Protein 8DQO (pdb70)

Radius of gyration: 28.88 Å; Cα contacts (8 Å, |Δi|>4): 1881; chains: 2; bounding box: 70×68×86 Å

GO terms:
  GO:0009805 coumarin biosynthetic process (P, IMP)

Foldseek 3Di:
DDKFFPDKDFAAALDFQDDFKDKADFALLLQQPLLLAWWKKKFWFFAAVVHPVVLLRVLLNHLCSQVVLLLWAWFQDPPDGGTITMGGGPGGAIETEIEDADDPPLVVVCVQEDHDGSNRCRGRQWHWYWYAYPVGIIMIMITHRQSFFHPLLVVLSLLSSQVVLVPDPHRPDRADRCRCVPRNADPDFDADPQLVVQKDFALPDDLQPDDLADKDKDKDWDAPVLLVLQQVVLCVVPVDGFDSCLLVVLLLLLLQLVLSVPDQQDKAKEKEKDACQVQAVVGHDSNHGGYRIDIFIQIDGSNCSNPPFSSVSSVSVVCSCVCDHNNNSNNSSSCCVVDVVRHMARDPRYEYEEEAAPDCQFSSHSPSTGGQFMGIPDQRHPSHNKYKYWTHWGPVLVVDDSRSHTTMMMIIHHPSSVVSSVVSVVCSNVSVSVRD/DDKDWPDKDFAAAPDWLDPDKDKADFALLLQQPLLLAFWKKKFWFDFVAPLVLLRNLLNNLCSQVVLLQWAWAADPPGRGTITIGDPPGGAMETEMEDEADCVVDPVVPADDPPCPCVQADHDDSRRCRRRQWYWYWYAYPVRIIMIMITHRSSFFDPVLVVLSLLSSQVVLVPDPHRPDRADRCNCVPRAADPPFDADPQLVVQKDFALPDDLQPDPLADKDKDKDWDAPVLLVLQQVVLCVVPVDGFDSCLLVVLLLLLLQLVLSCPDQQDKAKEKEKDACQVQAVVHNDPNHGGYRIDIFIFIDGSNCSNPPFSSVSSVSVVCSCVCDHNSNSNNVSSCSVVDVNRHMASDYNYEYEYEAAPDPQQSSHSPSTGGLDMDTPDQSHPSHNKYKYWYHHSPSRRHTTMIMIIHHPSSVVSSVVSSVCSNVSVSVGD

CATH classification: 3.30.559.10 (+1 more: 3.30.559.10)

B-factor: mean 34.28, std 12.91, range [13.5, 79.77]

Sequence (873 aa):
ATLEITDIALVQPSHQPLSNDQTLSLSHLDNDNNLHVSFRYLRVYSSSSESPSAVVSASLATALVHYYPLAGSLRRSASDNRFELLCSAGQSVPLVNATVNCTLESGFVERLVPDPTREEGMVNPCILQVTMFQCGGWVLGASIHHAICDGLGASLFFNAMAELARGATKISIEPVWDRERLLGPREKPWVGAPVRDFFLSLDKDFDPYGQAIGDVKRDCFFVTDDSLDQLKAQLLEKSGLNFTTFEALGAYIWRAKVRAAKTEEKENVKFVYSINIRRLMNPPLPKGYWGNGCVPMYYAQIKAGELIEQPIWKTAELIKQSKSNTSDEYVRSFIDFQELHHKDGINAGTGVTGFTDWRYLGHSTIDFGWGGPVTVLPLSNKLLGSMEPCFFLPYSTDAAAGSKKDSGFKVLVNLRESAMPEFKEAMDKFHKGEFALSATLEITDIALVQPSHQPLSNDQTLSLSHLDNDNNLHVSFRYLRVYSSESPSAVVSASLATALVHYYPLAGSLRRSASDNRFELLCSAGQSVPLVNATVNCTLESVGYLDGPDPGFVERLVPDPTREEGMVNPCILQVTMFQCGGWVLGASIHHAICDGLGASLFFNAMAELARGATKISIEPVWDRERLLGPREKPWVGAPVRDFLSLDKDFDPYGQAIGDVKRDCFFVTDDSLDQLKAQLLEKSGLNFTTFEALGAYIWRAKVRAAKTEEKENVKFVYSINIRRLMNPPLPKGYWGNGCVPMYAQIKAGELIEQPIWKTAELIKQSKSNTSDEYVRSFIDFQELHHKDGINAGTGVTGFTDWRYLGHSTIDFGWGGPVTVLPLSNKLLGSMEPCCFFLPYSSKKDSGFKVLVNLRESAMPEFKEAMDKFHKGEFALS

InterPro domains:
  IPR023213 Chloramphenicol acetyltransferase-like domain superfamily [G3DSA:3.30.559.10] (2-213)
  IPR023213 Chloramphenicol acetyltransferase-like domain superfamily [G3DSA:3.30.559.10] (224-442)
  IPR050898 Plant acyltransferase [PTHR31147] (3-441)

Organism: Arabidopsis thaliana (NCBI:txid3702)

Solvent-accessible surface area: 36318 Å² total; per-residue (Å²): 98,51,37,24,47,38,39,67,32,112,14,86,13,59,138,79,50,28,111,116,92,64,62,20,40,12,2,19,3,1,11,18,78,25,27,14,10,14,25,12,25,4,32,6,0,68,48,33,131,170,54,1,24,42,27,0,27,64,5,0,17,54,0,0,38,80,1,41,6,3,9,1,36,6,108,33,24,118,105,66,75,32,22,32,0,46,0,27,54,48,37,27,0,20,0,6,18,4,39,2,82,24,67,39,138,83,89,57,44,40,135,5,2,35,82,20,28,54,3,34,1,1,20,33,4,2,16,0,4,1,0,52,13,110,84,32,0,0,2,7,0,3,2,7,1,30,1,0,6,8,58,66,0,6,42,23,0,11,37,5,0,0,33,22,29,126,61,45,133,144,13,80,63,131,19,37,46,59,0,120,172,24,1,26,54,78,183,172,40,148,9,6,62,52,0,124,90,6,20,63,70,64,152,141,46,38,8,24,49,43,111,34,58,97,33,85,87,38,43,31,104,4,19,36,50,8,5,85,89,0,61,57,50,0,78,134,99,33,54,66,110,15,73,12,35,23,0,0,0,0,6,3,0,5,6,14,4,71,6,18,138,32,125,103,166,73,55,1,14,0,1,21,59,33,68,0,17,214,66,7,121,93,78,11,47,148,4,0,4,0,3,0,29,1,24,0,17,4,55,21,87,0,10,99,0,21,127,34,28,0,52,113,0,0,47,59,4,46,104,7,124,81,46,39,44,38,63,6,0,53,2,6,2,1,8,4,62,69,44,49,169,23,22,21,9,8,23,64,28,9,4,0,2,29,46,30,23,154,91,52,23,77,76,5,34,4,59,39,27,24,22,56,47,8,30,1,8,10,50,83,14,26,4,1,25,10,0,4,0,1,9,31,70,52,111,114,15,100,92,44,58,185,147,101,17,2,4,93,0,0,6,7,3,46,88,97,0,10,93,59,2,94,113,16,9,66,70,3,117,129,35,93,4,58,9,101,82,69,19,106,94,83,77,102,35,116,13,83,13,54,133,81,50,14,112,110,93,55,68,24,43,11,1,19,4,0,5,16,58,25,27,48,18,26,30,14,19,0,18,0,0,46,83,163,58,8,25,40,22,0,29,58,6,0,14,51,0,0,38,70,1,46,6,2,8,0,30,8,114,118,26,118,113,53,107,35,7,43,0,48,0,27,55,49,41,24,0,17,0,16,18,2,59,2,88,18,36,7,135,80,19,38,82,7,44,42,124,78,56,63,7,5,77,167,0,2,27,104,21,78,129,120,81,1,12,80,49,2,1,16,0,5,1,0,53,4,126,98,32,7,0,0,1,0,3,3,12,7,38,0,0,7,7,25,59,0,19,22,30,1,2,18,4,0,0,8,28,32,40,31,14,129,97,11,33,36,127,21,44,50,55,0,123,184,36,1,26,52,79,170,175,46,150,9,5,61,50,0,122,94,8,19,60,74,66,138,138,53,86,19,24,54,43,113,36,52,107,34,96,76,46,46,32,66,3,20,28,79,11,5,89,90,0,35,44,56,0,72,144,132,33,60,64,81,5,24,4,35,9,0,0,0,0,8,3,0,9,5,12,2,78,7,18,141,33,115,90,154,50,50,1,14,0,1,16,52,34,53,0,17,148,68,9,121,103,84,18,53,141,2,0,5,0,5,0,26,0,25,0,17,5,59,19,88,0,13,95,0,25,126,32,30,0,44,112,0,0,47,54,4,51,99,7,84,96,44,28,48,36,63,4,0,57,2,5,4,1,7,4,66,77,46,19,153,16,17,21,8,8,18,62,22,6,3,0,1,25,51,38,15,72,53,44,27,51,11,4,20,5,61,66,29,25,24,55,14,18,15,0,10,13,42,90,10,34,3,1,29,8,0,3,1,1,8,43,109,104,110,87,79,103,47,22,9,23,0,0,4,5,3,43,95,97,1,10,90,60,2,95,119,19,10,66,90,3,115,130,39,81,5,73,19,107

Secondary structure (DSSP, 8-state):
--EEEEEEEEEPPSS---SS-EEEE--TTTT-GGG-SEEEEEEEES-----HHHHHHHHHHHHHHHHGGGGSEEEE-TTT--EEEEE-TT--EEEEEEEESS-----GGGGGS----HHHHHHS-EEEEEEEETTS-EEEEEEEETTT--HHHHHHHHHHHHHHHTT-SS-SS--B--HHHHHPPPSS----HHHHHH-EE-TT--TT------EEEEEEEEEHHHHHHHHHHHHHHHS----HHHHHHHHHHHHHHHHTT--TT-EEEEEEEEE-TTTSSSPPPTTB-S--EEEEEEEEEHHHHHHS-HHHHHHHHHHHGGG-SHHHHHHHHHHHHHHGGG-EE--S-EEEEEE-SSS-GGG--SSS-S-SEEEE----BTTBSS-EEEPPPPHHHHHS-GGG-EEEEEEEEEGGGHHHHHHHHHHHHTT-----/--EEEEEEEEEPPSS---SS-EEEEPPTTTT-GGG-SEEEEEEEE----HHHHHHHHHHHHHHHHGGGGSEEEE-SSSS-EEEEE-TT--EEEEEEEESS-TTTTTSS-SS--S-GGGGS----HHHHHHSSEEEEEEEETTS-EEEEEEEETTT--HHHHHHHHHHHHHHHTT-SS-SS--B--HHHHHPPPSS----HHHHHH-EE-TT--TT---S--EEEEEEEEEHHHHHHHHHHHHHHHS----HHHHHHHHHHHHHHHHTT--TT-EEEEEEEEE-TTTSSSPPPTTB-S--EEEEEEEEEHHHHHHS-HHHHHHHHHHHGGG-SHHHHHHHHHHHHHHGGG-EE--SSEEEEEE-TTS-GGG--SSS-S-SEEEE----BTTBSS-EEEEE---TTT-EEEEEEEEEGGGHHHHHHHHHHHHTT-----

Nearest PDB structures (foldseek):
  8dqo-assembly1_A  TM=1.002E+00  e=2.869E-97  Arabidopsis thaliana
  8dqp-assembly1_A  TM=9.910E-01  e=8.952E-87  Arabidopsis thaliana
  8dqo-assembly1_B  TM=9.749E-01  e=5.049E-87  Arabidopsis thaliana
  8dqq-assembly1_A  TM=9.785E-01  e=3.612E-83  Arabidopsis thaliana
  8dqr-assembly1_A  TM=9.703E-01  e=3.042E-83  Arabidopsis thaliana

Structure (mmCIF, N/CA/C/O backbone):
data_8DQO
#
_entry.id   8DQO
#
_cell.length_a   57.411
_cell.length_b   57.903
_cell.length_c   270.395
_cell.angle_alpha   90.00
_cell.angle_beta   90.00
_cell.angle_gamma   90.00
#
_symmetry.space_group_name_H-M   'P 21 21 21'
#
loop_
_entity.id
_entity.type
_entity.pdbx_description
1 polymer 'Coumarin Synthase'
2 non-polymer 'CALCIUM ION'
3 non-polymer 1,2-ETHANEDIOL
4 water water
#
loop_
_atom_site.group_PDB
_atom_site.id
_atom_site.type_symbol
_atom_site.label_atom_id
_atom_site.label_alt_id
_atom_site.label_comp_id
_atom_site.label_asym_id
_atom_site.label_entity_id
_atom_site.label_seq_id
_atom_site.pdbx_PDB_ins_code
_atom_site.Cartn_x
_atom_site.Cartn_y
_atom_site.Cartn_z
_atom_site.occupancy
_atom_site.B_iso_or_equiv
_atom_site.auth_seq_id
_atom_site.auth_comp_id
_atom_site.auth_asym_id
_atom_site.auth_atom_id
_atom_site.pdbx_PDB_model_num
ATOM 1 N N . ALA A 1 2 ? 35.323 1.785 41.944 1.00 67.76 2 ALA A N 1
ATOM 2 C CA . ALA A 1 2 ? 34.927 3.215 41.717 1.00 65.73 2 ALA A CA 1
ATOM 3 C C . ALA A 1 2 ? 33.398 3.342 41.732 1.00 63.24 2 ALA A C 1
ATOM 4 O O . ALA A 1 2 ? 32.703 2.624 41.028 1.00 63.71 2 ALA A O 1
ATOM 6 N N . THR A 1 3 ? 32.893 4.266 42.554 1.00 61.88 3 THR A N 1
ATOM 7 C CA . THR A 1 3 ? 31.468 4.438 42.787 1.00 59.55 3 THR A CA 1
ATOM 8 C C . THR A 1 3 ? 30.954 5.638 41.982 1.00 55.90 3 THR A C 1
ATOM 9 O O . THR A 1 3 ? 31.477 6.741 42.107 1.00 57.58 3 THR A O 1
ATOM 13 N N . LEU A 1 4 ? 29.932 5.406 41.157 1.00 50.85 4 LEU A N 1
ATOM 14 C CA . LEU A 1 4 ? 29.217 6.468 40.492 1.00 47.22 4 LEU A CA 1
ATOM 15 C C . LEU A 1 4 ? 27.968 6.759 41.339 1.00 45.12 4 LEU A C 1
ATOM 16 O O . LEU A 1 4 ? 27.170 5.866 41.575 1.00 46.58 4 LEU A O 1
ATOM 21 N N . GLU A 1 5 ? 27.841 7.990 41.851 1.00 42.48 5 GLU A N 1
ATOM 22 C CA . GLU A 1 5 ? 26.674 8.421 42.672 1.00 41.50 5 GLU A CA 1
ATOM 23 C C . GL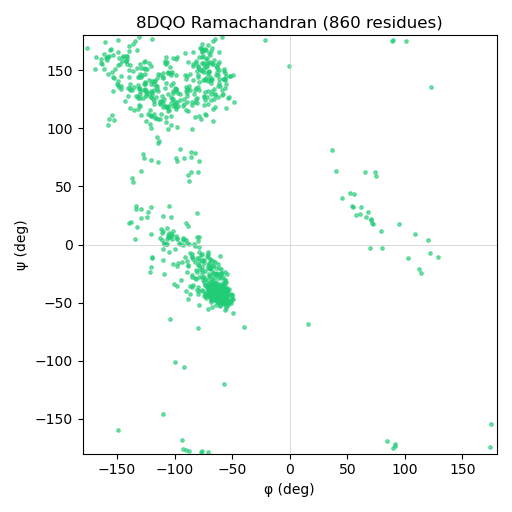U A 1 5 ? 25.741 9.348 41.870 1.00 39.53 5 GLU A C 1
ATOM 24 O O . GLU A 1 5 ? 26.191 10.424 41.241 1.00 40.59 5 GLU A O 1
ATOM 30 N N . ILE A 1 6 ? 24.469 8.889 41.681 1.00 37.80 6 ILE A N 1
ATOM 31 C CA . ILE A 1 6 ? 23.437 9.723 41.027 1.00 35.78 6 ILE A CA 1
ATOM 32 C C . ILE A 1 6 ? 22.962 10.687 42.108 1.00 36.07 6 ILE A C 1
ATOM 33 O O . ILE A 1 6 ? 22.341 10.264 43.066 1.00 35.75 6 ILE A O 1
ATOM 38 N N . THR A 1 7 ? 23.290 11.966 41.944 1.00 35.45 7 THR A N 1
ATOM 39 C CA . THR A 1 7 ? 22.941 12.965 42.927 1.00 36.52 7 THR A CA 1
ATOM 40 C C . THR A 1 7 ? 21.463 13.348 42.765 1.00 35.92 7 THR A C 1
ATOM 41 O O . THR A 1 7 ? 20.779 13.510 43.729 1.00 36.49 7 THR A O 1
ATOM 45 N N . ASP A 1 8 ? 20.983 13.473 41.507 1.00 34.74 8 ASP A N 1
ATOM 46 C CA . ASP A 1 8 ? 19.593 13.894 41.264 1.00 34.41 8 ASP A CA 1
ATOM 47 C C . ASP A 1 8 ? 19.204 13.685 39.786 1.00 32.55 8 ASP A C 1
ATOM 48 O O . ASP A 1 8 ? 20.067 13.516 38.884 1.00 30.44 8 ASP A O 1
ATOM 53 N N . ILE A 1 9 ? 17.892 13.657 39.524 1.00 31.46 9 ILE A N 1
ATOM 54 C CA . ILE A 1 9 ? 17.413 13.640 38.181 1.00 30.58 9 ILE A CA 1
ATOM 55 C C . ILE A 1 9 ? 16.518 14.861 37.984 1.00 30.37 9 ILE A C 1
ATOM 56 O O . ILE A 1 9 ? 15.509 15.025 38.659 1.00 30.67 9 ILE A O 1
ATOM 61 N N . ALA A 1 10 ? 16.955 15.750 37.099 1.00 29.28 10 ALA A N 1
ATOM 62 C CA . ALA A 1 10 ? 16.214 16.956 36.809 1.00 29.33 10 ALA A CA 1
ATOM 63 C C . ALA A 1 10 ? 15.198 16.606 35.723 1.00 28.10 10 ALA A C 1
ATOM 64 O O . ALA A 1 10 ? 15.564 15.932 34.765 1.00 26.91 10 ALA A O 1
ATOM 66 N N . LEU A 1 11 ? 13.927 17.002 35.884 1.00 28.36 11 LEU A N 1
ATOM 67 C CA . LEU A 1 11 ? 12.951 16.883 34.754 1.00 27.97 11 LEU A CA 1
ATOM 68 C C . LEU A 1 11 ? 12.840 18.241 34.053 1.00 27.81 11 LEU A C 1
ATOM 69 O O . LEU A 1 11 ? 12.158 19.143 34.518 1.00 27.87 11 LEU A O 1
ATOM 74 N N . VAL A 1 12 ? 13.513 18.370 32.908 1.00 26.99 12 VAL A N 1
ATOM 75 C CA . VAL A 1 12 ? 13.688 19.645 32.283 1.00 27.21 12 VAL A CA 1
ATOM 76 C C . VAL A 1 12 ? 12.561 19.876 31.277 1.00 27.25 12 VAL A C 1
ATOM 77 O O . VAL A 1 12 ? 12.422 19.141 30.258 1.00 25.67 12 VAL A O 1
ATOM 81 N N . GLN A 1 13 ? 11.791 20.936 31.524 1.00 28.56 13 GLN A N 1
ATOM 82 C CA . GLN A 1 13 ? 10.681 21.276 30.650 1.00 28.58 13 GLN A CA 1
ATOM 83 C C . GLN A 1 13 ? 11.119 22.377 29.700 1.00 28.41 13 GLN A C 1
ATOM 84 O O . GLN A 1 13 ? 12.078 23.101 29.967 1.00 27.78 13 GLN A O 1
ATOM 90 N N . PRO A 1 14 ? 10.418 22.552 28.562 1.00 27.92 14 PRO A N 1
ATOM 91 C CA . PRO A 1 14 ? 10.657 23.703 27.709 1.00 28.97 14 PRO A CA 1
ATOM 92 C C . PRO A 1 14 ? 10.584 24.959 28.580 1.00 30.37 14 PRO A C 1
ATOM 93 O O . PRO A 1 14 ? 9.781 25.017 29.495 1.00 30.86 14 PRO A O 1
ATOM 97 N N . SER A 1 15 ? 11.410 25.943 28.242 1.00 32.50 15 SER A N 1
ATOM 98 C CA . SER A 1 15 ? 11.489 27.240 28.941 1.00 35.84 15 SER A CA 1
ATOM 99 C C . SER A 1 15 ? 10.127 27.925 28.942 1.00 37.60 15 SER A C 1
ATOM 100 O O . SER A 1 15 ? 9.679 28.496 29.952 1.00 37.71 15 SER A O 1
ATOM 103 N N . HIS A 1 16 ? 9.559 27.957 27.734 1.00 38.54 16 HIS A N 1
ATOM 104 C CA . HIS A 1 16 ? 8.236 28.457 27.448 1.00 40.69 16 HIS A CA 1
ATOM 105 C C . HIS A 1 16 ? 7.449 27.279 26.871 1.00 39.83 16 HIS A C 1
ATOM 106 O O . HIS A 1 16 ? 7.911 26.628 25.935 1.00 39.76 16 HIS A O 1
ATOM 113 N N . GLN A 1 17 ? 6.298 26.969 27.467 1.00 39.72 17 GLN A N 1
ATOM 114 C CA . GLN A 1 17 ? 5.516 25.829 27.016 1.00 40.62 17 GLN A CA 1
ATOM 115 C C . GLN A 1 17 ? 5.053 26.131 25.592 1.00 39.15 17 GLN A C 1
ATOM 116 O O . GLN A 1 17 ? 4.402 27.138 25.359 1.00 39.38 17 GLN A O 1
ATOM 122 N N . PRO A 1 18 ? 5.450 25.337 24.570 1.00 37.91 18 PRO A N 1
ATOM 123 C CA . PRO A 1 18 ? 5.005 25.590 23.200 1.00 38.34 18 PRO A CA 1
ATOM 124 C C . PRO A 1 18 ? 3.576 25.139 22.840 1.00 38.97 18 PRO A C 1
ATOM 125 O O . PRO A 1 18 ? 3.037 25.657 21.867 1.00 38.64 18 PRO A O 1
ATOM 129 N N . LEU A 1 19 ? 2.987 24.198 23.600 1.00 39.89 19 LEU A N 1
ATOM 130 C CA . LEU A 1 19 ? 1.672 23.589 23.269 1.00 41.31 19 LEU A CA 1
ATOM 131 C C . LEU A 1 19 ? 0.557 24.171 24.146 1.00 44.01 19 LEU A C 1
ATOM 132 O O . LEU A 1 19 ? 0.774 24.426 25.345 1.00 43.90 19 LEU A O 1
ATOM 137 N N . SER A 1 20 ? -0.638 24.290 23.548 1.00 46.16 20 SER A N 1
ATOM 138 C CA . SER A 1 20 ? -1.909 24.489 24.275 1.00 49.77 20 SER A CA 1
ATOM 139 C C . SER A 1 20 ? -2.379 23.130 24.810 1.00 51.06 20 SER A C 1
ATOM 140 O O . SER A 1 20 ? -2.314 22.832 26.013 1.00 55.72 20 SER A O 1
ATOM 143 N N . ASN A 1 21 ? -2.831 22.288 23.884 1.00 48.85 21 ASN A N 1
ATOM 144 C CA . ASN A 1 21 ? -3.337 20.989 24.202 1.00 47.09 21 ASN A CA 1
ATOM 145 C C . ASN A 1 21 ? -2.457 19.991 23.463 1.00 43.51 21 ASN A C 1
ATOM 146 O O . ASN A 1 21 ? -1.560 20.383 22.700 1.00 41.45 21 ASN A O 1
ATOM 151 N N . ASP A 1 22 ? -2.739 18.713 23.703 1.00 41.14 22 ASP A N 1
ATOM 152 C CA . ASP A 1 22 ? -1.916 17.642 23.215 1.00 39.10 22 ASP A CA 1
ATOM 153 C C . ASP A 1 22 ? -1.810 17.730 21.692 1.00 36.01 22 ASP A C 1
ATOM 154 O O . ASP A 1 22 ? -2.690 18.238 21.013 1.00 35.34 22 ASP A O 1
ATOM 159 N N . GLN A 1 23 ? -0.685 17.238 21.188 1.00 32.81 23 GLN A N 1
ATOM 160 C CA . GLN A 1 23 ? -0.447 17.073 19.784 1.00 31.14 23 GLN A CA 1
ATOM 161 C C . GLN A 1 23 ? 0.072 15.646 19.592 1.00 28.29 23 GLN A C 1
ATOM 162 O O . GLN A 1 23 ? 0.947 15.182 20.352 1.00 27.15 23 GLN A O 1
ATOM 168 N N . THR A 1 24 ? -0.461 14.938 18.595 1.00 26.85 24 THR A N 1
ATOM 169 C CA . THR A 1 24 ? 0.095 13.666 18.222 1.00 25.33 24 THR A CA 1
ATOM 170 C C . THR A 1 24 ? 0.846 13.871 16.911 1.00 24.24 24 THR A C 1
ATOM 171 O O . THR A 1 24 ? 0.237 14.260 15.926 1.00 25.06 24 THR A O 1
ATOM 175 N N . LEU A 1 25 ? 2.152 13.616 16.899 1.00 22.46 25 LEU A N 1
ATOM 176 C CA . LEU A 1 25 ? 2.945 13.764 15.665 1.00 21.65 25 LEU A CA 1
ATOM 177 C C . LEU A 1 25 ? 3.127 12.405 15.007 1.00 21.18 25 LEU A C 1
ATOM 178 O O . LEU A 1 25 ? 3.525 11.445 15.652 1.00 21.04 25 LEU A O 1
ATOM 183 N N . SER A 1 26 ? 2.901 12.360 13.691 1.00 20.96 26 SER A N 1
ATOM 184 C CA . SER A 1 26 ? 3.189 11.172 12.939 1.00 20.98 26 SER A CA 1
ATOM 185 C C . SER A 1 26 ? 4.690 11.101 12.615 1.00 19.32 26 SER A C 1
ATOM 186 O O . SER A 1 26 ? 5.406 12.105 12.523 1.00 18.87 26 SER A O 1
ATOM 189 N N . LEU A 1 27 ? 5.185 9.877 12.514 1.00 18.66 27 LEU A N 1
ATOM 190 C CA . LEU A 1 27 ? 6.558 9.583 12.170 1.00 18.20 27 LEU A CA 1
ATOM 191 C C . LEU A 1 27 ? 6.587 9.037 10.738 1.00 18.32 27 LEU A C 1
ATOM 192 O O . LEU A 1 27 ? 5.581 8.502 10.258 1.00 18.84 27 LEU A O 1
ATOM 197 N N . SER A 1 28 ? 7.729 9.179 10.063 1.00 18.12 28 SER A N 1
ATOM 198 C CA . SER A 1 28 ? 7.913 8.698 8.690 1.00 18.12 28 SER A CA 1
ATOM 199 C C . SER A 1 28 ? 8.102 7.175 8.673 1.00 18.15 28 SER A C 1
ATOM 200 O O . SER A 1 28 ? 8.395 6.545 9.691 1.00 16.43 28 SER A O 1
ATOM 203 N N . HIS A 1 29 ? 8.034 6.595 7.476 1.00 18.54 29 HIS A N 1
ATOM 204 C CA . HIS A 1 29 ? 8.349 5.169 7.319 1.00 19.40 29 HIS A CA 1
ATOM 205 C C . HIS A 1 29 ? 9.836 4.873 7.523 1.00 18.35 29 HIS A C 1
ATOM 206 O O . HIS A 1 29 ? 10.180 3.699 7.884 1.00 18.96 29 HIS A O 1
ATOM 213 N N . LEU A 1 30 ? 10.721 5.882 7.384 1.00 16.52 30 LEU A N 1
ATOM 214 C CA . LEU A 1 30 ? 12.101 5.669 7.763 1.00 15.95 30 LEU A CA 1
ATOM 215 C C . LEU A 1 30 ? 12.195 5.551 9.289 1.00 15.59 30 LEU A C 1
ATOM 216 O O . LEU A 1 30 ? 12.866 4.644 9.772 1.00 15.39 30 LEU A O 1
ATOM 221 N N . ASP A 1 31 ? 11.506 6.442 10.015 1.00 15.62 31 ASP A N 1
ATOM 222 C CA . ASP A 1 31 ? 11.465 6.434 11.481 1.00 15.59 31 ASP A CA 1
ATOM 223 C C . ASP A 1 31 ? 10.893 5.108 11.999 1.00 16.12 31 ASP A C 1
ATOM 224 O O . ASP A 1 31 ? 11.313 4.636 13.049 1.00 15.99 31 ASP A O 1
ATOM 229 N N . ASN A 1 32 ? 9.906 4.545 11.296 1.00 16.83 32 ASN A N 1
ATOM 230 C CA . ASN A 1 32 ? 9.122 3.417 11.840 1.00 18.31 32 ASN A CA 1
ATOM 231 C C . ASN A 1 32 ? 9.710 2.053 11.448 1.00 18.16 32 ASN A C 1
ATOM 232 O O . ASN A 1 32 ? 9.131 1.008 11.816 1.00 18.79 32 ASN A O 1
ATOM 237 N N . ASP A 1 33 ? 10.859 2.065 10.779 1.00 17.56 33 ASP A N 1
ATOM 238 C CA . ASP A 1 33 ? 11.610 0.848 10.473 1.00 17.61 33 ASP A CA 1
ATOM 239 C C . ASP A 1 33 ? 11.855 0.064 11.777 1.00 17.95 33 ASP A C 1
ATOM 240 O O . ASP A 1 33 ? 12.388 0.605 12.780 1.00 16.53 33 ASP A O 1
ATOM 245 N N . ASN A 1 34 ? 11.464 -1.219 11.792 1.00 18.56 34 ASN A N 1
ATOM 246 C CA . ASN A 1 34 ? 11.648 -2.051 13.003 1.00 20.56 34 ASN A CA 1
ATOM 247 C C . ASN A 1 34 ? 13.121 -2.095 13.462 1.00 19.35 34 ASN A C 1
ATOM 248 O O . ASN A 1 34 ? 13.378 -2.225 14.641 1.00 19.34 34 ASN A O 1
ATOM 253 N N . ASN A 1 35 ? 14.084 -1.995 12.545 1.00 18.33 35 ASN A N 1
ATOM 254 C CA . ASN A 1 35 ? 15.508 -1.994 12.919 1.00 18.69 35 ASN A CA 1
ATOM 255 C C . ASN A 1 35 ? 15.910 -0.738 13.713 1.00 17.79 35 ASN A C 1
ATOM 256 O O . ASN A 1 35 ? 17.000 -0.721 14.331 1.00 17.44 35 ASN A O 1
ATOM 261 N N . LEU A 1 36 ? 15.057 0.299 13.720 1.00 17.32 36 LEU A N 1
ATOM 262 C CA . LEU A 1 36 ? 15.312 1.516 14.514 1.00 17.38 36 LEU A CA 1
ATOM 263 C C . LEU A 1 36 ? 14.557 1.478 15.850 1.00 17.54 36 LEU A C 1
ATOM 264 O O . LEU A 1 36 ? 14.542 2.488 16.573 1.00 17.92 36 LEU A O 1
ATOM 269 N N . HIS A 1 37 ? 13.878 0.369 16.177 1.00 18.00 37 HIS A N 1
ATOM 270 C CA . HIS A 1 37 ? 13.163 0.276 17.434 1.00 18.64 37 HIS A CA 1
ATOM 271 C C . HIS A 1 37 ? 14.158 -0.192 18.503 1.00 19.93 37 HIS A C 1
ATOM 272 O O . HIS A 1 37 ? 14.191 -1.384 18.868 1.00 19.65 37 HIS A O 1
ATOM 279 N N . VAL A 1 38 ? 15.010 0.759 18.896 1.00 20.67 38 VAL A N 1
ATOM 280 C CA . VAL A 1 38 ? 16.173 0.597 19.768 1.00 23.18 38 VAL A CA 1
ATOM 281 C C . VAL A 1 38 ? 16.498 1.963 20.381 1.00 22.83 38 VAL A C 1
ATOM 282 O O . VAL A 1 38 ? 16.367 2.986 19.726 1.00 20.95 38 VAL A O 1
ATOM 286 N N . SER A 1 39 ? 16.985 1.973 21.616 1.00 23.52 39 SER A N 1
ATOM 287 C CA . SER A 1 39 ? 17.617 3.159 22.144 1.00 25.71 39 SER A CA 1
ATOM 288 C C . SER A 1 39 ? 19.053 3.175 21.623 1.00 25.88 39 SER A C 1
ATOM 289 O O . SER A 1 39 ? 19.738 2.113 21.580 1.00 28.71 39 SER A O 1
ATOM 292 N N . PHE A 1 40 ? 19.497 4.328 21.151 1.00 23.67 40 PHE A N 1
ATOM 293 C CA . PHE A 1 40 ? 20.874 4.486 20.802 1.00 22.46 40 PHE A CA 1
ATOM 294 C C . PHE A 1 40 ? 21.579 5.257 21.922 1.00 22.12 40 PHE A C 1
ATOM 295 O O . PHE A 1 40 ? 21.112 6.314 22.311 1.00 21.35 40 PHE A O 1
ATOM 303 N N . ARG A 1 41 ? 22.659 4.663 22.444 1.00 21.67 41 ARG A N 1
ATOM 304 C CA . ARG A 1 41 ? 23.337 5.154 23.631 1.00 22.82 41 ARG A CA 1
ATOM 305 C C . ARG A 1 41 ? 24.748 5.581 23.247 1.00 22.74 41 ARG A C 1
ATOM 306 O O . ARG A 1 41 ? 25.493 4.786 22.663 1.00 21.86 41 ARG A O 1
ATOM 314 N N . TYR A 1 42 ? 25.105 6.817 23.593 1.00 23.70 42 TYR A N 1
ATOM 315 C CA . TYR A 1 42 ? 26.441 7.283 23.306 1.00 24.95 42 TYR A CA 1
ATOM 316 C C . TYR A 1 42 ? 26.859 8.431 24.221 1.00 24.94 42 TYR A C 1
ATOM 317 O O . TYR A 1 42 ? 26.044 9.116 24.858 1.00 23.28 42 TYR A O 1
ATOM 326 N N . LEU A 1 43 ? 28.167 8.655 24.263 1.00 24.50 43 LEU A N 1
ATOM 327 C CA . LEU A 1 43 ? 28.659 9.674 25.165 1.00 25.68 43 LEU A CA 1
ATOM 328 C C . LEU A 1 43 ? 29.755 10.510 24.502 1.00 25.36 43 LEU A C 1
ATOM 329 O O . LEU A 1 43 ? 30.400 10.075 23.535 1.00 23.91 43 LEU A O 1
ATOM 334 N N . ARG A 1 44 ? 29.871 11.740 25.007 1.00 26.22 44 ARG A N 1
ATOM 335 C CA . ARG A 1 44 ? 30.944 12.687 24.712 1.00 27.39 44 ARG A CA 1
ATOM 336 C C . ARG A 1 44 ? 31.683 13.034 26.015 1.00 27.92 44 ARG A C 1
ATOM 337 O O . ARG A 1 44 ? 31.058 13.343 27.013 1.00 26.76 44 ARG A O 1
ATOM 345 N N . VAL A 1 45 ? 33.020 12.967 25.974 1.00 28.29 45 VAL A N 1
ATOM 346 C CA . VAL A 1 45 ? 33.887 13.272 27.095 1.00 30.50 45 VAL A CA 1
ATOM 347 C C . VAL A 1 45 ? 34.404 14.703 26.928 1.00 31.03 45 VAL A C 1
ATOM 348 O O . VAL A 1 45 ? 34.830 15.069 25.839 1.00 31.34 45 VAL A O 1
ATOM 352 N N . TYR A 1 46 ? 34.356 15.492 27.996 1.00 32.08 46 TYR A N 1
ATOM 353 C CA . TYR A 1 46 ? 34.854 16.868 27.974 1.00 33.60 46 TYR A CA 1
ATOM 354 C C . TYR A 1 46 ? 35.965 17.042 29.023 1.00 37.09 46 TYR A C 1
ATOM 355 O O . TYR A 1 46 ? 35.806 16.590 30.156 1.00 36.57 46 TYR A O 1
ATOM 364 N N . SER A 1 47 ? 37.026 17.770 28.621 1.00 41.72 47 SER A N 1
ATOM 365 C CA . SER A 1 47 ? 38.373 17.885 29.292 1.00 46.37 47 SER A CA 1
ATOM 366 C C . SER A 1 47 ? 38.317 18.610 30.630 1.00 50.88 47 S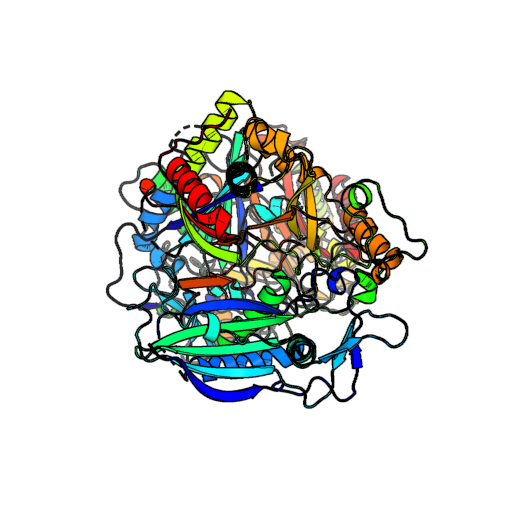ER A C 1
ATOM 367 O O . SER A 1 47 ? 38.908 18.166 31.644 1.00 53.78 47 SER A O 1
ATOM 370 N N . SER A 1 48 ? 37.749 19.811 30.592 1.00 53.36 48 SER A N 1
ATOM 371 C CA . SER A 1 48 ? 37.777 20.689 31.732 1.00 56.06 48 SER A CA 1
ATOM 372 C C . SER A 1 48 ? 36.375 20.693 32.342 1.00 59.17 48 SER A C 1
ATOM 373 O O . SER A 1 48 ? 35.396 20.532 31.605 1.00 61.27 48 SER A O 1
ATOM 376 N N . SER A 1 49 ? 36.312 20.839 33.670 1.00 63.73 49 SER A N 1
ATOM 377 C CA . SER A 1 49 ? 35.078 20.915 34.454 1.00 65.93 49 SER A CA 1
ATOM 378 C C . SER A 1 49 ? 34.845 22.328 35.019 1.00 69.06 49 SER A C 1
ATOM 379 O O . SER A 1 49 ? 33.744 22.608 35.487 1.00 69.40 49 SER A O 1
ATOM 382 N N . SER A 1 50 ? 35.865 23.203 34.986 1.00 72.26 50 SER A N 1
ATOM 383 C CA . SER A 1 50 ? 35.822 24.517 35.676 1.00 75.68 50 SER A CA 1
ATOM 384 C C . SER A 1 50 ? 35.130 25.575 34.804 1.00 75.02 50 SER A C 1
ATOM 385 O O . SER A 1 50 ? 34.791 26.662 35.292 1.00 77.96 50 SER A O 1
ATOM 388 N N . GLU A 1 56 ? 28.297 28.383 34.716 1.00 49.57 56 GLU A N 1
ATOM 389 C CA . GLU A 1 56 ? 28.681 27.773 35.980 1.00 49.74 56 GLU A CA 1
ATOM 390 C C . GLU A 1 56 ? 29.082 26.318 35.701 1.00 45.81 56 GLU A C 1
ATOM 391 O O . GLU A 1 56 ? 29.977 26.092 34.912 1.00 45.86 56 GLU A O 1
ATOM 397 N N . SER A 1 57 ? 28.395 25.352 36.320 1.00 42.26 57 SER A N 1
ATOM 398 C CA . SER A 1 57 ? 28.714 23.950 36.176 1.00 39.63 57 SER A CA 1
ATOM 399 C C . SER A 1 57 ? 28.174 23.413 34.844 1.00 36.36 57 SER A C 1
ATOM 400 O O . SER A 1 57 ? 27.189 23.936 34.330 1.00 34.56 57 SER A O 1
ATOM 403 N N . PRO A 1 58 ? 28.829 22.387 34.243 1.00 34.84 58 PRO A N 1
ATOM 404 C CA . PRO A 1 58 ? 28.321 21.725 33.038 1.00 32.89 58 PRO A CA 1
ATOM 405 C C . PRO A 1 58 ? 26.846 21.323 33.150 1.00 31.73 58 PRO A C 1
ATOM 406 O O . PRO A 1 58 ? 26.061 21.588 32.249 1.00 30.38 58 PRO A O 1
ATOM 410 N N . SER A 1 59 ? 26.473 20.702 34.272 1.00 32.16 59 SER A N 1
ATOM 411 C CA . SER A 1 59 ? 25.079 20.389 34.503 1.00 31.75 59 SER A CA 1
ATOM 412 C C . SER A 1 59 ? 24.189 21.648 34.417 1.00 31.17 59 SER A C 1
ATOM 413 O O . SER A 1 59 ? 23.139 21.566 33.805 1.00 30.64 59 SER A O 1
ATOM 416 N N . ALA A 1 60 ? 24.555 22.768 35.067 1.00 31.36 60 ALA A N 1
ATOM 417 C CA . ALA A 1 60 ? 23.707 23.992 34.999 1.00 30.87 60 ALA A CA 1
ATOM 418 C C . ALA A 1 60 ? 23.566 24.441 33.526 1.00 29.55 60 ALA A C 1
ATOM 419 O O . ALA A 1 60 ? 22.467 24.722 33.040 1.00 28.50 60 ALA A O 1
ATOM 421 N N . VAL A 1 61 ? 24.670 24.429 32.784 1.00 29.13 61 VAL A N 1
ATOM 422 C CA . VAL A 1 61 ? 24.696 24.968 31.408 1.00 28.56 61 VAL A CA 1
ATOM 423 C C . VAL A 1 61 ? 23.893 24.059 30.466 1.00 27.26 61 VAL A C 1
ATOM 424 O O . VAL A 1 61 ? 23.115 24.534 29.650 1.00 26.65 61 VAL A O 1
ATOM 428 N N . VAL A 1 62 ? 24.082 22.743 30.587 1.00 26.72 62 VAL A N 1
ATOM 429 C CA . VAL A 1 62 ? 23.391 21.802 29.758 1.00 25.91 62 VAL A CA 1
ATOM 430 C C . VAL A 1 62 ? 21.887 21.856 30.067 1.00 25.90 62 VAL A C 1
ATOM 431 O O . VAL A 1 62 ? 21.098 21.804 29.142 1.00 24.84 62 VAL A O 1
ATOM 435 N N . SER A 1 63 ? 21.499 21.991 31.349 1.00 26.69 63 SER A N 1
ATOM 436 C CA . SER A 1 63 ? 20.072 21.969 31.707 1.00 26.96 63 SER A CA 1
ATOM 437 C C . SER A 1 63 ? 19.332 23.213 31.177 1.00 26.59 63 SER A C 1
ATOM 438 O O . SER A 1 63 ? 18.221 23.103 30.673 1.00 25.47 63 SER A O 1
ATOM 441 N N . ALA A 1 64 ? 19.942 24.389 31.293 1.00 27.18 64 ALA A N 1
ATOM 442 C CA . ALA A 1 64 ? 19.310 25.637 30.866 1.00 27.27 64 ALA A CA 1
ATOM 443 C C . ALA A 1 64 ? 19.183 25.655 29.336 1.00 26.37 64 ALA A C 1
ATOM 444 O O . ALA A 1 64 ? 18.162 26.091 28.783 1.00 26.09 64 ALA A O 1
ATOM 446 N N . SER A 1 65 ? 20.199 25.127 28.648 1.00 26.02 65 SER A N 1
ATOM 447 C CA . SER A 1 65 ? 20.232 25.119 27.187 1.00 25.31 65 SER A CA 1
ATOM 448 C C . SER A 1 65 ? 19.243 24.078 26.625 1.00 24.19 65 SER A C 1
ATOM 449 O O . SER A 1 65 ? 18.601 24.294 25.580 1.00 23.14 65 SER A O 1
ATOM 452 N N . LEU A 1 66 ? 19.088 22.950 27.331 1.00 23.65 66 LEU A N 1
ATOM 453 C CA . LEU A 1 66 ? 18.079 21.936 27.004 1.00 22.90 66 LEU A CA 1
ATOM 454 C C . LEU A 1 66 ? 16.668 22.544 27.105 1.00 22.98 66 LEU A C 1
ATOM 455 O O . LEU A 1 66 ? 15.838 22.364 26.207 1.00 22.15 66 LEU A O 1
ATOM 460 N N . ALA A 1 67 ? 16.419 23.258 28.204 1.00 24.28 67 ALA A N 1
ATOM 461 C CA . ALA A 1 67 ? 15.139 23.950 28.499 1.00 24.73 67 ALA A CA 1
ATOM 462 C C . ALA A 1 67 ? 14.746 24.881 27.335 1.00 24.68 67 ALA A C 1
ATOM 463 O O . ALA A 1 67 ? 13.605 24.824 26.840 1.00 23.90 67 ALA A O 1
ATOM 465 N N . THR A 1 68 ? 15.701 25.705 26.889 1.00 24.82 68 THR A N 1
ATOM 466 C CA . THR A 1 68 ? 15.500 26.656 25.790 1.00 24.69 68 THR A CA 1
ATOM 467 C C . THR A 1 68 ? 15.313 25.909 24.458 1.00 23.56 68 THR A C 1
ATOM 468 O O . THR A 1 68 ? 14.383 26.206 23.737 1.00 23.18 68 THR A O 1
ATOM 472 N N . ALA A 1 69 ? 16.193 24.956 24.139 1.00 22.77 69 ALA A N 1
ATOM 473 C CA . ALA A 1 69 ? 16.104 24.182 22.911 1.00 21.91 69 ALA A CA 1
ATOM 474 C C . ALA A 1 69 ? 14.755 23.458 22.812 1.00 21.45 69 ALA A C 1
ATOM 475 O O . ALA A 1 69 ? 14.188 23.345 21.680 1.00 20.64 69 ALA A O 1
ATOM 477 N N . LEU A 1 70 ? 14.240 22.962 23.955 1.00 21.69 70 LEU A N 1
ATOM 478 C CA . LEU A 1 70 ? 13.005 22.196 23.975 1.00 21.64 70 LEU A CA 1
ATOM 479 C C . LEU A 1 70 ? 11.799 23.059 23.547 1.00 22.41 70 LEU A C 1
ATOM 480 O O . LEU A 1 70 ? 10.764 22.499 23.217 1.00 22.53 70 LEU A O 1
ATOM 485 N N . VAL A 1 71 ? 11.919 24.395 23.521 1.00 23.19 71 VAL A N 1
ATOM 486 C CA . VAL A 1 71 ? 10.841 25.238 22.958 1.00 23.95 71 VAL A CA 1
ATOM 487 C C . VAL A 1 71 ? 10.588 24.806 21.503 1.00 23.68 71 VAL A C 1
ATOM 488 O O . VAL A 1 71 ? 9.425 24.660 21.109 1.00 23.73 71 VAL A O 1
ATOM 492 N N . HIS A 1 72 ? 11.657 24.553 20.745 1.00 23.54 72 HIS A N 1
ATOM 493 C CA . HIS A 1 72 ? 11.530 24.118 19.332 1.00 24.12 72 HIS A CA 1
ATOM 494 C C . HIS A 1 72 ? 11.569 22.594 19.190 1.00 21.97 72 HIS A C 1
ATOM 495 O O . HIS A 1 72 ? 10.977 22.069 18.253 1.00 21.90 72 HIS A O 1
ATOM 502 N N . TYR A 1 73 ? 12.295 21.915 20.080 1.00 20.85 73 TYR A N 1
ATOM 503 C CA . TYR A 1 73 ? 12.548 20.466 20.014 1.00 19.91 73 TYR A CA 1
ATOM 504 C C . TYR A 1 73 ? 11.678 19.665 21.005 1.00 19.83 73 TYR A C 1
ATOM 505 O O . TYR A 1 73 ? 12.001 18.510 21.308 1.00 18.70 73 TYR A O 1
ATOM 514 N N . TYR A 1 74 ? 10.532 20.223 21.406 1.00 20.48 74 TYR A N 1
ATOM 515 C CA . TYR A 1 74 ? 9.641 19.624 22.420 1.00 21.57 74 TYR A CA 1
ATOM 516 C C . TYR A 1 74 ? 9.225 18.190 22.106 1.00 20.82 74 TYR A C 1
ATOM 517 O O . TYR A 1 74 ? 8.935 17.461 23.053 1.00 20.54 74 TYR A O 1
ATOM 526 N N . PRO A 1 75 ? 9.188 17.693 20.841 1.00 19.77 75 PRO A N 1
ATOM 527 C CA . PRO A 1 75 ? 8.863 16.280 20.633 1.00 19.47 75 PRO A CA 1
ATOM 528 C C . PRO A 1 75 ? 9.831 15.298 21.327 1.00 19.09 75 PRO A C 1
ATOM 529 O O . PRO A 1 75 ? 9.445 14.205 21.643 1.00 18.35 75 PRO A O 1
ATOM 533 N N . LEU A 1 76 ? 11.070 15.713 21.605 1.00 19.43 76 LEU A N 1
ATOM 534 C CA . LEU A 1 76 ? 12.020 14.845 22.342 1.00 19.51 76 LEU A CA 1
ATOM 535 C C . LEU A 1 76 ? 11.530 14.626 23.788 1.00 19.99 76 LEU A C 1
ATOM 536 O O . LEU A 1 76 ? 11.955 13.657 24.441 1.00 19.96 76 LEU A O 1
ATOM 541 N N . ALA A 1 77 ? 10.634 15.486 24.265 1.00 20.22 77 ALA A N 1
ATOM 542 C CA . ALA A 1 77 ? 10.020 15.350 25.603 1.00 21.27 77 ALA A CA 1
ATOM 543 C C . ALA A 1 77 ? 8.781 14.449 25.563 1.00 21.50 77 ALA A C 1
ATOM 544 O O . ALA A 1 77 ? 8.234 14.134 26.611 1.00 22.37 77 ALA A O 1
ATOM 546 N N . GLY A 1 78 ? 8.352 14.051 24.353 1.00 21.03 78 GLY A N 1
ATOM 547 C CA . GLY A 1 78 ? 7.138 13.260 24.125 1.00 21.19 78 GLY A CA 1
ATOM 548 C C . GLY A 1 78 ? 7.287 11.782 24.458 1.00 21.58 78 GLY A C 1
ATOM 549 O O . GLY A 1 78 ? 8.313 11.326 24.951 1.00 21.25 78 GLY A O 1
ATOM 550 N N . SER A 1 79 ? 6.200 11.038 24.234 1.00 22.51 79 SER A N 1
ATOM 551 C CA . SER A 1 79 ? 6.113 9.594 24.483 1.00 23.67 79 SER A CA 1
ATOM 552 C C . SER A 1 79 ? 5.810 8.908 23.155 1.00 22.45 79 SER A C 1
ATOM 553 O O . SER A 1 79 ? 4.891 9.339 22.472 1.00 21.98 79 SER A O 1
ATOM 556 N N . LEU A 1 80 ? 6.583 7.881 22.802 1.00 21.55 80 LEU A N 1
ATOM 557 C CA . LEU A 1 80 ? 6.259 7.103 21.627 1.00 21.51 80 LEU A CA 1
ATOM 558 C C . LEU A 1 80 ? 5.156 6.132 22.013 1.00 22.86 80 LEU A C 1
ATOM 559 O O . LEU A 1 80 ? 5.214 5.558 23.104 1.00 22.55 80 LEU A O 1
ATOM 564 N N . ARG A 1 81 ? 4.141 6.014 21.157 1.00 23.05 81 ARG A N 1
ATOM 565 C CA . ARG A 1 81 ? 3.087 5.045 21.349 1.00 24.81 81 ARG A CA 1
ATOM 566 C C . ARG A 1 81 ? 2.678 4.452 19.991 1.00 23.76 81 ARG A C 1
ATOM 567 O O . ARG A 1 81 ? 2.895 5.067 18.928 1.00 21.89 81 ARG A O 1
ATOM 575 N N . ARG A 1 82 ? 2.129 3.242 20.034 1.00 23.17 82 ARG A N 1
ATOM 576 C CA . ARG A 1 82 ? 1.588 2.620 18.835 1.00 23.11 82 ARG A CA 1
ATOM 577 C C . ARG A 1 82 ? 0.277 3.329 18.486 1.00 23.01 82 ARG A C 1
ATOM 578 O O . ARG A 1 82 ? -0.488 3.691 19.355 1.00 22.48 82 ARG A O 1
ATOM 586 N N . SER A 1 83 ? 0.018 3.522 17.184 1.00 22.87 83 SER A N 1
ATOM 587 C CA . SER A 1 83 ? -1.238 4.153 16.756 1.00 23.75 83 SER A CA 1
ATOM 588 C C . SER A 1 83 ? -2.388 3.159 16.950 1.00 24.91 83 SER A C 1
ATOM 589 O O . SER A 1 83 ? -2.155 1.966 17.085 1.00 24.39 83 SER A O 1
ATOM 592 N N . ALA A 1 84 ? -3.614 3.672 16.857 1.00 26.40 84 ALA A N 1
ATOM 593 C CA . ALA A 1 84 ? -4.820 2.908 17.016 1.00 28.48 84 ALA A CA 1
ATOM 594 C C . ALA A 1 84 ? -5.026 1.967 15.828 1.00 29.72 84 ALA A C 1
ATOM 595 O O . ALA A 1 84 ? -5.826 1.059 15.929 1.00 30.71 84 ALA A O 1
ATOM 597 N N . SER A 1 85 ? -4.380 2.235 14.692 1.00 29.76 85 SER A N 1
ATOM 598 C CA . SER A 1 85 ? -4.744 1.542 13.479 1.00 32.45 85 SER A CA 1
ATOM 599 C C . SER A 1 85 ? -3.705 0.468 13.152 1.00 33.64 85 SER A C 1
ATOM 600 O O . SER A 1 85 ? -4.017 -0.709 13.153 1.00 36.46 85 SER A O 1
ATOM 603 N N . ASP A 1 86 ? -2.473 0.882 12.867 1.00 34.59 86 ASP A N 1
ATOM 604 C CA . ASP A 1 86 ? -1.490 -0.007 12.262 1.00 34.52 86 ASP A CA 1
ATOM 605 C C . ASP A 1 86 ? -0.330 -0.315 13.221 1.00 33.88 86 ASP A C 1
ATOM 606 O O . ASP A 1 86 ? 0.625 -0.948 12.806 1.00 33.75 86 ASP A O 1
ATOM 611 N N . ASN A 1 87 ? -0.381 0.124 14.487 1.00 33.53 87 ASN A N 1
ATOM 612 C CA . ASN A 1 87 ? 0.682 -0.208 15.443 1.00 35.09 87 ASN A CA 1
ATOM 613 C C . ASN A 1 87 ? 2.015 0.496 15.132 1.00 32.98 87 ASN A C 1
ATOM 614 O O . ASN A 1 87 ? 2.981 0.314 15.857 1.00 33.03 87 ASN A O 1
ATOM 619 N N . ARG A 1 88 ? 2.111 1.264 14.041 1.00 29.61 88 ARG A N 1
ATOM 620 C CA . ARG A 1 88 ? 3.334 2.019 13.820 1.00 27.28 88 ARG A CA 1
ATOM 621 C C . ARG A 1 88 ? 3.375 3.077 14.922 1.00 24.31 88 ARG A C 1
ATOM 622 O O . ARG A 1 88 ? 2.351 3.457 15.450 1.00 23.73 88 ARG A O 1
ATOM 630 N N . PHE A 1 89 ? 4.559 3.556 15.258 1.00 21.91 89 PHE A N 1
ATOM 631 C CA . PHE A 1 89 ? 4.683 4.529 16.314 1.00 21.02 89 PHE A CA 1
ATOM 632 C C . PHE A 1 89 ? 4.271 5.931 15.847 1.00 20.51 89 PHE A C 1
ATOM 633 O O . PHE A 1 89 ? 4.470 6.335 14.672 1.00 18.74 89 PHE A O 1
ATOM 641 N N . GLU A 1 90 ? 3.771 6.700 16.812 1.00 20.33 90 GLU A N 1
ATOM 642 C CA . GLU A 1 90 ? 3.608 8.157 16.713 1.00 21.01 90 GLU A CA 1
ATOM 643 C C . GLU A 1 90 ? 4.089 8.751 18.037 1.00 21.07 90 GLU A C 1
ATOM 644 O O . GLU A 1 90 ? 4.332 8.032 18.958 1.00 20.69 90 GLU A O 1
ATOM 650 N N . LEU A 1 91 ? 4.173 10.075 18.107 1.00 21.67 91 LEU A N 1
ATOM 651 C CA . LEU A 1 91 ? 4.802 10.748 19.217 1.00 22.20 91 LEU A CA 1
ATOM 652 C C . LEU A 1 91 ? 3.763 11.664 19.862 1.00 22.93 91 LEU A C 1
ATOM 653 O O . LEU A 1 91 ? 3.316 12.641 19.235 1.00 22.90 91 LEU A O 1
ATOM 658 N N . LEU A 1 92 ? 3.325 11.307 21.078 1.00 23.48 92 LEU A N 1
ATOM 659 C CA . LEU A 1 92 ? 2.353 12.101 21.838 1.00 25.06 92 LEU A CA 1
ATOM 660 C C . LEU A 1 92 ? 3.067 13.201 22.626 1.00 24.74 92 LEU A C 1
ATOM 661 O O . LEU A 1 92 ? 3.892 12.908 23.532 1.00 24.22 92 LEU A O 1
ATOM 666 N N . CYS A 1 93 ? 2.691 14.442 22.332 1.00 24.41 93 CYS A N 1
ATOM 667 C CA . CYS A 1 93 ? 3.263 15.602 22.959 1.00 25.84 93 CYS A CA 1
ATOM 668 C C . CYS A 1 93 ? 2.191 16.304 23.804 1.00 27.25 93 CYS A C 1
ATOM 669 O O . CYS A 1 93 ? 1.055 16.541 23.340 1.00 26.42 93 CYS A O 1
ATOM 672 N N . SER A 1 94 ? 2.537 16.639 25.044 1.00 29.20 94 SER A N 1
ATOM 673 C CA . SER A 1 94 ? 1.576 17.358 25.909 1.00 31.73 94 SER A CA 1
ATOM 674 C C . SER A 1 94 ? 2.302 18.273 26.884 1.00 32.22 94 SER A C 1
ATOM 675 O O . SER A 1 94 ? 3.447 18.036 27.227 1.00 31.93 94 SER A O 1
ATOM 678 N N . ALA A 1 95 ? 1.595 19.321 27.317 1.00 33.19 95 ALA A N 1
ATOM 679 C CA . ALA A 1 95 ? 2.157 20.310 28.227 1.00 33.16 95 ALA A CA 1
ATOM 680 C C . ALA A 1 95 ? 2.508 19.598 29.533 1.00 32.76 95 ALA A C 1
ATOM 681 O O . ALA A 1 95 ? 1.769 18.738 29.986 1.00 33.13 95 ALA A O 1
ATOM 683 N N . GLY A 1 96 ? 3.687 19.907 30.074 1.00 32.12 96 GLY A N 1
ATOM 684 C CA . GLY A 1 96 ? 4.164 19.295 31.307 1.00 31.80 96 GLY A CA 1
ATOM 685 C C . GLY A 1 96 ? 5.204 18.209 31.089 1.00 30.29 96 GLY A C 1
ATOM 686 O O . GLY A 1 96 ? 5.812 17.746 32.056 1.00 31.57 96 GLY A O 1
ATOM 687 N N . GLN A 1 97 ? 5.398 17.757 29.845 1.00 28.22 97 GLN A N 1
ATOM 688 C CA . GLN A 1 97 ? 6.362 16.681 29.562 1.00 26.82 97 GLN A CA 1
ATOM 689 C C . GLN A 1 97 ? 7.775 17.242 29.702 1.00 25.65 97 GLN A C 1
ATOM 690 O O . GLN A 1 97 ? 7.973 18.448 29.605 1.00 26.05 97 GLN A O 1
ATOM 696 N N . SER A 1 98 ? 8.743 16.348 29.904 1.00 24.50 98 SER A N 1
ATOM 697 C CA . SER A 1 98 ? 10.097 16.767 30.200 1.00 24.27 98 SER A CA 1
ATOM 698 C C . SER A 1 98 ? 11.106 15.813 29.566 1.00 23.00 98 SER A C 1
ATOM 699 O O . SER A 1 98 ? 10.781 14.663 29.231 1.00 22.99 98 SER A O 1
ATOM 702 N N . VAL A 1 99 ? 12.351 16.292 29.465 1.00 22.13 99 VAL A N 1
ATOM 703 C CA . VAL A 1 99 ? 13.499 15.430 29.198 1.00 21.51 99 VAL A CA 1
ATOM 704 C C . VAL A 1 99 ? 14.239 15.230 30.525 1.00 22.03 99 VAL A C 1
ATOM 705 O O . VAL A 1 99 ? 14.619 16.206 31.171 1.00 22.58 99 VAL A O 1
ATOM 709 N N . PRO A 1 100 ? 14.417 13.979 31.014 1.00 22.22 100 PRO A N 1
ATOM 710 C CA . PRO A 1 100 ? 15.212 13.743 32.216 1.00 22.93 100 PRO A CA 1
ATOM 711 C C . PRO A 1 100 ? 16.706 13.970 31.936 1.00 23.08 100 PRO A C 1
ATOM 712 O O . PRO A 1 100 ? 17.231 13.490 30.908 1.00 21.82 100 PRO A O 1
ATOM 716 N N . LEU A 1 101 ? 17.340 14.734 32.829 1.00 24.18 101 LEU A N 1
ATOM 717 C CA . LEU A 1 101 ? 18.783 14.940 32.882 1.00 24.99 101 LEU A CA 1
ATOM 718 C C . LEU A 1 101 ? 19.306 14.325 34.195 1.00 25.45 101 LEU A C 1
ATOM 719 O O . LEU A 1 101 ? 19.038 14.838 35.280 1.00 26.04 101 LEU A O 1
ATOM 724 N N . VAL A 1 102 ? 20.011 13.200 34.067 1.00 25.05 102 VAL A N 1
ATOM 725 C CA . VAL A 1 102 ? 20.617 12.498 35.187 1.00 25.86 102 VAL A CA 1
ATOM 726 C C . VAL A 1 102 ? 21.933 13.201 35.542 1.00 26.61 102 VAL A C 1
ATOM 727 O O . VAL A 1 102 ? 22.819 13.300 34.707 1.00 26.10 102 VAL A O 1
ATOM 731 N N . ASN A 1 103 ? 22.030 13.662 36.782 1.00 27.91 103 ASN A N 1
ATOM 732 C CA . ASN A 1 103 ? 23.249 14.279 37.308 1.00 29.41 103 ASN A CA 1
ATOM 733 C C . ASN A 1 103 ? 23.967 13.279 38.212 1.00 30.34 103 ASN A C 1
ATOM 734 O O . ASN A 1 103 ? 23.372 12.776 39.166 1.00 31.22 103 ASN A O 1
ATOM 739 N N . ALA A 1 104 ? 25.251 13.062 37.928 1.00 30.86 104 ALA A N 1
ATOM 740 C CA . ALA A 1 104 ? 26.070 12.044 38.609 1.00 32.34 104 ALA A CA 1
ATOM 741 C C . ALA A 1 104 ? 27.497 12.566 38.891 1.00 34.12 104 ALA A C 1
ATOM 742 O O . ALA A 1 104 ? 27.978 13.593 38.397 1.00 33.69 104 ALA A O 1
ATOM 744 N N . THR A 1 105 ? 28.194 11.809 39.749 1.00 36.55 105 THR A N 1
ATOM 745 C CA . THR A 1 105 ? 29.553 12.138 40.117 1.00 39.59 105 THR A CA 1
ATOM 746 C C . THR A 1 105 ? 30.320 10.834 40.526 1.00 42.46 105 THR A C 1
ATOM 747 O O . THR A 1 105 ? 29.822 9.920 40.931 1.00 44.21 105 THR A O 1
ATOM 751 N N . VAL A 1 106 ? 31.541 10.749 39.912 1.00 44.55 106 VAL A N 1
ATOM 752 C CA . VAL A 1 106 ? 32.360 9.583 40.139 1.00 47.60 106 VAL A CA 1
ATOM 753 C C . VAL A 1 106 ? 33.732 10.020 40.677 1.00 51.18 106 VAL A C 1
ATOM 754 O O . VAL A 1 106 ? 34.197 11.128 40.439 1.00 50.69 106 VAL A O 1
ATOM 758 N N . ASN A 1 107 ? 34.338 9.125 41.463 1.00 55.97 107 ASN A N 1
ATOM 759 C CA . ASN A 1 107 ? 35.698 9.289 42.011 1.00 61.05 107 ASN A CA 1
ATOM 760 C C . ASN A 1 107 ? 36.705 8.569 41.097 1.00 64.61 107 ASN A C 1
ATOM 761 O O . ASN A 1 107 ? 37.104 7.430 41.365 1.00 68.16 107 ASN A O 1
ATOM 766 N N . CYS A 1 108 ? 37.112 9.242 40.014 1.00 66.79 108 CYS A N 1
ATOM 767 C CA . CYS A 1 108 ? 37.927 8.635 38.959 1.00 68.56 108 CYS A CA 1
ATOM 768 C C . CYS A 1 108 ? 38.634 9.714 38.132 1.00 68.89 108 CYS A C 1
ATOM 769 O O . CYS A 1 108 ? 38.402 10.920 38.322 1.00 68.08 108 CYS A O 1
ATOM 772 N N . THR A 1 109 ? 39.496 9.244 37.221 1.00 68.00 109 THR A N 1
ATOM 773 C CA . THR A 1 109 ? 40.057 10.035 36.142 1.00 67.63 109 THR A CA 1
ATOM 774 C C . THR A 1 109 ? 39.306 9.703 34.856 1.00 66.39 109 THR A C 1
ATOM 775 O O . THR A 1 109 ? 39.005 8.532 34.579 1.00 62.76 109 THR A O 1
ATOM 779 N N . LEU A 1 110 ? 39.030 10.737 34.060 1.00 66.44 110 LEU A N 1
ATOM 780 C CA . LEU A 1 110 ? 38.856 10.487 32.672 1.00 66.08 110 LEU A CA 1
ATOM 781 C C . LEU A 1 110 ? 40.057 9.624 32.275 1.00 69.24 110 LEU A C 1
ATOM 782 O O . LEU A 1 110 ? 41.201 9.959 32.601 1.00 70.38 110 LEU A O 1
ATOM 787 N N . GLU A 1 111 ? 39.764 8.444 31.727 1.00 70.64 111 GLU A N 1
ATOM 788 C CA . GLU A 1 111 ? 40.719 7.690 30.952 1.00 71.14 111 GLU A CA 1
ATOM 789 C C . GLU A 1 111 ? 40.258 7.762 29.493 1.00 72.43 111 GLU A C 1
ATOM 790 O O . GLU A 1 111 ? 41.078 7.654 28.576 1.00 74.28 111 GLU A O 1
ATOM 796 N N . SER A 1 112 ? 38.944 7.976 29.301 1.00 71.89 112 SER A N 1
ATOM 797 C CA . SER A 1 112 ? 38.343 8.290 28.011 1.00 70.55 112 SER A CA 1
ATOM 798 C C . SER A 1 112 ? 38.501 7.090 27.062 1.00 71.00 112 SER A C 1
ATOM 799 O O . SER A 1 112 ? 38.058 5.975 27.366 1.00 71.16 112 SER A O 1
ATOM 802 N N . GLY A 1 122 ? 32.799 -2.264 31.458 1.00 48.44 122 GLY A N 1
ATOM 803 C CA . GLY A 1 122 ? 31.865 -2.437 32.580 1.00 49.64 122 GLY A CA 1
ATOM 804 C C . GLY A 1 122 ? 31.277 -1.118 33.085 1.00 49.09 122 GLY A C 1
ATOM 805 O O . GLY A 1 122 ? 30.094 -0.871 32.930 1.00 49.42 122 GLY A O 1
ATOM 806 N N . PHE A 1 123 ? 32.119 -0.275 33.697 1.00 48.50 123 PHE A N 1
ATOM 807 C CA . PHE A 1 123 ? 31.705 0.960 34.416 1.00 47.38 123 PHE A CA 1
ATOM 808 C C . PHE A 1 123 ? 31.201 2.064 33.453 1.00 43.83 123 PHE A C 1
ATOM 809 O O . PHE A 1 123 ? 30.408 2.933 33.835 1.00 40.90 123 PHE A O 1
ATOM 817 N N . VAL A 1 124 ? 31.684 2.062 32.210 1.00 41.79 124 VAL A N 1
ATOM 818 C CA . VAL A 1 124 ? 31.292 3.082 31.212 1.00 40.76 124 VAL A CA 1
ATOM 819 C C . VAL A 1 124 ? 29.791 2.963 30.909 1.00 37.78 124 VAL A C 1
ATOM 820 O O . VAL A 1 124 ? 29.157 3.945 30.538 1.00 34.75 124 VAL A O 1
ATOM 824 N N . GLU A 1 125 ? 29.229 1.765 31.119 1.00 36.49 125 GLU A N 1
ATOM 825 C CA . GLU A 1 125 ? 27.807 1.502 30.949 1.00 35.53 125 GLU A CA 1
ATOM 826 C C . GLU A 1 125 ? 26.954 2.393 31.869 1.00 33.53 125 GLU A C 1
ATOM 827 O O . GLU A 1 125 ? 25.818 2.711 31.547 1.00 31.10 125 GLU A O 1
ATOM 833 N N . ARG A 1 126 ? 27.499 2.796 33.019 1.00 32.90 126 ARG A N 1
ATOM 834 C CA . ARG A 1 126 ? 26.734 3.598 33.964 1.00 33.66 126 ARG A CA 1
ATOM 835 C C . ARG A 1 126 ? 26.719 5.096 33.606 1.00 31.49 126 ARG A C 1
ATOM 836 O O . ARG A 1 126 ? 26.076 5.873 34.300 1.00 30.56 126 ARG A O 1
ATOM 844 N N . LEU A 1 127 ? 27.400 5.492 32.524 1.00 30.31 127 LEU A N 1
ATOM 845 C CA . LEU A 1 127 ? 27.501 6.918 32.125 1.00 29.90 127 LEU A CA 1
ATOM 846 C C . LEU A 1 127 ? 26.299 7.377 31.271 1.00 28.98 127 LEU A C 1
ATOM 847 O O . LEU A 1 127 ? 26.200 8.557 30.965 1.00 27.96 127 LEU A O 1
ATOM 852 N N . VAL A 1 128 ? 25.422 6.454 30.859 1.00 29.91 128 VAL A N 1
ATOM 853 C CA . VAL A 1 128 ? 24.195 6.774 30.088 1.00 30.03 128 VAL A CA 1
ATOM 854 C C . VAL A 1 128 ? 23.151 5.728 30.475 1.00 30.15 128 VAL A C 1
ATOM 855 O O . VAL A 1 128 ? 23.483 4.558 30.639 1.00 28.55 128 VAL A O 1
ATOM 859 N N . PRO A 1 129 ? 21.873 6.091 30.717 1.00 31.13 129 PRO A N 1
ATOM 860 C CA . PRO A 1 129 ? 20.855 5.077 31.030 1.00 31.46 129 PRO A CA 1
ATOM 861 C C . PRO A 1 129 ? 20.656 4.080 29.878 1.00 29.34 129 PRO A C 1
ATOM 862 O O . PRO A 1 129 ? 21.032 4.358 28.730 1.00 26.89 129 PRO A O 1
ATOM 866 N N . ASP A 1 130 ? 20.140 2.894 30.219 1.00 30.19 130 ASP A N 1
ATOM 867 C CA . ASP A 1 130 ? 20.114 1.737 29.321 1.00 31.54 130 ASP A CA 1
ATOM 868 C C . ASP A 1 130 ? 18.699 1.161 29.279 1.00 32.41 130 ASP A C 1
ATOM 869 O O . ASP A 1 130 ? 18.451 0.029 29.702 1.00 32.31 130 ASP A O 1
ATOM 874 N N . PRO A 1 131 ? 17.712 1.932 28.782 1.00 31.72 131 PRO A N 1
ATOM 875 C CA . PRO A 1 131 ? 16.342 1.422 28.691 1.00 31.71 131 PRO A CA 1
ATOM 876 C C . PRO A 1 131 ? 16.228 0.338 27.605 1.00 28.62 131 PRO A C 1
ATOM 877 O O . PRO A 1 131 ? 16.955 0.356 26.602 1.00 28.55 131 PRO A O 1
ATOM 881 N N . THR A 1 132 ? 15.313 -0.609 27.813 1.00 28.83 132 THR A N 1
ATOM 882 C CA . THR A 1 132 ? 14.900 -1.544 26.752 1.00 28.26 132 THR A CA 1
ATOM 883 C C . THR A 1 132 ? 14.284 -0.719 25.616 1.00 27.21 132 THR A C 1
ATOM 884 O O . THR A 1 132 ? 13.987 0.455 25.794 1.00 25.94 132 THR A O 1
ATOM 888 N N . ARG A 1 133 ? 14.120 -1.344 24.444 1.00 27.16 133 ARG A N 1
ATOM 889 C CA . ARG A 1 133 ? 13.421 -0.709 23.305 1.00 26.26 133 ARG A CA 1
ATOM 890 C C . ARG A 1 133 ? 12.023 -0.228 23.748 1.00 25.60 133 ARG A C 1
ATOM 891 O O . ARG A 1 133 ? 11.613 0.878 23.407 1.00 24.54 133 ARG A O 1
ATOM 899 N N . GLU A 1 134 ? 11.316 -1.031 24.560 1.00 25.84 134 GLU A N 1
ATOM 900 C CA . GLU A 1 134 ? 9.951 -0.684 25.020 1.00 25.94 134 GLU A CA 1
ATOM 901 C C . GLU A 1 134 ? 10.009 0.427 26.080 1.00 25.59 134 GLU A C 1
ATOM 902 O O . GLU A 1 134 ? 9.206 1.364 26.068 1.00 24.46 134 GLU A O 1
ATOM 908 N N . GLU A 1 135 ? 10.957 0.330 27.022 1.00 26.46 135 GLU A N 1
ATOM 909 C CA . GLU A 1 135 ? 11.174 1.387 28.010 1.00 26.43 135 GLU A CA 1
ATOM 910 C C . GLU A 1 135 ? 11.552 2.718 27.334 1.00 25.00 135 GLU A C 1
ATOM 911 O O . GLU A 1 135 ? 11.160 3.766 27.784 1.00 24.87 135 GLU A O 1
ATOM 917 N N . GLY A 1 136 ? 12.328 2.669 26.258 1.00 24.94 136 GLY A N 1
ATOM 918 C CA . GLY A 1 136 ? 12.759 3.854 25.539 1.00 24.64 136 GLY A CA 1
ATOM 919 C C . GLY A 1 136 ? 11.609 4.550 24.832 1.00 24.83 136 GLY A C 1
ATOM 920 O O . GLY A 1 136 ? 11.694 5.719 24.526 1.00 25.43 136 GLY A O 1
ATOM 921 N N . MET A 1 137 ? 10.507 3.830 24.594 1.00 24.24 137 MET A N 1
ATOM 922 C CA . MET A 1 137 ? 9.286 4.472 24.101 1.00 23.70 137 MET A CA 1
ATOM 923 C C . MET A 1 137 ? 8.719 5.459 25.135 1.00 23.80 137 MET A C 1
ATOM 924 O O . MET A 1 137 ? 8.251 6.541 24.773 1.00 23.04 137 MET A O 1
ATOM 929 N N . VAL A 1 138 ? 8.758 5.104 26.422 1.00 23.46 138 VAL A N 1
ATOM 930 C CA . VAL A 1 138 ? 8.196 5.941 27.441 1.00 24.27 138 VAL A CA 1
ATOM 931 C C . VAL A 1 138 ? 9.043 7.208 27.596 1.00 23.34 138 VAL A C 1
ATOM 932 O O . VAL A 1 138 ? 8.515 8.326 27.768 1.00 23.26 138 VAL A O 1
ATOM 936 N N . ASN A 1 139 ? 10.360 6.999 27.616 1.00 22.51 139 ASN A N 1
ATOM 937 C CA . ASN A 1 139 ? 11.361 8.038 27.865 1.00 22.70 139 ASN A CA 1
ATOM 938 C C . ASN A 1 139 ? 12.372 8.011 26.721 1.00 21.65 139 ASN A C 1
ATOM 939 O O . ASN A 1 139 ? 13.447 7.449 26.838 1.00 22.30 139 ASN A O 1
ATOM 944 N N . PRO A 1 140 ? 12.007 8.509 25.523 1.00 20.93 140 PRO A N 1
ATOM 945 C CA . PRO A 1 140 ? 12.831 8.359 24.323 1.00 19.83 140 PRO A CA 1
ATOM 946 C C . PRO A 1 140 ? 14.004 9.336 24.150 1.00 19.29 140 PRO A C 1
ATOM 947 O O . PRO A 1 140 ? 14.685 9.282 23.155 1.00 18.10 140 PRO A O 1
ATOM 951 N N . CYS A 1 141 ? 14.261 10.160 25.165 1.00 19.55 141 CYS A N 1
ATOM 952 C CA . CYS A 1 141 ? 15.414 11.003 25.197 1.00 19.75 141 CYS A CA 1
ATOM 953 C C . CYS A 1 141 ? 15.777 11.258 26.663 1.00 19.95 141 CYS A C 1
ATOM 954 O O . CYS A 1 141 ? 15.034 11.916 27.365 1.00 19.76 141 CYS A O 1
ATOM 957 N N . ILE A 1 142 ? 16.868 10.634 27.110 1.00 20.13 142 ILE A N 1
ATOM 958 C CA . ILE A 1 142 ? 17.399 10.824 28.453 1.00 21.29 142 ILE A CA 1
ATOM 959 C C . ILE A 1 142 ? 18.846 11.279 28.310 1.00 20.98 142 ILE A C 1
ATOM 960 O O . ILE A 1 142 ? 19.619 10.656 27.571 1.00 20.82 142 ILE A O 1
ATOM 965 N N . LEU A 1 143 ? 19.207 12.349 29.017 1.00 21.46 143 LEU A N 1
ATOM 966 C CA . LEU A 1 143 ? 20.583 12.802 29.068 1.00 21.52 143 LEU A CA 1
ATOM 967 C C . LEU A 1 143 ? 21.171 12.498 30.451 1.00 22.11 143 LEU A C 1
ATOM 968 O O . LEU A 1 143 ? 20.443 12.382 31.442 1.00 22.92 143 LEU A O 1
ATOM 973 N N . GLN A 1 144 ? 22.502 12.429 30.509 1.00 21.96 144 GLN A N 1
ATOM 974 C CA . GLN A 1 144 ? 23.239 12.303 31.794 1.00 22.74 144 GLN A CA 1
ATOM 975 C C . GLN A 1 144 ? 24.496 13.162 31.722 1.00 23.19 144 GLN A C 1
ATOM 976 O O . GLN A 1 144 ? 25.262 13.064 30.749 1.00 22.70 144 GLN A O 1
ATOM 982 N N . VAL A 1 145 ? 24.666 14.018 32.724 1.00 24.24 145 VAL A N 1
ATOM 983 C CA . VAL A 1 145 ? 25.935 14.722 32.980 1.00 25.47 145 VAL A CA 1
ATOM 984 C C . VAL A 1 145 ? 26.620 14.078 34.207 1.00 26.53 145 VAL A C 1
ATOM 985 O O . VAL A 1 145 ? 26.089 14.132 35.324 1.00 26.99 145 VAL A O 1
ATOM 989 N N . THR A 1 146 ? 27.787 13.465 33.972 1.00 26.91 146 THR A N 1
ATOM 990 C CA . THR A 1 146 ? 28.596 12.827 35.020 1.00 28.70 146 THR A CA 1
ATOM 991 C C . THR A 1 146 ? 29.893 13.618 35.182 1.00 30.56 146 THR A C 1
ATOM 992 O O . THR A 1 146 ? 30.649 13.761 34.212 1.00 29.47 146 THR A O 1
ATOM 996 N N . MET A 1 147 ? 30.115 14.133 36.400 1.00 33.31 147 MET A N 1
ATOM 997 C CA . MET A 1 147 ? 31.329 14.884 36.793 1.00 36.51 147 MET A CA 1
ATOM 998 C C . MET A 1 147 ? 32.399 13.931 37.346 1.00 39.00 147 MET A C 1
ATOM 999 O O . MET A 1 147 ? 32.132 13.128 38.284 1.00 39.87 147 MET A O 1
ATOM 1004 N N . PHE A 1 148 ? 33.637 14.089 36.853 1.00 40.77 148 PHE A N 1
ATOM 1005 C CA . PHE A 1 148 ? 34.741 13.268 37.305 1.00 42.80 148 PHE A CA 1
ATOM 1006 C C . PHE A 1 148 ? 35.570 14.080 38.300 1.00 46.83 148 PHE A C 1
ATOM 1007 O O . PHE A 1 148 ? 35.896 15.225 38.046 1.00 48.85 148 PHE A O 1
ATOM 1015 N N . GLN A 1 149 ? 35.848 13.469 39.454 1.00 50.72 149 GLN A N 1
ATOM 1016 C CA . GLN A 1 149 ? 36.544 14.098 40.586 1.00 55.04 149 GLN A CA 1
ATOM 1017 C C . GLN A 1 149 ? 37.898 14.644 40.117 1.00 56.33 149 GLN A C 1
ATOM 1018 O O . GLN A 1 149 ? 38.276 15.753 40.486 1.00 57.84 149 GLN A O 1
ATOM 1024 N N . CYS A 1 150 ? 38.592 13.863 39.276 1.00 56.53 150 CYS A N 1
ATOM 1025 C CA . CYS A 1 150 ? 39.976 14.148 38.861 1.00 58.16 150 CYS A CA 1
ATOM 1026 C C . CYS A 1 150 ? 40.033 15.276 37.820 1.00 55.66 150 CYS A C 1
ATOM 1027 O O . CYS A 1 150 ? 41.111 15.737 37.474 1.00 54.55 150 CYS A O 1
ATOM 1030 N N . GLY A 1 151 ? 38.864 15.702 37.329 1.00 53.99 151 GLY A N 1
ATOM 1031 C CA . GLY A 1 151 ? 38.749 16.646 36.228 1.00 50.88 151 GLY A CA 1
ATOM 1032 C C . GLY A 1 151 ? 37.944 16.058 35.093 1.00 47.09 151 GLY A C 1
ATOM 1033 O O . GLY A 1 151 ? 38.139 14.888 34.710 1.00 47.89 151 GLY A O 1
ATOM 1034 N N . GLY A 1 152 ? 37.030 16.867 34.545 1.00 43.16 152 GLY A N 1
ATOM 1035 C CA . GLY A 1 152 ? 36.338 16.522 33.301 1.00 39.24 152 GLY A CA 1
ATOM 1036 C C . GLY A 1 152 ? 34.931 15.987 33.533 1.00 36.30 152 GLY A C 1
ATOM 1037 O O . GLY A 1 152 ? 34.486 15.792 34.665 1.00 36.33 152 GLY A O 1
ATOM 1038 N N . TRP A 1 153 ? 34.212 15.742 32.431 1.00 33.26 153 TRP A N 1
ATOM 1039 C CA . TRP A 1 153 ? 32.819 15.365 32.544 1.00 31.32 153 TRP A CA 1
ATOM 1040 C C . TRP A 1 153 ? 32.359 14.662 31.277 1.00 29.34 153 TRP A C 1
ATOM 1041 O O . TRP A 1 153 ? 32.986 14.777 30.208 1.00 29.08 153 TRP A O 1
ATOM 1052 N N . VAL A 1 154 ? 31.257 13.930 31.429 1.00 27.63 154 VAL A N 1
ATOM 1053 C CA . VAL A 1 154 ? 30.707 13.161 30.360 1.00 26.00 154 VAL A CA 1
ATOM 1054 C C . VAL A 1 154 ? 29.236 13.539 30.186 1.00 24.73 154 VAL A C 1
ATOM 1055 O O . VAL A 1 154 ? 28.500 13.714 31.176 1.00 25.18 154 VAL A O 1
ATOM 1059 N N . LEU A 1 155 ? 28.880 13.762 28.923 1.00 23.45 155 LEU A N 1
ATOM 1060 C CA . LEU A 1 155 ? 27.534 13.919 28.458 1.00 22.66 155 LEU A CA 1
ATOM 1061 C C . LEU A 1 155 ? 27.129 12.612 27.784 1.00 21.44 155 LEU A C 1
ATOM 1062 O O . LEU A 1 155 ? 27.627 12.277 26.707 1.00 20.84 155 LEU A O 1
ATOM 1067 N N . GLY A 1 156 ? 26.219 11.890 28.429 1.00 21.05 156 GLY A N 1
ATOM 1068 C CA . GLY A 1 156 ? 25.600 10.717 27.837 1.00 20.32 156 GLY A CA 1
ATOM 1069 C C . GLY A 1 156 ? 24.198 11.013 27.336 1.00 19.72 156 GLY A C 1
ATOM 1070 O O . GLY A 1 156 ? 23.483 11.865 27.882 1.00 20.03 156 GLY A O 1
ATOM 1071 N N . ALA A 1 157 ? 23.810 10.319 26.266 1.00 18.91 157 ALA A N 1
ATOM 1072 C CA . ALA A 1 157 ? 22.515 10.429 25.688 1.00 18.53 157 ALA A CA 1
ATOM 1073 C C . ALA A 1 157 ? 21.995 9.032 25.338 1.00 18.44 157 ALA A C 1
ATOM 1074 O O . ALA A 1 157 ? 22.709 8.256 24.710 1.00 18.88 157 ALA A O 1
ATOM 1076 N N . SER A 1 158 ? 20.745 8.771 25.708 1.00 18.93 158 SER A N 1
ATOM 1077 C CA . SER A 1 158 ? 19.950 7.605 25.271 1.00 18.84 158 SER A CA 1
ATOM 1078 C C . SER A 1 158 ? 18.752 8.126 24.485 1.00 18.30 158 SER A C 1
ATOM 1079 O O . SER A 1 158 ? 17.869 8.734 25.096 1.00 18.21 158 SER A O 1
ATOM 1082 N N . ILE A 1 159 ? 18.747 7.925 23.154 1.00 17.68 159 ILE A N 1
ATOM 1083 C CA . ILE A 1 159 ? 17.678 8.455 22.294 1.00 17.76 159 ILE A CA 1
ATOM 1084 C C . ILE A 1 159 ? 17.076 7.293 21.491 1.00 17.42 159 ILE A C 1
ATOM 1085 O O . ILE A 1 159 ? 17.812 6.510 20.842 1.00 16.47 159 ILE A O 1
ATOM 1090 N N . HIS A 1 160 ? 15.747 7.163 21.552 1.00 17.27 160 HIS A N 1
ATOM 1091 C CA . HIS A 1 160 ? 15.075 6.160 20.756 1.00 17.32 160 HIS A CA 1
ATOM 1092 C C . HIS A 1 160 ? 15.274 6.527 19.271 1.00 16.54 160 HIS A C 1
ATOM 1093 O O . HIS A 1 160 ? 15.020 7.673 18.862 1.00 15.98 160 HIS A O 1
ATOM 1100 N N . HIS A 1 161 ? 15.744 5.562 18.485 1.00 15.77 161 HIS A N 1
ATOM 1101 C CA . HIS A 1 161 ? 16.217 5.830 17.106 1.00 16.17 161 HIS A CA 1
ATOM 1102 C C . HIS A 1 161 ? 15.057 6.166 16.156 1.00 15.80 161 HIS A C 1
ATOM 1103 O O . HIS A 1 161 ? 15.293 6.721 15.081 1.00 15.88 161 HIS A O 1
ATOM 1110 N N . ALA A 1 162 ? 13.809 5.963 16.580 1.00 15.95 162 ALA A N 1
ATOM 1111 C CA . ALA A 1 162 ? 12.656 6.352 15.742 1.00 16.09 162 ALA A CA 1
ATOM 1112 C C . ALA A 1 162 ? 12.554 7.875 15.661 1.00 16.65 162 ALA A C 1
ATOM 1113 O O . ALA A 1 162 ? 12.035 8.400 14.670 1.00 15.84 162 ALA A O 1
ATOM 1115 N N . ILE A 1 163 ? 13.049 8.576 16.689 1.00 17.10 163 ILE A N 1
ATOM 1116 C CA . ILE A 1 163 ? 12.844 10.020 16.755 1.00 18.18 163 ILE A CA 1
ATOM 1117 C C . ILE A 1 163 ? 13.767 10.788 15.798 1.00 17.25 163 ILE A C 1
ATOM 1118 O O . ILE A 1 163 ? 13.361 11.788 15.193 1.00 16.26 163 ILE A O 1
ATOM 1123 N N . CYS A 1 164 ? 15.013 10.355 15.664 1.00 16.87 164 CYS A N 1
ATOM 1124 C CA . CYS A 1 164 ? 15.949 11.086 14.837 1.00 17.36 164 CYS A CA 1
ATOM 1125 C C . CYS A 1 164 ? 17.088 10.151 14.426 1.00 17.07 164 CYS A C 1
ATOM 1126 O O . CYS A 1 164 ? 17.305 9.132 15.051 1.00 16.52 164 CYS A O 1
ATOM 1129 N N . ASP A 1 165 ? 17.815 10.525 13.371 1.00 16.83 165 ASP A N 1
ATOM 1130 C CA . ASP A 1 165 ? 19.086 9.872 13.049 1.00 16.59 165 ASP A CA 1
ATOM 1131 C C . ASP A 1 165 ? 20.203 10.689 13.729 1.00 17.18 165 ASP A C 1
ATOM 1132 O O . ASP A 1 165 ? 19.913 11.603 14.492 1.00 16.73 165 ASP A O 1
ATOM 1137 N N . GLY A 1 166 ? 21.471 10.309 13.498 1.00 17.29 166 GLY A N 1
ATOM 1138 C CA . GLY A 1 166 ? 22.643 10.993 14.065 1.00 18.24 166 GLY A CA 1
ATOM 1139 C C . GLY A 1 166 ? 22.701 12.460 13.646 1.00 18.02 166 GLY A C 1
ATOM 1140 O O . GLY A 1 166 ? 23.056 13.337 14.415 1.00 17.52 166 GLY A O 1
ATOM 1141 N N . LEU A 1 167 ? 22.315 12.748 12.404 1.00 17.95 167 LEU A N 1
ATOM 1142 C CA . LEU A 1 167 ? 22.340 14.127 11.898 1.00 19.23 167 LEU A CA 1
ATOM 1143 C C . LEU A 1 167 ? 21.263 14.972 12.591 1.00 18.86 167 LEU A C 1
ATOM 1144 O O . LEU A 1 167 ? 21.499 16.152 12.906 1.00 18.42 167 LEU A O 1
ATOM 1149 N N . GLY A 1 168 ? 20.084 14.377 12.805 1.00 17.77 168 GLY A N 1
ATOM 1150 C CA . GLY A 1 168 ? 19.014 15.046 13.545 1.00 17.73 168 GLY A CA 1
ATOM 1151 C C . GLY A 1 168 ? 19.403 15.319 14.988 1.00 17.74 168 GLY A C 1
ATOM 1152 O O . GLY A 1 168 ? 19.182 16.421 15.507 1.00 17.85 168 GLY A O 1
ATOM 1153 N N . ALA A 1 169 ? 20.016 14.328 15.638 1.00 17.35 169 ALA A N 1
ATOM 1154 C CA . ALA A 1 169 ? 20.527 14.522 17.006 1.00 18.02 169 ALA A CA 1
ATOM 1155 C C . ALA A 1 169 ? 21.619 15.606 17.049 1.00 18.64 169 ALA A C 1
ATOM 1156 O O . ALA A 1 169 ? 21.659 16.414 17.958 1.00 18.57 169 ALA A O 1
ATOM 1158 N N . SER A 1 170 ? 22.493 15.648 16.035 1.00 18.89 170 SER A N 1
ATOM 1159 C CA . SER A 1 170 ? 23.497 16.702 15.938 1.00 20.55 170 SER A CA 1
ATOM 1160 C C . SER A 1 170 ? 22.834 18.086 15.801 1.00 20.49 170 SER A C 1
ATOM 1161 O O . SER A 1 170 ? 23.298 19.071 16.358 1.00 21.07 170 SER A O 1
ATOM 1164 N N . LEU A 1 171 ? 21.745 18.205 15.036 1.00 20.22 171 LEU A N 1
ATOM 1165 C CA . LEU A 1 171 ? 21.019 19.529 14.975 1.00 20.74 171 LEU A CA 1
ATOM 1166 C C . LEU A 1 171 ? 20.558 19.968 16.370 1.00 19.93 171 LEU A C 1
ATOM 1167 O O . LEU A 1 171 ? 20.694 21.098 16.766 1.00 19.47 171 LEU A O 1
ATOM 1172 N N . PHE A 1 172 ? 19.934 19.042 17.084 1.00 18.91 172 PHE A N 1
ATOM 1173 C CA . PHE A 1 172 ? 19.419 19.309 18.431 1.00 18.98 172 PHE A CA 1
ATOM 1174 C C . PHE A 1 172 ? 20.554 19.719 19.380 1.00 18.92 172 PHE A C 1
ATOM 1175 O O . PHE A 1 172 ? 20.451 20.722 20.078 1.00 18.68 172 PHE A O 1
ATOM 1183 N N . PHE A 1 173 ? 21.614 18.902 19.455 1.00 18.98 173 PHE A N 1
ATOM 1184 C CA . PHE A 1 173 ? 22.703 19.167 20.387 1.00 19.53 173 PHE A CA 1
ATOM 1185 C C . PHE A 1 173 ? 23.440 20.463 20.011 1.00 20.17 173 PHE A C 1
ATOM 1186 O O . PHE A 1 173 ? 23.891 21.153 20.872 1.00 20.30 173 PHE A O 1
ATOM 1194 N N . ASN A 1 174 ? 23.552 20.763 18.711 1.00 20.06 174 ASN A N 1
ATOM 1195 C CA . ASN A 1 174 ? 24.201 21.991 18.257 1.00 20.98 174 ASN A CA 1
ATOM 1196 C C . ASN A 1 174 ? 23.343 23.207 18.613 1.00 21.11 174 ASN A C 1
ATOM 1197 O O . ASN A 1 174 ? 23.891 24.293 18.907 1.00 21.54 174 ASN A O 1
ATOM 1202 N N . ALA A 1 175 ? 22.016 23.040 18.564 1.00 20.16 175 ALA A N 1
ATOM 1203 C CA . ALA A 1 175 ? 21.101 24.081 19.024 1.00 20.81 175 ALA A CA 1
ATOM 1204 C C . ALA A 1 175 ? 21.323 24.353 20.525 1.00 21.30 175 ALA A C 1
ATOM 1205 O O . ALA A 1 175 ? 21.469 25.505 20.976 1.00 21.37 175 ALA A O 1
ATOM 1207 N N . MET A 1 176 ? 21.343 23.274 21.308 1.00 20.96 176 MET A N 1
ATOM 1208 C CA . MET A 1 176 ? 21.669 23.406 22.749 1.00 22.10 176 MET A CA 1
ATOM 1209 C C . MET A 1 176 ? 22.996 24.149 22.930 1.00 22.80 176 MET A C 1
ATOM 1210 O O . MET A 1 176 ? 23.076 25.099 23.732 1.00 23.67 176 MET A O 1
ATOM 1215 N N . ALA A 1 177 ? 24.027 23.705 22.203 1.00 23.04 177 ALA A N 1
ATOM 1216 C CA . ALA A 1 177 ? 25.416 24.202 22.404 1.00 24.28 177 ALA A CA 1
ATOM 1217 C C . ALA A 1 177 ? 25.516 25.680 22.031 1.00 25.42 177 ALA A C 1
ATOM 1218 O O . ALA A 1 177 ? 26.160 26.457 22.756 1.00 25.76 177 ALA A O 1
ATOM 1220 N N . GLU A 1 178 ? 24.842 26.090 20.939 1.00 25.41 178 GLU A N 1
ATOM 1221 C CA . GLU A 1 178 ? 24.941 27.496 20.528 1.00 26.71 178 GLU A CA 1
ATOM 1222 C C . GLU A 1 178 ? 24.233 28.367 21.574 1.00 27.08 178 GLU A C 1
ATOM 1223 O O . GLU A 1 178 ? 24.732 29.432 21.907 1.00 27.64 178 GLU A O 1
ATOM 1229 N N . LEU A 1 179 ? 23.102 27.897 22.119 1.00 26.54 179 LEU A N 1
ATOM 1230 C CA . LEU A 1 179 ? 22.456 28.600 23.235 1.00 27.41 179 LEU A CA 1
ATOM 1231 C C . LEU A 1 179 ? 23.398 28.654 24.442 1.00 28.22 179 LEU A C 1
ATOM 1232 O O . LEU A 1 179 ? 23.482 29.679 25.111 1.00 29.27 179 LEU A O 1
ATOM 1237 N N . ALA A 1 180 ? 24.104 27.558 24.719 1.00 27.82 180 ALA A N 1
ATOM 1238 C CA . ALA A 1 180 ? 25.044 27.522 25.858 1.00 29.04 180 ALA A CA 1
ATOM 1239 C C . ALA A 1 180 ? 26.157 28.572 25.682 1.00 30.30 180 ALA A C 1
ATOM 1240 O O . ALA A 1 180 ? 26.572 29.243 26.663 1.00 32.01 180 ALA A O 1
ATOM 1242 N N . ARG A 1 181 ? 26.603 28.780 24.437 1.00 30.29 181 ARG A N 1
ATOM 1243 C CA . ARG A 1 181 ? 27.641 29.756 24.122 1.00 32.12 181 ARG A CA 1
ATOM 1244 C C . ARG A 1 181 ? 27.088 31.195 24.086 1.00 32.95 181 ARG A C 1
ATOM 1245 O O . ARG A 1 181 ? 27.853 32.113 23.878 1.00 33.78 181 ARG A O 1
ATOM 1253 N N . GLY A 1 182 ? 25.779 31.396 24.289 1.00 32.41 182 GLY A N 1
ATOM 1254 C CA . GLY A 1 182 ? 25.208 32.712 24.438 1.00 33.56 182 GLY A CA 1
ATOM 1255 C C . GLY A 1 182 ? 24.349 33.192 23.269 1.00 33.50 182 GLY A C 1
ATOM 1256 O O . GLY A 1 182 ? 23.914 34.342 23.266 1.00 33.82 182 GLY A O 1
ATOM 1257 N N . ALA A 1 183 ? 24.034 32.333 22.300 1.00 32.84 183 ALA A N 1
ATOM 1258 C CA . ALA A 1 183 ? 23.153 32.741 21.203 1.00 33.33 183 ALA A CA 1
ATOM 1259 C C . ALA A 1 183 ? 21.787 33.130 21.780 1.00 34.88 183 ALA A C 1
ATOM 1260 O O . ALA A 1 183 ? 21.287 32.550 22.759 1.00 34.52 183 ALA A O 1
ATOM 1262 N N . THR A 1 184 ? 21.204 34.166 21.181 1.00 35.66 184 THR A N 1
ATOM 1263 C CA . THR A 1 184 ? 19.917 34.677 21.567 1.00 37.17 184 THR A CA 1
ATOM 1264 C C . THR A 1 184 ? 18.801 33.730 21.096 1.00 35.83 184 THR A C 1
ATOM 1265 O O . THR A 1 184 ? 17.750 33.625 21.711 1.00 35.60 184 THR A O 1
ATOM 1269 N N . LYS A 1 185 ? 19.021 33.071 19.968 1.00 35.55 185 LYS A N 1
ATOM 1270 C CA . LYS A 1 185 ? 18.065 32.098 19.454 1.00 34.54 185 LYS A CA 1
ATOM 1271 C C . LYS A 1 185 ? 18.821 31.006 18.693 1.00 32.29 185 LYS A C 1
ATOM 1272 O O . LYS A 1 185 ? 19.972 31.146 18.389 1.00 32.58 185 LYS A O 1
ATOM 1278 N N . ILE A 1 186 ? 18.138 29.894 18.423 1.00 30.19 186 ILE A N 1
ATOM 1279 C CA . ILE A 1 186 ? 18.728 28.821 17.643 1.00 29.02 186 ILE A CA 1
ATOM 1280 C C . ILE A 1 186 ? 18.818 29.328 16.199 1.00 28.58 186 ILE A C 1
ATOM 1281 O O . ILE A 1 186 ? 18.031 30.161 15.800 1.00 29.18 186 ILE A O 1
ATOM 1286 N N . SER A 1 187 ? 19.823 28.885 15.450 1.00 27.73 187 SER A N 1
ATOM 1287 C CA . SER A 1 187 ? 20.067 29.460 14.151 1.00 28.21 187 SER A CA 1
ATOM 1288 C C . SER A 1 187 ? 19.252 28.744 13.055 1.00 26.79 187 SER A C 1
ATOM 1289 O O . SER A 1 187 ? 19.058 29.321 11.997 1.00 26.78 187 SER A O 1
ATOM 1292 N N . ILE A 1 188 ? 18.743 27.532 13.311 1.00 25.09 188 ILE A N 1
ATOM 1293 C CA . ILE A 1 188 ? 17.936 26.763 12.280 1.00 24.80 188 ILE A CA 1
ATOM 1294 C C . ILE A 1 188 ? 16.637 26.279 12.941 1.00 24.78 188 ILE A C 1
ATOM 1295 O O . ILE A 1 188 ? 16.706 25.512 13.905 1.00 24.31 188 ILE A O 1
ATOM 1300 N N . GLU A 1 189 ? 15.474 26.701 12.433 1.00 25.43 189 GLU A N 1
ATOM 1301 C CA . GLU A 1 189 ? 14.186 26.179 12.934 1.00 25.57 189 GLU A CA 1
ATOM 1302 C C . GLU A 1 189 ? 14.085 24.716 12.511 1.00 23.26 189 GLU A C 1
ATOM 1303 O O . GLU A 1 189 ? 14.241 24.397 11.328 1.00 21.73 189 GLU A O 1
ATOM 1309 N N . PRO A 1 190 ? 13.880 23.774 13.461 1.00 21.47 190 PRO A N 1
ATOM 1310 C CA . PRO A 1 190 ? 13.690 22.364 13.113 1.00 20.33 190 PRO A CA 1
ATOM 1311 C C . PRO A 1 190 ? 12.357 22.165 12.385 1.00 20.49 190 PRO A C 1
ATOM 1312 O O . PRO A 1 190 ? 11.392 22.862 12.654 1.00 22.11 190 PRO A O 1
ATOM 1316 N N . VAL A 1 191 ? 12.370 21.272 11.406 1.00 19.83 191 VAL A N 1
ATOM 1317 C CA . VAL A 1 191 ? 11.252 20.977 10.553 1.00 20.02 191 VAL A CA 1
ATOM 1318 C C . VAL A 1 191 ? 10.714 19.612 10.966 1.00 19.43 191 VAL A C 1
ATOM 1319 O O . VAL A 1 191 ? 11.513 18.682 11.136 1.00 18.71 191 VAL A O 1
ATOM 1323 N N . TRP A 1 192 ? 9.383 19.492 10.992 1.00 19.46 192 TRP A N 1
ATOM 1324 C CA . TRP A 1 192 ? 8.736 18.192 11.144 1.00 19.16 192 TRP A CA 1
ATOM 1325 C C . TRP A 1 192 ? 8.288 17.722 9.746 1.00 19.68 192 TRP A C 1
ATOM 1326 O O . TRP A 1 192 ? 9.117 17.228 8.982 1.00 18.33 192 TRP A O 1
ATOM 1337 N N . ASP A 1 193 ? 7.009 17.870 9.419 1.00 20.54 193 ASP A N 1
ATOM 1338 C CA . ASP A 1 193 ? 6.519 17.565 8.104 1.00 22.76 193 ASP A CA 1
ATOM 1339 C C . ASP A 1 193 ? 6.852 16.154 7.641 1.00 21.05 193 ASP A C 1
ATOM 1340 O O . ASP A 1 193 ? 7.161 15.953 6.470 1.00 20.44 193 ASP A O 1
ATOM 1345 N N . ARG A 1 194 ? 6.887 15.216 8.573 1.00 20.00 194 ARG A N 1
ATOM 1346 C CA . ARG A 1 194 ? 7.493 13.926 8.278 1.00 20.52 194 ARG A CA 1
ATOM 1347 C C . ARG A 1 194 ? 6.627 13.145 7.266 1.00 22.52 194 ARG A C 1
ATOM 1348 O O . ARG A 1 194 ? 7.146 12.531 6.322 1.00 21.80 194 ARG A O 1
ATOM 1356 N N . GLU A 1 195 ? 5.307 13.202 7.425 1.00 26.49 195 GLU A N 1
ATOM 1357 C CA . GLU A 1 195 ? 4.448 12.419 6.523 1.00 30.35 195 GLU A CA 1
ATOM 1358 C C . GLU A 1 195 ? 4.419 13.078 5.134 1.00 30.06 195 GLU A C 1
ATOM 1359 O O . GLU A 1 195 ? 4.443 12.367 4.130 1.00 31.71 195 GLU A O 1
ATOM 1365 N N . ARG A 1 196 ? 4.472 14.412 5.059 1.00 30.46 196 ARG A N 1
ATOM 1366 C CA . ARG A 1 196 ? 4.488 15.128 3.766 1.00 32.19 196 ARG A CA 1
ATOM 1367 C C . ARG A 1 196 ? 5.778 14.813 2.995 1.00 29.58 196 ARG A C 1
ATOM 1368 O O . ARG A 1 196 ? 5.763 14.618 1.770 1.00 28.87 196 ARG A O 1
ATOM 1376 N N . LEU A 1 197 ? 6.908 14.778 3.700 1.00 26.70 197 LEU A N 1
ATOM 1377 C CA . LEU A 1 197 ? 8.209 14.718 3.047 1.00 25.89 197 LEU A CA 1
ATOM 1378 C C . LEU A 1 197 ? 8.607 13.283 2.688 1.00 25.59 197 LEU A C 1
ATOM 1379 O O . LEU A 1 197 ? 9.273 13.066 1.669 1.00 25.45 197 LEU A O 1
ATOM 1384 N N . LEU A 1 198 ? 8.262 12.315 3.543 1.00 24.60 198 LEU A N 1
ATOM 1385 C CA . LEU A 1 198 ? 8.747 10.956 3.362 1.00 24.10 198 LEU A CA 1
ATOM 1386 C C . LEU A 1 198 ? 7.592 9.941 3.403 1.00 25.60 198 LEU A C 1
ATOM 1387 O O . LEU A 1 198 ? 7.833 8.804 3.679 1.00 29.29 198 LEU A O 1
ATOM 1392 N N . GLY A 1 199 ? 6.367 10.368 3.122 1.00 25.92 199 GLY A N 1
ATOM 1393 C CA . GLY A 1 199 ? 5.217 9.469 3.065 1.00 25.91 199 GLY A CA 1
ATOM 1394 C C . GLY A 1 199 ? 5.298 8.524 1.870 1.00 24.79 199 GLY A C 1
ATOM 1395 O O . GLY A 1 199 ? 5.912 8.857 0.848 1.00 25.88 199 GLY A O 1
ATOM 1396 N N . PRO A 1 200 ? 4.615 7.358 1.917 1.00 23.64 200 PRO A N 1
ATOM 1397 C CA . PRO A 1 200 ? 4.627 6.431 0.782 1.00 22.98 200 PRO A CA 1
ATOM 1398 C C . PRO A 1 200 ? 3.901 6.938 -0.470 1.00 24.10 200 PRO A C 1
ATOM 1399 O O . PRO A 1 200 ? 3.101 7.875 -0.394 1.00 23.53 200 PRO A O 1
ATOM 1403 N N . ARG A 1 201 ? 4.118 6.276 -1.604 1.00 23.97 201 ARG A N 1
ATOM 1404 C CA . ARG A 1 201 ? 3.436 6.675 -2.814 1.00 25.81 201 ARG A CA 1
ATOM 1405 C C . ARG A 1 201 ? 2.019 6.089 -2.838 1.00 27.47 201 ARG A C 1
ATOM 1406 O O . ARG A 1 201 ? 1.708 5.099 -2.146 1.00 26.82 201 ARG A O 1
ATOM 1414 N N . GLU A 1 202 ? 1.154 6.727 -3.634 1.00 29.04 202 GLU A N 1
ATOM 1415 C CA . GLU A 1 202 ? -0.267 6.377 -3.614 1.00 31.20 202 GLU A CA 1
ATOM 1416 C C . GLU A 1 202 ? -0.427 4.929 -4.082 1.00 30.97 202 GLU A C 1
ATOM 1417 O O . GLU A 1 202 ? -1.276 4.218 -3.578 1.00 30.71 202 GLU A O 1
ATOM 1423 N N . LYS A 1 203 ? 0.382 4.537 -5.066 1.00 31.09 203 LYS A N 1
ATOM 1424 C CA . LYS A 1 203 ? 0.471 3.161 -5.516 1.00 31.83 203 LYS A CA 1
ATOM 1425 C C . LYS A 1 203 ? 1.877 2.651 -5.224 1.00 29.44 203 LYS A C 1
ATOM 1426 O O . LYS A 1 203 ? 2.802 2.875 -6.000 1.00 28.89 203 LYS A O 1
ATOM 1432 N N . PRO A 1 204 ? 2.119 2.006 -4.058 1.00 27.18 204 PRO A N 1
ATOM 1433 C CA . PRO A 1 204 ? 3.478 1.613 -3.695 1.00 25.64 204 PRO A CA 1
ATOM 1434 C C . PRO A 1 204 ? 4.164 0.749 -4.752 1.00 25.24 204 PRO A C 1
ATOM 1435 O O . PRO A 1 204 ? 3.551 -0.146 -5.282 1.00 26.20 204 PRO A O 1
ATOM 1439 N N . TRP A 1 205 ? 5.444 1.033 -5.001 1.00 24.00 205 TRP A N 1
ATOM 1440 C CA . TRP A 1 205 ? 6.256 0.324 -5.965 1.00 23.60 205 TRP A CA 1
ATOM 1441 C C . TRP A 1 205 ? 7.651 0.098 -5.381 1.00 21.40 205 TRP A C 1
ATOM 1442 O O . TRP A 1 205 ? 8.238 0.988 -4.808 1.00 20.59 205 TRP A O 1
ATOM 1453 N N . VAL A 1 206 ? 8.173 -1.121 -5.519 1.00 20.66 206 VAL A N 1
ATOM 1454 C CA . VAL A 1 206 ? 9.436 -1.459 -4.902 1.00 19.24 206 VAL A CA 1
ATOM 1455 C C . VAL A 1 206 ? 10.343 -2.148 -5.916 1.00 19.53 206 VAL A C 1
ATOM 1456 O O . VAL A 1 206 ? 10.052 -3.266 -6.372 1.00 19.76 206 VAL A O 1
ATOM 1460 N N . GLY A 1 207 ? 11.467 -1.495 -6.219 1.00 19.53 207 GLY A N 1
ATOM 1461 C CA . GLY A 1 207 ? 12.394 -1.958 -7.236 1.00 20.44 207 GLY A CA 1
ATOM 1462 C C . GLY A 1 207 ? 13.267 -3.103 -6.756 1.00 20.10 207 GLY A C 1
ATOM 1463 O O . GLY A 1 207 ? 13.348 -3.397 -5.542 1.00 19.78 207 GLY A O 1
ATOM 1464 N N . ALA A 1 208 ? 13.978 -3.723 -7.707 1.00 20.91 208 ALA A N 1
ATOM 1465 C CA . ALA A 1 208 ? 14.830 -4.874 -7.457 1.00 21.14 208 ALA A CA 1
ATOM 1466 C C . ALA A 1 208 ? 15.899 -4.559 -6.429 1.00 20.93 208 ALA A C 1
ATOM 1467 O O . ALA A 1 208 ? 16.211 -5.429 -5.634 1.00 21.73 208 ALA A O 1
ATOM 1469 N N . PRO A 1 209 ? 16.571 -3.381 -6.398 1.00 20.70 209 PRO A N 1
ATOM 1470 C CA . PRO A 1 209 ? 17.643 -3.175 -5.425 1.00 20.14 209 PRO A CA 1
ATOM 1471 C C . PRO A 1 209 ? 17.192 -3.308 -3.957 1.00 18.90 209 PRO A C 1
ATOM 1472 O O . PRO A 1 209 ? 17.886 -3.942 -3.152 1.00 20.17 209 PRO A O 1
ATOM 1476 N N . VAL A 1 210 ? 16.003 -2.825 -3.633 1.00 18.00 210 VAL A N 1
ATOM 1477 C CA . VAL A 1 210 ? 15.461 -3.006 -2.297 1.00 17.25 210 VAL A CA 1
ATOM 1478 C C . VAL A 1 210 ? 14.981 -4.461 -2.096 1.00 17.34 210 VAL A C 1
ATOM 1479 O O . VAL A 1 210 ? 15.272 -5.082 -1.049 1.00 16.61 210 VAL A O 1
ATOM 1483 N N . ARG A 1 211 ? 14.281 -5.018 -3.076 1.00 17.58 211 ARG A N 1
ATOM 1484 C CA . ARG A 1 211 ? 13.766 -6.416 -2.978 1.00 18.43 211 ARG A CA 1
ATOM 1485 C C . ARG A 1 211 ? 14.918 -7.429 -2.822 1.00 19.16 211 ARG A C 1
ATOM 1486 O O . ARG A 1 211 ? 14.785 -8.436 -2.096 1.00 18.61 211 ARG A O 1
ATOM 1494 N N . ASP A 1 212 ? 16.056 -7.176 -3.480 1.00 19.37 212 ASP A N 1
ATOM 1495 C CA . ASP A 1 212 ? 17.158 -8.100 -3.446 1.00 20.88 212 ASP A CA 1
ATOM 1496 C C . ASP A 1 212 ? 17.782 -8.149 -2.040 1.00 20.23 212 ASP A C 1
ATOM 1497 O O . ASP A 1 212 ? 18.352 -9.176 -1.667 1.00 21.56 212 ASP A O 1
ATOM 1502 N N A PHE A 1 213 ? 17.655 -7.029 -1.317 0.50 19.06 213 PHE A N 1
ATOM 1503 N N B PHE A 1 213 ? 17.694 -7.068 -1.261 0.50 19.78 213 PHE A N 1
ATOM 1504 C CA A PHE A 1 213 ? 18.231 -6.764 0.002 0.50 18.67 213 PHE A CA 1
ATOM 1505 C CA B PHE A 1 213 ? 18.355 -7.058 0.054 0.50 19.82 213 PHE A CA 1
ATOM 1506 C C A PHE A 1 213 ? 17.381 -7.387 1.116 0.50 18.37 213 PHE A C 1
ATOM 1507 C C B PHE A 1 213 ? 17.375 -7.438 1.180 0.50 19.00 213 PHE A C 1
ATOM 1508 O O A PHE A 1 213 ? 17.887 -7.954 2.055 0.50 18.64 213 PHE A O 1
ATOM 1509 O O B PHE A 1 213 ? 17.796 -7.916 2.219 0.50 19.09 213 PHE A O 1
ATOM 1524 N N . LEU A 1 214 ? 16.067 -7.212 1.021 1.00 18.67 214 LEU A N 1
ATOM 1525 C CA . LEU A 1 214 ? 15.143 -7.441 2.166 1.00 18.01 214 LEU A CA 1
ATOM 1526 C C . LEU A 1 214 ? 14.237 -8.655 1.959 1.00 18.38 214 LEU A C 1
ATOM 1527 O O . LEU A 1 214 ? 13.949 -9.045 0.814 1.00 17.25 214 LEU A O 1
ATOM 1532 N N . SER A 1 215 ? 13.775 -9.212 3.082 1.00 17.51 215 SER A N 1
ATOM 1533 C CA . SER A 1 215 ? 12.936 -10.372 3.112 1.00 18.75 215 SER A CA 1
ATOM 1534 C C . SER A 1 215 ? 11.867 -10.175 4.193 1.00 18.17 215 SER A C 1
ATOM 1535 O O . SER A 1 215 ? 11.903 -9.166 4.924 1.00 16.79 215 SER A O 1
ATOM 1538 N N . LEU A 1 216 ? 10.891 -11.085 4.230 1.00 18.34 216 LEU A N 1
ATOM 1539 C CA . LEU A 1 216 ? 9.790 -11.013 5.176 1.00 18.74 216 LEU A CA 1
ATOM 1540 C C . LEU A 1 216 ? 9.759 -12.266 6.048 1.00 19.46 216 LEU A C 1
ATOM 1541 O O . LEU A 1 216 ? 9.703 -13.362 5.556 1.00 19.19 216 LEU A O 1
ATOM 1546 N N . ASP A 1 217 ? 9.753 -12.067 7.373 1.00 20.03 217 ASP A N 1
ATOM 1547 C CA . ASP A 1 217 ? 9.635 -13.195 8.304 1.00 21.54 217 ASP A CA 1
ATOM 1548 C C . ASP A 1 217 ? 9.112 -12.641 9.631 1.00 22.40 217 ASP A C 1
ATOM 1549 O O . ASP A 1 217 ? 9.846 -12.018 10.370 1.00 21.53 217 ASP A O 1
ATOM 1554 N N . LYS A 1 218 ? 7.834 -12.845 9.902 1.00 24.75 218 LYS A N 1
ATOM 1555 C CA . LYS A 1 218 ? 7.247 -12.378 11.166 1.00 26.71 218 LYS A CA 1
ATOM 1556 C C . LYS A 1 218 ? 7.915 -13.061 12.377 1.00 27.68 218 LYS A C 1
ATOM 1557 O O . LYS A 1 218 ? 7.754 -12.579 13.493 1.00 28.71 218 LYS A O 1
ATOM 1563 N N . ASP A 1 219 ? 8.627 -14.165 12.166 1.00 28.53 219 ASP A N 1
ATOM 1564 C CA . ASP A 1 219 ? 9.173 -14.993 13.266 1.00 30.40 219 ASP A CA 1
ATOM 1565 C C . ASP A 1 219 ? 10.651 -14.654 13.527 1.00 29.27 219 ASP A C 1
ATOM 1566 O O . ASP A 1 219 ? 11.288 -15.329 14.355 1.00 30.43 219 ASP A O 1
ATOM 1571 N N . PHE A 1 220 ? 11.189 -13.634 12.843 1.00 25.70 220 PHE A N 1
ATOM 1572 C CA . PHE A 1 220 ? 12.605 -13.332 12.945 1.00 25.14 220 PHE A CA 1
ATOM 1573 C C . PHE A 1 220 ? 12.789 -12.008 13.679 1.00 24.14 220 PHE A C 1
ATOM 1574 O O . PHE A 1 220 ? 12.222 -11.006 13.273 1.00 24.61 220 PHE A O 1
ATOM 1582 N N . ASP A 1 221 ? 13.625 -12.024 14.727 1.00 24.32 221 ASP A N 1
ATOM 1583 C CA . ASP A 1 221 ? 14.018 -10.794 15.453 1.00 24.22 221 ASP A CA 1
ATOM 1584 C C . ASP A 1 221 ? 15.495 -10.572 15.176 1.00 22.63 221 ASP A C 1
ATOM 1585 O O . ASP A 1 221 ? 16.328 -11.318 15.680 1.00 22.44 221 ASP A O 1
ATOM 1590 N N . PRO A 1 222 ? 15.878 -9.560 14.365 1.00 22.44 222 PRO A N 1
ATOM 1591 C CA . PRO A 1 222 ? 17.282 -9.329 14.051 1.00 21.97 222 PRO A CA 1
ATOM 1592 C C . PRO A 1 222 ? 18.145 -9.097 15.300 1.00 20.86 222 PRO A C 1
ATOM 1593 O O . PRO A 1 222 ? 19.324 -9.353 15.236 1.00 19.87 222 PRO A O 1
ATOM 1597 N N . TYR A 1 223 ? 17.544 -8.568 16.370 1.00 20.21 223 TYR A N 1
ATOM 1598 C CA . TYR A 1 223 ? 18.289 -8.270 17.574 1.00 20.38 223 TYR A CA 1
ATOM 1599 C C . TYR A 1 223 ? 18.086 -9.331 18.657 1.00 21.70 223 TYR A C 1
ATOM 1600 O O . TYR A 1 223 ? 18.507 -9.109 19.796 1.00 21.84 223 TYR A O 1
ATOM 1609 N N . GLY A 1 224 ? 17.489 -10.472 18.311 1.00 21.64 224 GLY A N 1
ATOM 1610 C CA . GLY A 1 224 ? 17.240 -11.540 19.284 1.00 23.33 224 GLY A CA 1
ATOM 1611 C C . GLY A 1 224 ? 17.846 -12.857 18.868 1.00 23.75 224 GLY A C 1
ATOM 1612 O O . GLY A 1 224 ? 17.362 -13.878 19.298 1.00 24.63 224 GLY A O 1
ATOM 1613 N N . GLN A 1 225 ? 18.872 -12.818 18.014 1.00 23.70 225 GLN A N 1
ATOM 1614 C CA . GLN A 1 225 ? 19.482 -14.001 17.499 1.00 24.92 225 GLN A CA 1
ATOM 1615 C C . GLN A 1 225 ? 20.346 -14.631 18.607 1.00 26.92 225 GLN A C 1
ATOM 1616 O O . GLN A 1 225 ? 20.880 -13.928 19.466 1.00 25.71 225 GLN A O 1
ATOM 1622 N N . ALA A 1 226 ? 20.431 -15.965 18.572 1.00 28.39 226 ALA A N 1
ATOM 1623 C CA . ALA A 1 226 ? 21.137 -16.771 19.579 1.00 30.21 226 ALA A CA 1
ATOM 1624 C C . ALA A 1 226 ? 22.593 -16.991 19.142 1.00 29.86 226 ALA A C 1
ATOM 1625 O O . ALA A 1 226 ? 22.957 -18.054 18.698 1.00 31.30 226 ALA A O 1
ATOM 1627 N N . ILE A 1 227 ? 23.417 -15.946 19.263 1.00 28.50 227 ILE A N 1
ATOM 1628 C CA . ILE A 1 227 ? 24.793 -16.003 18.817 1.00 28.03 227 ILE A CA 1
ATOM 1629 C C . ILE A 1 227 ? 25.757 -16.028 20.013 1.00 28.58 227 ILE A C 1
ATOM 1630 O O . ILE A 1 227 ? 26.970 -16.043 19.805 1.00 29.57 227 ILE A O 1
ATOM 1635 N N . GLY A 1 228 ? 25.225 -16.020 21.235 1.00 28.54 228 GLY A N 1
ATOM 1636 C CA . GLY A 1 228 ? 26.019 -15.948 22.467 1.00 29.34 228 GLY A CA 1
ATOM 1637 C C . GLY A 1 228 ? 26.210 -14.511 22.905 1.00 28.51 228 GLY A C 1
ATOM 1638 O O . GLY A 1 228 ? 25.676 -13.607 22.309 1.00 27.68 228 GLY A O 1
ATOM 1639 N N . ASP A 1 229 ? 27.028 -14.304 23.935 1.00 28.91 229 ASP A N 1
ATOM 1640 C CA . ASP A 1 229 ? 27.217 -12.998 24.496 1.00 29.32 229 ASP A CA 1
ATOM 1641 C C . ASP A 1 229 ? 28.088 -12.172 23.534 1.00 27.44 229 ASP A C 1
ATOM 1642 O O . ASP A 1 229 ? 29.163 -12.612 23.123 1.00 27.51 229 ASP A O 1
ATOM 1647 N N . VAL A 1 230 ? 27.597 -10.994 23.175 1.00 26.28 230 VAL A N 1
ATOM 1648 C CA . VAL A 1 230 ? 28.310 -10.057 22.293 1.00 25.38 230 VAL A CA 1
ATOM 1649 C C . VAL A 1 230 ? 29.259 -9.224 23.149 1.00 26.05 230 VAL A C 1
ATOM 1650 O O . VAL A 1 230 ? 28.824 -8.597 24.095 1.00 25.76 230 VAL A O 1
ATOM 1654 N N . LYS A 1 231 ? 30.556 -9.261 22.818 1.00 27.04 231 LYS A N 1
ATOM 1655 C CA . LYS A 1 231 ? 31.594 -8.513 23.565 1.00 28.55 231 LYS A CA 1
ATOM 1656 C C . LYS A 1 231 ? 32.025 -7.281 22.764 1.00 28.17 231 LYS A C 1
ATOM 1657 O O . LYS A 1 231 ? 31.963 -7.256 21.536 1.00 24.18 231 LYS A O 1
ATOM 1663 N N . ARG A 1 232 ? 32.489 -6.258 23.482 1.00 29.91 232 ARG A N 1
ATOM 1664 C CA . ARG A 1 232 ? 32.958 -5.044 22.848 1.00 31.15 232 ARG A CA 1
ATOM 1665 C C . ARG A 1 232 ? 34.481 -5.012 22.980 1.00 31.27 232 ARG A C 1
ATOM 1666 O O . ARG A 1 232 ? 35.009 -5.320 24.054 1.00 30.31 232 ARG A O 1
ATOM 1674 N N . ASP A 1 233 ? 35.187 -4.683 21.895 1.00 29.89 233 ASP A N 1
ATOM 1675 C CA . ASP A 1 233 ? 36.636 -4.436 21.978 1.00 31.49 233 ASP A CA 1
ATOM 1676 C C . ASP A 1 233 ? 37.006 -3.271 21.052 1.00 29.88 233 ASP A C 1
ATOM 1677 O O . ASP A 1 233 ? 36.258 -2.927 20.142 1.00 27.21 233 ASP A O 1
ATOM 1682 N N . CYS A 1 234 ? 38.160 -2.669 21.325 1.00 29.40 234 CYS A N 1
ATOM 1683 C CA . CYS A 1 234 ? 38.641 -1.524 20.632 1.00 30.90 234 CYS A CA 1
ATOM 1684 C C . CYS A 1 234 ? 40.039 -1.810 20.101 1.00 28.91 234 CYS A C 1
ATOM 1685 O O . CYS A 1 234 ? 40.812 -2.405 20.771 1.00 29.56 234 CYS A O 1
ATOM 1688 N N . PHE A 1 235 ? 40.297 -1.375 18.872 1.00 26.76 235 PHE A N 1
ATOM 1689 C CA . PHE A 1 235 ? 41.559 -1.550 18.167 1.00 26.56 235 PHE A CA 1
ATOM 1690 C C . PHE A 1 235 ? 41.966 -0.185 17.621 1.00 25.33 235 PHE A C 1
ATOM 1691 O O . PHE A 1 235 ? 41.150 0.463 16.965 1.00 24.25 235 PHE A O 1
ATOM 1699 N N . PHE A 1 236 ? 43.197 0.219 17.884 1.00 25.07 236 PHE A N 1
ATOM 1700 C CA . PHE A 1 236 ? 43.794 1.379 17.235 1.00 24.95 236 PHE A CA 1
ATOM 1701 C C . PHE A 1 236 ? 44.343 0.961 15.862 1.00 24.23 236 PHE A C 1
ATOM 1702 O O . PHE A 1 236 ? 45.226 0.101 15.786 1.00 24.45 236 PHE A O 1
ATOM 1710 N N . VAL A 1 237 ? 43.868 1.618 14.808 1.00 22.60 237 VAL A N 1
ATOM 1711 C CA . VAL A 1 237 ? 44.330 1.331 13.457 1.00 22.48 237 VAL A CA 1
ATOM 1712 C C . VAL A 1 237 ? 45.145 2.547 12.963 1.00 23.02 237 VAL A C 1
ATOM 1713 O O . VAL A 1 237 ? 44.671 3.680 12.979 1.00 23.23 237 VAL A O 1
ATOM 1717 N N . THR A 1 238 ? 46.395 2.310 12.569 1.00 23.28 238 THR A N 1
ATOM 1718 C CA . THR A 1 238 ? 47.290 3.345 12.112 1.00 24.27 238 THR A CA 1
ATOM 1719 C C . THR A 1 238 ? 47.008 3.730 10.648 1.00 24.11 238 THR A C 1
ATOM 1720 O O . THR A 1 238 ? 46.750 2.875 9.817 1.00 22.56 238 THR A O 1
ATOM 1724 N N . ASP A 1 239 ? 47.175 5.028 10.359 1.00 25.01 239 ASP A N 1
ATOM 1725 C CA . ASP A 1 239 ? 47.162 5.576 9.003 1.00 25.44 239 ASP A CA 1
ATOM 1726 C C . ASP A 1 239 ? 48.216 4.876 8.138 1.00 25.53 239 ASP A C 1
ATOM 1727 O O . ASP A 1 239 ? 47.947 4.520 6.994 1.00 24.66 239 ASP A O 1
ATOM 1732 N N . ASP A 1 240 ? 49.369 4.576 8.736 1.00 26.33 240 ASP A N 1
ATOM 1733 C CA . ASP A 1 240 ? 50.454 3.881 8.075 1.00 26.83 240 ASP A CA 1
ATOM 1734 C C . ASP A 1 240 ? 49.987 2.518 7.555 1.00 25.62 240 ASP A C 1
ATOM 1735 O O . ASP A 1 240 ? 50.239 2.167 6.371 1.00 24.66 240 ASP A O 1
ATOM 1740 N N . SER A 1 241 ? 49.345 1.737 8.432 1.00 24.14 241 SER A N 1
ATOM 1741 C CA . SER A 1 241 ? 48.888 0.437 8.073 1.00 23.57 241 SER A CA 1
ATOM 1742 C C . SER A 1 241 ? 47.892 0.539 6.904 1.00 22.38 241 SER A C 1
ATOM 1743 O O . SER A 1 241 ? 47.934 -0.281 5.995 1.00 21.68 241 SER A O 1
ATOM 1746 N N . LEU A 1 242 ? 46.994 1.528 6.953 1.00 21.95 242 LEU A N 1
ATOM 1747 C CA . LEU A 1 242 ? 45.954 1.722 5.936 1.00 21.42 242 LEU A CA 1
ATOM 1748 C C . LEU A 1 242 ? 46.564 2.181 4.612 1.00 21.75 242 LEU A C 1
ATOM 1749 O O . LEU A 1 242 ? 46.111 1.717 3.546 1.00 20.58 242 LEU A O 1
ATOM 1754 N N . ASP A 1 243 ? 47.573 3.041 4.680 1.00 23.17 243 ASP A N 1
ATOM 1755 C CA . ASP A 1 243 ? 48.308 3.435 3.461 1.00 25.07 243 ASP A CA 1
ATOM 1756 C C . ASP A 1 243 ? 48.970 2.200 2.822 1.00 24.33 243 ASP A C 1
ATOM 1757 O O . ASP A 1 243 ? 48.892 2.011 1.595 1.00 23.39 243 ASP A O 1
ATOM 1762 N N . GLN A 1 244 ? 49.593 1.341 3.640 1.00 23.71 244 GLN A N 1
ATOM 1763 C CA . GLN A 1 244 ? 50.177 0.072 3.146 1.00 23.63 244 GLN A CA 1
ATOM 1764 C C . GLN A 1 244 ? 49.092 -0.801 2.502 1.00 22.02 244 GLN A C 1
ATOM 1765 O O . GLN A 1 244 ? 49.297 -1.329 1.402 1.00 21.27 244 GLN A O 1
ATOM 1771 N N . LEU A 1 245 ? 47.954 -0.967 3.180 1.00 20.94 245 LEU A N 1
ATOM 1772 C CA . LEU A 1 245 ? 46.844 -1.815 2.674 1.00 19.75 245 LEU A CA 1
ATOM 1773 C C . LEU A 1 245 ? 46.393 -1.308 1.294 1.00 19.37 245 LEU A C 1
ATOM 1774 O O . LEU A 1 245 ? 46.217 -2.060 0.355 1.00 18.28 245 LEU A O 1
ATOM 1779 N N . LYS A 1 246 ? 46.206 0.004 1.195 1.00 19.62 246 LYS A N 1
ATOM 1780 C CA . LYS A 1 246 ? 45.664 0.565 -0.029 1.00 19.80 246 LYS A CA 1
ATOM 1781 C C . LYS A 1 246 ? 46.676 0.474 -1.180 1.00 19.75 246 LYS A C 1
ATOM 1782 O O . LYS A 1 246 ? 46.283 0.158 -2.309 1.00 19.33 246 LYS A O 1
ATOM 1788 N N . ALA A 1 247 ? 47.955 0.719 -0.885 1.00 20.03 247 ALA A N 1
ATOM 1789 C CA . ALA A 1 247 ? 49.004 0.609 -1.850 1.00 20.91 247 ALA A CA 1
ATOM 1790 C C . ALA A 1 247 ? 49.132 -0.848 -2.342 1.00 20.65 247 ALA A C 1
ATOM 1791 O O . ALA A 1 247 ? 49.303 -1.094 -3.571 1.00 20.22 247 ALA A O 1
ATOM 1793 N N . GLN A 1 248 ? 49.042 -1.820 -1.421 1.00 20.19 248 GLN A N 1
ATOM 1794 C CA . GLN A 1 248 ? 49.181 -3.229 -1.815 1.00 20.29 248 GLN A CA 1
ATOM 1795 C C . GLN A 1 248 ? 47.955 -3.671 -2.633 1.00 19.32 248 GLN A C 1
ATOM 1796 O O . GLN A 1 248 ? 48.141 -4.412 -3.585 1.00 19.90 248 GLN A O 1
ATOM 1802 N N . LEU A 1 249 ? 46.739 -3.222 -2.289 1.00 18.23 249 LEU A N 1
ATOM 1803 C CA . LEU A 1 249 ? 45.558 -3.511 -3.109 1.00 18.01 249 LEU A CA 1
ATOM 1804 C C . LEU A 1 249 ? 45.709 -2.896 -4.513 1.00 18.54 249 LEU A C 1
ATOM 1805 O O . LEU A 1 249 ? 45.333 -3.527 -5.507 1.00 18.52 249 LEU A O 1
ATOM 1810 N N . LEU A 1 250 ? 46.265 -1.693 -4.600 1.00 19.17 250 LEU A N 1
ATOM 1811 C CA . LEU A 1 250 ? 46.472 -1.025 -5.921 1.00 20.33 250 LEU A CA 1
ATOM 1812 C C . LEU A 1 250 ? 47.496 -1.817 -6.755 1.00 21.96 250 LEU A C 1
ATOM 1813 O O . LEU A 1 250 ? 47.317 -2.037 -7.958 1.00 21.85 250 LEU A O 1
ATOM 1818 N N . GLU A 1 251 ? 48.580 -2.255 -6.120 1.00 23.95 251 GLU A N 1
ATOM 1819 C CA . GLU A 1 251 ? 49.615 -2.999 -6.820 1.00 26.89 251 GLU A CA 1
ATOM 1820 C C . GLU A 1 251 ? 49.028 -4.314 -7.355 1.00 26.21 251 GLU A C 1
ATOM 1821 O O . GLU A 1 251 ? 49.362 -4.708 -8.448 1.00 26.41 251 GLU A O 1
ATOM 1827 N N . LYS A 1 252 ? 48.164 -4.981 -6.590 1.00 25.61 252 LYS A N 1
ATOM 1828 C CA . LYS A 1 252 ? 47.673 -6.301 -6.975 1.00 26.33 252 LYS A CA 1
ATOM 1829 C C . LYS A 1 252 ? 46.526 -6.202 -8.000 1.00 25.26 252 LYS A C 1
ATOM 1830 O O . LYS A 1 252 ? 46.391 -7.098 -8.829 1.00 25.34 252 LYS A O 1
ATOM 1836 N N . SER A 1 253 ? 45.724 -5.131 -7.974 1.00 23.00 253 SER A N 1
ATOM 1837 C CA . SER A 1 253 ? 44.439 -5.091 -8.693 1.00 22.27 253 SER A CA 1
ATOM 1838 C C . SER A 1 253 ? 44.364 -3.961 -9.719 1.00 22.76 253 SER A C 1
ATOM 1839 O O . SER A 1 253 ? 43.504 -4.006 -10.575 1.00 23.44 253 SER A O 1
ATOM 1842 N N . GLY A 1 254 ? 45.212 -2.935 -9.606 1.00 22.35 254 GLY A N 1
ATOM 1843 C CA . GLY A 1 254 ? 45.047 -1.728 -10.406 1.00 22.68 254 GLY A CA 1
ATOM 1844 C C . GLY A 1 254 ? 43.984 -0.779 -9.853 1.00 21.96 254 GLY A C 1
ATOM 1845 O O . GLY A 1 254 ? 43.818 0.323 -10.388 1.00 22.23 254 GLY A O 1
ATOM 1846 N N . LEU A 1 255 ? 43.292 -1.172 -8.771 1.00 20.97 255 LEU A N 1
ATOM 1847 C CA . LEU A 1 255 ? 42.108 -0.464 -8.308 1.00 20.85 255 LEU A CA 1
ATOM 1848 C C . LEU A 1 255 ? 42.425 0.362 -7.045 1.00 20.45 255 LEU A C 1
ATOM 1849 O O . LEU A 1 255 ? 43.188 -0.043 -6.177 1.00 19.72 255 LEU A O 1
ATOM 1854 N N . ASN A 1 256 ? 41.735 1.493 -6.936 1.00 20.57 256 ASN A N 1
ATOM 1855 C CA . ASN A 1 256 ? 41.854 2.434 -5.818 1.00 20.66 256 ASN A CA 1
ATOM 1856 C C . ASN A 1 256 ? 40.698 2.179 -4.827 1.00 19.83 256 ASN A C 1
ATOM 1857 O O . ASN A 1 256 ? 39.511 2.147 -5.196 1.00 19.69 256 ASN A O 1
ATOM 1862 N N . PHE A 1 257 ? 41.015 2.084 -3.520 1.00 19.22 257 PHE A N 1
ATOM 1863 C CA . PHE A 1 257 ? 40.029 1.864 -2.498 1.00 17.92 257 PHE A CA 1
ATOM 1864 C C . PHE A 1 257 ? 40.187 2.897 -1.387 1.00 18.07 257 PHE A C 1
ATOM 1865 O O . PHE A 1 257 ? 41.294 3.338 -1.084 1.00 18.05 257 PHE A O 1
ATOM 1873 N N . THR A 1 258 ? 39.044 3.304 -0.832 1.00 17.38 258 THR A N 1
ATOM 1874 C CA . THR A 1 258 ? 39.012 4.176 0.333 1.00 17.29 258 THR A CA 1
ATOM 1875 C C . THR A 1 258 ? 39.361 3.332 1.565 1.00 17.32 258 THR A C 1
ATOM 1876 O O . THR A 1 258 ? 39.294 2.107 1.523 1.00 16.19 258 THR A O 1
ATOM 1880 N N . THR A 1 259 ? 39.643 4.021 2.672 1.00 17.40 259 THR A N 1
ATOM 1881 C CA . THR A 1 259 ? 39.798 3.339 3.946 1.00 17.58 259 THR A CA 1
ATOM 1882 C C . THR A 1 259 ? 38.546 2.521 4.265 1.00 16.59 259 THR A C 1
ATOM 1883 O O . THR A 1 259 ? 38.651 1.336 4.673 1.00 16.50 259 THR A O 1
ATOM 1887 N N . PHE A 1 260 ? 37.359 3.118 4.099 1.00 16.15 260 PHE A N 1
ATOM 1888 C CA . PHE A 1 260 ? 36.124 2.464 4.445 1.00 16.08 260 PHE A CA 1
ATOM 1889 C C . PHE A 1 260 ? 35.977 1.153 3.653 1.00 15.47 260 PHE A C 1
ATOM 1890 O O . PHE A 1 260 ? 35.555 0.138 4.184 1.00 15.26 260 PHE A O 1
ATOM 1898 N N . GLU A 1 261 ? 36.276 1.209 2.355 1.00 15.73 261 GLU A N 1
ATOM 1899 C CA . GLU A 1 261 ? 36.166 0.022 1.479 1.00 15.77 261 GLU A CA 1
ATOM 1900 C C . GLU A 1 261 ? 37.167 -1.064 1.904 1.00 15.19 261 GLU A C 1
ATOM 1901 O O . GLU A 1 261 ? 36.811 -2.237 1.998 1.00 15.24 261 GLU A O 1
ATOM 1907 N N . ALA A 1 262 ? 38.424 -0.671 2.113 1.00 15.59 262 ALA A N 1
ATOM 1908 C CA . ALA A 1 262 ? 39.544 -1.617 2.283 1.00 15.43 262 ALA A CA 1
ATOM 1909 C C . ALA A 1 262 ? 39.529 -2.175 3.706 1.00 15.43 262 ALA A C 1
ATOM 1910 O O . ALA A 1 262 ? 39.584 -3.381 3.895 1.00 14.60 262 ALA A O 1
ATOM 1912 N N . LEU A 1 263 ? 39.479 -1.274 4.700 1.00 15.96 263 LEU A N 1
ATOM 1913 C CA . LEU A 1 263 ? 39.414 -1.710 6.090 1.00 15.98 263 LEU A CA 1
ATOM 1914 C C . LEU A 1 263 ? 38.082 -2.432 6.352 1.00 15.10 263 LEU A C 1
ATOM 1915 O O . LEU A 1 263 ? 38.059 -3.411 7.086 1.00 14.88 263 LEU A O 1
ATOM 1920 N N . GLY A 1 264 ? 36.976 -1.908 5.806 1.00 14.70 264 GLY A N 1
ATOM 1921 C CA . GLY A 1 264 ? 35.669 -2.562 5.845 1.00 14.23 264 GLY A CA 1
ATOM 1922 C C . GLY A 1 264 ? 35.739 -4.008 5.360 1.00 14.18 264 GLY A C 1
ATOM 1923 O O . GLY A 1 264 ? 35.244 -4.903 6.018 1.00 14.55 264 GLY A O 1
ATOM 1924 N N . ALA A 1 265 ? 36.377 -4.225 4.209 1.00 14.12 265 ALA A N 1
ATOM 1925 C CA . ALA A 1 265 ? 36.512 -5.556 3.624 1.00 13.96 265 ALA A CA 1
ATOM 1926 C C . ALA A 1 265 ? 37.305 -6.482 4.564 1.00 14.09 265 ALA A C 1
ATOM 1927 O O . ALA A 1 265 ? 36.917 -7.613 4.802 1.00 13.87 265 ALA A O 1
ATOM 1929 N N . TYR A 1 266 ? 38.417 -5.979 5.111 1.00 14.37 266 TYR A N 1
ATOM 1930 C CA . TYR A 1 266 ? 39.289 -6.756 5.958 1.00 15.02 266 TYR A CA 1
ATOM 1931 C C . TYR A 1 266 ? 38.540 -7.174 7.233 1.00 14.84 266 TYR A C 1
ATOM 1932 O O . TYR A 1 266 ? 38.621 -8.325 7.677 1.00 14.87 266 TYR A O 1
ATOM 1941 N N . ILE A 1 267 ? 37.840 -6.223 7.852 1.00 14.48 267 ILE A N 1
ATOM 1942 C CA . ILE A 1 267 ? 37.148 -6.508 9.094 1.00 14.55 267 ILE A CA 1
ATOM 1943 C C . ILE A 1 267 ? 35.983 -7.468 8.831 1.00 14.16 267 ILE A C 1
ATOM 1944 O O . ILE A 1 267 ? 35.755 -8.412 9.595 1.00 14.20 267 ILE A O 1
ATOM 1949 N N . TRP A 1 268 ? 35.248 -7.233 7.747 1.00 13.66 268 TRP A N 1
ATOM 1950 C CA . TRP A 1 268 ? 34.096 -8.068 7.422 1.00 13.65 268 TRP A CA 1
ATOM 1951 C C . TRP A 1 268 ? 34.556 -9.527 7.216 1.00 13.97 268 TRP A C 1
ATOM 1952 O O . TRP A 1 268 ? 33.983 -10.460 7.804 1.00 14.06 268 TRP A O 1
ATOM 1963 N N . ARG A 1 269 ? 35.566 -9.717 6.366 1.00 14.18 269 ARG A N 1
ATOM 1964 C CA . ARG A 1 269 ? 36.153 -11.046 6.146 1.00 14.72 269 ARG A CA 1
ATOM 1965 C C . ARG A 1 269 ? 36.567 -11.664 7.490 1.00 15.31 269 ARG A C 1
ATOM 1966 O O . ARG A 1 269 ? 36.262 -12.857 7.780 1.00 15.50 269 ARG A O 1
ATOM 1974 N N . ALA A 1 270 ? 37.299 -10.899 8.303 1.00 15.72 270 ALA A N 1
ATOM 1975 C CA . ALA A 1 270 ? 37.862 -11.463 9.545 1.00 16.63 270 ALA A CA 1
ATOM 1976 C C . ALA A 1 270 ? 36.736 -11.974 10.446 1.00 17.12 270 ALA A C 1
ATOM 1977 O O . ALA A 1 270 ? 36.874 -13.011 11.100 1.00 17.64 270 ALA A O 1
ATOM 1979 N N . LYS A 1 271 ? 35.668 -11.172 10.543 1.00 17.22 271 LYS A N 1
ATOM 1980 C CA . LYS A 1 271 ? 34.593 -11.445 11.450 1.00 18.34 271 LYS A CA 1
ATOM 1981 C C . LYS A 1 271 ? 33.802 -12.685 11.003 1.00 17.11 271 LYS A C 1
ATOM 1982 O O . LYS A 1 271 ? 33.453 -13.527 11.784 1.00 17.34 271 LYS A O 1
ATOM 1988 N N . VAL A 1 272 ? 33.522 -12.782 9.712 1.00 16.03 272 VAL A N 1
ATOM 1989 C CA . VAL A 1 272 ? 32.737 -13.889 9.194 1.00 15.83 272 VAL A CA 1
ATOM 1990 C C . VAL A 1 272 ? 33.545 -15.197 9.287 1.00 16.69 272 VAL A C 1
ATOM 1991 O O . VAL A 1 272 ? 33.010 -16.254 9.658 1.00 16.36 272 VAL A O 1
ATOM 1995 N N . ARG A 1 273 ? 34.844 -15.114 9.002 1.00 17.40 273 ARG A N 1
ATOM 1996 C CA . ARG A 1 273 ? 35.785 -16.234 9.179 1.00 19.31 273 ARG A CA 1
ATOM 1997 C C . ARG A 1 273 ? 35.789 -16.666 10.656 1.00 19.48 273 ARG A C 1
ATOM 1998 O O . ARG A 1 273 ? 35.617 -17.864 10.966 1.00 19.22 273 ARG A O 1
ATOM 2006 N N . ALA A 1 274 ? 35.939 -15.682 11.556 1.00 18.87 274 ALA A N 1
ATOM 2007 C CA . ALA A 1 274 ? 36.027 -15.966 13.009 1.00 19.90 274 ALA A CA 1
ATOM 2008 C C . ALA A 1 274 ? 34.725 -16.577 13.567 1.00 20.42 274 ALA A C 1
ATOM 2009 O O . ALA A 1 274 ? 34.770 -17.354 14.504 1.00 20.64 274 ALA A O 1
ATOM 2011 N N . ALA A 1 275 ? 33.567 -16.203 13.010 1.00 20.95 275 ALA A N 1
ATOM 2012 C CA . ALA A 1 275 ? 32.265 -16.718 13.459 1.00 22.32 275 ALA A CA 1
ATOM 2013 C C . ALA A 1 275 ? 31.985 -18.121 12.903 1.00 23.86 275 ALA A C 1
ATOM 2014 O O . ALA A 1 275 ? 30.982 -18.734 13.264 1.00 24.45 275 ALA A O 1
ATOM 2016 N N . LYS A 1 276 ? 32.846 -18.627 12.020 1.00 24.63 276 LYS A N 1
ATOM 2017 C CA . LYS A 1 276 ? 32.682 -19.949 11.343 1.00 26.79 276 LYS A CA 1
ATOM 2018 C C . LYS A 1 276 ? 31.298 -20.051 10.679 1.00 26.55 276 LYS A C 1
ATOM 2019 O O . LYS A 1 276 ? 30.643 -21.072 10.800 1.00 26.98 276 LYS A O 1
ATOM 2025 N N . THR A 1 277 ? 30.879 -18.982 9.997 1.00 25.81 277 THR A N 1
ATOM 2026 C CA . THR A 1 277 ? 29.604 -18.900 9.272 1.00 26.67 277 THR A CA 1
ATOM 2027 C C . THR A 1 277 ? 29.607 -19.994 8.189 1.00 26.98 277 THR A C 1
ATOM 2028 O O . THR A 1 277 ? 30.639 -20.209 7.525 1.00 26.71 277 THR A O 1
ATOM 2032 N N . GLU A 1 278 ? 28.477 -20.703 8.040 1.00 26.31 278 GLU A N 1
ATOM 2033 C CA . GLU A 1 278 ? 28.351 -21.777 7.042 1.00 27.13 278 GLU A CA 1
ATOM 2034 C C . GLU A 1 278 ? 28.656 -21.210 5.657 1.00 23.96 278 GLU A C 1
ATOM 2035 O O . GLU A 1 278 ? 28.331 -20.066 5.351 1.00 21.83 278 GLU A O 1
ATOM 2041 N N . GLU A 1 279 ? 29.203 -22.049 4.779 1.00 23.17 279 GLU A N 1
ATOM 2042 C CA . GLU A 1 279 ? 29.736 -21.583 3.493 1.00 22.78 279 GLU A CA 1
ATOM 2043 C C . GLU A 1 279 ? 28.689 -20.915 2.597 1.00 21.62 279 GLU A C 1
ATOM 2044 O O . GLU A 1 279 ? 29.030 -19.980 1.827 1.00 19.50 279 GLU A O 1
ATOM 2050 N N . LYS A 1 280 ? 27.445 -21.412 2.630 1.00 22.18 280 LYS A N 1
ATOM 2051 C CA . LYS A 1 280 ? 26.422 -20.917 1.699 1.00 23.43 280 LYS A CA 1
ATOM 2052 C C . LYS A 1 280 ? 25.457 -19.931 2.370 1.00 23.68 280 LYS A C 1
ATOM 2053 O O . LYS A 1 280 ? 24.445 -19.553 1.767 1.00 22.93 280 LYS A O 1
ATOM 2059 N N . GLU A 1 281 ? 25.751 -19.529 3.608 1.00 24.21 281 GLU A N 1
ATOM 2060 C CA . GLU A 1 281 ? 24.981 -18.467 4.273 1.00 25.57 281 GLU A CA 1
ATOM 2061 C C . GLU A 1 281 ? 25.239 -17.121 3.585 1.00 23.50 281 GLU A C 1
ATOM 2062 O O . GLU A 1 281 ? 26.376 -16.719 3.385 1.00 21.88 281 GLU A O 1
ATOM 2068 N N . ASN A 1 282 ? 24.165 -16.423 3.241 1.00 22.66 282 ASN A N 1
ATOM 2069 C CA . ASN A 1 282 ? 24.272 -15.098 2.674 1.00 22.60 282 ASN A CA 1
ATOM 2070 C C . ASN A 1 282 ? 24.651 -14.138 3.813 1.00 20.98 282 ASN A C 1
ATOM 2071 O O . ASN A 1 282 ? 24.012 -14.136 4.840 1.00 21.80 282 ASN A O 1
ATOM 2076 N N . VAL A 1 283 ? 25.711 -13.351 3.638 1.00 18.85 283 VAL A N 1
ATOM 2077 C CA . VAL A 1 283 ? 26.122 -12.385 4.645 1.00 18.48 283 VAL A CA 1
ATOM 2078 C C . VAL A 1 283 ? 26.118 -11.002 3.992 1.00 17.75 283 VAL A C 1
ATOM 2079 O O . VAL A 1 283 ? 26.266 -10.868 2.752 1.00 17.32 283 VAL A O 1
ATOM 2083 N N . LYS A 1 284 ? 25.972 -9.959 4.824 1.00 17.11 284 LYS A N 1
ATOM 2084 C CA . LYS A 1 284 ? 25.773 -8.619 4.325 1.00 16.97 284 LYS A CA 1
ATOM 2085 C C . LYS A 1 284 ? 26.598 -7.623 5.144 1.00 16.32 284 LYS A C 1
ATOM 2086 O O . LYS A 1 284 ? 26.761 -7.760 6.382 1.00 15.99 284 LYS A O 1
ATOM 2092 N N . PHE A 1 285 ? 27.185 -6.706 4.401 1.00 15.04 285 PHE A N 1
ATOM 2093 C CA . PHE A 1 285 ? 27.843 -5.508 4.875 1.00 15.12 285 PHE A CA 1
ATOM 2094 C C . PHE A 1 285 ? 26.835 -4.362 4.720 1.00 14.99 285 PHE A C 1
ATOM 2095 O O . PHE A 1 285 ? 26.428 -4.044 3.619 1.00 15.63 285 PHE A O 1
ATOM 2103 N N . VAL A 1 286 ? 26.442 -3.728 5.831 1.00 14.83 286 VAL A N 1
ATOM 2104 C CA . VAL A 1 286 ? 25.398 -2.704 5.757 1.00 14.81 286 VAL A CA 1
ATOM 2105 C C . VAL A 1 286 ? 25.900 -1.406 6.412 1.00 15.00 286 VAL A C 1
ATOM 2106 O O . VAL A 1 286 ? 26.543 -1.442 7.453 1.00 14.65 286 VAL A O 1
ATOM 2110 N N . TYR A 1 287 ? 25.590 -0.287 5.765 1.00 14.91 287 TYR A N 1
ATOM 2111 C CA . TYR A 1 287 ? 25.931 1.013 6.262 1.00 15.80 287 TYR A CA 1
ATOM 2112 C C . TYR A 1 287 ? 24.773 1.960 5.936 1.00 16.74 287 TYR A C 1
ATOM 2113 O O . TYR A 1 287 ? 23.960 1.673 5.091 1.00 17.12 287 TYR A O 1
ATOM 2122 N N . SER A 1 288 ? 24.745 3.097 6.630 1.00 17.75 288 SER A N 1
ATOM 2123 C CA . SER A 1 288 ? 23.684 4.085 6.526 1.00 19.08 288 SER A CA 1
ATOM 2124 C C . SER A 1 288 ? 24.200 5.242 5.688 1.00 19.69 288 SER A C 1
ATOM 2125 O O . SER A 1 288 ? 25.314 5.680 5.917 1.00 21.24 288 SER A O 1
ATOM 2128 N N . ILE A 1 289 ? 23.397 5.763 4.769 1.00 19.66 289 ILE A N 1
ATOM 2129 C CA . ILE A 1 289 ? 23.803 6.951 4.032 1.00 20.21 289 ILE A CA 1
ATOM 2130 C C . ILE A 1 289 ? 22.731 8.044 4.155 1.00 18.63 289 ILE A C 1
ATOM 2131 O O . ILE A 1 289 ? 21.550 7.785 4.048 1.00 17.57 289 ILE A O 1
ATOM 2136 N N . ASN A 1 290 ? 23.185 9.283 4.311 1.00 18.06 290 ASN A N 1
ATOM 2137 C CA . ASN A 1 290 ? 22.311 10.472 4.383 1.00 18.25 290 ASN A CA 1
ATOM 2138 C C . ASN A 1 290 ? 21.711 10.747 3.007 1.00 18.31 290 ASN A C 1
ATOM 2139 O O . ASN A 1 290 ? 22.458 10.909 2.038 1.00 19.67 290 ASN A O 1
ATOM 2144 N N . ILE A 1 291 ? 20.377 10.747 2.894 1.00 17.32 291 ILE A N 1
ATOM 2145 C CA . ILE A 1 291 ? 19.731 10.930 1.590 1.00 17.96 291 ILE A CA 1
ATOM 2146 C C . ILE A 1 291 ? 19.006 12.287 1.479 1.00 18.37 291 ILE A C 1
ATOM 2147 O O . ILE A 1 291 ? 18.333 12.556 0.460 1.00 18.79 291 ILE A O 1
ATOM 2152 N N . ARG A 1 292 ? 19.219 13.173 2.452 1.00 19.36 292 ARG A N 1
ATOM 2153 C CA . ARG A 1 292 ? 18.470 14.459 2.537 1.00 20.57 292 ARG A CA 1
ATOM 2154 C C . ARG A 1 292 ? 18.613 15.229 1.216 1.00 22.45 292 ARG A C 1
ATOM 2155 O O . ARG A 1 292 ? 17.640 15.805 0.716 1.00 24.10 292 ARG A O 1
ATOM 2163 N N . ARG A 1 293 ? 19.837 15.263 0.691 1.00 24.78 293 ARG A N 1
ATOM 2164 C CA . ARG A 1 293 ? 20.179 16.073 -0.506 1.00 28.12 293 ARG A CA 1
ATOM 2165 C C . ARG A 1 293 ? 19.958 15.278 -1.803 1.00 28.12 293 ARG A C 1
ATOM 2166 O O . ARG A 1 293 ? 19.880 15.872 -2.895 1.00 29.66 293 ARG A O 1
ATOM 2174 N N . LEU A 1 294 ? 19.791 13.960 -1.682 1.00 26.37 294 LEU A N 1
ATOM 2175 C CA . LEU A 1 294 ? 19.637 13.051 -2.797 1.00 27.59 294 LEU A CA 1
ATOM 2176 C C . LEU A 1 294 ? 18.181 13.045 -3.297 1.00 27.69 294 LEU A C 1
ATOM 2177 O O . LEU A 1 294 ? 17.925 12.833 -4.497 1.00 27.31 294 LEU A O 1
ATOM 2182 N N . MET A 1 295 ? 17.215 13.319 -2.414 1.00 26.47 295 MET A N 1
ATOM 2183 C CA . MET A 1 295 ? 15.811 13.228 -2.764 1.00 27.43 295 MET A CA 1
ATOM 2184 C C . MET A 1 295 ? 15.475 14.410 -3.689 1.00 29.30 295 MET A C 1
ATOM 2185 O O . MET A 1 295 ? 16.161 15.446 -3.670 1.00 29.11 295 MET A O 1
ATOM 2190 N N . ASN A 1 296 ? 14.465 14.207 -4.532 1.00 30.10 296 ASN A N 1
ATOM 2191 C CA . ASN A 1 296 ? 13.951 15.235 -5.423 1.00 33.06 296 ASN A CA 1
ATOM 2192 C C . ASN A 1 296 ? 12.462 15.340 -5.138 1.00 32.84 296 ASN A C 1
ATOM 2193 O O . ASN A 1 296 ? 11.718 14.439 -5.494 1.00 34.25 296 ASN A O 1
ATOM 2198 N N . PRO A 1 297 ? 12.029 16.401 -4.457 1.00 32.17 297 PRO A N 1
ATOM 2199 C CA . PRO A 1 297 ? 12.870 17.455 -3.929 1.00 31.69 297 PRO A CA 1
ATOM 2200 C C . PRO A 1 297 ? 13.581 17.061 -2.638 1.00 30.61 297 PRO A C 1
ATOM 2201 O O . PRO A 1 297 ? 13.217 16.088 -1.977 1.00 28.26 297 PRO A O 1
ATOM 2205 N N . PRO A 1 298 ? 14.650 17.799 -2.281 1.00 29.03 298 PRO A N 1
ATOM 2206 C CA . PRO A 1 298 ? 15.483 17.435 -1.155 1.00 27.63 298 PRO A CA 1
ATOM 2207 C C . PRO A 1 298 ? 14.766 17.763 0.161 1.00 25.41 298 PRO A C 1
ATOM 2208 O O . PRO A 1 298 ? 13.875 18.616 0.228 1.00 25.46 298 PRO A O 1
ATOM 2212 N N . LEU A 1 299 ? 15.176 17.064 1.201 1.00 22.80 299 LEU A N 1
ATOM 2213 C CA . LEU A 1 299 ? 14.748 17.358 2.535 1.00 22.08 299 LEU A CA 1
ATOM 2214 C C . LEU A 1 299 ? 15.407 18.659 2.977 1.00 21.42 299 LEU A C 1
ATOM 2215 O O . LEU A 1 299 ? 16.578 18.885 2.673 1.00 21.34 299 LEU A O 1
ATOM 2220 N N . PRO A 1 300 ? 14.727 19.482 3.805 1.00 20.67 300 PRO A N 1
ATOM 2221 C CA . PRO A 1 300 ? 15.326 20.715 4.297 1.00 21.17 300 PRO A CA 1
ATOM 2222 C C . PRO A 1 300 ? 16.439 20.477 5.324 1.00 20.72 300 PRO A C 1
ATOM 2223 O O . PRO A 1 300 ? 16.505 19.422 6.005 1.00 20.36 300 PRO A O 1
ATOM 2227 N N . LYS A 1 301 ? 17.338 21.462 5.438 1.00 21.55 301 LYS A N 1
ATOM 2228 C CA . LYS A 1 301 ? 18.436 21.378 6.409 1.00 21.93 301 LYS A CA 1
ATOM 2229 C C . LYS A 1 301 ? 17.906 21.089 7.817 1.00 20.24 301 LYS A C 1
ATOM 2230 O O . LYS A 1 301 ? 18.510 20.295 8.575 1.00 20.24 301 LYS A O 1
ATOM 2236 N N . GLY A 1 302 ? 16.764 21.691 8.165 1.00 19.74 302 GLY A N 1
ATOM 2237 C CA . GLY A 1 302 ? 16.173 21.527 9.520 1.00 18.93 302 GLY A CA 1
ATOM 2238 C C . GLY A 1 302 ? 15.417 20.210 9.738 1.00 17.72 302 GLY A C 1
ATOM 2239 O O . GLY A 1 302 ? 14.819 20.001 10.770 1.00 16.81 302 GLY A O 1
ATOM 2240 N N . TYR A 1 303 ? 15.457 19.290 8.778 1.00 17.36 303 TYR A N 1
ATOM 2241 C CA . TYR A 1 303 ? 14.753 18.020 8.916 1.00 16.79 303 TYR A CA 1
ATOM 2242 C C . TYR A 1 303 ? 15.554 17.112 9.845 1.00 16.38 303 TYR A C 1
ATOM 2243 O O . TYR A 1 303 ? 16.609 16.649 9.459 1.00 16.37 303 TYR A O 1
ATOM 2252 N N . TRP A 1 304 ? 15.051 16.895 11.064 1.00 16.44 304 TRP A N 1
ATOM 2253 C CA . TRP A 1 304 ? 15.822 16.211 12.092 1.00 16.29 304 TRP A CA 1
ATOM 2254 C C . TRP A 1 304 ? 15.325 14.788 12.363 1.00 16.12 304 TRP A C 1
ATOM 2255 O O . TRP A 1 304 ? 15.947 14.064 13.169 1.00 16.58 304 TRP A O 1
ATOM 2266 N N . GLY A 1 305 ? 14.294 14.336 11.663 1.00 15.80 305 GLY A N 1
ATOM 2267 C CA . GLY A 1 305 ? 13.936 12.935 11.690 1.00 15.59 305 GLY A CA 1
ATOM 2268 C C . GLY A 1 305 ? 14.945 12.085 10.939 1.00 15.21 305 GLY A C 1
ATOM 2269 O O . GLY A 1 305 ? 15.897 12.606 10.332 1.00 15.51 305 GLY A O 1
ATOM 2270 N N . ASN A 1 306 ? 14.690 10.775 10.872 1.00 14.90 306 ASN A N 1
ATOM 2271 C CA . ASN A 1 306 ? 15.576 9.916 10.186 1.00 14.92 306 ASN A CA 1
ATOM 2272 C C . ASN A 1 306 ? 15.557 10.277 8.693 1.00 15.19 306 ASN A C 1
ATOM 2273 O O . ASN A 1 306 ? 14.478 10.372 8.090 1.00 16.07 306 ASN A O 1
ATOM 2278 N N . GLY A 1 307 ? 16.742 10.548 8.144 1.00 15.32 307 GLY A N 1
ATOM 2279 C CA . GLY A 1 307 ? 16.909 10.975 6.785 1.00 15.70 307 GLY A CA 1
ATOM 2280 C C . GLY A 1 307 ? 18.015 10.209 6.088 1.00 15.90 307 GLY A C 1
ATOM 2281 O O . GLY A 1 307 ? 18.677 10.751 5.201 1.00 15.48 307 GLY A O 1
ATOM 2282 N N . CYS A 1 308 ? 18.185 8.955 6.520 1.00 16.01 308 CYS A N 1
ATOM 2283 C CA . CYS A 1 308 ? 19.188 8.012 6.050 1.00 16.23 308 CYS A CA 1
ATOM 2284 C C . CYS A 1 308 ? 18.486 6.711 5.634 1.00 15.90 308 CYS A C 1
ATOM 2285 O O . CYS A 1 308 ? 17.394 6.427 6.132 1.00 15.89 308 CYS A O 1
ATOM 2288 N N . VAL A 1 309 ? 19.093 5.980 4.672 1.00 15.51 309 VAL A N 1
ATOM 2289 C CA . VAL A 1 309 ? 18.671 4.642 4.314 1.00 15.71 309 VAL A CA 1
ATOM 2290 C C . VAL A 1 309 ? 19.874 3.722 4.410 1.00 15.31 309 VAL A C 1
ATOM 2291 O O . VAL A 1 309 ? 21.009 4.148 4.232 1.00 14.75 309 VAL A O 1
ATOM 2295 N N . PRO A 1 310 ? 19.659 2.426 4.712 1.00 16.21 310 PRO A N 1
ATOM 2296 C CA . PRO A 1 310 ? 20.754 1.455 4.683 1.00 15.71 310 PRO A CA 1
ATOM 2297 C C . PRO A 1 310 ? 21.062 1.030 3.238 1.00 16.36 310 PRO A C 1
ATOM 2298 O O . PRO A 1 310 ? 20.138 0.752 2.457 1.00 16.29 310 PRO A O 1
ATOM 2302 N N . MET A 1 311 ? 22.362 0.896 2.961 1.00 16.45 311 MET A N 1
ATOM 2303 C CA . MET A 1 311 ? 22.883 0.344 1.727 1.00 17.49 311 MET A CA 1
ATOM 2304 C C . MET A 1 311 ? 23.586 -0.951 2.108 1.00 17.30 311 MET A C 1
ATOM 2305 O O . MET A 1 311 ? 24.019 -1.124 3.269 1.00 16.30 311 MET A O 1
ATOM 2310 N N A TYR A 1 312 ? 23.757 -1.828 1.124 0.50 17.26 312 TYR A N 1
ATOM 2311 N N B TYR A 1 312 ? 23.645 -1.885 1.151 0.50 17.59 312 TYR A N 1
ATOM 2312 C CA A TYR A 1 312 ? 24.230 -3.138 1.410 0.50 16.98 312 TYR A CA 1
ATOM 2313 C CA B TYR A 1 312 ? 24.066 -3.258 1.402 0.50 17.46 312 TYR A CA 1
ATOM 2314 C C A TYR A 1 312 ? 25.120 -3.655 0.286 0.50 16.95 312 TYR A C 1
ATOM 2315 C C B TYR A 1 312 ? 25.038 -3.721 0.303 0.50 17.25 312 TYR A C 1
ATOM 2316 O O A TYR A 1 312 ? 24.945 -3.343 -0.881 0.50 16.38 312 TYR A O 1
ATOM 2317 O O B TYR A 1 312 ? 24.865 -3.398 -0.865 0.50 16.58 312 TYR A O 1
ATOM 2334 N N . ALA A 1 313 ? 26.038 -4.515 0.704 1.00 17.67 313 ALA A N 1
ATOM 2335 C CA . ALA A 1 313 ? 26.708 -5.486 -0.189 1.00 17.84 313 ALA A CA 1
ATOM 2336 C C . ALA A 1 313 ? 26.433 -6.874 0.372 1.00 18.73 313 ALA A C 1
ATOM 2337 O O . ALA A 1 313 ? 26.414 -7.071 1.603 1.00 17.87 313 ALA A O 1
ATOM 2339 N N . GLN A 1 314 ? 26.199 -7.843 -0.518 1.00 18.53 314 GLN A N 1
ATOM 2340 C CA . GLN A 1 314 ? 25.892 -9.176 -0.055 1.00 19.90 314 GLN A CA 1
ATOM 2341 C C . GLN A 1 314 ? 26.671 -10.205 -0.879 1.00 19.22 314 GLN A C 1
ATOM 2342 O O . GLN A 1 314 ? 27.002 -9.980 -2.051 1.00 18.08 314 GLN A O 1
ATOM 2348 N N . ILE A 1 315 ? 26.989 -11.300 -0.207 1.00 18.98 315 ILE A N 1
ATOM 2349 C CA . ILE A 1 315 ? 27.817 -12.356 -0.759 1.00 19.61 315 ILE A CA 1
ATOM 2350 C C . ILE A 1 315 ? 27.622 -13.619 0.096 1.00 19.50 315 ILE A C 1
ATOM 2351 O O . ILE A 1 315 ? 27.262 -13.541 1.266 1.00 18.84 315 ILE A O 1
ATOM 2356 N N . LYS A 1 316 ? 27.857 -14.808 -0.486 1.00 19.60 316 LYS A N 1
ATOM 2357 C CA . LYS A 1 316 ? 27.889 -16.019 0.323 1.00 20.45 316 LYS A CA 1
ATOM 2358 C C . LYS A 1 316 ? 29.146 -15.984 1.211 1.00 18.48 316 LYS A C 1
ATOM 2359 O O . LYS A 1 316 ? 30.206 -15.590 0.740 1.00 18.14 316 LYS A O 1
ATOM 2365 N N . ALA A 1 317 ? 29.034 -16.451 2.455 1.00 17.28 317 ALA A N 1
ATOM 2366 C CA . ALA A 1 317 ? 30.111 -16.397 3.420 1.00 16.88 317 ALA A CA 1
ATOM 2367 C C . ALA A 1 317 ? 31.376 -17.090 2.890 1.00 17.02 317 ALA A C 1
ATOM 2368 O O . ALA A 1 317 ? 32.486 -16.573 3.031 1.00 16.14 317 ALA A O 1
ATOM 2370 N N . GLY A 1 318 ? 31.212 -18.284 2.298 1.00 17.69 318 GLY A N 1
ATOM 2371 C CA . GLY A 1 318 ? 32.368 -19.046 1.764 1.00 18.39 318 GLY A CA 1
ATOM 2372 C C . GLY A 1 318 ? 33.163 -18.251 0.728 1.00 18.55 318 GLY A C 1
ATOM 2373 O O . GLY A 1 318 ? 34.406 -18.307 0.667 1.00 19.48 318 GLY A O 1
ATOM 2374 N N . GLU A 1 319 ? 32.466 -17.459 -0.084 1.00 18.87 319 GLU A N 1
ATOM 2375 C CA . GLU A 1 319 ? 33.110 -16.623 -1.058 1.00 19.68 319 GLU A CA 1
ATOM 2376 C C . GLU A 1 319 ? 33.814 -15.435 -0.367 1.00 18.59 319 GLU A C 1
ATOM 2377 O O . GLU A 1 319 ? 34.928 -15.065 -0.730 1.00 17.83 319 GLU A O 1
ATOM 2383 N N . LEU A 1 320 ? 33.132 -14.767 0.578 1.00 17.04 320 LEU A N 1
ATOM 2384 C CA . LEU A 1 320 ? 33.789 -13.685 1.290 1.00 16.61 320 LEU A CA 1
ATOM 2385 C C . LEU A 1 320 ? 35.101 -14.158 1.937 1.00 16.94 320 LEU A C 1
ATOM 2386 O O . LEU A 1 320 ? 36.105 -13.420 1.968 1.00 17.11 320 LEU A O 1
ATOM 2391 N N . ILE A 1 321 ? 35.090 -15.328 2.566 1.00 17.85 321 ILE A N 1
ATOM 2392 C CA . ILE A 1 321 ? 36.227 -15.708 3.389 1.00 19.08 321 ILE A CA 1
ATOM 2393 C C . ILE A 1 321 ? 37.419 -16.150 2.522 1.00 18.61 321 ILE A C 1
ATOM 2394 O O . ILE A 1 321 ? 38.531 -16.076 3.028 1.00 18.99 321 ILE A O 1
ATOM 2399 N N . GLU A 1 322 ? 37.205 -16.527 1.247 1.00 17.65 322 GLU A N 1
ATOM 2400 C CA . GLU A 1 322 ? 38.309 -17.078 0.416 1.00 17.91 322 GLU A CA 1
ATOM 2401 C C . GLU A 1 322 ? 38.620 -16.255 -0.846 1.00 17.41 322 GLU A C 1
ATOM 2402 O O . GLU A 1 322 ? 39.648 -16.513 -1.493 1.00 17.70 322 GLU A O 1
ATOM 2408 N N . GLN A 1 323 ? 37.780 -15.292 -1.218 1.00 16.62 323 GLN A N 1
ATOM 2409 C CA . GLN A 1 323 ? 38.075 -14.438 -2.375 1.00 16.81 323 GLN A CA 1
ATOM 2410 C C . GLN A 1 323 ? 39.041 -13.330 -1.961 1.00 16.83 323 GLN A C 1
ATOM 2411 O O . GLN A 1 323 ? 39.117 -12.936 -0.797 1.00 16.43 323 GLN A O 1
ATOM 2417 N N . PRO A 1 324 ? 39.807 -12.742 -2.897 1.00 17.20 324 PRO A N 1
ATOM 2418 C CA . PRO A 1 324 ? 40.742 -11.685 -2.523 1.00 17.40 324 PRO A CA 1
ATOM 2419 C C . PRO A 1 324 ? 40.048 -10.457 -1.925 1.00 16.78 324 PRO A C 1
ATOM 2420 O O . PRO A 1 324 ? 38.903 -10.137 -2.277 1.00 16.23 324 PRO A O 1
ATOM 2424 N N . ILE A 1 325 ? 40.757 -9.771 -1.035 1.00 17.08 325 ILE A N 1
ATOM 2425 C CA . ILE A 1 325 ? 40.240 -8.561 -0.432 1.00 16.80 325 ILE A CA 1
ATOM 2426 C C . ILE A 1 325 ? 39.905 -7.516 -1.512 1.00 16.64 325 ILE A C 1
ATOM 2427 O O . ILE A 1 325 ? 38.943 -6.798 -1.349 1.00 15.86 325 ILE A O 1
ATOM 2432 N N . TRP A 1 326 ? 40.641 -7.457 -2.640 1.00 17.50 326 TRP A N 1
ATOM 2433 C CA . TRP A 1 326 ? 40.324 -6.424 -3.624 1.00 17.90 326 TRP A CA 1
ATOM 2434 C C . TRP A 1 326 ? 38.932 -6.655 -4.232 1.00 17.63 326 TRP A C 1
ATOM 2435 O O . TRP A 1 326 ? 38.269 -5.702 -4.573 1.00 17.96 326 TRP A O 1
ATOM 2446 N N . LYS A 1 327 ? 38.463 -7.901 -4.302 1.00 17.43 327 LYS A N 1
ATOM 2447 C CA . LYS A 1 327 ? 37.123 -8.182 -4.836 1.00 17.33 327 LYS A CA 1
ATOM 2448 C C . LYS A 1 327 ? 36.032 -7.741 -3.843 1.00 16.75 327 LYS A C 1
ATOM 2449 O O . LYS A 1 327 ? 34.986 -7.209 -4.217 1.00 15.62 327 LYS A O 1
ATOM 2455 N N . THR A 1 328 ? 36.278 -8.022 -2.565 1.00 16.15 328 THR A N 1
ATOM 2456 C CA . THR A 1 328 ? 35.386 -7.630 -1.501 1.00 15.80 328 THR A CA 1
ATOM 2457 C C . THR A 1 328 ? 35.308 -6.104 -1.386 1.00 15.31 328 THR A C 1
ATOM 2458 O O . THR A 1 328 ? 34.206 -5.531 -1.251 1.00 15.33 328 THR A O 1
ATOM 2462 N N . ALA A 1 329 ? 36.451 -5.435 -1.467 1.00 15.51 329 ALA A N 1
ATOM 2463 C CA . ALA A 1 329 ? 36.494 -3.995 -1.365 1.00 15.85 329 ALA A CA 1
ATOM 2464 C C . ALA A 1 329 ? 35.739 -3.383 -2.566 1.00 16.32 329 ALA A C 1
ATOM 2465 O O . ALA A 1 329 ? 35.041 -2.355 -2.420 1.00 15.50 329 ALA A O 1
ATOM 2467 N N . GLU A 1 330 ? 35.857 -4.010 -3.743 1.00 17.31 330 GLU A N 1
ATOM 2468 C CA . GLU A 1 330 ? 35.155 -3.533 -4.948 1.00 18.53 330 GLU A CA 1
ATOM 2469 C C . GLU A 1 330 ? 33.639 -3.725 -4.802 1.00 17.71 330 GLU A C 1
ATOM 2470 O O . GLU A 1 330 ? 32.893 -2.869 -5.235 1.00 16.99 330 GLU A O 1
ATOM 2476 N N . LEU A 1 331 ? 33.196 -4.787 -4.124 1.00 18.14 331 LEU A N 1
ATOM 2477 C CA . LEU A 1 331 ? 31.747 -5.021 -3.852 1.00 18.36 331 LEU A CA 1
ATOM 2478 C C . LEU A 1 331 ? 31.194 -3.894 -2.971 1.00 17.74 331 LEU A C 1
ATOM 2479 O O . LEU A 1 331 ? 30.115 -3.316 -3.226 1.00 17.62 331 LEU A O 1
ATOM 2484 N N . ILE A 1 332 ? 31.954 -3.553 -1.931 1.00 17.11 332 ILE A N 1
ATOM 2485 C CA . ILE A 1 332 ? 31.591 -2.459 -1.051 1.00 16.86 332 ILE A CA 1
ATOM 2486 C C . ILE A 1 332 ? 31.577 -1.145 -1.829 1.00 17.52 332 ILE A C 1
ATOM 2487 O O . ILE A 1 332 ? 30.652 -0.364 -1.699 1.00 18.09 332 ILE A O 1
ATOM 2492 N N . LYS A 1 333 ? 32.621 -0.879 -2.607 1.00 18.12 333 LYS A N 1
ATOM 2493 C CA . LYS A 1 333 ? 32.657 0.330 -3.434 1.00 19.26 333 LYS A CA 1
ATOM 2494 C C . LYS A 1 333 ? 31.385 0.423 -4.290 1.00 20.47 333 LYS A C 1
ATOM 2495 O O . LYS A 1 333 ? 30.736 1.470 -4.356 1.00 20.12 333 LYS A O 1
ATOM 2501 N N . GLN A 1 334 ? 31.060 -0.675 -4.980 1.00 22.35 334 GLN A N 1
ATOM 2502 C CA . GLN A 1 334 ? 29.958 -0.666 -5.937 1.00 24.61 334 GLN A CA 1
ATOM 2503 C C . GLN A 1 334 ? 28.593 -0.586 -5.234 1.00 23.06 334 GLN A C 1
ATOM 2504 O O . GLN A 1 334 ? 27.642 -0.174 -5.882 1.00 22.89 334 GLN A O 1
ATOM 2510 N N . SER A 1 335 ? 28.498 -0.910 -3.930 1.00 21.97 335 SER A N 1
ATOM 2511 C CA . SER A 1 335 ? 27.226 -0.822 -3.184 1.00 21.86 335 SER A CA 1
ATOM 2512 C C . SER A 1 335 ? 26.606 0.582 -3.266 1.00 23.54 335 SER A C 1
ATOM 2513 O O . SER A 1 335 ? 25.366 0.732 -3.264 1.00 21.56 335 SER A O 1
ATOM 2516 N N . LYS A 1 336 ? 27.447 1.617 -3.341 1.00 25.33 336 LYS A N 1
ATOM 2517 C CA . LYS A 1 336 ? 26.950 2.991 -3.245 1.00 29.22 336 LYS A CA 1
ATOM 2518 C C . LYS A 1 336 ? 26.155 3.344 -4.511 1.00 29.73 336 LYS A C 1
ATOM 2519 O O . LYS A 1 336 ? 25.394 4.304 -4.490 1.00 30.71 336 LYS A O 1
ATOM 2525 N N . SER A 1 337 ? 26.317 2.556 -5.582 1.00 29.80 337 SER A N 1
ATOM 2526 C CA . SER A 1 337 ? 25.667 2.814 -6.875 1.00 32.53 337 SER A CA 1
ATOM 2527 C C . SER A 1 337 ? 24.156 2.568 -6.817 1.00 31.55 337 SER A C 1
ATOM 2528 O O . SER A 1 337 ? 23.434 3.029 -7.682 1.00 29.11 337 SER A O 1
ATOM 2531 N N . ASN A 1 338 ? 23.677 1.874 -5.779 1.00 28.18 338 ASN A N 1
ATOM 2532 C CA . ASN A 1 338 ? 22.258 1.696 -5.628 1.00 29.99 338 ASN A CA 1
ATOM 2533 C C . ASN A 1 338 ? 21.611 2.956 -5.044 1.00 28.61 338 ASN A C 1
ATOM 2534 O O . ASN A 1 338 ? 20.407 3.031 -5.028 1.00 29.67 338 ASN A O 1
ATOM 2539 N N . THR A 1 339 ? 22.406 3.915 -4.546 1.00 28.17 339 THR A N 1
ATOM 2540 C CA . THR A 1 339 ? 21.890 5.066 -3.858 1.00 27.93 339 THR A CA 1
ATOM 2541 C C . THR A 1 339 ? 21.224 6.048 -4.834 1.00 28.35 339 THR A C 1
ATOM 2542 O O . THR A 1 339 ? 21.878 6.686 -5.639 1.00 31.55 339 THR A O 1
ATOM 2546 N N . SER A 1 340 ? 19.902 6.184 -4.740 1.00 25.18 340 SER A N 1
ATOM 2547 C CA . SER A 1 340 ? 19.163 7.055 -5.663 1.00 23.23 340 SER A CA 1
ATOM 2548 C C . SER A 1 340 ? 17.884 7.483 -4.949 1.00 21.93 340 SER A C 1
ATOM 2549 O O . SER A 1 340 ? 17.513 6.871 -3.936 1.00 19.49 340 SER A O 1
ATOM 2552 N N . ASP A 1 341 ? 17.202 8.461 -5.531 1.00 21.35 341 ASP A N 1
ATOM 2553 C CA . ASP A 1 341 ? 15.890 8.889 -5.077 1.00 22.19 341 ASP A CA 1
ATOM 2554 C C . ASP A 1 341 ? 14.971 7.662 -5.064 1.00 20.84 341 ASP A C 1
ATOM 2555 O O . ASP A 1 341 ? 14.270 7.454 -4.127 1.00 19.44 341 ASP A O 1
ATOM 2560 N N . GLU A 1 342 ? 14.989 6.879 -6.151 1.00 21.14 342 GLU A N 1
ATOM 2561 C CA . GLU A 1 342 ? 14.109 5.705 -6.267 1.00 21.17 342 GLU A CA 1
ATOM 2562 C C . GLU A 1 342 ? 14.410 4.643 -5.204 1.00 19.60 342 GLU A C 1
ATOM 2563 O O . GLU A 1 342 ? 13.487 4.033 -4.703 1.00 19.68 342 GLU A O 1
ATOM 2569 N N . TYR A 1 343 ? 15.682 4.391 -4.907 1.00 18.92 343 TYR A N 1
ATOM 2570 C CA . TYR A 1 343 ? 16.035 3.466 -3.876 1.00 18.03 343 TYR A CA 1
ATOM 2571 C C . TYR A 1 343 ? 15.322 3.843 -2.577 1.00 17.10 343 TYR A C 1
ATOM 2572 O O . TYR A 1 343 ? 14.756 3.011 -1.906 1.00 16.57 343 TYR A O 1
ATOM 2581 N N . VAL A 1 344 ? 15.380 5.122 -2.221 1.00 17.42 344 VAL A N 1
ATOM 2582 C CA . VAL A 1 344 ? 14.705 5.597 -1.024 1.00 17.00 344 VAL A CA 1
ATOM 2583 C C . VAL A 1 344 ? 13.183 5.406 -1.144 1.00 17.22 344 VAL A C 1
ATOM 2584 O O . VAL A 1 344 ? 12.552 4.947 -0.186 1.00 16.68 344 VAL A O 1
ATOM 2588 N N . ARG A 1 345 ? 12.564 5.829 -2.263 1.00 18.22 345 ARG A N 1
ATOM 2589 C CA . ARG A 1 345 ? 11.109 5.697 -2.433 1.00 19.33 345 ARG A CA 1
ATOM 2590 C C . ARG A 1 345 ? 10.680 4.220 -2.346 1.00 18.56 345 ARG A C 1
ATOM 2591 O O . ARG A 1 345 ? 9.657 3.903 -1.747 1.00 18.36 345 ARG A O 1
ATOM 2599 N N . SER A 1 346 ? 11.466 3.352 -2.980 1.00 17.35 346 SER A N 1
ATOM 2600 C CA . SER A 1 346 ? 11.269 1.874 -2.962 1.00 17.21 346 SER A CA 1
ATOM 2601 C C . SER A 1 346 ? 11.294 1.372 -1.507 1.00 16.36 346 SER A C 1
ATOM 2602 O O . SER A 1 346 ? 10.467 0.578 -1.097 1.00 15.91 346 SER A O 1
ATOM 2605 N N . PHE A 1 347 ? 12.297 1.841 -0.761 1.00 15.79 347 PHE A N 1
ATOM 2606 C CA . PHE A 1 347 ? 12.484 1.444 0.655 1.00 15.25 347 PHE A CA 1
ATOM 2607 C C . PHE A 1 347 ? 11.258 1.843 1.494 1.00 15.54 347 PHE A C 1
ATOM 2608 O O . PHE A 1 347 ? 10.751 1.060 2.313 1.00 15.75 347 PHE A O 1
ATOM 2616 N N . ILE A 1 348 ? 10.760 3.062 1.291 1.00 15.22 348 ILE A N 1
ATOM 2617 C CA . ILE A 1 348 ? 9.609 3.548 2.005 1.00 15.41 348 ILE A CA 1
ATOM 2618 C C . ILE A 1 348 ? 8.367 2.751 1.604 1.00 15.61 348 ILE A C 1
ATOM 2619 O O . ILE A 1 348 ? 7.541 2.397 2.478 1.00 15.47 348 ILE A O 1
ATOM 2624 N N . ASP A 1 349 ? 8.200 2.512 0.298 1.00 15.77 349 ASP A N 1
ATOM 2625 C CA . ASP A 1 349 ? 7.026 1.822 -0.183 1.00 16.69 349 ASP A CA 1
ATOM 2626 C C . ASP A 1 349 ? 7.005 0.385 0.352 1.00 16.60 349 ASP A C 1
ATOM 2627 O O . ASP A 1 349 ? 5.915 -0.165 0.621 1.00 17.03 349 ASP A O 1
ATOM 2632 N N . PHE A 1 350 ? 8.186 -0.218 0.498 1.00 16.17 350 PHE A N 1
ATOM 2633 C CA . PHE A 1 350 ? 8.270 -1.580 1.032 1.00 16.28 350 PHE A CA 1
ATOM 2634 C C . PHE A 1 350 ? 7.823 -1.611 2.506 1.00 16.13 350 PHE A C 1
ATOM 2635 O O . PHE A 1 350 ? 7.065 -2.500 2.903 1.00 16.15 350 PHE A O 1
ATOM 2643 N N . GLN A 1 351 ? 8.232 -0.601 3.282 1.00 15.87 351 GLN A N 1
ATOM 2644 C CA . GLN A 1 351 ? 7.728 -0.426 4.673 1.00 16.04 351 GLN A CA 1
ATOM 2645 C C . GLN A 1 351 ? 6.208 -0.244 4.685 1.00 16.77 351 GLN A C 1
ATOM 2646 O O . GLN A 1 351 ? 5.509 -0.831 5.552 1.00 17.16 351 GLN A O 1
ATOM 2652 N N . GLU A 1 352 ? 5.661 0.560 3.748 1.00 17.09 352 GLU A N 1
ATOM 2653 C CA . GLU A 1 352 ? 4.224 0.760 3.656 1.00 17.87 352 GLU A CA 1
ATOM 2654 C C . GLU A 1 352 ? 3.523 -0.585 3.424 1.00 18.12 352 GLU A C 1
ATOM 2655 O O . GLU A 1 352 ? 2.508 -0.862 4.056 1.00 18.06 352 GLU A O 1
ATOM 2661 N N . LEU A 1 353 ? 4.058 -1.398 2.496 1.00 17.93 353 LEU A N 1
ATOM 2662 C CA . LEU A 1 353 ? 3.384 -2.649 2.090 1.00 18.70 353 LEU A CA 1
ATOM 2663 C C . LEU A 1 353 ? 3.541 -3.760 3.141 1.00 18.91 353 LEU A C 1
ATOM 2664 O O . LEU A 1 353 ? 2.689 -4.645 3.205 1.00 19.56 353 LEU A O 1
ATOM 2669 N N . HIS A 1 354 ? 4.618 -3.754 3.929 1.00 18.52 354 HIS A N 1
ATOM 2670 C CA . HIS A 1 354 ? 4.995 -4.963 4.694 1.00 19.23 354 HIS A CA 1
ATOM 2671 C C . HIS A 1 354 ? 5.494 -4.702 6.113 1.00 19.68 354 HIS A C 1
ATOM 2672 O O . HIS A 1 354 ? 6.135 -5.586 6.672 1.00 19.25 354 HIS A O 1
ATOM 2679 N N . HIS A 1 355 ? 5.212 -3.536 6.696 1.00 21.21 355 HIS A N 1
ATOM 2680 C CA . HIS A 1 355 ? 5.686 -3.266 8.081 1.00 22.46 355 HIS A CA 1
ATOM 2681 C C . HIS A 1 355 ? 5.208 -4.392 9.017 1.00 23.30 355 HIS A C 1
ATOM 2682 O O . HIS A 1 355 ? 5.987 -4.867 9.828 1.00 23.55 355 HIS A O 1
ATOM 2689 N N . LYS A 1 356 ? 3.979 -4.882 8.826 1.00 24.20 356 LYS A N 1
ATOM 2690 C CA . LYS A 1 356 ? 3.397 -5.977 9.649 1.00 25.76 356 LYS A CA 1
ATOM 2691 C C . LYS A 1 356 ? 4.023 -7.358 9.359 1.00 25.00 356 LYS A C 1
ATOM 2692 O O . LYS A 1 356 ? 3.795 -8.312 10.109 1.00 24.22 356 LYS A O 1
ATOM 2698 N N . ASP A 1 357 ? 4.838 -7.481 8.303 1.00 23.38 357 ASP A N 1
ATOM 2699 C CA . ASP A 1 357 ? 5.235 -8.791 7.806 1.00 23.66 357 ASP A CA 1
ATOM 2700 C C . ASP A 1 357 ? 6.668 -9.143 8.213 1.00 22.26 357 ASP A C 1
ATOM 2701 O O . ASP A 1 357 ? 7.163 -10.179 7.811 1.00 22.04 357 ASP A O 1
ATOM 2706 N N . GLY A 1 358 ? 7.300 -8.315 9.050 1.00 20.99 358 GLY A N 1
ATOM 2707 C CA . GLY A 1 358 ? 8.640 -8.604 9.564 1.00 20.28 358 GLY A CA 1
ATOM 2708 C C . GLY A 1 358 ? 9.725 -8.394 8.505 1.00 19.30 358 GLY A C 1
ATOM 2709 O O . GLY A 1 358 ? 10.479 -9.304 8.152 1.00 18.67 358 GLY A O 1
ATOM 2710 N N . ILE A 1 359 ? 9.853 -7.150 8.044 1.00 18.82 359 ILE A N 1
ATOM 2711 C CA . ILE A 1 359 ? 10.864 -6.764 7.079 1.00 18.66 359 ILE A CA 1
ATOM 2712 C C . ILE A 1 359 ? 12.264 -6.910 7.686 1.00 19.01 359 ILE A C 1
ATOM 2713 O O . ILE A 1 359 ? 12.503 -6.403 8.782 1.00 19.92 359 ILE A O 1
ATOM 2718 N N . ASN A 1 360 ? 13.182 -7.585 7.003 1.00 18.01 360 ASN A N 1
ATOM 2719 C CA . ASN A 1 360 ? 14.483 -7.821 7.603 1.00 18.58 360 ASN A CA 1
ATOM 2720 C C . ASN A 1 360 ? 15.516 -8.091 6.510 1.00 19.00 360 ASN A C 1
ATOM 2721 O O . ASN A 1 360 ? 15.161 -8.442 5.377 1.00 18.50 360 ASN A O 1
ATOM 2726 N N . ALA A 1 361 ? 16.796 -7.945 6.866 1.00 19.51 361 ALA A N 1
ATOM 2727 C CA . ALA A 1 361 ? 17.922 -8.230 5.963 1.00 19.98 361 ALA A CA 1
ATOM 2728 C C . ALA A 1 361 ? 18.612 -9.550 6.317 1.00 21.39 361 ALA A C 1
ATOM 2729 O O . ALA A 1 361 ? 19.681 -9.857 5.782 1.00 23.92 361 ALA A O 1
ATOM 2731 N N . GLY A 1 362 ? 18.011 -10.333 7.221 1.00 21.89 362 GLY A N 1
ATOM 2732 C CA . GLY A 1 362 ? 18.405 -11.708 7.455 1.00 22.01 362 GLY A CA 1
ATOM 2733 C C . GLY A 1 362 ? 19.456 -11.833 8.553 1.00 21.13 362 GLY A C 1
ATOM 2734 O O . GLY A 1 362 ? 19.799 -10.879 9.230 1.00 21.53 362 GLY A O 1
ATOM 2735 N N . THR A 1 363 ? 19.975 -13.044 8.690 1.00 22.23 363 THR A N 1
ATOM 2736 C CA . THR A 1 363 ? 21.075 -13.364 9.577 1.00 22.47 363 THR A CA 1
ATOM 2737 C C . THR A 1 363 ? 22.337 -12.850 8.874 1.00 21.57 363 THR A C 1
ATOM 2738 O O . THR A 1 363 ? 22.304 -12.468 7.716 1.00 21.17 363 THR A O 1
ATOM 2742 N N . GLY A 1 364 ? 23.445 -12.833 9.584 1.00 20.79 364 GLY A N 1
ATOM 2743 C CA . GLY A 1 364 ? 24.731 -12.484 8.949 1.00 19.55 364 GLY A CA 1
ATOM 2744 C C . GLY A 1 364 ? 24.865 -11.050 8.490 1.00 17.80 364 GLY A C 1
ATOM 2745 O O . GLY A 1 364 ? 25.605 -10.798 7.535 1.00 17.08 364 GLY A O 1
ATOM 2746 N N . VAL A 1 365 ? 24.167 -10.097 9.123 1.00 17.19 365 VAL A N 1
ATOM 2747 C CA . VAL A 1 365 ? 24.364 -8.702 8.796 1.00 16.82 365 VAL A CA 1
ATOM 2748 C C . VAL A 1 365 ? 25.445 -8.129 9.722 1.00 16.65 365 VAL A C 1
ATOM 2749 O O . VAL A 1 365 ? 25.310 -8.216 10.956 1.00 16.69 365 VAL A O 1
ATOM 2753 N N . THR A 1 366 ? 26.488 -7.538 9.143 1.00 16.29 366 THR A N 1
ATOM 2754 C CA . THR A 1 366 ? 27.485 -6.782 9.912 1.00 16.54 366 THR A CA 1
ATOM 2755 C C . THR A 1 366 ? 27.300 -5.310 9.567 1.00 15.97 366 THR A C 1
ATOM 2756 O O . THR A 1 366 ? 27.457 -4.913 8.416 1.00 15.50 366 THR A O 1
ATOM 2760 N N . GLY A 1 367 ? 26.964 -4.496 10.576 1.00 15.65 367 GLY A N 1
ATOM 2761 C CA . GLY A 1 367 ? 26.764 -3.092 10.348 1.00 15.60 367 GLY A CA 1
ATOM 2762 C C . GLY A 1 367 ? 28.059 -2.314 10.527 1.00 15.87 367 GLY A C 1
ATOM 2763 O O . GLY A 1 367 ? 28.834 -2.637 11.439 1.00 17.14 367 GLY A O 1
ATOM 2764 N N . PHE A 1 368 ? 28.295 -1.294 9.699 1.00 15.54 368 PHE A N 1
ATOM 2765 C CA . PHE A 1 368 ? 29.478 -0.445 9.823 1.00 16.07 368 PHE A CA 1
ATOM 2766 C C . PHE A 1 368 ? 29.022 1.003 9.912 1.00 16.78 368 PHE A C 1
ATOM 2767 O O . PHE A 1 368 ? 28.194 1.421 9.073 1.00 16.35 368 PHE A O 1
ATOM 2775 N N . THR A 1 369 ? 29.594 1.751 10.872 1.00 17.62 369 THR A N 1
ATOM 2776 C CA . THR A 1 369 ? 29.319 3.167 11.036 1.00 18.90 369 THR A CA 1
ATOM 2777 C C . THR A 1 369 ? 30.647 3.934 11.059 1.00 19.29 369 THR A C 1
ATOM 2778 O O . THR A 1 369 ? 31.545 3.629 11.818 1.00 19.19 369 THR A O 1
ATOM 2782 N N . ASP A 1 370 ? 30.760 4.933 10.187 1.00 19.22 370 ASP A N 1
ATOM 2783 C CA . ASP A 1 370 ? 31.983 5.708 10.060 1.00 21.06 370 ASP A CA 1
ATOM 2784 C C . ASP A 1 370 ? 31.749 7.093 10.669 1.00 22.17 370 ASP A C 1
ATOM 2785 O O . ASP A 1 370 ? 31.050 7.899 10.089 1.00 21.42 370 ASP A O 1
ATOM 2790 N N . TRP A 1 371 ? 32.382 7.353 11.817 1.00 22.89 371 TRP A N 1
ATOM 2791 C CA . TRP A 1 371 ? 32.237 8.615 12.531 1.00 25.26 371 TRP A CA 1
ATOM 2792 C C . TRP A 1 371 ? 33.470 9.511 12.362 1.00 27.76 371 TRP A C 1
ATOM 2793 O O . TRP A 1 371 ? 33.554 10.571 13.021 1.00 27.87 371 TRP A O 1
ATOM 2804 N N . ARG A 1 372 ? 34.425 9.117 11.510 1.00 27.70 372 ARG A N 1
ATOM 2805 C CA . ARG A 1 372 ? 35.657 9.895 11.407 1.00 30.89 372 ARG A CA 1
ATOM 2806 C C . ARG A 1 372 ? 35.341 11.300 10.887 1.00 33.64 372 ARG A C 1
ATOM 2807 O O . ARG A 1 372 ? 35.905 12.275 11.328 1.00 37.24 372 ARG A O 1
ATOM 2815 N N . TYR A 1 373 ? 34.415 11.402 9.937 1.00 38.89 373 TYR A N 1
ATOM 2816 C CA . TYR A 1 373 ? 34.268 12.657 9.199 1.00 43.10 373 TYR A CA 1
ATOM 2817 C C . TYR A 1 373 ? 32.890 13.245 9.544 1.00 46.84 373 TYR A C 1
ATOM 2818 O O . TYR A 1 373 ? 31.946 13.224 8.752 1.00 49.85 373 TYR A O 1
ATOM 2827 N N . LEU A 1 374 ? 32.789 13.720 10.787 1.00 50.78 374 LEU A N 1
ATOM 2828 C CA . LEU A 1 374 ? 31.650 14.509 11.239 1.00 53.33 374 LEU A CA 1
ATOM 2829 C C . LEU A 1 374 ? 32.180 15.607 12.173 1.00 53.29 374 LEU A C 1
ATOM 2830 O O . LEU A 1 374 ? 33.327 15.522 12.656 1.00 56.18 374 LEU A O 1
ATOM 2835 N N . GLY A 1 375 ? 31.355 16.641 12.385 1.00 53.91 375 GLY A N 1
ATOM 2836 C CA . GLY A 1 375 ? 31.727 17.854 13.136 1.00 53.95 375 GLY A CA 1
ATOM 2837 C C . GLY A 1 375 ? 31.458 17.713 14.629 1.00 52.97 375 GLY A C 1
ATOM 2838 O O . GLY A 1 375 ? 30.711 18.517 15.213 1.00 55.50 375 GLY A O 1
ATOM 2839 N N . HIS A 1 376 ? 32.117 16.719 15.247 1.00 50.16 376 HIS A N 1
ATOM 2840 C CA . HIS A 1 376 ? 31.942 16.343 16.667 1.00 48.56 376 HIS A CA 1
ATOM 2841 C C . HIS A 1 376 ? 32.205 17.566 17.544 1.00 47.99 376 HIS A C 1
ATOM 2842 O O . HIS A 1 376 ? 31.521 17.729 18.556 1.00 46.12 376 HIS A O 1
ATOM 2849 N N . SER A 1 377 ? 33.134 18.415 17.061 1.00 45.73 377 SER A N 1
ATOM 2850 C CA . SER A 1 377 ? 33.798 19.489 17.777 1.00 46.30 377 SER A CA 1
ATOM 2851 C C . SER A 1 377 ? 32.928 20.749 17.902 1.00 43.59 377 SER A C 1
ATOM 2852 O O . SER A 1 377 ? 33.255 21.584 18.751 1.00 43.71 377 SER A O 1
ATOM 2855 N N . THR A 1 378 ? 31.824 20.876 17.137 1.00 39.85 378 THR A N 1
ATOM 2856 C CA . THR A 1 378 ? 30.928 22.066 17.298 1.00 37.23 378 THR A CA 1
ATOM 2857 C C . THR A 1 378 ? 29.978 21.895 18.495 1.00 34.21 378 THR A C 1
ATOM 2858 O O . THR A 1 378 ? 29.313 22.859 18.920 1.00 34.58 378 THR A O 1
ATOM 2862 N N . ILE A 1 379 ? 29.899 20.687 19.055 1.00 31.33 379 ILE A N 1
ATOM 2863 C CA . ILE A 1 379 ? 29.082 20.485 20.229 1.00 30.15 379 ILE A CA 1
ATOM 2864 C C . ILE A 1 379 ? 29.922 20.933 21.428 1.00 29.67 379 ILE A C 1
ATOM 2865 O O . ILE A 1 379 ? 30.515 20.116 22.121 1.00 29.57 379 ILE A O 1
ATOM 2870 N N . ASP A 1 380 ? 29.966 22.247 21.606 1.00 29.10 380 ASP A N 1
ATOM 2871 C CA . ASP A 1 380 ? 30.817 22.921 22.550 1.00 29.75 380 ASP A CA 1
ATOM 2872 C C . ASP A 1 380 ? 29.919 23.750 23.467 1.00 29.08 380 ASP A C 1
ATOM 2873 O O . ASP A 1 380 ? 29.323 24.722 23.033 1.00 28.94 380 ASP A O 1
ATOM 2878 N N . PHE A 1 381 ? 29.850 23.346 24.738 1.00 28.68 381 PHE A N 1
ATOM 2879 C CA . PHE A 1 381 ? 28.994 23.985 25.736 1.00 28.97 381 PHE A CA 1
ATOM 2880 C C . PHE A 1 381 ? 29.748 25.071 26.513 1.00 30.57 381 PHE A C 1
ATOM 2881 O O . PHE A 1 381 ? 29.174 25.712 27.411 1.00 31.02 381 PHE A O 1
ATOM 2889 N N . GLY A 1 382 ? 31.031 25.271 26.186 1.00 31.43 382 GLY A N 1
ATOM 2890 C CA . GLY A 1 382 ? 31.852 26.225 26.910 1.00 33.19 382 GLY A CA 1
ATOM 2891 C C . GLY A 1 382 ? 33.167 25.624 27.374 1.00 34.20 382 GLY A C 1
ATOM 2892 O O . GLY A 1 382 ? 34.036 26.360 27.835 1.00 36.25 382 GLY A O 1
ATOM 2893 N N . TRP A 1 383 ? 33.306 24.301 27.277 1.00 33.33 383 TRP A N 1
ATOM 2894 C CA . TRP A 1 383 ? 34.488 23.596 27.735 1.00 34.32 383 TRP A CA 1
ATOM 2895 C C . TRP A 1 383 ? 35.281 23.068 26.544 1.00 33.80 383 TRP A C 1
ATOM 2896 O O . TRP A 1 383 ? 36.181 22.255 26.712 1.00 34.45 383 TRP A O 1
ATOM 2907 N N . GLY A 1 384 ? 34.927 23.520 25.339 1.00 33.37 384 GLY A N 1
ATOM 2908 C CA . GLY A 1 384 ? 35.507 22.995 24.116 1.00 32.71 384 GLY A CA 1
ATOM 2909 C C . GLY A 1 384 ? 34.733 21.818 23.562 1.00 31.66 384 GLY A C 1
ATOM 2910 O O . GLY A 1 384 ? 33.749 21.338 24.160 1.00 31.21 384 GLY A O 1
ATOM 2911 N N . GLY A 1 385 ? 35.187 21.371 22.390 1.00 30.86 385 GLY A N 1
ATOM 2912 C CA . GLY A 1 385 ? 34.700 20.207 21.747 1.00 30.13 385 GLY A CA 1
ATOM 2913 C C . GLY A 1 385 ? 35.042 18.964 22.562 1.00 30.11 385 GLY A C 1
ATOM 2914 O O . GLY A 1 385 ? 35.941 18.999 23.404 1.00 30.96 385 GLY A O 1
ATOM 2915 N N . PRO A 1 386 ? 34.318 17.845 22.353 1.00 29.54 386 PRO A N 1
ATOM 2916 C CA . PRO A 1 386 ? 34.623 16.611 23.062 1.00 30.31 386 PRO A CA 1
ATOM 2917 C C . PRO A 1 386 ? 36.037 16.120 22.711 1.00 31.34 386 PRO A C 1
ATOM 2918 O O . PRO A 1 386 ? 36.491 16.264 21.573 1.00 31.88 386 PRO A O 1
ATOM 2922 N N . VAL A 1 387 ? 36.704 15.518 23.693 1.00 32.81 387 VAL A N 1
ATOM 2923 C CA . VAL A 1 387 ? 37.994 14.907 23.467 1.00 34.59 387 VAL A CA 1
ATOM 2924 C C . VAL A 1 387 ? 37.817 13.484 22.941 1.00 34.26 387 VAL A C 1
ATOM 2925 O O . VAL A 1 387 ? 38.711 12.977 22.298 1.00 34.80 387 VAL A O 1
ATOM 2929 N N . THR A 1 388 ? 36.685 12.841 23.254 1.00 34.21 388 THR A N 1
ATOM 2930 C CA . THR A 1 388 ? 36.403 11.494 22.810 1.00 34.53 388 THR A CA 1
ATOM 2931 C C . THR A 1 388 ? 34.885 11.328 22.695 1.00 32.44 388 THR A C 1
ATOM 2932 O O . THR A 1 388 ? 34.120 11.991 23.402 1.00 30.69 388 THR A O 1
ATOM 2936 N N . VAL A 1 389 ? 34.473 10.445 21.789 1.00 31.24 389 VAL A N 1
ATOM 2937 C CA . VAL A 1 389 ? 33.079 10.084 21.582 1.00 31.30 389 VAL A CA 1
ATOM 2938 C C . VAL A 1 389 ? 32.990 8.553 21.532 1.00 30.24 389 VAL A C 1
ATOM 2939 O O . VAL A 1 389 ? 33.835 7.906 20.904 1.00 31.14 389 VAL A O 1
ATOM 2943 N N . LEU A 1 390 ? 31.986 7.966 22.193 1.00 28.14 390 LEU A N 1
ATOM 2944 C CA . LEU A 1 390 ? 31.897 6.510 22.294 1.00 27.55 390 LEU A CA 1
ATOM 2945 C C . LEU A 1 390 ? 30.440 6.062 22.212 1.00 25.79 390 LEU A C 1
ATOM 2946 O O . LEU A 1 390 ? 29.601 6.488 23.006 1.00 24.61 390 LEU A O 1
ATOM 2951 N N . PRO A 1 391 ? 30.106 5.175 21.253 1.00 23.43 391 PRO A N 1
ATOM 2952 C CA . PRO A 1 391 ? 28.781 4.579 21.166 1.00 23.49 391 PRO A CA 1
ATOM 2953 C C . PRO A 1 391 ? 28.771 3.321 22.033 1.00 24.52 391 PRO A C 1
ATOM 2954 O O . PRO A 1 391 ? 29.718 2.505 21.953 1.00 27.24 391 PRO A O 1
ATOM 2958 N N . LEU A 1 392 ? 27.728 3.151 22.838 1.00 24.04 392 LEU A N 1
ATOM 2959 C CA . LEU A 1 392 ? 27.636 1.980 23.685 1.00 25.06 392 LEU A CA 1
ATOM 2960 C C . LEU A 1 392 ? 26.676 0.944 23.096 1.00 25.25 392 LEU A C 1
ATOM 2961 O O . LEU A 1 392 ? 26.725 -0.206 23.453 1.00 27.57 392 LEU A O 1
ATOM 2966 N N . SER A 1 393 ? 25.848 1.351 22.153 1.00 25.04 393 SER A N 1
ATOM 2967 C CA . SER A 1 393 ? 24.801 0.487 21.602 1.00 24.71 393 SER A CA 1
ATOM 2968 C C . SER A 1 393 ? 25.400 -0.582 20.673 1.00 24.35 393 SER A C 1
ATOM 2969 O O . SER A 1 393 ? 26.332 -0.280 19.925 1.00 23.68 393 SER A O 1
ATOM 2972 N N . ASN A 1 394 ? 24.855 -1.819 20.727 1.00 23.58 394 ASN A N 1
ATOM 2973 C CA . ASN A 1 394 ? 25.336 -2.965 19.908 1.00 23.79 394 ASN A CA 1
ATOM 2974 C C . ASN A 1 394 ? 24.201 -3.503 19.007 1.00 23.95 394 ASN A C 1
ATOM 2975 O O . ASN A 1 394 ? 24.381 -4.510 18.343 1.00 24.38 394 ASN A O 1
ATOM 2980 N N . LYS A 1 395 ? 23.065 -2.794 18.934 1.00 22.95 395 LYS A N 1
ATOM 2981 C CA . LYS A 1 395 ? 21.951 -3.159 18.082 1.00 23.37 395 LYS A CA 1
ATOM 2982 C C . LYS A 1 395 ? 21.667 -2.021 17.099 1.00 22.86 395 LYS A C 1
ATOM 2983 O O . LYS A 1 395 ? 21.034 -1.027 17.444 1.00 23.66 395 LYS A O 1
ATOM 2989 N N . LEU A 1 396 ? 22.145 -2.188 15.868 1.00 20.46 396 LEU A N 1
ATOM 2990 C CA . LEU A 1 396 ? 22.079 -1.156 14.862 1.00 20.44 396 LEU A CA 1
ATOM 2991 C C . LEU A 1 396 ? 22.087 -1.821 13.476 1.00 18.94 396 LEU A C 1
ATOM 2992 O O . LEU A 1 396 ? 22.724 -2.841 13.328 1.00 16.79 396 LEU A O 1
ATOM 2997 N N . LEU A 1 397 ? 21.410 -1.199 12.488 1.00 18.48 397 LEU A N 1
ATOM 2998 C CA . LEU A 1 397 ? 21.444 -1.595 11.048 1.00 18.62 397 LEU A CA 1
ATOM 2999 C C . LEU A 1 397 ? 21.000 -3.053 10.840 1.00 18.33 397 LEU A C 1
ATOM 3000 O O . LEU A 1 397 ? 21.440 -3.705 9.890 1.00 19.33 397 LEU A O 1
ATOM 3005 N N . GLY A 1 398 ? 20.186 -3.582 11.758 1.00 17.02 398 GLY A N 1
ATOM 3006 C CA . GLY A 1 398 ? 19.769 -4.986 11.708 1.00 17.17 398 GLY A CA 1
ATOM 3007 C C . GLY A 1 398 ? 20.874 -5.958 12.081 1.00 16.84 398 GLY A C 1
ATOM 3008 O O . GLY A 1 398 ? 20.732 -7.132 11.840 1.00 16.99 398 GLY A O 1
ATOM 3009 N N . SER A 1 399 ? 21.921 -5.455 12.748 1.00 16.33 399 SER A N 1
ATOM 3010 C CA . SER A 1 399 ? 23.076 -6.224 13.159 1.00 16.56 399 SER A CA 1
ATOM 3011 C C . SER A 1 399 ? 23.132 -6.252 14.688 1.00 17.16 399 SER A C 1
ATOM 3012 O O . SER A 1 399 ? 22.855 -5.227 15.329 1.00 17.86 399 SER A O 1
ATOM 3015 N N . MET A 1 400 ? 23.547 -7.383 15.250 1.00 17.44 400 MET A N 1
ATOM 3016 C CA . MET A 1 400 ? 23.872 -7.482 16.680 1.00 18.95 400 MET A CA 1
ATOM 3017 C C . MET A 1 400 ? 25.381 -7.298 16.915 1.00 18.77 400 MET A C 1
ATOM 3018 O O . MET A 1 400 ? 25.850 -7.395 18.050 1.00 19.07 400 MET A O 1
ATOM 3023 N N . GLU A 1 401 ? 26.139 -7.068 15.832 1.00 18.21 401 GLU A N 1
ATOM 3024 C CA . GLU A 1 401 ? 27.588 -7.017 15.910 1.00 18.80 401 GLU A CA 1
ATOM 3025 C C . GLU A 1 401 ? 28.103 -5.839 15.099 1.00 18.03 401 GLU A C 1
ATOM 3026 O O . GLU A 1 401 ? 28.933 -6.010 14.221 1.00 18.00 401 GLU A O 1
ATOM 3032 N N . PRO A 1 402 ? 27.612 -4.609 15.347 1.00 18.22 402 PRO A N 1
ATOM 3033 C CA . PRO A 1 402 ? 28.062 -3.459 14.586 1.00 18.09 402 PRO A CA 1
ATOM 3034 C C . PRO A 1 402 ? 29.466 -2.970 14.967 1.00 18.62 402 PRO A C 1
ATOM 3035 O O . PRO A 1 402 ? 29.901 -3.120 16.110 1.00 18.66 402 PRO A O 1
ATOM 3039 N N . CYS A 1 403 ? 30.118 -2.370 13.973 1.00 18.03 403 CYS A N 1
ATOM 3040 C CA . CYS A 1 403 ? 31.461 -1.872 14.022 1.00 19.44 403 CYS A CA 1
ATOM 3041 C C . CYS A 1 403 ? 31.402 -0.349 13.814 1.00 18.37 403 CYS A C 1
ATOM 3042 O O . CYS A 1 403 ? 30.624 0.140 12.939 1.00 16.77 403 CYS A O 1
ATOM 3045 N N . PHE A 1 404 ? 32.228 0.393 14.555 1.00 17.77 404 PHE A N 1
ATOM 3046 C CA . PHE A 1 404 ? 32.316 1.850 14.460 1.00 18.11 404 PHE A CA 1
ATOM 3047 C C . PHE A 1 404 ? 33.766 2.275 14.172 1.00 18.08 404 PHE A C 1
ATOM 3048 O O . PHE A 1 404 ? 34.678 1.829 14.878 1.00 18.21 404 PHE A O 1
ATOM 3056 N N . PHE A 1 405 ? 33.986 3.124 13.147 1.00 16.94 405 PHE A N 1
ATOM 3057 C CA . PHE A 1 405 ? 35.244 3.847 13.032 1.00 17.95 405 PHE A CA 1
ATOM 3058 C C . PHE A 1 405 ? 35.106 5.190 13.776 1.00 18.74 405 PHE A C 1
ATOM 3059 O O . PHE A 1 405 ? 34.326 6.028 13.383 1.00 17.75 405 PHE A O 1
ATOM 3067 N N . LEU A 1 406 ? 35.875 5.373 14.839 1.00 20.08 406 LEU A N 1
ATOM 3068 C CA . LEU A 1 406 ? 35.709 6.532 15.721 1.00 21.89 406 LEU A CA 1
ATOM 3069 C C . LEU A 1 406 ? 36.556 7.691 15.208 1.00 23.01 406 LEU A C 1
ATOM 3070 O O . LEU A 1 406 ? 37.493 7.495 14.443 1.00 23.58 406 LEU A O 1
ATOM 3075 N N . PRO A 1 407 ? 36.228 8.956 15.546 1.00 25.05 407 PRO A N 1
ATOM 3076 C CA . PRO A 1 407 ? 36.990 10.090 15.021 1.00 25.86 407 PRO A CA 1
ATOM 3077 C C . PRO A 1 407 ? 38.444 10.070 15.481 1.00 26.56 407 PRO A C 1
ATOM 3078 O O . PRO A 1 407 ? 38.767 9.535 16.555 1.00 25.83 407 PRO A O 1
ATOM 3082 N N . TYR A 1 408 ? 39.300 10.670 14.653 1.00 27.62 408 TYR A N 1
ATOM 3083 C CA . TYR A 1 408 ? 40.655 11.001 15.044 1.00 29.51 408 TYR A CA 1
ATOM 3084 C C . TYR A 1 408 ? 40.606 11.886 16.297 1.00 32.01 408 TYR A C 1
ATOM 3085 O O . TYR A 1 408 ? 39.813 12.831 16.333 1.00 31.00 408 TYR A O 1
ATOM 3094 N N . SER A 1 409 ? 41.463 11.579 17.287 1.00 34.56 409 SER A N 1
ATOM 3095 C CA . SER A 1 409 ? 41.691 12.459 18.455 1.00 37.10 409 SER A CA 1
ATOM 3096 C C . SER A 1 409 ? 42.553 13.648 18.016 1.00 40.00 409 SER A C 1
ATOM 3097 O O . SER A 1 409 ? 43.204 13.583 16.990 1.00 39.90 409 SER A O 1
ATOM 3100 N N . THR A 1 410 ? 42.569 14.732 18.796 1.00 43.86 410 THR A N 1
ATOM 3101 C CA . THR A 1 410 ? 43.395 15.904 18.460 1.00 47.34 410 THR A CA 1
ATOM 3102 C C . THR A 1 410 ? 44.892 15.562 18.570 1.00 49.87 410 THR A C 1
ATOM 3103 O O . THR A 1 410 ? 45.717 16.138 17.854 1.00 52.13 410 THR A O 1
ATOM 3107 N N . ASP A 1 411 ? 45.233 14.620 19.464 1.00 51.64 411 ASP A N 1
ATOM 3108 C CA . ASP A 1 411 ? 46.611 14.113 19.647 1.00 52.87 411 ASP A CA 1
ATOM 3109 C C . ASP A 1 411 ? 47.140 13.470 18.347 1.00 51.93 411 ASP A C 1
ATOM 3110 O O . ASP A 1 411 ? 48.354 13.445 18.127 1.00 52.93 411 ASP A O 1
ATOM 3115 N N . ALA A 1 412 ? 46.246 12.952 17.488 1.00 50.55 412 ALA A N 1
ATOM 3116 C CA . ALA A 1 412 ? 46.646 12.289 16.229 1.00 49.62 412 ALA A CA 1
ATOM 3117 C C . ALA A 1 412 ? 47.230 13.309 15.239 1.00 50.31 412 ALA A C 1
ATOM 3118 O O . ALA A 1 412 ? 48.248 13.021 14.589 1.00 50.27 412 ALA A O 1
ATOM 3120 N N . ALA A 1 413 ? 46.613 14.498 15.145 1.00 50.41 413 ALA A N 1
ATOM 3121 C CA . ALA A 1 413 ? 47.112 15.599 14.285 1.00 50.67 413 ALA A CA 1
ATOM 3122 C C . ALA A 1 413 ? 48.326 16.298 14.913 1.00 51.21 413 ALA A C 1
ATOM 3123 O O . ALA A 1 413 ? 49.116 16.920 14.198 1.00 53.80 413 ALA A O 1
ATOM 3125 N N . ALA A 1 414 ? 48.472 16.228 16.243 1.00 49.17 414 ALA A N 1
ATOM 3126 C CA . ALA A 1 414 ? 49.611 16.872 16.934 1.00 48.32 414 ALA A CA 1
ATOM 3127 C C . ALA A 1 414 ? 50.864 15.986 16.859 1.00 46.35 414 ALA A C 1
ATOM 3128 O O . ALA A 1 414 ? 51.962 16.486 17.052 1.00 47.45 414 ALA A O 1
ATOM 3130 N N . GLY A 1 415 ? 50.673 14.679 16.634 1.00 42.71 415 GLY A N 1
ATOM 3131 C CA . GLY A 1 415 ? 51.730 13.671 16.768 1.00 41.73 415 GLY A CA 1
ATOM 3132 C C . GLY A 1 415 ? 52.439 13.397 15.449 1.00 40.35 415 GLY A C 1
ATOM 3133 O O . GLY A 1 415 ? 52.258 14.128 14.470 1.00 40.03 415 GLY A O 1
ATOM 3134 N N . SER A 1 416 ? 53.243 12.329 15.423 1.00 38.15 416 SER A N 1
ATOM 3135 C CA . SER A 1 416 ? 53.966 11.922 14.204 1.00 37.31 416 SER A CA 1
ATOM 3136 C C . SER A 1 416 ? 53.015 11.231 13.214 1.00 34.99 416 SER A C 1
ATOM 3137 O O . SER A 1 416 ? 51.997 10.681 13.610 1.00 33.52 416 SER A O 1
ATOM 3140 N N . LYS A 1 417 ? 53.425 11.156 11.936 1.00 35.25 417 LYS A N 1
ATOM 3141 C CA . LYS A 1 417 ? 52.661 10.427 10.900 1.00 34.32 417 LYS A CA 1
ATOM 3142 C C . LYS A 1 417 ? 52.535 8.947 11.294 1.00 32.07 417 LYS A C 1
ATOM 3143 O O . LYS A 1 417 ? 51.469 8.390 11.199 1.00 30.38 417 LYS A O 1
ATOM 3149 N N . LYS A 1 418 ? 53.613 8.349 11.822 1.00 31.92 418 LYS A N 1
ATOM 3150 C CA . LYS A 1 418 ? 53.641 6.895 12.117 1.00 31.28 418 LYS A CA 1
ATOM 3151 C C . LYS A 1 418 ? 52.808 6.542 13.366 1.00 30.32 418 LYS A C 1
ATOM 3152 O O . LYS A 1 418 ? 52.561 5.348 13.615 1.00 29.55 418 LYS A O 1
ATOM 3158 N N . ASP A 1 419 ? 52.415 7.564 14.152 1.00 30.02 419 ASP A N 1
ATOM 3159 C CA . ASP A 1 419 ? 51.570 7.412 15.364 1.00 29.48 419 ASP A CA 1
ATOM 3160 C C . ASP A 1 419 ? 50.095 7.699 15.058 1.00 28.21 419 ASP A C 1
ATOM 3161 O O . ASP A 1 419 ? 49.204 7.309 15.839 1.00 27.49 419 ASP A O 1
ATOM 3166 N N . SER A 1 420 ? 49.818 8.333 13.907 1.00 27.78 420 SER A N 1
ATOM 3167 C CA . SER A 1 420 ? 48.486 8.789 13.550 1.00 27.27 420 SER A CA 1
ATOM 3168 C C . SER A 1 420 ? 47.565 7.600 13.220 1.00 26.04 420 SER A C 1
ATOM 3169 O O . SER A 1 420 ? 47.986 6.633 12.579 1.00 25.89 420 SER A O 1
ATOM 3172 N N . GLY A 1 421 ? 46.308 7.686 13.658 1.00 25.28 421 GLY A N 1
ATOM 3173 C CA . GLY A 1 421 ? 45.323 6.638 13.472 1.00 24.21 421 GLY A CA 1
ATOM 3174 C C . GLY A 1 421 ? 44.025 6.946 14.192 1.00 23.78 421 GLY A C 1
ATOM 3175 O O . GLY A 1 421 ? 43.858 8.034 14.755 1.00 24.05 421 GLY A O 1
ATOM 3176 N N . PHE A 1 422 ? 43.103 5.978 14.165 1.00 23.13 422 PHE A N 1
ATOM 3177 C CA . PHE A 1 422 ? 41.807 6.095 14.829 1.00 23.05 422 PHE A CA 1
ATOM 3178 C C . PHE A 1 422 ? 41.424 4.741 15.430 1.00 23.47 422 PHE A C 1
ATOM 3179 O O . PHE A 1 422 ? 41.916 3.694 15.002 1.00 22.97 422 PHE A O 1
ATOM 3187 N N . LYS A 1 423 ? 40.532 4.783 16.421 1.00 24.15 423 LYS A N 1
ATOM 3188 C CA . LYS A 1 423 ? 40.019 3.580 17.055 1.00 24.77 423 LYS A CA 1
ATOM 3189 C C . LYS A 1 423 ? 38.845 3.000 16.257 1.00 22.88 423 LYS A C 1
ATOM 3190 O O . LYS A 1 423 ? 37.998 3.713 15.696 1.00 22.32 423 LYS A O 1
ATOM 3196 N N . VAL A 1 424 ? 38.818 1.671 16.192 1.00 22.07 424 VAL A N 1
ATOM 3197 C CA . VAL A 1 424 ? 37.723 0.904 15.672 1.00 20.90 424 VAL A CA 1
ATOM 3198 C C . VAL A 1 424 ? 37.114 0.136 16.849 1.00 20.82 424 VAL A C 1
ATOM 3199 O O . VAL A 1 424 ? 37.810 -0.599 17.557 1.00 20.45 424 VAL A O 1
ATOM 3203 N N . LEU A 1 425 ? 35.834 0.375 17.064 1.00 20.27 425 LEU A N 1
ATOM 3204 C CA . LEU A 1 425 ? 35.073 -0.286 18.104 1.00 22.09 425 LEU A CA 1
ATOM 3205 C C . LEU A 1 425 ? 34.320 -1.440 17.445 1.00 21.69 425 LEU A C 1
ATOM 3206 O O . LEU A 1 425 ? 33.617 -1.227 16.464 1.00 20.06 425 LEU A O 1
ATOM 3211 N N . VAL A 1 426 ? 34.553 -2.651 17.933 1.00 22.24 426 VAL A N 1
ATOM 3212 C CA . VAL A 1 426 ? 33.888 -3.800 17.359 1.00 22.62 426 VAL A CA 1
ATOM 3213 C C . VAL A 1 426 ? 33.007 -4.441 18.438 1.00 22.30 426 VAL A C 1
ATOM 3214 O O . VAL A 1 426 ? 33.400 -4.547 19.599 1.00 23.19 426 VAL A O 1
ATOM 3218 N N . ASN A 1 427 ? 31.825 -4.882 18.004 1.00 20.50 427 ASN A N 1
ATOM 3219 C CA . ASN A 1 427 ? 30.932 -5.719 18.788 1.00 19.87 427 ASN A CA 1
ATOM 3220 C C . ASN A 1 427 ? 30.896 -7.082 18.101 1.00 19.84 427 ASN A C 1
ATOM 3221 O O . ASN A 1 427 ? 30.664 -7.150 16.877 1.00 19.06 427 ASN A O 1
ATOM 3226 N N . LEU A 1 428 ? 31.227 -8.131 18.845 1.00 20.29 428 LEU A N 1
ATOM 3227 C CA . LEU A 1 428 ? 31.352 -9.459 18.254 1.00 20.79 428 LEU A CA 1
ATOM 3228 C C . LEU A 1 428 ? 31.056 -10.524 19.298 1.00 21.31 428 LEU A C 1
ATOM 3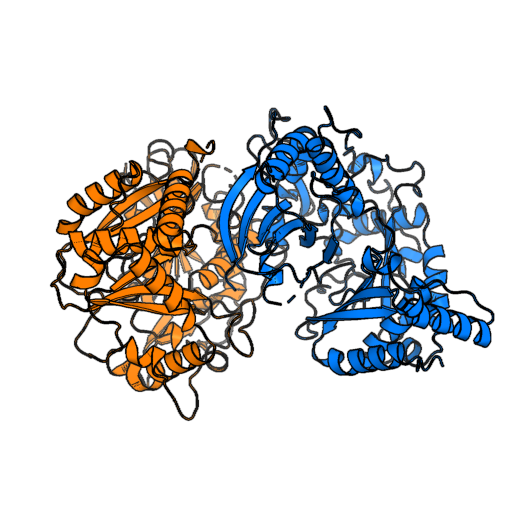229 O O . LEU A 1 428 ? 31.436 -10.395 20.494 1.00 20.99 428 LEU A O 1
ATOM 3234 N N . ARG A 1 429 ? 30.397 -11.595 18.846 1.00 21.31 429 ARG A N 1
ATOM 3235 C CA . ARG A 1 429 ? 30.093 -12.709 19.749 1.00 22.31 429 ARG A CA 1
ATOM 3236 C C . ARG A 1 429 ? 31.391 -13.215 20.379 1.00 23.38 429 ARG A C 1
ATOM 3237 O O . ARG A 1 429 ? 32.440 -13.343 19.709 1.00 22.56 429 ARG A O 1
ATOM 3245 N N . GLU A 1 430 ? 31.301 -13.590 21.660 1.00 24.96 430 GLU A N 1
ATOM 3246 C CA . GLU A 1 430 ? 32.431 -13.970 22.470 1.00 27.03 430 GLU A CA 1
ATOM 3247 C C . GLU A 1 430 ? 33.281 -15.057 21.792 1.00 26.65 430 GLU A C 1
ATOM 3248 O O . GLU A 1 430 ? 34.499 -14.968 21.814 1.00 26.53 430 GLU A O 1
ATOM 3254 N N . SER A 1 431 ? 32.640 -16.081 21.208 1.00 25.91 431 SER A N 1
ATOM 3255 C CA . SER A 1 431 ? 33.331 -17.248 20.690 1.00 26.27 431 SER A CA 1
ATOM 3256 C C . SER A 1 431 ? 34.258 -16.884 19.525 1.00 25.11 431 SER A C 1
ATOM 3257 O O . SER A 1 431 ? 35.207 -17.627 19.266 1.00 25.26 431 SER A O 1
ATOM 3260 N N . ALA A 1 432 ? 33.954 -15.780 18.823 1.00 23.63 432 ALA A N 1
ATOM 3261 C CA . ALA A 1 432 ? 34.675 -15.334 17.618 1.00 23.06 432 ALA A CA 1
ATOM 3262 C C . ALA A 1 432 ? 35.785 -14.323 17.954 1.00 23.30 432 ALA A C 1
ATOM 3263 O O . ALA A 1 432 ? 36.665 -14.063 17.138 1.00 21.44 432 ALA A O 1
ATOM 3265 N N . MET A 1 433 ? 35.749 -13.761 19.166 1.00 24.26 433 MET A N 1
ATOM 3266 C CA . MET A 1 433 ? 36.615 -12.645 19.468 1.00 24.91 433 MET A CA 1
ATOM 3267 C C . MET A 1 433 ? 38.084 -13.084 19.491 1.00 24.83 433 MET A C 1
ATOM 3268 O O . MET A 1 433 ? 38.933 -12.319 19.023 1.00 24.98 433 MET A O 1
ATOM 3273 N N . PRO A 1 434 ? 38.499 -14.258 20.030 1.00 25.48 434 PRO A N 1
ATOM 3274 C CA . PRO A 1 434 ? 39.923 -14.614 20.027 1.00 25.97 434 PRO A CA 1
ATOM 3275 C C . PRO A 1 434 ? 40.559 -14.588 18.622 1.00 24.79 434 PRO A C 1
ATOM 3276 O O . PRO A 1 434 ? 41.628 -14.012 18.422 1.00 24.55 434 PRO A O 1
ATOM 3280 N N . GLU A 1 435 ? 39.889 -15.190 17.646 1.00 23.73 435 GLU A N 1
ATOM 3281 C CA . GLU A 1 435 ? 40.419 -15.227 16.301 1.00 23.03 435 GLU A CA 1
ATOM 3282 C C . GLU A 1 435 ? 40.372 -13.818 15.693 1.00 22.06 435 GLU A C 1
ATOM 3283 O O . GLU A 1 435 ? 41.283 -13.450 14.948 1.00 21.66 435 GLU A O 1
ATOM 3289 N N . PHE A 1 436 ? 39.298 -13.057 15.953 1.00 21.20 436 PHE A N 1
ATOM 3290 C CA . PHE A 1 436 ? 39.200 -11.698 15.404 1.00 20.65 436 PHE A CA 1
ATOM 3291 C C . PHE A 1 436 ? 40.380 -10.854 15.917 1.00 21.40 436 PHE A C 1
ATOM 3292 O O . PHE A 1 436 ? 40.979 -10.084 15.182 1.00 20.09 436 PHE A O 1
ATOM 3300 N N . LYS A 1 437 ? 40.714 -10.994 17.200 1.00 22.72 437 LYS A N 1
ATOM 3301 C CA . LYS A 1 437 ? 41.819 -10.209 17.749 1.00 24.89 437 LYS A CA 1
ATOM 3302 C C . LYS A 1 437 ? 43.134 -10.557 17.041 1.00 25.01 437 LYS A C 1
ATOM 3303 O O . LYS A 1 437 ? 43.941 -9.685 16.740 1.00 23.84 437 LYS A O 1
ATOM 3309 N N . GLU A 1 438 ? 43.344 -11.852 16.805 1.00 25.74 438 GLU A N 1
ATOM 3310 C CA . GLU A 1 438 ? 44.500 -12.318 16.066 1.00 27.04 438 GLU A CA 1
ATOM 3311 C C . GLU A 1 438 ? 44.533 -11.696 14.661 1.00 25.08 438 GLU A C 1
ATOM 3312 O O . GLU A 1 438 ? 45.591 -11.304 14.186 1.00 24.77 438 GLU A O 1
ATOM 3318 N N . ALA A 1 439 ? 43.385 -11.676 13.976 1.00 23.73 439 ALA A N 1
ATOM 3319 C CA . ALA A 1 439 ? 43.313 -11.064 12.641 1.00 22.74 439 ALA A CA 1
ATOM 3320 C C . ALA A 1 439 ? 43.709 -9.578 12.724 1.00 22.45 439 ALA A C 1
ATOM 3321 O O . ALA A 1 439 ? 44.365 -9.033 11.796 1.00 21.73 439 ALA A O 1
ATOM 3323 N N . MET A 1 440 ? 43.294 -8.895 13.796 1.00 22.41 440 MET A N 1
ATOM 3324 C CA . MET A 1 440 ? 43.595 -7.465 13.895 1.00 23.12 440 MET A CA 1
ATOM 3325 C C . MET A 1 440 ? 45.071 -7.259 14.262 1.00 24.27 440 MET A C 1
ATOM 3326 O O . MET A 1 440 ? 45.679 -6.248 13.846 1.00 24.91 440 MET A O 1
ATOM 3331 N N . ASP A 1 441 ? 45.668 -8.199 15.008 1.00 25.37 441 ASP A N 1
ATOM 3332 C CA . ASP A 1 441 ? 47.088 -8.142 15.312 1.00 27.29 441 ASP A CA 1
ATOM 3333 C C . ASP A 1 441 ? 47.905 -8.306 14.017 1.00 26.64 441 ASP A C 1
ATOM 3334 O O . ASP A 1 441 ? 48.875 -7.579 13.799 1.00 25.52 441 ASP A O 1
ATOM 3339 N N . LYS A 1 442 ? 47.507 -9.262 13.173 1.00 25.62 442 LYS A N 1
ATOM 3340 C CA . LYS A 1 442 ? 48.176 -9.466 11.864 1.00 26.34 442 LYS A CA 1
ATOM 3341 C C . LYS A 1 442 ? 48.064 -8.201 10.999 1.00 25.17 442 LYS A C 1
ATOM 3342 O O . LYS A 1 442 ? 49.045 -7.810 10.377 1.00 25.52 442 LYS A O 1
ATOM 3348 N N . PHE A 1 443 ? 46.875 -7.578 10.988 1.00 23.62 443 PHE A N 1
ATOM 3349 C CA . PHE A 1 443 ? 46.632 -6.314 10.306 1.00 23.38 443 PHE A CA 1
ATOM 3350 C C . PHE A 1 443 ? 47.661 -5.266 10.765 1.00 24.80 443 PHE A C 1
ATOM 3351 O O . PHE A 1 443 ? 48.393 -4.670 9.957 1.00 25.10 443 PHE A O 1
ATOM 3359 N N . HIS A 1 444 ? 47.771 -5.113 12.087 1.00 25.81 444 HIS A N 1
ATOM 3360 C CA . HIS A 1 444 ? 48.683 -4.163 12.711 1.00 27.32 444 HIS A CA 1
ATOM 3361 C C . HIS A 1 444 ? 50.138 -4.437 12.289 1.00 27.89 444 HIS A C 1
ATOM 3362 O O . HIS A 1 444 ? 50.913 -3.489 12.089 1.00 27.42 444 HIS A O 1
ATOM 3369 N N . LYS A 1 445 ? 50.484 -5.719 12.098 1.00 27.69 445 LYS A N 1
ATOM 3370 C CA . LYS A 1 445 ? 51.807 -6.141 11.634 1.00 29.35 445 LYS A CA 1
ATOM 3371 C C . LYS A 1 445 ? 51.965 -6.070 10.109 1.00 28.34 445 LYS A C 1
ATOM 3372 O O . LYS A 1 445 ? 53.005 -6.457 9.605 1.00 29.27 445 LYS A O 1
ATOM 3378 N N . GLY A 1 446 ? 50.932 -5.645 9.383 1.00 27.32 446 GLY A N 1
ATOM 3379 C CA . GLY A 1 446 ? 50.962 -5.599 7.925 1.00 27.18 446 GLY A CA 1
ATOM 3380 C C . GLY A 1 446 ? 50.931 -6.973 7.269 1.00 27.34 446 GLY A C 1
ATOM 3381 O O . GLY A 1 446 ? 51.314 -7.085 6.125 1.00 26.65 446 GLY A O 1
ATOM 3382 N N . GLU A 1 447 ? 50.444 -8.006 7.974 1.00 27.02 447 GLU A N 1
ATOM 3383 C CA . GLU A 1 447 ? 50.290 -9.359 7.382 1.00 27.37 447 GLU A CA 1
ATOM 3384 C C . GLU A 1 447 ? 48.829 -9.527 6.953 1.00 25.11 447 GLU A C 1
ATOM 3385 O O . GLU A 1 447 ? 48.026 -10.181 7.637 1.00 24.74 447 GLU A O 1
ATOM 3391 N N . PHE A 1 448 ? 48.467 -8.862 5.858 1.00 23.33 448 PHE A N 1
ATOM 3392 C CA . PHE A 1 448 ? 47.077 -8.646 5.480 1.00 21.67 448 PHE A CA 1
ATOM 3393 C C . PHE A 1 448 ? 46.454 -9.890 4.833 1.00 21.66 448 PHE A C 1
ATOM 3394 O O . PHE A 1 448 ? 45.216 -9.961 4.725 1.00 20.31 448 PHE A O 1
ATOM 3402 N N . ALA A 1 449 ? 47.292 -10.836 4.378 1.00 22.35 449 ALA A N 1
ATOM 3403 C CA . ALA A 1 449 ? 46.831 -12.031 3.636 1.00 23.11 449 ALA A CA 1
ATOM 3404 C C . ALA A 1 449 ? 45.708 -11.682 2.655 1.00 22.61 449 ALA A C 1
ATOM 3405 O O . ALA A 1 449 ? 44.587 -12.164 2.773 1.00 22.69 449 ALA A O 1
ATOM 3407 N N . LEU A 1 450 ? 46.013 -10.845 1.670 1.00 23.19 450 LEU A N 1
ATOM 3408 C CA . LEU A 1 450 ? 45.010 -10.233 0.826 1.00 23.63 450 LEU A CA 1
ATOM 3409 C C . LEU A 1 450 ? 44.366 -11.242 -0.138 1.00 25.17 450 LEU A C 1
ATOM 3410 O O . LEU A 1 450 ? 43.210 -11.041 -0.490 1.00 23.86 450 LEU A O 1
ATOM 3415 N N . SER A 1 451 ? 45.077 -12.284 -0.596 1.00 27.72 451 SER A N 1
ATOM 3416 C CA . SER A 1 451 ? 44.387 -13.264 -1.486 1.00 32.07 451 SER A CA 1
ATOM 3417 C C . SER A 1 451 ? 44.308 -14.626 -0.814 1.00 36.80 451 SER A C 1
ATOM 3418 O O . SER A 1 451 ? 45.124 -15.571 -1.030 1.00 41.16 451 SER A O 1
ATOM 3422 N N . ALA B 1 2 ? -13.506 7.936 54.032 1.00 71.75 2 ALA B N 1
ATOM 3423 C CA . ALA B 1 2 ? -13.781 7.150 52.784 1.00 70.97 2 ALA B CA 1
ATOM 3424 C C . ALA B 1 2 ? -13.893 5.656 53.116 1.00 70.39 2 ALA B C 1
ATOM 3425 O O . ALA B 1 2 ? -13.482 5.212 54.179 1.00 70.21 2 ALA B O 1
ATOM 3427 N N . THR B 1 3 ? -14.466 4.895 52.182 1.00 70.47 3 THR B N 1
ATOM 3428 C CA . THR B 1 3 ? -14.716 3.474 52.336 1.00 70.40 3 THR B CA 1
ATOM 3429 C C . THR B 1 3 ? -14.206 2.752 51.085 1.00 68.69 3 THR B C 1
ATOM 3430 O O . THR B 1 3 ? -14.600 3.103 49.971 1.00 69.22 3 THR B O 1
ATOM 3434 N N . LEU B 1 4 ? -13.341 1.749 51.283 1.00 66.63 4 LEU B N 1
ATOM 3435 C CA . LEU B 1 4 ? -12.884 0.868 50.206 1.00 64.95 4 LEU B CA 1
ATOM 3436 C C . LEU B 1 4 ? -13.718 -0.418 50.214 1.00 65.64 4 LEU B C 1
ATOM 3437 O O . LEU B 1 4 ? -13.869 -1.059 51.249 1.00 66.53 4 LEU B O 1
ATOM 3442 N N . GLU B 1 5 ? -14.236 -0.792 49.041 1.00 65.54 5 GLU B N 1
ATOM 3443 C CA . GLU B 1 5 ? -15.020 -2.001 48.876 1.00 66.42 5 GLU B CA 1
ATOM 3444 C C . GLU B 1 5 ? -14.467 -2.785 47.684 1.00 64.46 5 GLU B C 1
ATOM 3445 O O . GLU B 1 5 ? -13.989 -2.195 46.718 1.00 63.19 5 GLU B O 1
ATOM 3451 N N . ILE B 1 6 ? -14.543 -4.117 47.780 1.00 64.18 6 ILE B N 1
ATOM 3452 C CA . ILE B 1 6 ? -14.086 -5.038 46.747 1.00 62.57 6 ILE B CA 1
ATOM 3453 C C . ILE B 1 6 ? -15.292 -5.408 45.877 1.00 63.96 6 ILE B C 1
ATOM 3454 O O . ILE B 1 6 ? -16.299 -5.888 46.387 1.00 65.67 6 ILE B O 1
ATOM 3459 N N . THR B 1 7 ? -15.162 -5.188 44.564 1.00 62.94 7 THR B N 1
ATOM 3460 C CA . THR B 1 7 ? -16.238 -5.406 43.604 1.00 64.32 7 THR B CA 1
ATOM 3461 C C . THR B 1 7 ? -16.233 -6.873 43.152 1.00 63.88 7 THR B C 1
ATOM 3462 O O . THR B 1 7 ? -17.281 -7.441 42.921 1.00 65.89 7 THR B O 1
ATOM 3466 N N . ASP B 1 8 ? -15.045 -7.477 43.028 1.00 61.58 8 ASP B N 1
ATOM 3467 C CA . ASP B 1 8 ? -14.889 -8.883 42.609 1.00 60.88 8 ASP B CA 1
ATOM 3468 C C . ASP B 1 8 ? -13.404 -9.257 42.664 1.00 57.90 8 ASP B C 1
ATOM 3469 O O . ASP B 1 8 ? -12.556 -8.387 42.816 1.00 56.34 8 ASP B O 1
ATOM 3474 N N . ILE B 1 9 ? -13.120 -10.557 42.532 1.00 57.01 9 ILE B N 1
ATOM 3475 C CA . ILE B 1 9 ? -11.765 -11.088 42.487 1.00 54.78 9 ILE B CA 1
ATOM 3476 C C . ILE B 1 9 ? -11.637 -12.008 41.266 1.00 54.64 9 ILE B C 1
ATOM 3477 O O . ILE B 1 9 ? -12.244 -13.076 41.217 1.00 56.47 9 ILE B O 1
ATOM 3482 N N . ALA B 1 10 ? -10.846 -11.567 40.281 1.00 52.29 10 ALA B N 1
ATOM 3483 C CA . ALA B 1 10 ? -10.578 -12.323 39.079 1.00 51.63 10 ALA B CA 1
ATOM 3484 C C . ALA B 1 10 ? -9.384 -13.252 39.328 1.00 49.92 10 ALA B C 1
ATOM 3485 O O . ALA B 1 10 ? -8.405 -12.834 39.936 1.00 48.69 10 ALA B O 1
ATOM 3487 N N . LEU B 1 11 ? -9.478 -14.511 38.882 1.00 49.73 11 LEU B N 1
ATOM 3488 C CA . LEU B 1 11 ? -8.339 -15.434 38.916 1.00 48.39 11 LEU B CA 1
ATOM 3489 C C . LEU B 1 11 ? -7.769 -15.535 37.495 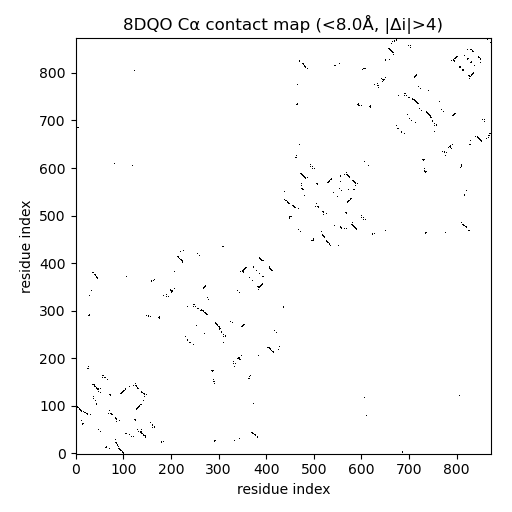1.00 47.81 11 LEU B C 1
ATOM 3490 O O . LEU B 1 11 ? -8.368 -16.172 36.636 1.00 48.69 11 LEU B O 1
ATOM 3495 N N . VAL B 1 12 ? -6.637 -14.854 37.254 1.00 46.05 12 VAL B N 1
ATOM 3496 C CA . VAL B 1 12 ? -6.082 -14.699 35.921 1.00 45.44 12 VAL B CA 1
ATOM 3497 C C . VAL B 1 12 ? -5.079 -15.823 35.651 1.00 45.19 12 VAL B C 1
ATOM 3498 O O . VAL B 1 12 ? -4.087 -15.962 36.333 1.00 43.61 12 VAL B O 1
ATOM 3502 N N . GLN B 1 13 ? -5.359 -16.593 34.594 1.00 46.66 13 GLN B N 1
ATOM 3503 C CA . GLN B 1 13 ? -4.492 -17.648 34.110 1.00 47.21 13 GLN B CA 1
ATOM 3504 C C . GLN B 1 13 ? -3.671 -17.114 32.942 1.00 46.55 13 GLN B C 1
ATOM 3505 O O . GLN B 1 13 ? -4.056 -16.138 32.296 1.00 46.35 13 GLN B O 1
ATOM 3511 N N . PRO B 1 14 ? -2.551 -17.780 32.585 1.00 46.60 14 PRO B N 1
ATOM 3512 C CA . PRO B 1 14 ? -1.782 -17.393 31.407 1.00 46.57 14 PRO B CA 1
ATOM 3513 C C . PRO B 1 14 ? -2.698 -17.413 30.173 1.00 48.34 14 PRO B C 1
ATOM 3514 O O . PRO B 1 14 ? -3.565 -18.288 30.067 1.00 49.03 14 PRO B O 1
ATOM 3518 N N . SER B 1 15 ? -2.511 -16.438 29.276 1.00 49.54 15 SER B N 1
ATOM 3519 C CA . SER B 1 15 ? -3.318 -16.284 28.057 1.00 52.19 15 SER B CA 1
ATOM 3520 C C . SER B 1 15 ? -3.308 -17.585 27.250 1.00 54.86 15 SER B C 1
ATOM 3521 O O . SER B 1 15 ? -4.310 -17.957 26.661 1.00 56.63 15 SER B O 1
ATOM 3524 N N . HIS B 1 16 ? -2.129 -18.210 27.184 1.00 56.13 16 HIS B N 1
ATOM 3525 C CA . HIS B 1 16 ? -1.892 -19.499 26.539 1.00 58.76 16 HIS B CA 1
ATOM 3526 C C . HIS B 1 16 ? -1.141 -20.364 27.552 1.00 59.04 16 HIS B C 1
ATOM 3527 O O . HIS B 1 16 ? -0.182 -19.892 28.164 1.00 57.48 16 HIS B O 1
ATOM 3534 N N . GLN B 1 17 ? -1.590 -21.607 27.745 1.00 61.14 17 GLN B N 1
ATOM 3535 C CA . GLN B 1 17 ? -1.048 -22.451 28.800 1.00 61.49 17 GLN B CA 1
ATOM 3536 C C . GLN B 1 17 ? 0.407 -22.784 28.465 1.00 61.64 17 GLN B C 1
ATOM 3537 O O . GLN B 1 17 ? 0.666 -23.418 27.444 1.00 62.64 17 GLN B O 1
ATOM 3543 N N . PRO B 1 18 ? 1.403 -22.350 29.281 1.00 60.67 18 PRO B N 1
ATOM 3544 C CA . PRO B 1 18 ? 2.794 -22.747 29.064 1.00 60.80 18 PRO B CA 1
ATOM 3545 C C . PRO B 1 18 ? 3.066 -24.187 29.528 1.00 62.95 18 PRO B C 1
ATOM 3546 O O . PRO B 1 18 ? 4.035 -24.794 29.065 1.00 63.86 18 PRO B O 1
ATOM 3550 N N . LEU B 1 19 ? 2.213 -24.704 30.431 1.00 63.86 19 LEU B N 1
ATOM 3551 C CA . LEU B 1 19 ? 2.361 -26.018 31.092 1.00 65.30 19 LEU B CA 1
ATOM 3552 C C . LEU B 1 19 ? 1.349 -27.035 30.532 1.00 68.28 19 LEU B C 1
ATOM 3553 O O . LEU B 1 19 ? 0.127 -26.851 30.636 1.00 68.31 19 LEU B O 1
ATOM 3558 N N . SER B 1 20 ? 1.876 -28.114 29.940 1.00 70.27 20 SER B N 1
ATOM 3559 C CA . SER B 1 20 ? 1.139 -29.369 29.744 1.00 72.36 20 SER B CA 1
ATOM 3560 C C . SER B 1 20 ? 1.333 -30.236 30.990 1.00 73.40 20 SER B C 1
ATOM 3561 O O . SER B 1 20 ? 0.374 -30.774 31.546 1.00 76.07 20 SER B O 1
ATOM 3564 N N . ASN B 1 21 ? 2.598 -30.321 31.419 1.00 72.56 21 ASN B N 1
ATOM 3565 C CA . ASN B 1 21 ? 3.056 -31.198 32.489 1.00 72.33 21 ASN B CA 1
ATOM 3566 C C . ASN B 1 21 ? 3.429 -30.332 33.703 1.00 69.77 21 ASN B C 1
ATOM 3567 O O . ASN B 1 21 ? 3.918 -29.203 33.548 1.00 67.85 21 ASN B O 1
ATOM 3572 N N . ASP B 1 22 ? 3.154 -30.870 34.901 1.00 68.78 22 ASP B N 1
ATOM 3573 C CA . ASP B 1 22 ? 3.496 -30.266 36.190 1.00 65.96 22 ASP B CA 1
ATOM 3574 C C . ASP B 1 22 ? 5.020 -30.144 36.303 1.00 64.09 22 ASP B C 1
ATOM 3575 O O . ASP B 1 22 ? 5.764 -30.903 35.673 1.00 64.76 22 ASP B O 1
ATOM 3580 N N . GLN B 1 23 ? 5.477 -29.190 37.123 1.00 60.96 23 GLN B N 1
ATOM 3581 C CA . GLN B 1 23 ? 6.877 -29.105 37.460 1.00 58.99 23 GLN B CA 1
ATOM 3582 C C . GLN B 1 23 ? 7.052 -28.434 38.822 1.00 55.94 23 GLN B C 1
ATOM 3583 O O . GLN B 1 23 ? 6.319 -27.513 39.204 1.00 55.23 23 GLN B O 1
ATOM 3589 N N . THR B 1 24 ? 8.056 -28.936 39.534 1.00 53.98 24 THR B N 1
ATOM 3590 C CA . THR B 1 24 ? 8.566 -28.377 40.749 1.00 51.23 24 THR B CA 1
ATOM 3591 C C . THR B 1 24 ? 9.852 -27.629 40.392 1.00 48.71 24 THR B C 1
ATOM 3592 O O . THR B 1 24 ? 10.800 -28.232 39.877 1.00 48.85 24 THR B O 1
ATOM 3596 N N . LEU B 1 25 ? 9.861 -26.317 40.647 1.00 45.81 25 LEU B N 1
ATOM 3597 C CA . LEU B 1 25 ? 11.026 -25.470 40.439 1.00 43.19 25 LEU B CA 1
ATOM 3598 C C . LEU B 1 25 ? 11.795 -25.335 41.762 1.00 42.38 25 LEU B C 1
ATOM 3599 O O . LEU B 1 25 ? 11.209 -25.002 42.786 1.00 41.86 25 LEU B O 1
ATOM 3604 N N . SER B 1 26 ? 13.109 -25.583 41.721 1.00 42.40 26 SER B N 1
ATOM 3605 C CA . SER B 1 26 ? 14.010 -25.285 42.838 1.00 41.65 26 SER B CA 1
ATOM 3606 C C . SER B 1 26 ? 14.209 -23.765 42.937 1.00 39.24 26 SER B C 1
ATOM 3607 O O . SER B 1 26 ? 14.297 -23.064 41.926 1.00 38.79 26 SER B O 1
ATOM 3610 N N . LEU B 1 27 ? 14.302 -23.265 44.164 1.00 37.69 27 LEU B N 1
ATOM 3611 C CA . LEU B 1 27 ? 14.675 -21.894 44.417 1.00 35.97 27 LEU B CA 1
ATOM 3612 C C . LEU B 1 27 ? 16.148 -21.871 44.839 1.00 35.48 27 LEU B C 1
ATOM 3613 O O . LEU B 1 27 ? 16.662 -22.878 45.300 1.00 36.78 27 LEU B O 1
ATOM 3618 N N . SER B 1 28 ? 16.794 -20.705 44.727 1.00 33.67 28 SER B N 1
ATOM 3619 C CA . SER B 1 28 ? 18.178 -20.545 45.131 1.00 33.12 28 SER B CA 1
ATOM 3620 C C . SER B 1 28 ? 18.273 -20.451 46.667 1.00 32.80 28 SER B C 1
ATOM 3621 O O . SER B 1 28 ? 17.264 -20.377 47.406 1.00 31.69 28 SER B O 1
ATOM 3624 N N . HIS B 1 29 ? 19.518 -20.461 47.149 1.00 32.96 29 HIS B N 1
ATOM 3625 C CA . HIS B 1 29 ? 19.810 -20.274 48.536 1.00 32.99 29 HIS B CA 1
ATOM 3626 C C . HIS B 1 29 ? 19.600 -18.806 48.905 1.00 31.61 29 HIS B C 1
ATOM 3627 O O . HIS B 1 29 ? 19.357 -18.519 50.037 1.00 31.71 29 HIS B O 1
ATOM 3634 N N . LEU B 1 30 ? 19.664 -17.894 47.916 1.00 30.52 30 LEU B N 1
ATOM 3635 C CA . LEU B 1 30 ? 19.344 -16.497 48.166 1.00 29.39 30 LEU B CA 1
ATOM 3636 C C . LEU B 1 30 ? 17.831 -16.379 48.402 1.00 29.23 30 LEU B C 1
ATOM 3637 O O . LEU B 1 30 ? 17.388 -15.713 49.377 1.00 28.73 30 LEU B O 1
ATOM 3642 N N . ASP B 1 31 ? 17.063 -17.103 47.575 1.00 29.41 31 ASP B N 1
ATOM 3643 C CA . ASP B 1 31 ? 15.598 -17.112 47.618 1.00 29.36 31 ASP B CA 1
ATOM 3644 C C . ASP B 1 31 ? 15.101 -17.667 48.957 1.00 30.14 31 ASP B C 1
ATOM 3645 O O . ASP B 1 31 ? 14.103 -17.163 49.462 1.00 29.87 31 ASP B O 1
ATOM 3650 N N . ASN B 1 32 ? 15.793 -18.703 49.481 1.00 30.87 32 ASN B N 1
ATOM 3651 C CA . ASN B 1 32 ? 15.343 -19.522 50.623 1.00 32.26 32 ASN B CA 1
ATOM 3652 C C . ASN B 1 32 ? 15.876 -18.981 51.955 1.00 32.21 32 ASN B C 1
ATOM 3653 O O . ASN B 1 32 ? 15.634 -19.569 53.000 1.00 33.06 32 ASN B O 1
ATOM 3658 N N . ASP B 1 33 ? 16.575 -17.849 51.919 1.00 31.49 33 ASP B N 1
ATOM 3659 C CA . ASP B 1 33 ? 16.977 -17.120 53.129 1.00 31.15 33 ASP B CA 1
ATOM 3660 C C . ASP B 1 33 ? 15.738 -16.860 54.018 1.00 31.76 33 ASP B C 1
ATOM 3661 O O . ASP B 1 33 ? 14.773 -16.271 53.574 1.00 30.97 33 ASP B O 1
ATOM 3666 N N . ASN B 1 34 ? 15.776 -17.247 55.307 1.00 34.17 34 ASN B N 1
ATOM 3667 C CA . ASN B 1 34 ? 14.582 -17.143 56.218 1.00 35.46 34 ASN B CA 1
ATOM 3668 C C . ASN B 1 34 ? 14.142 -15.682 56.452 1.00 34.52 34 ASN B C 1
ATOM 3669 O O . ASN B 1 34 ? 12.982 -15.452 56.769 1.00 35.30 34 ASN B O 1
ATOM 3674 N N . ASN B 1 35 ? 15.027 -14.701 56.221 1.00 33.29 35 ASN B N 1
ATOM 3675 C CA . ASN B 1 35 ? 14.685 -13.255 56.295 1.00 32.77 35 ASN B CA 1
ATOM 3676 C C . ASN B 1 35 ? 13.751 -12.805 55.147 1.00 33.08 35 ASN B C 1
ATOM 3677 O O . ASN B 1 35 ? 13.190 -11.687 55.196 1.00 32.32 35 ASN B O 1
ATOM 3682 N N . LEU B 1 36 ? 13.588 -13.669 54.135 1.00 32.76 36 LEU B N 1
ATOM 3683 C CA . LEU B 1 36 ? 12.784 -13.401 52.928 1.00 33.72 36 LEU B CA 1
ATOM 3684 C C . LEU B 1 36 ? 11.431 -14.129 53.000 1.00 35.57 36 LEU B C 1
ATOM 3685 O O . LEU B 1 36 ? 10.679 -14.154 52.010 1.00 35.40 36 LEU B O 1
ATOM 3690 N N . HIS B 1 37 ? 11.105 -14.712 54.163 1.00 37.22 37 HIS B N 1
ATOM 3691 C CA . HIS B 1 37 ? 9.813 -15.364 54.375 1.00 39.86 37 HIS B CA 1
ATOM 3692 C C . HIS B 1 37 ? 8.756 -14.296 54.669 1.00 39.71 37 HIS B C 1
ATOM 3693 O O . HIS B 1 37 ? 8.183 -14.272 55.749 1.00 40.03 37 HIS B O 1
ATOM 3700 N N . VAL B 1 38 ? 8.513 -13.400 53.711 1.00 38.61 38 VAL B N 1
ATOM 3701 C CA . VAL B 1 38 ? 7.562 -12.294 53.926 1.00 39.46 38 VAL B CA 1
ATOM 3702 C C . VAL B 1 38 ? 6.872 -11.984 52.599 1.00 38.34 38 VAL B C 1
ATOM 3703 O O . VAL B 1 38 ? 7.521 -12.039 51.547 1.00 37.22 38 VAL B O 1
ATOM 3707 N N . SER B 1 39 ? 5.593 -11.612 52.680 1.00 38.59 39 SER B N 1
ATOM 3708 C CA . SER B 1 39 ? 4.867 -11.084 51.517 1.00 39.15 39 SER B CA 1
ATOM 3709 C C . SER B 1 39 ? 5.208 -9.598 51.372 1.00 38.48 39 SER B C 1
ATOM 3710 O O . SER B 1 39 ? 4.851 -8.809 52.236 1.00 40.59 39 SER B O 1
ATOM 3713 N N . PHE B 1 40 ? 5.969 -9.233 50.334 1.00 37.11 40 PHE B N 1
ATOM 3714 C CA . PHE B 1 40 ? 6.345 -7.849 50.142 1.00 35.70 40 PHE B CA 1
ATOM 3715 C C . PHE B 1 40 ? 5.182 -7.098 49.479 1.00 36.20 40 PHE B C 1
ATOM 3716 O O . PHE B 1 40 ? 4.729 -7.493 48.407 1.00 35.06 40 PHE B O 1
ATOM 3724 N N . ARG B 1 41 ? 4.753 -5.996 50.109 1.00 36.25 41 ARG B N 1
ATOM 3725 C CA . ARG B 1 41 ? 3.536 -5.255 49.736 1.00 36.90 41 ARG B CA 1
ATOM 3726 C C . ARG B 1 41 ? 3.891 -3.829 49.307 1.00 36.79 41 ARG B C 1
ATOM 3727 O O . ARG B 1 41 ? 4.454 -3.064 50.104 1.00 36.71 41 ARG B O 1
ATOM 3735 N N . TYR B 1 42 ? 3.476 -3.483 48.078 1.00 37.21 42 TYR B N 1
ATOM 3736 C CA . TYR B 1 42 ? 3.944 -2.332 47.315 1.00 37.26 42 TYR B CA 1
ATOM 3737 C C . TYR B 1 42 ? 2.774 -1.789 46.471 1.00 37.39 42 TYR B C 1
ATOM 3738 O O . TYR B 1 42 ? 2.042 -2.583 45.830 1.00 36.40 42 TYR B O 1
ATOM 3747 N N . LEU B 1 43 ? 2.606 -0.456 46.434 1.00 36.62 43 LEU B N 1
ATOM 3748 C CA . LEU B 1 43 ? 1.517 0.130 45.654 1.00 37.18 43 LEU B CA 1
ATOM 3749 C C . LEU B 1 43 ? 2.036 1.269 44.763 1.00 36.14 43 LEU B C 1
ATOM 3750 O O . LEU B 1 43 ? 3.012 1.947 45.081 1.00 34.59 43 LEU B O 1
ATOM 3755 N N . ARG B 1 44 ? 1.434 1.356 43.568 1.00 36.21 44 ARG B N 1
ATOM 3756 C CA . ARG B 1 44 ? 1.668 2.409 42.589 1.00 36.20 44 ARG B CA 1
ATOM 3757 C C . ARG B 1 44 ? 0.340 3.161 42.385 1.00 36.88 44 ARG B C 1
ATOM 3758 O O . ARG B 1 44 ? -0.703 2.533 42.195 1.00 36.74 44 ARG B O 1
ATOM 3766 N N . VAL B 1 45 ? 0.400 4.502 42.406 1.00 36.90 45 VAL B N 1
ATOM 3767 C CA . VAL B 1 45 ? -0.761 5.401 42.247 1.00 38.39 45 VAL B CA 1
ATOM 3768 C C . VAL B 1 45 ? -0.714 6.024 40.849 1.00 38.82 45 VAL B C 1
ATOM 3769 O O . VAL B 1 45 ? 0.314 6.594 40.478 1.00 38.08 45 VAL B O 1
ATOM 3773 N N . TYR B 1 46 ? -1.841 5.951 40.122 1.00 40.01 46 TYR B N 1
ATOM 3774 C CA . TYR B 1 46 ? -1.998 6.517 38.760 1.00 40.69 46 TYR B CA 1
ATOM 3775 C C . TYR B 1 46 ? -3.135 7.547 38.768 1.00 43.41 46 TYR B C 1
ATOM 3776 O O . TYR B 1 46 ? -4.207 7.292 39.335 1.00 43.37 46 TYR B O 1
ATOM 3785 N N . SER B 1 47 ? -2.862 8.725 38.189 1.00 45.87 47 SER B N 1
ATOM 3786 C CA . SER B 1 47 ? -3.880 9.716 37.892 1.00 49.93 47 SER B CA 1
ATOM 3787 C C . SER B 1 47 ? -4.500 9.328 36.551 1.00 52.07 47 SER B C 1
ATOM 3788 O O . SER B 1 47 ? -3.837 8.675 35.763 1.00 52.55 47 SER B O 1
ATOM 3791 N N . SER B 1 48 ? -5.756 9.706 36.299 1.00 55.95 48 SER B N 1
ATOM 3792 C CA . SER B 1 48 ? -6.371 9.464 34.976 1.00 57.33 48 SER B CA 1
ATOM 3793 C C . SER B 1 48 ? -7.398 10.551 34.658 1.00 60.65 48 SER B C 1
ATOM 3794 O O . SER B 1 48 ? -7.447 11.557 35.355 1.00 62.74 48 SER B O 1
ATOM 3797 N N . GLU B 1 56 ? -10.402 0.879 27.201 1.00 59.88 56 GLU B N 1
ATOM 3798 C CA . GLU B 1 56 ? -10.980 0.034 28.253 1.00 58.85 56 GLU B CA 1
ATOM 3799 C C . GLU B 1 56 ? -10.449 0.484 29.621 1.00 56.18 56 GLU B C 1
ATOM 3800 O O . GLU B 1 56 ? -9.622 1.392 29.711 1.00 55.93 56 GLU B O 1
ATOM 3806 N N . SER B 1 57 ? -10.950 -0.147 30.689 1.00 54.44 57 SER B N 1
ATOM 3807 C CA . SER B 1 57 ? -10.665 0.267 32.064 1.00 52.65 57 SER B CA 1
ATOM 3808 C C . SER B 1 57 ? -9.256 -0.165 32.478 1.00 49.17 57 SER B C 1
ATOM 3809 O O . SER B 1 57 ? -8.717 -1.131 31.941 1.00 47.53 57 SER B O 1
ATOM 3812 N N . PRO B 1 58 ? -8.614 0.507 33.468 1.00 47.31 58 PRO B N 1
ATOM 3813 C CA . PRO B 1 58 ? -7.352 0.014 34.021 1.00 45.04 58 PRO B CA 1
ATOM 3814 C C . PRO B 1 58 ? -7.425 -1.466 34.426 1.00 44.05 58 PRO B C 1
ATOM 3815 O O . PRO B 1 58 ? -6.489 -2.224 34.187 1.00 42.98 58 PRO B O 1
ATOM 3819 N N . SER B 1 59 ? -8.520 -1.868 35.071 1.00 44.60 59 SER B N 1
ATOM 3820 C CA . SER B 1 59 ? -8.655 -3.261 35.465 1.00 44.13 59 SER B CA 1
ATOM 3821 C C . SER B 1 59 ? -8.543 -4.175 34.239 1.00 43.43 59 SER B C 1
ATOM 3822 O O . SER B 1 59 ? -7.872 -5.194 34.291 1.00 42.73 59 SER B O 1
ATOM 3825 N N . ALA B 1 60 ? -9.229 -3.820 33.149 1.00 43.81 60 ALA B N 1
ATOM 3826 C CA . ALA B 1 60 ? -9.187 -4.633 31.934 1.00 43.58 60 ALA B CA 1
ATOM 3827 C C . ALA B 1 60 ? -7.734 -4.719 31.422 1.00 41.62 60 ALA B C 1
ATOM 3828 O O . ALA B 1 60 ? -7.236 -5.797 31.080 1.00 40.66 60 ALA B O 1
ATOM 3830 N N . VAL B 1 61 ? -7.040 -3.579 31.410 1.00 40.65 61 VAL B N 1
ATOM 3831 C CA . VAL B 1 61 ? -5.712 -3.483 30.788 1.00 39.43 61 VAL B CA 1
ATOM 3832 C C . VAL B 1 61 ? -4.703 -4.290 31.604 1.00 37.84 61 VAL B C 1
ATOM 3833 O O . VAL B 1 61 ? -3.895 -5.041 31.072 1.00 36.89 61 VAL B O 1
ATOM 3837 N N . VAL B 1 62 ? -4.764 -4.113 32.922 1.00 37.56 62 VAL B N 1
ATOM 3838 C CA . VAL B 1 62 ? -3.898 -4.817 33.843 1.00 36.53 62 VAL B CA 1
ATOM 3839 C C . VAL B 1 62 ? -4.157 -6.325 33.722 1.00 36.59 62 VAL B C 1
ATOM 3840 O O . VAL B 1 62 ? -3.218 -7.123 33.691 1.00 35.54 62 VAL B O 1
ATOM 3844 N N . SER B 1 63 ? -5.436 -6.707 33.643 1.00 37.88 63 SER B N 1
ATOM 3845 C CA . SER B 1 63 ? -5.820 -8.103 33.692 1.00 38.42 63 SER B CA 1
ATOM 3846 C C . SER B 1 63 ? -5.285 -8.859 32.468 1.00 38.01 63 SER B C 1
ATOM 3847 O O . SER B 1 63 ? -4.744 -9.941 32.594 1.00 37.26 63 SER B O 1
ATOM 3850 N N . ALA B 1 64 ? -5.469 -8.274 31.280 1.00 38.31 64 ALA B N 1
ATOM 3851 C CA . ALA B 1 64 ? -5.046 -8.887 30.017 1.00 38.56 64 ALA B CA 1
ATOM 3852 C C . ALA B 1 64 ? -3.513 -8.973 29.937 1.00 37.35 64 ALA B C 1
ATOM 3853 O O . ALA B 1 64 ? -2.965 -9.965 29.426 1.00 37.28 64 ALA B O 1
ATOM 3855 N N . SER B 1 65 ? -2.823 -7.918 30.405 1.00 36.57 65 SER B N 1
ATOM 3856 C CA . SER B 1 65 ? -1.372 -7.858 30.329 1.00 35.57 65 SER B CA 1
ATOM 3857 C C . SER B 1 65 ? -0.766 -8.874 31.300 1.00 34.86 65 SER B C 1
ATOM 3858 O O . SER B 1 65 ? 0.204 -9.558 30.967 1.00 34.46 65 SER B O 1
ATOM 3861 N N . LEU B 1 66 ? -1.376 -8.990 32.484 1.00 34.64 66 LEU B N 1
ATOM 3862 C CA . LEU B 1 66 ? -1.008 -10.006 33.446 1.00 34.21 66 LEU B CA 1
ATOM 3863 C C . LEU B 1 66 ? -1.102 -11.385 32.774 1.00 34.68 66 LEU B C 1
ATOM 3864 O O . LEU B 1 66 ? -0.144 -12.173 32.809 1.00 34.12 66 LEU B O 1
ATOM 3869 N N . ALA B 1 67 ? -2.257 -11.662 32.176 1.00 36.05 67 ALA B N 1
ATOM 3870 C CA . ALA B 1 67 ? -2.535 -12.947 31.547 1.00 37.20 67 ALA B CA 1
ATOM 3871 C C . ALA B 1 67 ? -1.461 -13.290 30.499 1.00 37.23 67 ALA B C 1
ATOM 3872 O O . ALA B 1 67 ? -1.007 -14.450 30.418 1.00 37.45 67 ALA B O 1
ATOM 3874 N N . THR B 1 68 ? -1.073 -12.301 29.676 1.00 36.88 68 THR B N 1
ATOM 3875 C CA . THR B 1 68 ? -0.042 -12.512 28.644 1.00 36.94 68 THR B CA 1
ATOM 3876 C C . THR B 1 68 ? 1.345 -12.649 29.294 1.00 36.04 68 THR B C 1
ATOM 3877 O O . THR B 1 68 ? 2.155 -13.457 28.820 1.00 36.16 68 THR B O 1
ATOM 3881 N N . ALA B 1 69 ? 1.609 -11.874 30.369 1.00 35.19 69 ALA B N 1
ATOM 3882 C CA . ALA B 1 69 ? 2.898 -11.888 31.077 1.00 34.28 69 ALA B CA 1
ATOM 3883 C C . ALA B 1 69 ? 3.152 -13.260 31.739 1.00 34.59 69 ALA B C 1
ATOM 3884 O O . ALA B 1 69 ? 4.350 -13.724 31.876 1.00 34.23 69 ALA B O 1
ATOM 3886 N N . LEU B 1 70 ? 2.072 -13.868 32.247 1.00 35.27 70 LEU B N 1
ATOM 3887 C CA . LEU B 1 70 ? 2.158 -15.176 32.910 1.00 35.80 70 LEU B CA 1
ATOM 3888 C C . LEU B 1 70 ? 2.535 -16.302 31.922 1.00 36.83 70 LEU B C 1
ATOM 3889 O O . LEU B 1 70 ? 2.988 -17.348 32.345 1.00 37.08 70 LEU B O 1
ATOM 3894 N N . VAL B 1 71 ? 2.396 -16.099 30.606 1.00 37.80 71 VAL B N 1
ATOM 3895 C CA . VAL B 1 71 ? 2.917 -17.117 29.672 1.00 39.08 71 VAL B CA 1
ATOM 3896 C C . VAL B 1 71 ? 4.398 -17.374 30.003 1.00 38.30 71 VAL B C 1
ATOM 3897 O O . VAL B 1 71 ? 4.846 -18.519 29.995 1.00 39.11 71 VAL B O 1
ATOM 3901 N N . HIS B 1 72 ? 5.138 -16.300 30.321 1.00 36.94 72 HIS B N 1
ATOM 3902 C CA . HIS B 1 72 ? 6.564 -16.357 30.584 1.00 36.56 72 HIS B CA 1
ATOM 3903 C C . HIS B 1 72 ? 6.853 -16.414 32.099 1.00 35.20 72 HIS B C 1
ATOM 3904 O O . HIS B 1 72 ? 7.805 -17.075 32.522 1.00 35.25 72 HIS B O 1
ATOM 3911 N N . TYR B 1 73 ? 6.049 -15.710 32.907 1.00 34.51 73 TYR B N 1
ATOM 3912 C CA . TYR B 1 73 ? 6.270 -15.579 34.357 1.00 33.67 73 TYR B CA 1
ATOM 3913 C C . TYR B 1 73 ? 5.294 -16.451 35.163 1.00 34.50 73 TYR B C 1
ATOM 3914 O O . TYR B 1 73 ? 4.955 -16.119 36.316 1.00 33.55 73 TYR B O 1
ATOM 3923 N N . TYR B 1 74 ? 4.916 -17.607 34.606 1.00 36.19 74 TYR B N 1
ATOM 3924 C CA . TYR B 1 74 ? 3.895 -18.477 35.208 1.00 37.74 74 TYR B CA 1
ATOM 3925 C C . TYR B 1 74 ? 4.250 -18.949 36.626 1.00 37.43 74 TYR B C 1
ATOM 3926 O O . TYR B 1 74 ? 3.344 -19.314 37.366 1.00 38.32 74 TYR B O 1
ATOM 3935 N N . PRO B 1 75 ? 5.524 -19.029 37.086 1.00 36.43 75 PRO B N 1
ATOM 3936 C CA . PRO B 1 75 ? 5.784 -19.421 38.473 1.00 36.60 75 PRO B CA 1
ATOM 3937 C C . PRO B 1 75 ? 5.170 -18.503 39.538 1.00 36.12 75 PRO B C 1
ATOM 3938 O O . PRO B 1 75 ? 4.994 -18.944 40.679 1.00 36.43 75 PRO B O 1
ATOM 3942 N N . LEU B 1 76 ? 4.848 -17.256 39.168 1.00 35.38 76 LEU B N 1
ATOM 3943 C CA . LEU B 1 76 ? 4.143 -16.347 40.069 1.00 35.29 76 LEU B CA 1
ATOM 3944 C C . LEU B 1 76 ? 2.748 -16.891 40.399 1.00 36.56 76 LEU B C 1
ATOM 3945 O O . LEU B 1 76 ? 2.215 -16.528 41.416 1.00 36.66 76 LEU B O 1
ATOM 3950 N N . ALA B 1 77 ? 2.184 -17.733 39.521 1.00 38.09 77 ALA B N 1
ATOM 3951 C CA . ALA B 1 77 ? 0.873 -18.377 39.728 1.00 40.05 77 ALA B CA 1
ATOM 3952 C C . ALA B 1 77 ? 0.980 -19.669 40.551 1.00 41.33 77 ALA B C 1
ATOM 3953 O O . ALA B 1 77 ? -0.056 -20.197 40.962 1.00 43.14 77 ALA B O 1
ATOM 3955 N N . GLY B 1 78 ? 2.206 -20.163 40.783 1.00 41.50 78 GLY B N 1
ATOM 3956 C CA . GLY B 1 78 ? 2.466 -21.432 41.498 1.00 42.99 78 GLY B CA 1
ATOM 3957 C C . GLY B 1 78 ? 2.292 -21.299 43.003 1.00 43.62 78 GLY B C 1
ATOM 3958 O O . GLY B 1 78 ? 1.913 -20.242 43.477 1.00 43.77 78 GLY B O 1
ATOM 3959 N N . SER B 1 79 ? 2.553 -22.395 43.736 1.00 45.00 79 SER B N 1
ATOM 3960 C CA . SER B 1 79 ? 2.456 -22.463 45.211 1.00 45.84 79 SER B CA 1
ATOM 3961 C C . SER B 1 79 ? 3.805 -22.880 45.806 1.00 45.17 79 SER B C 1
ATOM 3962 O O . SER B 1 79 ? 4.393 -23.874 45.377 1.00 45.96 79 SER B O 1
ATOM 3965 N N . LEU B 1 80 ? 4.271 -22.108 46.794 1.00 44.39 80 LEU B N 1
ATOM 3966 C CA . LEU B 1 80 ? 5.433 -22.461 47.638 1.00 44.58 80 LEU B CA 1
ATOM 3967 C C . LEU B 1 80 ? 5.052 -23.564 48.632 1.00 46.95 80 LEU B C 1
ATOM 3968 O O . LEU B 1 80 ? 4.032 -23.455 49.310 1.00 46.66 80 LEU B O 1
ATOM 3973 N N . ARG B 1 81 ? 5.889 -24.607 48.710 1.00 49.58 81 ARG B N 1
ATOM 3974 C CA . ARG B 1 81 ? 5.823 -25.590 49.804 1.00 52.69 81 ARG B CA 1
ATOM 3975 C C . ARG B 1 81 ? 7.238 -26.024 50.207 1.00 53.12 81 ARG B C 1
ATOM 3976 O O . ARG B 1 81 ? 8.192 -25.922 49.440 1.00 50.99 81 ARG B O 1
ATOM 3984 N N . ARG B 1 82 ? 7.348 -26.522 51.441 1.00 56.60 82 ARG B N 1
ATOM 3985 C CA . ARG B 1 82 ? 8.585 -27.110 51.975 1.00 58.43 82 ARG B CA 1
ATOM 3986 C C . ARG B 1 82 ? 8.881 -28.432 51.255 1.00 60.08 82 ARG B C 1
ATOM 3987 O O . ARG B 1 82 ? 7.971 -29.222 51.014 1.00 61.69 82 ARG B O 1
ATOM 3995 N N . SER B 1 83 ? 10.162 -28.662 50.931 1.00 59.91 83 SER B N 1
ATOM 3996 C CA . SER B 1 83 ? 10.623 -29.884 50.254 1.00 62.09 83 SER B CA 1
ATOM 3997 C C . SER B 1 83 ? 10.542 -31.082 51.211 1.00 64.48 83 SER B C 1
ATOM 3998 O O . SER B 1 83 ? 10.304 -30.914 52.413 1.00 64.69 83 SER B O 1
ATOM 4001 N N . ALA B 1 84 ? 10.765 -32.284 50.658 1.00 66.60 84 ALA B N 1
ATOM 4002 C CA . ALA B 1 84 ? 10.636 -33.550 51.384 1.00 68.86 84 ALA B CA 1
ATOM 4003 C C . ALA B 1 84 ? 11.864 -33.805 52.270 1.00 69.33 84 ALA B C 1
ATOM 4004 O O . ALA B 1 84 ? 11.746 -34.505 53.270 1.00 70.64 84 ALA B O 1
ATOM 4006 N N . SER B 1 85 ? 13.031 -33.268 51.887 1.00 67.17 85 SER B N 1
ATOM 4007 C CA . SER B 1 85 ? 14.306 -33.594 52.541 1.00 67.59 85 SER B CA 1
ATOM 4008 C C . SER B 1 85 ? 14.731 -32.494 53.527 1.00 65.56 85 SER B C 1
ATOM 4009 O O . SER B 1 85 ? 15.338 -32.802 54.545 1.00 65.31 85 SER B O 1
ATOM 4012 N N . ASP B 1 86 ? 14.426 -31.228 53.212 1.00 63.28 86 ASP B N 1
ATOM 4013 C CA . ASP B 1 86 ? 14.760 -30.080 54.058 1.00 62.15 86 ASP B CA 1
ATOM 4014 C C . ASP B 1 86 ? 13.538 -29.161 54.159 1.00 60.92 86 ASP B C 1
ATOM 4015 O O . ASP B 1 86 ? 12.532 -29.380 53.484 1.00 63.29 86 ASP B O 1
ATOM 4020 N N . ASN B 1 87 ? 13.646 -28.112 54.976 1.00 58.83 87 ASN B N 1
ATOM 4021 C CA . ASN B 1 87 ? 12.538 -27.184 55.199 1.00 57.76 87 ASN B CA 1
ATOM 4022 C C . ASN B 1 87 ? 12.581 -26.023 54.192 1.00 54.92 87 ASN B C 1
ATOM 4023 O O . ASN B 1 87 ? 11.924 -24.999 54.398 1.00 54.18 87 ASN B O 1
ATOM 4028 N N . ARG B 1 88 ? 13.310 -26.207 53.084 1.00 53.06 88 ARG B N 1
ATOM 4029 C CA . ARG B 1 88 ? 13.502 -25.162 52.082 1.00 50.69 88 ARG B CA 1
ATOM 4030 C C . ARG B 1 88 ? 12.340 -25.203 51.085 1.00 49.84 88 ARG B C 1
ATOM 4031 O O . ARG B 1 88 ? 11.805 -26.263 50.781 1.00 50.82 88 ARG B O 1
ATOM 4039 N N . PHE B 1 89 ? 11.956 -24.030 50.576 1.00 47.39 89 PHE B N 1
ATOM 4040 C CA . PHE B 1 89 ? 10.820 -23.933 49.694 1.00 47.11 89 PHE B CA 1
ATOM 4041 C C . PHE B 1 89 ? 11.206 -24.432 48.294 1.00 46.18 89 PHE B C 1
ATOM 4042 O O . PHE B 1 89 ? 12.361 -24.355 47.855 1.00 44.16 89 PHE B O 1
ATOM 4050 N N . GLU B 1 90 ? 10.203 -24.993 47.623 1.00 46.51 90 GLU B N 1
ATOM 4051 C CA . GLU B 1 90 ? 10.232 -25.231 46.206 1.00 46.96 90 GLU B CA 1
ATOM 4052 C C . GLU B 1 90 ? 8.892 -24.712 45.654 1.00 46.41 90 GLU B C 1
ATOM 4053 O O . GLU B 1 90 ? 7.983 -24.408 46.421 1.00 46.11 90 GLU B O 1
ATOM 4059 N N . LEU B 1 91 ? 8.788 -24.584 44.330 1.00 45.63 91 LEU B N 1
ATOM 4060 C CA . LEU B 1 91 ? 7.646 -23.918 43.706 1.00 45.89 91 LEU B CA 1
ATOM 4061 C C . LEU B 1 91 ? 6.933 -24.916 42.785 1.00 47.64 91 LEU B C 1
ATOM 4062 O O . LEU B 1 91 ? 7.509 -25.321 41.781 1.00 48.45 91 LEU B O 1
ATOM 4067 N N . LEU B 1 92 ? 5.712 -25.330 43.165 1.00 48.97 92 LEU B N 1
ATOM 4068 C CA . LEU B 1 92 ? 4.892 -26.278 42.376 1.00 50.90 92 LEU B CA 1
ATOM 4069 C C . LEU B 1 92 ? 4.034 -25.507 41.364 1.00 50.09 92 LEU B C 1
ATOM 4070 O O . LEU B 1 92 ? 3.145 -24.729 41.728 1.00 49.30 92 LEU B O 1
ATOM 4075 N N . CYS B 1 93 ? 4.318 -25.740 40.083 1.00 50.24 93 CYS B N 1
ATOM 4076 C CA . CYS B 1 93 ? 3.570 -25.154 38.998 1.00 50.12 93 CYS B CA 1
ATOM 4077 C C . CYS B 1 93 ? 2.765 -26.255 38.300 1.00 52.45 93 CYS B C 1
ATOM 4078 O O . CYS B 1 93 ? 3.229 -27.399 38.200 1.00 53.61 93 CYS B O 1
ATOM 4081 N N . SER B 1 94 ? 1.548 -25.906 37.864 1.00 53.17 94 SER B N 1
ATOM 4082 C CA . SER B 1 94 ? 0.664 -26.815 37.131 1.00 55.12 94 SER B CA 1
ATOM 4083 C C . SER B 1 94 ? -0.424 -26.020 36.391 1.00 55.09 94 SER B C 1
ATOM 4084 O O . SER B 1 94 ? -0.823 -24.924 36.815 1.00 53.56 94 SER B O 1
ATOM 4087 N N . ALA B 1 95 ? -0.884 -26.593 35.269 1.00 56.35 95 ALA B N 1
ATOM 4088 C CA . ALA B 1 95 ? -1.929 -26.013 34.418 1.00 56.42 95 ALA B CA 1
ATOM 4089 C C . ALA B 1 95 ? -3.198 -25.794 35.252 1.00 56.94 95 ALA B C 1
ATOM 4090 O O . ALA B 1 95 ? -3.628 -26.703 35.955 1.00 58.73 95 ALA B O 1
ATOM 4092 N N . GLY B 1 96 ? -3.769 -24.581 35.190 1.00 55.34 96 GLY B N 1
ATOM 4093 C CA . GLY B 1 96 ? -4.963 -24.217 35.995 1.00 55.04 96 GLY B CA 1
ATOM 4094 C C . GLY B 1 96 ? -4.680 -23.175 37.071 1.00 52.66 96 GLY B C 1
ATOM 4095 O O . GLY B 1 96 ? -5.608 -22.510 37.546 1.00 52.77 96 GLY B O 1
ATOM 4096 N N . GLN B 1 97 ? -3.406 -23.036 37.463 1.00 49.91 97 GLN B N 1
ATOM 4097 C CA . GLN B 1 97 ? -2.986 -22.054 38.460 1.00 47.73 97 GLN B CA 1
ATOM 4098 C C . GLN B 1 97 ? -3.222 -20.633 37.928 1.00 45.97 97 GLN B C 1
ATOM 4099 O O . GLN B 1 97 ? -3.260 -20.404 36.710 1.00 45.34 97 GLN B O 1
ATOM 4105 N N . SER B 1 98 ? -3.392 -19.687 38.859 1.00 44.39 98 SER B N 1
ATOM 4106 C CA . SER B 1 98 ? -3.828 -18.330 38.546 1.00 43.26 98 SER B CA 1
ATOM 4107 C C . SER B 1 98 ? -3.206 -17.329 39.521 1.00 41.35 98 SER B C 1
ATOM 4108 O O . SER B 1 98 ? -2.845 -17.684 40.633 1.00 40.97 98 SER B O 1
ATOM 4111 N N . VAL B 1 99 ? -3.086 -16.072 39.076 1.00 39.95 99 VAL B N 1
ATOM 4112 C CA . VAL B 1 99 ? -2.772 -14.954 39.978 1.00 38.77 99 VAL B CA 1
ATOM 4113 C C . VAL B 1 99 ? -4.079 -14.238 40.288 1.00 39.51 99 VAL B C 1
ATOM 4114 O O . VAL B 1 99 ? -4.747 -13.767 39.367 1.00 39.66 99 VAL B O 1
ATOM 4118 N N . PRO B 1 100 ? -4.496 -14.143 41.568 1.00 39.94 100 PRO B N 1
ATOM 4119 C CA . PRO B 1 100 ? -5.691 -13.373 41.913 1.00 40.92 100 PRO B CA 1
ATOM 4120 C C . PRO B 1 100 ? -5.463 -11.879 41.632 1.00 40.07 100 PRO B C 1
ATOM 4121 O O . PRO B 1 100 ? -4.411 -11.340 41.982 1.00 38.52 100 PRO B O 1
ATOM 4125 N N . LEU B 1 101 ? -6.447 -11.249 40.978 1.00 41.32 101 LEU B N 1
ATOM 4126 C CA . LEU B 1 101 ? -6.533 -9.803 40.788 1.00 41.22 101 LEU B CA 1
ATOM 4127 C C . LEU B 1 101 ? -7.784 -9.318 41.521 1.00 42.81 101 LEU B C 1
ATOM 4128 O O . LEU B 1 101 ? -8.896 -9.610 41.089 1.00 44.28 101 LEU B O 1
ATOM 4133 N N . VAL B 1 102 ? -7.577 -8.608 42.635 1.00 42.82 102 VAL B N 1
ATOM 4134 C CA . VAL B 1 102 ? -8.644 -8.001 43.410 1.00 44.52 102 VAL B CA 1
ATOM 4135 C C . VAL B 1 102 ? -9.038 -6.677 42.746 1.00 45.22 102 VAL B C 1
ATOM 4136 O O . VAL B 1 102 ? -8.200 -5.804 42.559 1.00 43.98 102 VAL B O 1
ATOM 4140 N N . ASN B 1 103 ? -10.327 -6.531 42.434 1.00 47.67 103 ASN B N 1
ATOM 4141 C CA . ASN B 1 103 ? -10.894 -5.293 41.891 1.00 49.02 103 ASN B CA 1
ATOM 4142 C C . ASN B 1 103 ? -11.610 -4.573 43.036 1.00 50.57 103 ASN B C 1
ATOM 4143 O O . ASN B 1 103 ? -12.378 -5.213 43.771 1.00 52.22 103 ASN B O 1
ATOM 4148 N N . ALA B 1 104 ? -11.348 -3.269 43.197 1.00 50.21 104 ALA B N 1
ATOM 4149 C CA . ALA B 1 104 ? -11.884 -2.514 44.333 1.00 51.47 104 ALA B CA 1
ATOM 4150 C C . ALA B 1 104 ? -12.215 -1.074 43.928 1.00 52.18 104 ALA B C 1
ATOM 4151 O O . ALA B 1 104 ? -11.709 -0.568 42.934 1.00 50.90 104 ALA B O 1
ATOM 4153 N N . THR B 1 105 ? -13.045 -0.420 44.749 1.00 54.39 105 THR B N 1
ATOM 4154 C CA . THR B 1 105 ? -13.334 1.011 44.633 1.00 56.04 105 THR B CA 1
ATOM 4155 C C . THR B 1 105 ? -13.225 1.668 46.014 1.00 57.12 105 THR B C 1
ATOM 4156 O O . THR B 1 105 ? -13.436 1.011 47.026 1.00 57.59 105 THR B O 1
ATOM 4160 N N . VAL B 1 106 ? -12.888 2.964 46.028 1.00 57.99 106 VAL B N 1
ATOM 4161 C CA . VAL B 1 106 ? -13.000 3.815 47.218 1.00 59.97 106 VAL B CA 1
ATOM 4162 C C . VAL B 1 106 ? -13.720 5.119 46.825 1.00 62.28 106 VAL B C 1
ATOM 4163 O O . VAL B 1 106 ? -13.417 5.732 45.785 1.00 61.62 106 VAL B O 1
ATOM 4167 N N . ASN B 1 107 ? -14.685 5.528 47.660 1.00 65.06 107 ASN B N 1
ATOM 4168 C CA . ASN B 1 107 ? -15.586 6.667 47.390 1.00 67.81 107 ASN B CA 1
ATOM 4169 C C . ASN B 1 107 ? -14.937 7.986 47.842 1.00 68.53 107 ASN B C 1
ATOM 4170 O O . ASN B 1 107 ? -15.441 8.667 48.735 1.00 70.63 107 ASN B O 1
ATOM 4175 N N . CYS B 1 108 ? -13.802 8.328 47.230 1.00 67.42 108 CYS B N 1
ATOM 4176 C CA . CYS B 1 108 ? -13.205 9.656 47.331 1.00 68.08 108 CYS B CA 1
ATOM 4177 C C . CYS B 1 108 ? -12.211 9.827 46.176 1.00 66.15 108 CYS B C 1
ATOM 4178 O O . CYS B 1 108 ? -11.848 8.847 45.518 1.00 64.42 108 CYS B O 1
ATOM 4181 N N . THR B 1 109 ? -11.815 11.074 45.911 1.00 66.32 109 THR B N 1
ATOM 4182 C CA . THR B 1 109 ? -10.856 11.371 44.852 1.00 64.69 109 THR B CA 1
ATOM 4183 C C . THR B 1 109 ? -9.441 11.081 45.378 1.00 62.46 109 THR B C 1
ATOM 4184 O O . THR B 1 109 ? -9.180 11.142 46.591 1.00 61.74 109 THR B O 1
ATOM 4188 N N . LEU B 1 110 ? -8.526 10.744 44.460 1.00 60.77 110 LEU B N 1
ATOM 4189 C CA . LEU B 1 110 ? -7.102 10.690 44.792 1.00 59.03 110 LEU B CA 1
ATOM 4190 C C . LEU B 1 110 ? -6.640 12.082 45.247 1.00 60.46 110 LEU B C 1
ATOM 4191 O O . LEU B 1 110 ? -5.854 12.198 46.191 1.00 59.42 110 LEU B O 1
ATOM 4196 N N . GLU B 1 111 ? -7.146 13.126 44.576 1.00 62.36 111 GLU B N 1
ATOM 4197 C CA . GLU B 1 111 ? -6.823 14.521 44.891 1.00 64.20 111 GLU B CA 1
ATOM 4198 C C . GLU B 1 111 ? -7.113 14.815 46.376 1.00 65.33 111 GLU B C 1
ATOM 4199 O O . GLU B 1 111 ? -6.300 15.454 47.046 1.00 65.31 111 GLU B O 1
ATOM 4205 N N . SER B 1 112 ? -8.261 14.338 46.886 1.00 66.23 112 SER B N 1
ATOM 4206 C CA . SER B 1 112 ? -8.717 14.600 48.271 1.00 67.00 112 SER B CA 1
ATOM 4207 C C . SER B 1 112 ? -7.732 14.023 49.304 1.00 65.32 112 SER B C 1
ATOM 4208 O O . SER B 1 112 ? -7.514 14.616 50.357 1.00 65.60 112 SER B O 1
ATOM 4211 N N . VAL B 1 113 ? -7.164 12.852 49.007 1.00 63.17 113 VAL B N 1
ATOM 4212 C CA . VAL B 1 113 ? -6.041 12.311 49.775 1.00 61.52 113 VAL B CA 1
ATOM 4213 C C . VAL B 1 113 ? -4.752 12.834 49.118 1.00 60.48 113 VAL B C 1
ATOM 4214 O O . VAL B 1 113 ? -4.807 13.626 48.193 1.00 61.37 113 VAL B O 1
ATOM 4218 N N . GLY B 1 114 ? -3.578 12.432 49.595 1.00 59.95 114 GLY B N 1
ATOM 4219 C CA . GLY B 1 114 ? -2.350 13.123 49.167 1.00 59.49 114 GLY B CA 1
ATOM 4220 C C . GLY B 1 114 ? -1.857 12.657 47.807 1.00 58.17 114 GLY B C 1
ATOM 4221 O O . GLY B 1 114 ? -0.674 12.763 47.524 1.00 57.47 114 GLY B O 1
ATOM 4222 N N . TYR B 1 115 ? -2.768 12.172 46.955 1.00 58.55 115 TYR B N 1
ATOM 4223 C CA . TYR B 1 115 ? -2.436 11.090 46.039 1.00 57.06 115 TYR B CA 1
ATOM 4224 C C . TYR B 1 115 ? -1.674 10.030 46.849 1.00 55.36 115 TYR B C 1
ATOM 4225 O O . TYR B 1 115 ? -0.705 9.457 46.367 1.00 52.83 115 TYR B O 1
ATOM 4234 N N . LEU B 1 116 ? -2.144 9.815 48.091 1.00 56.82 116 LEU B N 1
ATOM 4235 C CA . LEU B 1 116 ? -1.564 8.931 49.128 1.00 56.87 116 LEU B CA 1
ATOM 4236 C C . LEU B 1 116 ? -0.096 9.275 49.418 1.00 56.76 116 LEU B C 1
ATOM 4237 O O . LEU B 1 116 ? 0.678 8.394 49.755 1.00 54.76 116 LEU B O 1
ATOM 4242 N N . ASP B 1 117 ? 0.274 10.556 49.313 1.00 60.14 117 ASP B N 1
ATOM 4243 C CA . ASP B 1 117 ? 1.626 10.986 49.653 1.00 61.76 117 ASP B CA 1
ATOM 4244 C C . ASP B 1 117 ? 1.620 11.857 50.920 1.00 63.53 117 ASP B C 1
ATOM 4245 O O . ASP B 1 117 ? 2.626 12.507 51.232 1.00 64.88 117 ASP B O 1
ATOM 4250 N N . GLY B 1 118 ? 0.497 11.862 51.646 1.00 65.05 118 GLY B N 1
ATOM 4251 C CA . GLY B 1 118 ? 0.390 12.514 52.951 1.00 66.00 118 GLY B CA 1
ATOM 4252 C C . GLY B 1 118 ? 0.254 11.471 54.053 1.00 64.67 118 GLY B C 1
ATOM 4253 O O . GLY B 1 118 ? 0.831 10.393 53.950 1.00 63.31 118 GLY B O 1
ATOM 4254 N N . PRO B 1 119 ? -0.506 11.752 55.135 1.00 66.44 119 PRO B N 1
ATOM 4255 C CA . PRO B 1 119 ? -0.827 10.732 56.137 1.00 66.09 119 PRO B CA 1
ATOM 4256 C C . PRO B 1 119 ? -1.888 9.734 55.633 1.00 65.74 119 PRO B C 1
ATOM 4257 O O . PRO B 1 119 ? -2.671 10.068 54.731 1.00 66.14 119 PRO B O 1
ATOM 4261 N N . ASP B 1 120 ? -1.894 8.519 56.205 1.00 64.09 120 ASP B N 1
ATOM 4262 C CA . ASP B 1 120 ? -2.879 7.475 55.873 1.00 63.73 120 ASP B CA 1
ATOM 4263 C C . ASP B 1 120 ? -4.280 8.047 56.082 1.00 65.44 120 ASP B C 1
ATOM 4264 O O . ASP B 1 120 ? -4.628 8.414 57.199 1.00 67.77 120 ASP B O 1
ATOM 4269 N N . PRO B 1 121 ? -5.131 8.159 55.035 1.00 65.03 121 PRO B N 1
ATOM 4270 C CA . PRO B 1 121 ? -6.521 8.584 55.224 1.00 66.42 121 PRO B CA 1
ATOM 4271 C C . PRO B 1 121 ? -7.401 7.528 55.919 1.00 66.20 121 PRO B C 1
ATOM 4272 O O . PRO B 1 121 ? -8.566 7.801 56.201 1.00 67.53 121 PRO B O 1
ATOM 4276 N N . GLY B 1 122 ? -6.853 6.325 56.138 1.00 64.14 122 GLY B N 1
ATOM 4277 C CA . GLY B 1 122 ? -7.479 5.287 56.961 1.00 64.63 122 GLY B CA 1
ATOM 4278 C C . GLY B 1 122 ? -7.762 3.989 56.212 1.00 63.47 122 GLY B C 1
ATOM 4279 O O . GLY B 1 122 ? -8.368 3.083 56.798 1.00 64.71 122 GLY B O 1
ATOM 4280 N N . PHE B 1 123 ? -7.358 3.891 54.931 1.00 60.86 123 PHE B N 1
ATOM 4281 C CA . PHE B 1 123 ? -7.619 2.688 54.109 1.00 59.39 123 PHE B CA 1
ATOM 4282 C C . PHE B 1 123 ? -6.379 2.233 53.316 1.00 56.01 123 PHE B C 1
ATOM 4283 O O . PHE B 1 123 ? -6.465 1.258 52.557 1.00 54.39 123 PHE B O 1
ATOM 4291 N N . VAL B 1 124 ? -5.223 2.881 53.515 1.00 53.76 124 VAL B N 1
ATOM 4292 C CA . VAL B 1 124 ? -4.057 2.608 52.673 1.00 51.03 124 VAL B CA 1
ATOM 4293 C C . VAL B 1 124 ? -3.691 1.120 52.766 1.00 49.22 124 VAL B C 1
ATOM 4294 O O . VAL B 1 124 ? -3.231 0.525 51.783 1.00 47.01 124 VAL B O 1
ATOM 4298 N N . GLU B 1 125 ? -3.898 0.523 53.944 1.00 48.91 125 GLU B N 1
ATOM 4299 C CA . GLU B 1 125 ? -3.584 -0.889 54.171 1.00 48.03 125 GLU B CA 1
ATOM 4300 C C . GLU B 1 125 ? -4.504 -1.803 53.348 1.00 47.99 125 GLU B C 1
ATOM 4301 O O . GLU B 1 125 ? -4.148 -2.946 53.066 1.00 47.01 125 GLU B O 1
ATOM 4307 N N . ARG B 1 126 ? -5.692 -1.310 52.985 1.00 49.14 126 ARG B N 1
ATOM 4308 C CA . ARG B 1 126 ? -6.670 -2.111 52.259 1.00 49.74 126 ARG B CA 1
ATOM 4309 C C . ARG B 1 126 ? -6.437 -2.026 50.737 1.00 47.82 126 ARG B C 1
ATOM 4310 O O . ARG B 1 126 ? -7.184 -2.656 49.981 1.00 47.80 126 ARG B O 1
ATOM 4318 N N . LEU B 1 127 ? -5.416 -1.272 50.296 1.00 45.67 127 LEU B N 1
ATOM 4319 C CA . LEU B 1 127 ? -5.093 -1.079 48.835 1.00 44.76 127 LEU B CA 1
ATOM 4320 C C . LEU B 1 127 ? -4.235 -2.224 48.283 1.00 43.39 127 LEU B C 1
ATOM 4321 O O . LEU B 1 127 ? -4.031 -2.319 47.072 1.00 42.94 127 LEU B O 1
ATOM 4326 N N . VAL B 1 128 ? -3.686 -3.065 49.163 1.00 43.68 128 VAL B N 1
ATOM 4327 C CA . VAL B 1 128 ? -2.911 -4.240 48.742 1.00 43.00 128 VAL B CA 1
ATOM 4328 C C . VAL B 1 128 ? -3.270 -5.380 49.686 1.00 43.82 128 VAL B C 1
ATOM 4329 O O . VAL B 1 128 ? -3.363 -5.153 50.890 1.00 43.46 128 VAL B O 1
ATOM 4333 N N . PRO B 1 129 ? -3.523 -6.608 49.168 1.00 44.51 129 PRO B N 1
ATOM 4334 C CA . PRO B 1 129 ? -3.861 -7.741 50.029 1.00 45.95 129 PRO B CA 1
ATOM 4335 C C . PRO B 1 129 ? -2.732 -7.931 51.054 1.00 45.17 129 PRO B C 1
ATOM 4336 O O . PRO B 1 129 ? -1.566 -7.608 50.756 1.00 43.00 129 PRO B O 1
ATOM 4340 N N . ASP B 1 130 ? -3.094 -8.398 52.252 1.00 46.81 130 ASP B N 1
ATOM 4341 C CA . ASP B 1 130 ? -2.156 -8.659 53.331 1.00 47.23 130 ASP B CA 1
ATOM 4342 C C . ASP B 1 130 ? -2.260 -10.136 53.701 1.00 48.66 130 ASP B C 1
ATOM 4343 O O . ASP B 1 130 ? -2.834 -10.476 54.735 1.00 48.89 130 ASP B O 1
ATOM 4348 N N . PRO B 1 131 ? -1.745 -11.062 52.857 1.00 48.55 131 PRO B N 1
ATOM 4349 C CA . PRO B 1 131 ? -1.979 -12.488 53.073 1.00 50.27 131 PRO B CA 1
ATOM 4350 C C . PRO B 1 131 ? -1.342 -12.966 54.387 1.00 51.55 131 PRO B C 1
ATOM 4351 O O . PRO B 1 131 ? -0.298 -12.471 54.791 1.00 50.51 131 PRO B O 1
ATOM 4355 N N . THR B 1 132 ? -2.000 -13.920 55.047 1.00 55.04 132 THR B N 1
ATOM 4356 C CA . THR B 1 132 ? -1.405 -14.633 56.164 1.00 56.71 132 THR B CA 1
ATOM 4357 C C . THR B 1 132 ? -0.220 -15.438 55.622 1.00 57.00 132 THR B C 1
ATOM 4358 O O . THR B 1 132 ? 0.048 -15.441 54.409 1.00 56.34 132 THR B O 1
ATOM 4362 N N . ARG B 1 133 ? 0.482 -16.105 56.537 1.00 59.13 133 ARG B N 1
ATOM 4363 C CA . ARG B 1 133 ? 1.648 -16.899 56.227 1.00 60.04 133 ARG B CA 1
ATOM 4364 C C . ARG B 1 133 ? 1.273 -17.955 55.181 1.00 59.68 133 ARG B C 1
ATOM 4365 O O . ARG B 1 133 ? 1.874 -18.015 54.116 1.00 57.43 133 ARG B O 1
ATOM 4373 N N . GLU B 1 134 ? 0.268 -18.777 55.496 1.00 60.67 134 GLU B N 1
ATOM 4374 C CA . GLU B 1 134 ? -0.121 -19.882 54.620 1.00 60.91 134 GLU B CA 1
ATOM 4375 C C . GLU B 1 134 ? -0.745 -19.328 53.328 1.00 59.00 134 GLU B C 1
ATOM 4376 O O . GLU B 1 134 ? -0.528 -19.886 52.252 1.00 57.78 134 GLU B O 1
ATOM 4382 N N . GLU B 1 135 ? -1.497 -18.223 53.427 1.00 57.55 135 GLU B N 1
ATOM 4383 C CA . GLU B 1 135 ? -2.128 -17.616 52.247 1.00 56.30 135 GLU B CA 1
ATOM 4384 C C . GLU B 1 135 ? -1.052 -17.178 51.244 1.00 53.35 135 GLU B C 1
ATOM 4385 O O . GLU B 1 135 ? -1.221 -17.361 50.029 1.00 52.31 135 GLU B O 1
ATOM 4391 N N . GLY B 1 136 ? 0.051 -16.617 51.765 1.00 50.57 136 GLY B N 1
ATOM 4392 C CA . GLY B 1 136 ? 1.119 -16.013 50.960 1.00 47.67 136 GLY B CA 1
ATOM 4393 C C . GLY B 1 136 ? 2.003 -17.040 50.269 1.00 46.79 136 GLY B C 1
ATOM 4394 O O . GLY B 1 136 ? 2.761 -16.688 49.366 1.00 44.95 136 GLY B O 1
ATOM 4395 N N . MET B 1 137 ? 1.923 -18.303 50.714 1.00 47.13 137 MET B N 1
ATOM 4396 C CA . MET B 1 137 ? 2.601 -19.429 50.083 1.00 46.87 137 MET B CA 1
ATOM 4397 C C . MET B 1 137 ? 1.692 -20.057 49.017 1.00 47.19 137 MET B C 1
ATOM 4398 O O . MET B 1 137 ? 2.162 -20.446 47.939 1.00 46.04 137 MET B O 1
ATOM 4403 N N . VAL B 1 138 ? 0.393 -20.162 49.328 1.00 47.39 138 VAL B N 1
ATOM 4404 C CA . VAL B 1 138 ? -0.580 -20.674 48.382 1.00 48.07 138 VAL B CA 1
ATOM 4405 C C . VAL B 1 138 ? -0.664 -19.712 47.188 1.00 46.22 138 VAL B C 1
ATOM 4406 O O . VAL B 1 138 ? -0.714 -20.149 46.049 1.00 46.02 138 VAL B O 1
ATOM 4410 N N . ASN B 1 139 ? -0.667 -18.407 47.475 1.00 45.26 139 ASN B N 1
ATOM 4411 C CA . ASN B 1 139 ? -0.834 -17.355 46.471 1.00 44.56 139 ASN B CA 1
ATOM 4412 C C . ASN B 1 139 ? 0.305 -16.350 46.616 1.00 42.35 139 ASN B C 1
ATOM 4413 O O . ASN B 1 139 ? 0.132 -15.265 47.171 1.00 42.15 139 ASN B O 1
ATOM 4418 N N . PRO B 1 140 ? 1.513 -16.681 46.116 1.00 40.82 140 PRO B N 1
ATOM 4419 C CA . PRO B 1 140 ? 2.686 -15.838 46.337 1.00 39.02 140 PRO B CA 1
ATOM 4420 C C . PRO B 1 140 ? 2.754 -14.628 45.400 1.00 37.41 140 PRO B C 1
ATOM 4421 O O . PRO B 1 140 ? 3.742 -13.925 45.419 1.00 36.33 140 PRO B O 1
ATOM 4425 N N . CYS B 1 141 ? 1.732 -14.451 44.556 1.00 37.58 141 CYS B N 1
ATOM 4426 C CA . CYS B 1 141 ? 1.538 -13.231 43.795 1.00 36.43 141 CYS B CA 1
ATOM 4427 C C . CYS B 1 141 ? 0.055 -12.873 43.782 1.00 36.77 141 CYS B C 1
ATOM 4428 O O . CYS B 1 141 ? -0.761 -13.648 43.280 1.00 37.53 141 CYS B O 1
ATOM 4431 N N . ILE B 1 142 ? -0.276 -11.716 44.365 1.00 35.80 142 ILE B N 1
ATOM 4432 C CA . ILE B 1 142 ? -1.640 -11.198 44.336 1.00 36.51 142 ILE B CA 1
ATOM 4433 C C . ILE B 1 142 ? -1.596 -9.719 43.963 1.00 35.56 142 ILE B C 1
ATOM 4434 O O . ILE B 1 142 ? -0.904 -8.957 44.634 1.00 34.43 142 ILE B O 1
ATOM 4439 N N . LEU B 1 143 ? -2.390 -9.340 42.946 1.00 35.86 143 LEU B N 1
ATOM 4440 C CA . LEU B 1 143 ? -2.525 -7.946 42.508 1.00 35.60 143 LEU B CA 1
ATOM 4441 C C . LEU B 1 143 ? -3.890 -7.378 42.919 1.00 36.83 143 LEU B C 1
ATOM 4442 O O . LEU B 1 143 ? -4.840 -8.126 43.203 1.00 37.98 143 LEU B O 1
ATOM 4447 N N . GLN B 1 144 ? -3.961 -6.041 42.930 1.00 36.26 144 GLN B N 1
ATOM 4448 C CA . GLN B 1 144 ? -5.172 -5.321 43.207 1.00 37.43 144 GLN B CA 1
ATOM 4449 C C . GLN B 1 144 ? -5.188 -3.997 42.432 1.00 37.43 144 GLN B C 1
ATOM 4450 O O . GLN B 1 144 ? -4.188 -3.278 42.396 1.00 36.14 144 GLN B O 1
ATOM 4456 N N . VAL B 1 145 ? -6.351 -3.711 41.832 1.00 38.93 145 VAL B N 1
ATOM 4457 C CA . VAL B 1 145 ? -6.657 -2.465 41.147 1.00 39.60 145 VAL B CA 1
ATOM 4458 C C . VAL B 1 145 ? -7.822 -1.780 41.871 1.00 41.35 145 VAL B C 1
ATOM 4459 O O . VAL B 1 145 ? -8.954 -2.265 41.820 1.00 42.40 145 VAL B O 1
ATOM 4463 N N . THR B 1 146 ? -7.537 -0.641 42.512 1.00 41.54 146 THR B N 1
ATOM 4464 C CA . THR B 1 146 ? -8.557 0.129 43.229 1.00 43.59 146 THR B CA 1
ATOM 4465 C C . THR B 1 146 ? -8.861 1.408 42.440 1.00 44.57 146 THR B C 1
ATOM 4466 O O . THR B 1 146 ? -7.986 2.218 42.230 1.00 43.26 146 THR B O 1
ATOM 4470 N N . MET B 1 147 ? -10.119 1.568 42.017 1.00 47.30 147 MET B N 1
ATOM 4471 C CA . MET B 1 147 ? -10.570 2.766 41.306 1.00 49.11 147 MET B CA 1
ATOM 4472 C C . MET B 1 147 ? -11.058 3.799 42.333 1.00 51.05 147 MET B C 1
ATOM 4473 O O . MET B 1 147 ? -11.790 3.456 43.256 1.00 52.08 147 MET B O 1
ATOM 4478 N N . PHE B 1 148 ? -10.626 5.057 42.169 1.00 51.82 148 PHE B N 1
ATOM 4479 C CA . PHE B 1 148 ? -11.076 6.185 42.994 1.00 54.00 148 PHE B CA 1
ATOM 4480 C C . PHE B 1 148 ? -12.166 6.931 42.220 1.00 56.85 148 PHE B C 1
ATOM 4481 O O . PHE B 1 148 ? -12.086 7.020 41.000 1.00 56.40 148 PHE B O 1
ATOM 4489 N N . GLN B 1 149 ? -13.155 7.475 42.944 1.00 60.06 149 GLN B N 1
ATOM 4490 C CA . GLN B 1 149 ? -14.466 7.852 42.358 1.00 63.28 149 GLN B CA 1
ATOM 4491 C C . GLN B 1 149 ? -14.332 8.920 41.253 1.00 64.15 149 GLN B C 1
ATOM 4492 O O . GLN B 1 149 ? -15.308 9.181 40.564 1.00 66.18 149 GLN B O 1
ATOM 4498 N N . CYS B 1 150 ? -13.146 9.529 41.090 1.00 63.25 150 CYS B N 1
ATOM 4499 C CA . CYS B 1 150 ? -12.893 10.542 40.045 1.00 63.86 150 CYS B CA 1
ATOM 4500 C C . CYS B 1 150 ? -12.037 9.984 38.889 1.00 61.57 150 CYS B C 1
ATOM 4501 O O . CYS B 1 150 ? -11.647 10.742 38.006 1.00 62.28 150 CYS B O 1
ATOM 4504 N N . GLY B 1 151 ? -11.735 8.680 38.881 1.00 58.90 151 GLY B N 1
ATOM 4505 C CA . GLY B 1 151 ? -11.161 8.026 37.688 1.00 56.77 151 GLY B CA 1
ATOM 4506 C C . GLY B 1 151 ? -9.736 7.528 37.880 1.00 53.49 151 GLY B C 1
ATOM 4507 O O . GLY B 1 151 ? -9.300 6.628 37.160 1.00 52.82 151 GLY B O 1
ATOM 4508 N N . GLY B 1 152 ? -8.991 8.119 38.825 1.00 51.46 152 GLY B N 1
ATOM 4509 C CA . GLY B 1 152 ? -7.640 7.674 39.126 1.00 48.21 152 GLY B CA 1
ATOM 4510 C C . GLY B 1 152 ? -7.655 6.288 39.753 1.00 46.30 152 GLY B C 1
ATOM 4511 O O . GLY B 1 152 ? -8.732 5.785 40.097 1.00 47.09 152 GLY B O 1
ATOM 4512 N N . TRP B 1 153 ? -6.476 5.658 39.881 1.00 43.66 153 TRP B N 1
ATOM 4513 C CA . TRP B 1 153 ? -6.404 4.264 40.378 1.00 42.37 153 TRP B CA 1
ATOM 4514 C C . TRP B 1 153 ? -5.068 3.935 41.061 1.00 40.47 153 TRP B C 1
ATOM 4515 O O . TRP B 1 153 ? -4.054 4.623 40.904 1.00 39.57 153 TRP B O 1
ATOM 4526 N N . VAL B 1 154 ? -5.092 2.836 41.825 1.00 39.93 154 VAL B N 1
ATOM 4527 C CA . VAL B 1 154 ? -3.909 2.313 42.483 1.00 38.31 154 VAL B CA 1
ATOM 4528 C C . VAL B 1 154 ? -3.716 0.842 42.097 1.00 37.41 154 VAL B C 1
ATOM 4529 O O . VAL B 1 154 ? -4.651 0.041 42.157 1.00 38.17 154 VAL B O 1
ATOM 4533 N N . LEU B 1 155 ? -2.480 0.501 41.730 1.00 35.86 155 LEU B N 1
ATOM 4534 C CA . LEU B 1 155 ? -2.063 -0.881 41.537 1.00 35.29 155 LEU B CA 1
ATOM 4535 C C . LEU B 1 155 ? -1.326 -1.322 42.810 1.00 34.48 155 LEU B C 1
ATOM 4536 O O . LEU B 1 155 ? -0.303 -0.737 43.170 1.00 33.55 155 LEU B O 1
ATOM 4541 N N . GLY B 1 156 ? -1.882 -2.314 43.513 1.00 34.98 156 GLY B N 1
ATOM 4542 C CA . GLY B 1 156 ? -1.226 -2.931 44.653 1.00 34.23 156 GLY B CA 1
ATOM 4543 C C . GLY B 1 156 ? -0.693 -4.309 44.303 1.00 33.69 156 GLY B C 1
ATOM 4544 O O . GLY B 1 156 ? -1.286 -5.019 43.490 1.00 33.89 156 GLY B O 1
ATOM 4545 N N . ALA B 1 157 ? 0.419 -4.700 44.935 1.00 32.87 157 ALA B N 1
ATOM 4546 C CA . ALA B 1 157 ? 0.973 -6.034 44.745 1.00 33.07 157 ALA B CA 1
ATOM 4547 C C . ALA B 1 157 ? 1.455 -6.615 46.079 1.00 33.13 157 ALA B C 1
ATOM 4548 O O . ALA B 1 157 ? 2.165 -5.959 46.846 1.00 32.67 157 ALA B O 1
ATOM 4550 N N . SER B 1 158 ? 1.076 -7.873 46.316 1.00 34.51 158 SER B N 1
ATOM 4551 C CA . SER B 1 158 ? 1.648 -8.719 47.381 1.00 34.63 158 SER B CA 1
ATOM 4552 C C . SER B 1 158 ? 2.447 -9.838 46.709 1.00 33.96 158 SER B C 1
ATOM 4553 O O . SER B 1 158 ? 1.872 -10.682 46.015 1.00 34.57 158 SER B O 1
ATOM 4556 N N . ILE B 1 159 ? 3.772 -9.818 46.874 1.00 32.69 159 ILE B N 1
ATOM 4557 C CA . ILE B 1 159 ? 4.616 -10.819 46.231 1.00 32.61 159 ILE B CA 1
ATOM 4558 C C . ILE B 1 159 ? 5.551 -11.410 47.286 1.00 32.03 159 ILE B C 1
ATOM 4559 O O . ILE B 1 159 ? 6.228 -10.653 47.980 1.00 31.16 159 ILE B O 1
ATOM 4564 N N . HIS B 1 160 ? 5.544 -12.746 47.411 1.00 32.28 160 HIS B N 1
ATOM 4565 C CA . HIS B 1 160 ? 6.432 -13.451 48.353 1.00 32.49 160 HIS B CA 1
ATOM 4566 C C . HIS B 1 160 ? 7.896 -13.202 47.975 1.00 31.40 160 HIS B C 1
ATOM 4567 O O . HIS B 1 160 ? 8.301 -13.442 46.844 1.00 31.15 160 HIS B O 1
ATOM 4574 N N . HIS B 1 161 ? 8.695 -12.733 48.943 1.00 31.54 161 HIS B N 1
ATOM 4575 C CA . HIS B 1 161 ? 10.038 -12.244 48.652 1.00 30.59 161 HIS B CA 1
ATOM 4576 C C . HIS B 1 161 ? 10.955 -13.400 48.233 1.00 30.38 161 HIS B C 1
ATOM 4577 O O . HIS B 1 161 ? 12.027 -13.165 47.708 1.00 29.66 161 HIS B O 1
ATOM 4584 N N . ALA B 1 162 ? 10.527 -14.647 48.455 1.00 31.17 162 ALA B N 1
ATOM 4585 C CA . ALA B 1 162 ? 11.304 -15.809 48.026 1.00 31.66 162 ALA B CA 1
ATOM 4586 C C . ALA B 1 162 ? 11.304 -15.953 46.499 1.00 31.96 162 ALA B C 1
ATOM 4587 O O . ALA B 1 162 ? 12.232 -16.530 45.935 1.00 31.80 162 ALA B O 1
ATOM 4589 N N . ILE B 1 163 ? 10.280 -15.420 45.826 1.00 32.36 163 ILE B N 1
ATOM 4590 C CA . ILE B 1 163 ? 10.167 -15.608 44.368 1.00 33.39 163 ILE B CA 1
ATOM 4591 C C . ILE B 1 163 ? 11.099 -14.645 43.636 1.00 32.29 163 ILE B C 1
ATOM 4592 O O . ILE B 1 163 ? 11.681 -15.040 42.629 1.00 33.04 163 ILE B O 1
ATOM 4597 N N . CYS B 1 164 ? 11.265 -13.416 44.145 1.00 31.15 164 CYS B N 1
ATOM 4598 C CA . CYS B 1 164 ? 12.045 -12.411 43.420 1.00 30.52 164 CYS B CA 1
ATOM 4599 C C . CYS B 1 164 ? 12.436 -11.249 44.340 1.00 29.40 164 CYS B C 1
ATOM 4600 O O . CYS B 1 164 ? 11.808 -11.022 45.352 1.00 29.97 164 CYS B O 1
ATOM 4603 N N . ASP B 1 165 ? 13.511 -10.549 43.968 1.00 28.52 165 ASP B N 1
ATOM 4604 C CA . ASP B 1 165 ? 13.903 -9.286 44.585 1.00 27.86 165 ASP B CA 1
ATOM 4605 C C . ASP B 1 165 ? 13.176 -8.148 43.841 1.00 28.41 165 ASP B C 1
ATOM 4606 O O . ASP B 1 165 ? 12.381 -8.413 42.923 1.00 28.26 165 ASP B O 1
ATOM 4611 N N . GLY B 1 166 ? 13.454 -6.898 44.231 1.00 27.76 166 GLY B N 1
ATOM 4612 C CA . GLY B 1 166 ? 12.846 -5.725 43.622 1.00 29.07 166 GLY B CA 1
ATOM 4613 C C . GLY B 1 166 ? 13.137 -5.622 42.128 1.00 29.16 166 GLY B C 1
ATOM 4614 O O . GLY B 1 166 ? 12.267 -5.187 41.342 1.00 30.35 166 GLY B O 1
ATOM 4615 N N . LEU B 1 167 ? 14.342 -6.037 41.704 1.00 29.18 167 LEU B N 1
ATOM 4616 C CA . LEU B 1 167 ? 14.702 -5.970 40.287 1.00 30.34 167 LEU B CA 1
ATOM 4617 C C . LEU B 1 167 ? 13.918 -7.016 39.497 1.00 29.81 167 LEU B C 1
ATOM 4618 O O . LEU B 1 167 ? 13.533 -6.739 38.365 1.00 29.65 167 LEU B O 1
ATOM 4623 N N . GLY B 1 168 ? 13.708 -8.200 40.087 1.00 28.49 168 GLY B N 1
ATOM 4624 C CA . GLY B 1 168 ? 12.903 -9.250 39.459 1.00 29.20 168 GLY B CA 1
ATOM 4625 C C . GLY B 1 168 ? 11.461 -8.829 39.253 1.00 28.89 168 GLY B C 1
ATOM 4626 O O . GLY B 1 168 ? 10.860 -9.064 38.179 1.00 29.16 168 GLY B O 1
ATOM 4627 N N . ALA B 1 169 ? 10.879 -8.271 40.323 1.00 28.13 169 ALA B N 1
ATOM 4628 C CA . ALA B 1 169 ? 9.517 -7.765 40.310 1.00 28.22 169 ALA B CA 1
ATOM 4629 C C . ALA B 1 169 ? 9.390 -6.668 39.246 1.00 28.01 169 ALA B C 1
ATOM 4630 O O . ALA B 1 169 ? 8.392 -6.621 38.544 1.00 28.24 169 ALA B O 1
ATOM 4632 N N . SER B 1 170 ? 10.407 -5.803 39.145 1.00 27.71 170 SER B N 1
ATOM 4633 C CA . SER B 1 170 ? 10.459 -4.732 38.128 1.00 28.39 170 SER B CA 1
ATOM 4634 C C . SER B 1 170 ? 10.493 -5.341 36.710 1.00 29.14 170 SER B C 1
ATOM 4635 O O . SER B 1 170 ? 9.834 -4.827 35.795 1.00 29.11 170 SER B O 1
ATOM 4638 N N . LEU B 1 171 ? 11.241 -6.441 36.509 1.00 29.21 171 LEU B N 1
ATOM 4639 C CA . LEU B 1 171 ? 11.224 -7.130 35.211 1.00 30.06 171 LEU B CA 1
ATOM 4640 C C . LEU B 1 171 ? 9.790 -7.515 34.852 1.00 29.53 171 LEU B C 1
ATOM 4641 O O . LEU B 1 171 ? 9.351 -7.261 33.742 1.00 30.17 171 LEU B O 1
ATOM 4646 N N . PHE B 1 172 ? 9.090 -8.124 35.817 1.00 28.43 172 PHE B N 1
ATOM 4647 C CA . PHE B 1 172 ? 7.770 -8.658 35.626 1.00 28.48 172 PHE B CA 1
ATOM 4648 C C . PHE B 1 172 ? 6.769 -7.536 35.318 1.00 28.40 172 PHE B C 1
ATOM 4649 O O . PHE B 1 172 ? 5.970 -7.643 34.359 1.00 28.43 172 PHE B O 1
ATOM 4657 N N . PHE B 1 173 ? 6.810 -6.466 36.122 1.00 27.46 173 PHE B N 1
ATOM 4658 C CA . PHE B 1 173 ? 5.882 -5.350 35.945 1.00 27.99 173 PHE B CA 1
ATOM 4659 C C . PHE B 1 173 ? 6.180 -4.620 34.633 1.00 28.14 173 PHE B C 1
ATOM 4660 O O . PHE B 1 173 ? 5.281 -4.159 33.992 1.00 28.65 173 PHE B O 1
ATOM 4668 N N . ASN B 1 174 ? 7.446 -4.561 34.235 1.00 27.69 174 ASN B N 1
ATOM 4669 C CA . ASN B 1 174 ? 7.789 -3.918 33.002 1.00 28.21 174 ASN B CA 1
ATOM 4670 C C . ASN B 1 174 ? 7.302 -4.770 31.831 1.00 28.82 174 ASN B C 1
ATOM 4671 O O . ASN B 1 174 ? 6.902 -4.217 30.794 1.00 30.21 174 ASN B O 1
ATOM 4676 N N . ALA B 1 175 ? 7.305 -6.098 32.002 1.00 28.47 175 ALA B N 1
ATOM 4677 C CA . ALA B 1 175 ? 6.765 -7.008 30.970 1.00 29.21 175 ALA B CA 1
ATOM 4678 C C . ALA B 1 175 ? 5.259 -6.760 30.813 1.00 29.66 175 ALA B C 1
ATOM 4679 O O . ALA B 1 175 ? 4.758 -6.620 29.703 1.00 29.98 175 ALA B O 1
ATOM 4681 N N . MET B 1 176 ? 4.536 -6.678 31.937 1.00 29.20 176 MET B N 1
ATOM 4682 C CA . MET B 1 176 ? 3.110 -6.389 31.879 1.00 30.10 176 MET B CA 1
ATOM 4683 C C . MET B 1 176 ? 2.880 -5.033 31.190 1.00 30.39 176 MET B C 1
ATOM 4684 O O . MET B 1 176 ? 2.025 -4.924 30.311 1.00 31.07 176 MET B O 1
ATOM 4689 N N . ALA B 1 177 ? 3.628 -4.003 31.624 1.00 29.88 177 ALA B N 1
ATOM 4690 C CA . ALA B 1 177 ? 3.407 -2.638 31.128 1.00 30.35 177 ALA B CA 1
ATOM 4691 C C . ALA B 1 177 ? 3.667 -2.565 29.619 1.00 31.01 177 ALA B C 1
ATOM 4692 O O . ALA B 1 177 ? 2.920 -1.885 28.900 1.00 31.96 177 ALA B O 1
ATOM 4694 N N . GLU B 1 178 ? 4.743 -3.211 29.143 1.00 30.72 178 GLU B N 1
ATOM 4695 C CA . GLU B 1 178 ? 5.112 -3.097 27.696 1.00 31.68 178 GLU B CA 1
ATOM 4696 C C . GLU B 1 178 ? 4.072 -3.845 26.853 1.00 32.06 178 GLU B C 1
ATOM 4697 O O . GLU B 1 178 ? 3.699 -3.378 25.767 1.00 32.60 178 GLU B O 1
ATOM 4703 N N . LEU B 1 179 ? 3.576 -4.982 27.365 1.00 31.45 179 LEU B N 1
ATOM 4704 C CA . LEU B 1 179 ? 2.476 -5.697 26.680 1.00 32.27 179 LEU B CA 1
ATOM 4705 C C . LEU B 1 179 ? 1.213 -4.833 26.693 1.00 32.76 179 LEU B C 1
ATOM 4706 O O . LEU B 1 179 ? 0.507 -4.756 25.699 1.00 33.81 179 LEU B O 1
ATOM 4711 N N . ALA B 1 180 ? 0.957 -4.125 27.795 1.00 32.20 180 ALA B N 1
ATOM 4712 C CA . ALA B 1 180 ? -0.213 -3.232 27.861 1.00 33.13 180 ALA B CA 1
ATOM 4713 C C . ALA B 1 180 ? -0.088 -2.122 26.800 1.00 33.92 180 ALA B C 1
ATOM 4714 O O . ALA B 1 180 ? -1.085 -1.653 26.274 1.00 34.98 180 ALA B O 1
ATOM 4716 N N . ARG B 1 181 ? 1.155 -1.759 26.451 1.00 33.67 181 ARG B N 1
ATOM 4717 C CA . ARG B 1 181 ? 1.481 -0.672 25.491 1.00 34.60 181 ARG B CA 1
ATOM 4718 C C . ARG B 1 181 ? 1.556 -1.229 24.061 1.00 35.72 181 ARG B C 1
ATOM 4719 O O . ARG B 1 181 ? 1.795 -0.477 23.085 1.00 36.39 181 ARG B O 1
ATOM 4727 N N . GLY B 1 182 ? 1.291 -2.534 23.914 1.00 35.96 182 GLY B N 1
ATOM 4728 C CA . GLY B 1 182 ? 1.092 -3.160 22.609 1.00 37.34 182 GLY B CA 1
ATOM 4729 C C . GLY B 1 182 ? 2.358 -3.786 22.051 1.00 37.57 182 GLY B C 1
ATOM 4730 O O . GLY B 1 182 ? 2.447 -4.028 20.832 1.00 38.48 182 GLY B O 1
ATOM 4731 N N . ALA B 1 183 ? 3.351 -4.022 22.906 1.00 37.17 183 ALA B N 1
ATOM 4732 C CA . ALA B 1 183 ? 4.500 -4.784 22.494 1.00 37.75 183 ALA B CA 1
ATOM 4733 C C . ALA B 1 183 ? 3.996 -6.081 21.807 1.00 39.25 183 ALA B C 1
ATOM 4734 O O . ALA B 1 183 ? 2.913 -6.703 22.207 1.00 39.86 183 ALA B O 1
ATOM 4736 N N . THR B 1 184 ? 4.802 -6.488 20.793 1.00 40.89 184 THR B N 1
ATOM 4737 C CA . THR B 1 184 ? 4.504 -7.727 20.099 1.00 43.36 184 THR B CA 1
ATOM 4738 C C . THR B 1 184 ? 5.195 -8.886 20.835 1.00 44.13 184 THR B C 1
ATOM 4739 O O . THR B 1 184 ? 4.839 -10.045 20.652 1.00 45.07 184 THR B O 1
ATOM 4743 N N . LYS B 1 185 ? 6.192 -8.560 21.661 1.00 43.39 185 LYS B N 1
ATOM 4744 C CA . LYS B 1 185 ? 6.812 -9.526 22.573 1.00 44.24 185 LYS B CA 1
ATOM 4745 C C . LYS B 1 185 ? 7.616 -8.783 23.645 1.00 42.22 185 LYS B C 1
ATOM 4746 O O . LYS B 1 185 ? 8.073 -7.658 23.416 1.00 42.41 185 LYS B O 1
ATOM 4752 N N . ILE B 1 186 ? 7.870 -9.477 24.758 1.00 41.98 186 ILE B N 1
ATOM 4753 C CA . ILE B 1 186 ? 8.523 -8.894 25.908 1.00 40.55 186 ILE B CA 1
ATOM 4754 C C . ILE B 1 186 ? 10.000 -8.621 25.567 1.00 40.11 186 ILE B C 1
ATOM 4755 O O . ILE B 1 186 ? 10.587 -9.325 24.777 1.00 40.70 186 ILE B O 1
ATOM 4760 N N . SER B 1 187 ? 10.580 -7.572 26.160 1.00 38.90 187 SER B N 1
ATOM 4761 C CA . SER B 1 187 ? 11.945 -7.093 25.835 1.00 38.71 187 SER B CA 1
ATOM 4762 C C . SER B 1 187 ? 13.028 -8.066 26.339 1.00 37.81 187 SER B C 1
ATOM 4763 O O . SER B 1 187 ? 14.082 -8.190 25.719 1.00 37.72 187 SER B O 1
ATOM 4766 N N . ILE B 1 188 ? 12.784 -8.710 27.487 1.00 36.06 188 ILE B N 1
ATOM 4767 C CA . ILE B 1 188 ? 13.766 -9.602 28.132 1.00 36.08 188 ILE B CA 1
ATOM 4768 C C . ILE B 1 188 ? 13.037 -10.870 28.575 1.00 36.04 188 ILE B C 1
ATOM 4769 O O . ILE B 1 188 ? 12.173 -10.797 29.442 1.00 34.80 188 ILE B O 1
ATOM 4774 N N . GLU B 1 189 ? 13.406 -12.011 27.985 1.00 37.05 189 GLU B N 1
ATOM 4775 C CA . GLU B 1 189 ? 12.835 -13.294 28.379 1.00 37.83 189 GLU B CA 1
ATOM 4776 C C . GLU B 1 189 ? 13.385 -13.674 29.756 1.00 36.36 189 GLU B C 1
ATOM 4777 O O . GLU B 1 189 ? 14.598 -13.657 29.963 1.00 35.00 189 GLU B O 1
ATOM 4783 N N . PRO B 1 190 ? 12.506 -13.979 30.735 1.00 35.46 190 PRO B N 1
ATOM 4784 C CA . PRO B 1 190 ? 12.943 -14.310 32.089 1.00 35.19 190 PRO B CA 1
ATOM 4785 C C . PRO B 1 190 ? 13.651 -15.672 32.103 1.00 35.89 190 PRO B C 1
ATOM 4786 O O . PRO B 1 190 ? 13.316 -16.567 31.338 1.00 37.56 190 PRO B O 1
ATOM 4790 N N . VAL B 1 191 ? 14.669 -15.771 32.940 1.00 35.45 191 VAL B N 1
ATOM 4791 C CA . VAL B 1 191 ? 15.525 -16.920 33.045 1.00 36.13 191 VAL B CA 1
ATOM 4792 C C . VAL B 1 191 ? 15.311 -17.516 34.442 1.00 35.62 191 VAL B C 1
ATOM 4793 O O . VAL B 1 191 ? 15.293 -16.745 35.426 1.00 33.95 191 VAL B O 1
ATOM 4797 N N . TRP B 1 192 ? 15.139 -18.847 34.525 1.00 36.18 192 TRP B N 1
ATOM 4798 C CA . TRP B 1 192 ? 15.058 -19.549 35.812 1.00 36.36 192 TRP B CA 1
ATOM 4799 C C . TRP B 1 192 ? 16.467 -20.024 36.233 1.00 36.58 192 TRP B C 1
ATOM 4800 O O . TRP B 1 192 ? 17.291 -19.198 36.640 1.00 35.50 192 TRP B O 1
ATOM 4811 N N . ASP B 1 193 ? 16.755 -21.329 36.124 1.00 38.32 193 ASP B N 1
ATOM 4812 C CA . ASP B 1 193 ? 18.113 -21.871 36.216 1.00 39.85 193 ASP B CA 1
ATOM 4813 C C . ASP B 1 193 ? 18.704 -21.563 37.599 1.00 38.58 193 ASP B C 1
ATOM 4814 O O . ASP B 1 193 ? 19.905 -21.331 37.724 1.00 37.53 193 ASP B O 1
ATOM 4819 N N . ARG B 1 194 ? 17.851 -21.518 38.618 1.00 37.79 194 ARG B N 1
ATOM 4820 C CA . ARG B 1 194 ? 18.246 -20.926 39.893 1.00 37.76 194 ARG B CA 1
ATOM 4821 C C . ARG B 1 194 ? 19.254 -21.847 40.584 1.00 40.03 194 ARG B C 1
ATOM 4822 O O . ARG B 1 194 ? 20.247 -21.378 41.150 1.00 39.96 194 ARG B O 1
ATOM 4830 N N . GLU B 1 195 ? 19.001 -23.148 40.467 1.00 43.87 195 GLU B N 1
ATOM 4831 C CA . GLU B 1 195 ? 19.806 -24.196 41.064 1.00 47.66 195 GLU B CA 1
ATOM 4832 C C . GLU B 1 195 ? 21.236 -24.144 40.502 1.00 48.20 195 GLU B C 1
ATOM 4833 O O . GLU B 1 195 ? 22.209 -24.199 41.262 1.00 48.58 195 GLU B O 1
ATOM 4839 N N . ARG B 1 196 ? 21.360 -23.995 39.183 1.00 49.36 196 ARG B N 1
ATOM 4840 C CA . ARG B 1 196 ? 22.651 -24.069 38.502 1.00 50.88 196 ARG B CA 1
ATOM 4841 C C . ARG B 1 196 ? 23.453 -22.777 38.737 1.00 49.08 196 ARG B C 1
ATOM 4842 O O . ARG B 1 196 ? 24.665 -22.844 38.947 1.00 49.33 196 ARG B O 1
ATOM 4850 N N . LEU B 1 197 ? 22.780 -21.616 38.718 1.00 46.09 197 LEU B N 1
ATOM 4851 C CA . LEU B 1 197 ? 23.454 -20.300 38.789 1.00 44.32 197 LEU B CA 1
ATOM 4852 C C . LEU B 1 197 ? 23.833 -19.927 40.228 1.00 42.73 197 LEU B C 1
ATOM 4853 O O . LEU B 1 197 ? 24.881 -19.306 40.450 1.00 43.20 197 LEU B O 1
ATOM 4858 N N . LEU B 1 198 ? 22.965 -20.231 41.198 1.00 41.15 198 LEU B N 1
ATOM 4859 C CA . LEU B 1 198 ? 23.139 -19.706 42.542 1.00 39.65 198 LEU B CA 1
ATOM 4860 C C . LEU B 1 198 ? 23.058 -20.830 43.582 1.00 41.08 198 LEU B C 1
ATOM 4861 O O . LEU B 1 198 ? 22.656 -20.598 44.710 1.00 42.58 198 LEU B O 1
ATOM 4866 N N . GLY B 1 199 ? 23.468 -22.037 43.185 1.00 42.98 199 GLY B N 1
ATOM 4867 C CA . GLY B 1 199 ? 23.582 -23.159 44.108 1.00 43.36 199 GLY B CA 1
ATOM 4868 C C . GLY B 1 199 ? 24.917 -23.135 44.844 1.00 42.71 199 GLY B C 1
ATOM 4869 O O . GLY B 1 199 ? 25.849 -22.451 44.421 1.00 42.80 199 GLY B O 1
ATOM 4870 N N . PRO B 1 200 ? 25.052 -23.922 45.936 1.00 41.98 200 PRO B N 1
ATOM 4871 C CA . PRO B 1 200 ? 26.270 -23.936 46.748 1.00 41.38 200 PRO B CA 1
ATOM 4872 C C . PRO B 1 200 ? 27.413 -24.720 46.095 1.00 42.52 200 PRO B C 1
ATOM 4873 O O . PRO B 1 200 ? 27.183 -25.473 45.163 1.00 43.13 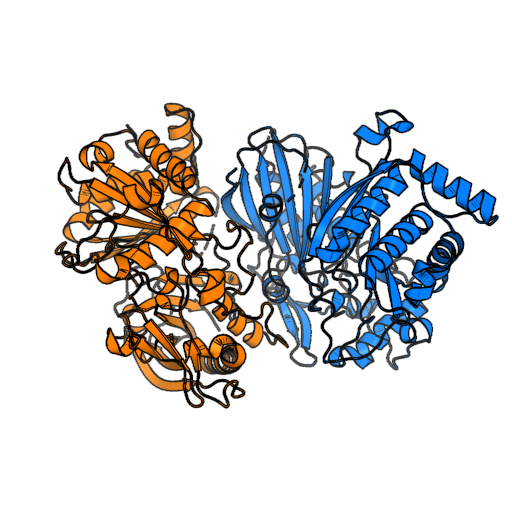200 PRO B O 1
ATOM 4877 N N . ARG B 1 201 ? 28.632 -24.538 46.604 1.00 42.77 201 ARG B N 1
ATOM 4878 C CA . ARG B 1 201 ? 29.795 -25.261 46.102 1.00 44.62 201 ARG B CA 1
ATOM 4879 C C . ARG B 1 201 ? 29.787 -26.660 46.722 1.00 46.66 201 ARG B C 1
ATOM 4880 O O . ARG B 1 201 ? 29.209 -26.882 47.797 1.00 46.46 201 ARG B O 1
ATOM 4888 N N . GLU B 1 202 ? 30.401 -27.603 46.008 1.00 49.02 202 GLU B N 1
ATOM 4889 C CA . GLU B 1 202 ? 30.433 -28.990 46.416 1.00 51.62 202 GLU B CA 1
ATOM 4890 C C . GLU B 1 202 ? 31.140 -29.137 47.765 1.00 51.86 202 GLU B C 1
ATOM 4891 O O . GLU B 1 202 ? 30.759 -29.987 48.554 1.00 52.79 202 GLU B O 1
ATOM 4897 N N . LYS B 1 203 ? 32.182 -28.324 47.986 1.00 51.26 203 LYS B N 1
ATOM 4898 C CA . LYS B 1 203 ? 32.857 -28.223 49.265 1.00 51.36 203 LYS B CA 1
ATOM 4899 C C . LYS B 1 203 ? 32.620 -26.818 49.812 1.00 48.34 203 LYS B C 1
ATOM 4900 O O . LYS B 1 203 ? 33.426 -25.922 49.570 1.00 47.97 203 LYS B O 1
ATOM 4906 N N . PRO B 1 204 ? 31.505 -26.581 50.545 1.00 46.01 204 PRO B N 1
ATOM 4907 C CA . PRO B 1 204 ? 31.132 -25.235 50.978 1.00 43.46 204 PRO B CA 1
ATOM 4908 C C . PRO B 1 204 ? 32.230 -24.575 51.816 1.00 42.75 204 PRO B C 1
ATOM 4909 O O . PRO B 1 204 ? 32.856 -25.240 52.614 1.00 43.42 204 PRO B O 1
ATOM 4913 N N . TRP B 1 205 ? 32.404 -23.266 51.629 1.00 40.61 205 TRP B N 1
ATOM 4914 C CA . TRP B 1 205 ? 33.439 -22.479 52.256 1.00 39.90 205 TRP B CA 1
ATOM 4915 C C . TRP B 1 205 ? 32.883 -21.075 52.509 1.00 37.61 205 TRP B C 1
ATOM 4916 O O . TRP B 1 205 ? 32.224 -20.509 51.637 1.00 36.05 205 TRP B O 1
ATOM 4927 N N . VAL B 1 206 ? 33.107 -20.551 53.720 1.00 36.64 206 VAL B N 1
ATOM 4928 C CA . VAL B 1 206 ? 32.553 -19.263 54.100 1.00 35.03 206 VAL B CA 1
ATOM 4929 C C . VAL B 1 206 ? 33.653 -18.395 54.713 1.00 35.39 206 VAL B C 1
ATOM 4930 O O . VAL B 1 206 ? 34.215 -18.744 55.777 1.00 35.40 206 VAL B O 1
ATOM 4934 N N . GLY B 1 207 ? 33.894 -17.246 54.062 1.00 35.05 207 GLY B N 1
ATOM 4935 C CA . GLY B 1 207 ? 34.906 -16.271 54.463 1.00 35.71 207 GLY B CA 1
ATOM 4936 C C . GLY B 1 207 ? 34.519 -15.468 55.702 1.00 35.70 207 GLY B C 1
ATOM 4937 O O . GLY B 1 207 ? 33.356 -15.425 56.147 1.00 34.96 207 GLY B O 1
ATOM 4938 N N . ALA B 1 208 ? 35.511 -14.756 56.237 1.00 36.26 208 ALA B N 1
ATOM 4939 C CA . ALA B 1 208 ? 35.342 -13.936 57.407 1.00 36.45 208 ALA B CA 1
ATOM 4940 C C . ALA B 1 208 ? 34.290 -12.843 57.193 1.00 35.65 208 ALA B C 1
ATOM 4941 O O . ALA B 1 208 ? 33.530 -12.587 58.125 1.00 35.25 208 ALA B O 1
ATOM 4943 N N . PRO B 1 209 ? 34.184 -12.152 56.024 1.00 35.07 209 PRO B N 1
ATOM 4944 C CA . PRO B 1 209 ? 33.176 -11.098 55.857 1.00 33.99 209 PRO B CA 1
ATOM 4945 C C . PRO B 1 209 ? 31.749 -11.565 56.206 1.00 33.10 209 PRO B C 1
ATOM 4946 O O . PRO B 1 209 ? 31.085 -10.949 57.064 1.00 34.43 209 PRO B O 1
ATOM 4950 N N . VAL B 1 210 ? 31.331 -12.710 55.658 1.00 31.45 210 VAL B N 1
ATOM 4951 C CA . VAL B 1 210 ? 30.008 -13.249 55.936 1.00 30.41 210 VAL B CA 1
ATOM 4952 C C . VAL B 1 210 ? 29.928 -13.708 57.409 1.00 30.74 210 VAL B C 1
ATOM 4953 O O . VAL B 1 210 ? 28.960 -13.388 58.128 1.00 30.14 210 VAL B O 1
ATOM 4957 N N . ARG B 1 211 ? 30.937 -14.455 57.866 1.00 31.68 211 ARG B N 1
ATOM 4958 C CA . ARG B 1 211 ? 30.938 -14.979 59.257 1.00 32.39 211 ARG B CA 1
ATOM 4959 C C . ARG B 1 211 ? 30.899 -13.820 60.268 1.00 32.18 211 ARG B C 1
ATOM 4960 O O . ARG B 1 211 ? 30.249 -13.926 61.272 1.00 32.00 211 ARG B 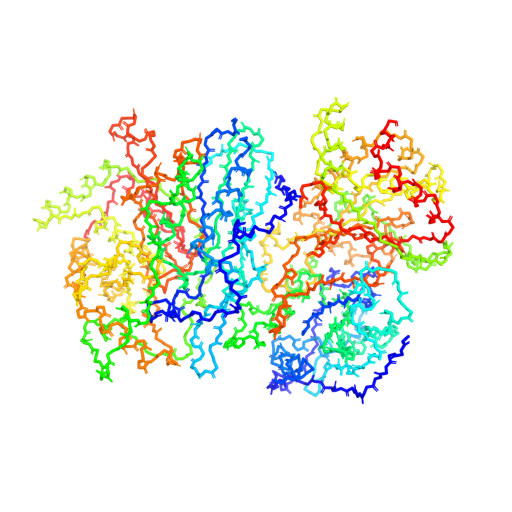O 1
ATOM 4968 N N . ASP B 1 212 ? 31.613 -12.720 60.014 1.00 32.40 212 ASP B N 1
ATOM 4969 C CA . ASP B 1 212 ? 31.673 -11.606 61.003 1.00 33.27 212 ASP B CA 1
ATOM 4970 C C . ASP B 1 212 ? 30.276 -10.995 61.215 1.00 32.34 212 ASP B C 1
ATOM 4971 O O . ASP B 1 212 ? 30.005 -10.451 62.283 1.00 31.83 212 ASP B O 1
ATOM 4976 N N . PHE B 1 213 ? 29.397 -11.104 60.202 1.00 31.42 213 PHE B N 1
ATOM 4977 C CA . PHE B 1 213 ? 28.036 -10.472 60.163 1.00 31.33 213 PHE B CA 1
ATOM 4978 C C . PHE B 1 213 ? 26.990 -11.383 60.831 1.00 30.52 213 PHE B C 1
ATOM 4979 O O . PHE B 1 213 ? 26.076 -10.913 61.491 1.00 29.46 213 PHE B O 1
ATOM 4987 N N . LEU B 1 214 ? 27.067 -12.690 60.557 1.00 30.55 214 LEU B N 1
ATOM 4988 C CA . LEU B 1 214 ? 25.944 -13.584 60.802 1.00 30.97 214 LEU B CA 1
ATOM 4989 C C . LEU B 1 214 ? 26.254 -14.515 61.969 1.00 32.02 214 LEU B C 1
ATOM 4990 O O . LEU B 1 214 ? 27.383 -14.925 62.130 1.00 32.78 214 LEU B O 1
ATOM 4995 N N . SER B 1 215 ? 25.214 -14.884 62.714 1.00 33.09 215 SER B N 1
ATOM 4996 C CA . SER B 1 215 ? 25.307 -15.893 63.785 1.00 34.30 215 SER B CA 1
ATOM 4997 C C . SER B 1 215 ? 24.179 -16.924 63.636 1.00 34.00 215 SER B C 1
ATOM 4998 O O . SER B 1 215 ? 23.331 -16.832 62.719 1.00 32.53 215 SER B O 1
ATOM 5001 N N . LEU B 1 216 ? 24.182 -17.921 64.536 1.00 34.34 216 LEU B N 1
ATOM 5002 C CA . LEU B 1 216 ? 23.204 -18.990 64.515 1.00 35.34 216 LEU B CA 1
ATOM 5003 C C . LEU B 1 216 ? 22.433 -19.005 65.834 1.00 36.43 216 LEU B C 1
ATOM 5004 O O . LEU B 1 216 ? 23.034 -19.057 66.924 1.00 36.96 216 LEU B O 1
ATOM 5009 N N . ASP B 1 217 ? 21.103 -18.972 65.717 1.00 37.00 217 ASP B N 1
ATOM 5010 C CA . ASP B 1 217 ? 20.194 -19.083 66.868 1.00 38.79 217 ASP B CA 1
ATOM 5011 C C . ASP B 1 217 ? 18.842 -19.584 66.352 1.00 40.05 217 ASP B C 1
ATOM 5012 O O . ASP B 1 217 ? 18.132 -18.833 65.615 1.00 39.14 217 ASP B O 1
ATOM 5017 N N . LYS B 1 218 ? 18.525 -20.855 66.670 1.00 42.24 218 LYS B N 1
ATOM 5018 C CA . LYS B 1 218 ? 17.279 -21.480 66.246 1.00 44.52 218 LYS B CA 1
ATOM 5019 C C . LYS B 1 218 ? 16.068 -20.894 66.992 1.00 45.77 218 LYS B C 1
ATOM 5020 O O . LYS B 1 218 ? 14.888 -21.213 66.649 1.00 48.71 218 LYS B O 1
ATOM 5026 N N . ASP B 1 219 ? 16.354 -20.052 68.006 1.00 47.22 219 ASP B N 1
ATOM 5027 C CA . ASP B 1 219 ? 15.331 -19.554 68.908 1.00 48.72 219 ASP B CA 1
ATOM 5028 C C . ASP B 1 219 ? 15.016 -18.077 68.639 1.00 47.74 219 ASP B C 1
ATOM 5029 O O . ASP B 1 219 ? 14.197 -17.498 69.349 1.00 50.06 219 ASP B O 1
ATOM 5034 N N . PHE B 1 220 ? 15.681 -17.462 67.660 1.00 44.63 220 PHE B N 1
ATOM 5035 C CA . PHE B 1 220 ? 15.572 -16.029 67.465 1.00 43.44 220 PHE B CA 1
ATOM 5036 C C . PHE B 1 220 ? 14.771 -15.736 66.192 1.00 41.75 220 PHE B C 1
ATOM 5037 O O . PHE B 1 220 ? 15.122 -16.213 65.120 1.00 41.91 220 PHE B O 1
ATOM 5045 N N . ASP B 1 221 ? 13.710 -14.933 66.337 1.00 41.22 221 ASP B N 1
ATOM 5046 C CA . ASP B 1 221 ? 12.901 -14.468 65.228 1.00 40.64 221 ASP B CA 1
ATOM 5047 C C . ASP B 1 221 ? 13.183 -12.985 64.997 1.00 38.61 221 ASP B C 1
ATOM 5048 O O . ASP B 1 221 ? 12.711 -12.140 65.748 1.00 39.03 221 ASP B O 1
ATOM 5053 N N . PRO B 1 222 ? 13.936 -12.615 63.945 1.00 36.82 222 PRO B N 1
ATOM 5054 C CA . PRO B 1 222 ? 14.255 -11.207 63.705 1.00 35.61 222 PRO B CA 1
ATOM 5055 C C . PRO B 1 222 ? 13.005 -10.317 63.588 1.00 35.64 222 PRO B C 1
ATOM 5056 O O . PRO B 1 222 ? 13.069 -9.134 63.935 1.00 35.60 222 PRO B O 1
ATOM 5060 N N . TYR B 1 223 ? 11.858 -10.905 63.230 1.00 35.93 223 TYR B N 1
ATOM 5061 C CA . TYR B 1 223 ? 10.651 -10.131 62.970 1.00 36.23 223 TYR B CA 1
ATOM 5062 C C . TYR B 1 223 ? 9.628 -10.252 64.108 1.00 38.11 223 TYR B C 1
ATOM 5063 O O . TYR B 1 223 ? 8.500 -9.784 63.959 1.00 38.59 223 TYR B O 1
ATOM 5072 N N . GLY B 1 224 ? 10.019 -10.876 65.222 1.00 39.39 224 GLY B N 1
ATOM 5073 C CA . GLY B 1 224 ? 9.148 -11.092 66.382 1.00 40.90 224 GLY B CA 1
ATOM 5074 C C . GLY B 1 224 ? 9.731 -10.513 67.654 1.00 41.42 224 GLY B C 1
ATOM 5075 O O . GLY B 1 224 ? 9.464 -10.998 68.754 1.00 42.65 224 GLY B O 1
ATOM 5076 N N . GLN B 1 225 ? 10.540 -9.462 67.532 1.00 40.69 225 GLN B N 1
ATOM 5077 C CA . GLN B 1 225 ? 11.150 -8.854 68.735 1.00 41.43 225 GLN B CA 1
ATOM 5078 C C . GLN B 1 225 ? 10.097 -7.953 69.400 1.00 42.77 225 GLN B C 1
ATOM 5079 O O . GLN B 1 225 ? 9.264 -7.370 68.712 1.00 42.25 225 GLN B O 1
ATOM 5085 N N . ALA B 1 226 ? 10.128 -7.880 70.735 1.00 44.52 226 ALA B N 1
ATOM 5086 C CA . ALA B 1 226 ? 9.179 -7.097 71.551 1.00 46.23 226 ALA B CA 1
ATOM 5087 C C . ALA B 1 226 ? 9.685 -5.655 71.665 1.00 45.97 226 ALA B C 1
ATOM 5088 O O . ALA B 1 226 ? 10.274 -5.280 72.666 1.00 46.98 226 ALA B O 1
ATOM 5090 N N . ILE B 1 227 ? 9.455 -4.857 70.619 1.00 45.19 227 ILE B N 1
ATOM 5091 C CA . ILE B 1 227 ? 9.935 -3.474 70.568 1.00 45.14 227 ILE B CA 1
ATOM 5092 C C . ILE B 1 227 ? 8.762 -2.480 70.695 1.00 47.23 227 ILE B C 1
ATOM 5093 O O . ILE B 1 227 ? 8.980 -1.248 70.695 1.00 47.26 227 ILE B O 1
ATOM 5098 N N . GLY B 1 228 ? 7.533 -3.003 70.829 1.00 49.27 228 GLY B N 1
ATOM 5099 C CA . GLY B 1 228 ? 6.308 -2.197 70.721 1.00 50.73 228 GLY B CA 1
ATOM 5100 C C . GLY B 1 228 ? 5.818 -2.137 69.289 1.00 49.68 228 GLY B C 1
ATOM 5101 O O . GLY B 1 228 ? 6.406 -2.771 68.413 1.00 49.08 228 GLY B O 1
ATOM 5102 N N . ASP B 1 229 ? 4.763 -1.353 69.035 1.00 50.35 229 ASP B N 1
ATOM 5103 C CA . ASP B 1 229 ? 4.146 -1.306 67.711 1.00 50.86 229 ASP B CA 1
ATOM 5104 C C . ASP B 1 229 ? 4.928 -0.356 66.795 1.00 48.78 229 ASP B C 1
ATOM 5105 O O . ASP B 1 229 ? 5.233 0.773 67.175 1.00 49.40 229 ASP B O 1
ATOM 5110 N N . VAL B 1 230 ? 5.210 -0.817 65.577 1.00 47.26 230 VAL B N 1
ATOM 5111 C CA . VAL B 1 230 ? 6.033 -0.074 64.641 1.00 45.83 230 VAL B CA 1
ATOM 5112 C C . VAL B 1 230 ? 5.128 0.851 63.820 1.00 46.93 230 VAL B C 1
ATOM 5113 O O . VAL B 1 230 ? 4.128 0.416 63.253 1.00 47.56 230 VAL B O 1
ATOM 5117 N N . LYS B 1 231 ? 5.527 2.124 63.742 1.00 47.88 231 LYS B N 1
ATOM 5118 C CA . LYS B 1 231 ? 4.803 3.176 63.026 1.00 48.91 231 LYS B CA 1
ATOM 5119 C C . LYS B 1 231 ? 5.545 3.529 61.734 1.00 47.70 231 LYS B C 1
ATOM 5120 O O . LYS B 1 231 ? 6.734 3.299 61.606 1.00 45.84 231 LYS B O 1
ATOM 5126 N N . ARG B 1 232 ? 4.803 4.084 60.775 1.00 48.38 232 ARG B N 1
ATOM 5127 C CA . ARG B 1 232 ? 5.342 4.530 59.501 1.00 48.10 232 ARG B CA 1
ATOM 5128 C C . ARG B 1 232 ? 5.182 6.051 59.430 1.00 48.56 232 ARG B C 1
ATOM 5129 O O . ARG B 1 232 ? 4.159 6.584 59.856 1.00 50.47 232 ARG B O 1
ATOM 5137 N N . ASP B 1 233 ? 6.220 6.751 58.974 1.00 46.96 233 ASP B N 1
ATOM 5138 C CA . ASP B 1 233 ? 6.102 8.181 58.717 1.00 48.46 233 ASP B CA 1
ATOM 5139 C C . ASP B 1 233 ? 7.025 8.543 57.553 1.00 46.67 233 ASP B C 1
ATOM 5140 O O . ASP B 1 233 ? 7.940 7.789 57.219 1.00 43.95 233 ASP B O 1
ATOM 5145 N N . CYS B 1 234 ? 6.748 9.694 56.939 1.00 46.96 234 CYS B N 1
ATOM 5146 C CA . CYS B 1 234 ? 7.501 10.163 55.797 1.00 47.15 234 CYS B CA 1
ATOM 5147 C C . CYS B 1 234 ? 8.029 11.569 56.053 1.00 47.01 234 CYS B C 1
ATOM 5148 O O . CYS B 1 234 ? 7.400 12.370 56.736 1.00 48.30 234 CYS B O 1
ATOM 5151 N N . PHE B 1 235 ? 9.205 11.829 55.487 1.00 45.29 235 PHE B N 1
ATOM 5152 C CA . PHE B 1 235 ? 9.880 13.094 55.638 1.00 45.48 235 PHE B CA 1
ATOM 5153 C C . PHE B 1 235 ? 10.394 13.502 54.263 1.00 44.85 235 PHE B C 1
ATOM 5154 O O . PHE B 1 235 ? 10.933 12.667 53.557 1.00 42.58 235 PHE B O 1
ATOM 5162 N N . PHE B 1 236 ? 10.208 14.775 53.899 1.00 46.00 236 PHE B N 1
ATOM 5163 C CA . PHE B 1 236 ? 10.794 15.309 52.673 1.00 46.36 236 PHE B CA 1
ATOM 5164 C C . PHE B 1 236 ? 12.169 15.865 53.050 1.00 45.56 236 PHE B C 1
ATOM 5165 O O . PHE B 1 236 ? 12.320 16.520 54.079 1.00 45.93 236 PHE B O 1
ATOM 5173 N N . VAL B 1 237 ? 13.166 15.558 52.216 1.00 43.79 237 VAL B N 1
ATOM 5174 C CA . VAL B 1 237 ? 14.521 16.012 52.395 1.00 43.46 237 VAL B CA 1
ATOM 5175 C C . VAL B 1 237 ? 14.931 16.731 51.107 1.00 43.89 237 VAL B C 1
ATOM 5176 O O . VAL B 1 237 ? 14.721 16.204 50.038 1.00 43.35 237 VAL B O 1
ATOM 5180 N N . THR B 1 238 ? 15.524 17.926 51.231 1.00 45.11 238 THR B N 1
ATOM 5181 C CA . THR B 1 238 ? 15.858 18.765 50.087 1.00 46.39 238 THR B CA 1
ATOM 5182 C C . THR B 1 238 ? 17.283 18.457 49.607 1.00 46.04 238 THR B C 1
ATOM 5183 O O . THR B 1 238 ? 18.174 18.177 50.422 1.00 45.02 238 THR B O 1
ATOM 5187 N N . ASP B 1 239 ? 17.503 18.546 48.286 1.00 46.65 239 ASP B N 1
ATOM 5188 C CA . ASP B 1 239 ? 18.835 18.337 47.686 1.00 46.73 239 ASP B CA 1
ATOM 5189 C C . ASP B 1 239 ? 19.837 19.349 48.280 1.00 48.02 239 ASP B C 1
ATOM 5190 O O . ASP B 1 239 ? 20.996 19.001 48.548 1.00 47.22 239 ASP B O 1
ATOM 5195 N N . ASP B 1 240 ? 19.372 20.581 48.508 1.00 49.45 240 ASP B N 1
ATOM 5196 C CA . ASP B 1 240 ? 20.106 21.647 49.184 1.00 51.30 240 ASP B CA 1
ATOM 5197 C C . ASP B 1 240 ? 20.707 21.159 50.511 1.00 49.73 240 ASP B C 1
ATOM 5198 O O . ASP B 1 240 ? 21.913 21.247 50.729 1.00 49.52 240 ASP B O 1
ATOM 5203 N N . SER B 1 241 ? 19.846 20.682 51.414 1.00 47.90 241 SER B N 1
ATOM 5204 C CA . SER B 1 241 ? 20.265 20.275 52.735 1.00 46.68 241 SER B CA 1
ATOM 5205 C C . SER B 1 241 ? 21.279 19.118 52.657 1.00 44.26 241 SER B C 1
ATOM 5206 O O . SER B 1 241 ? 22.181 19.066 53.469 1.00 43.81 241 SER B O 1
ATOM 5209 N N . LEU B 1 242 ? 21.155 18.218 51.669 1.00 42.64 242 LEU B N 1
ATOM 5210 C CA . LEU B 1 242 ? 22.160 17.153 51.477 1.00 40.98 242 LEU B CA 1
ATOM 5211 C C . LEU B 1 242 ? 23.484 17.752 50.997 1.00 41.08 242 LEU B C 1
ATOM 5212 O O . LEU B 1 242 ? 24.548 17.312 51.414 1.00 40.07 242 LEU B O 1
ATOM 5217 N N . ASP B 1 243 ? 23.407 18.726 50.088 1.00 41.68 243 ASP B N 1
ATOM 5218 C CA . ASP B 1 243 ? 24.598 19.426 49.618 1.00 42.46 243 ASP B CA 1
ATOM 5219 C C . ASP B 1 243 ? 25.319 20.057 50.823 1.00 42.94 243 ASP B C 1
ATOM 5220 O O . ASP B 1 243 ? 26.532 19.902 50.958 1.00 42.80 243 ASP B O 1
ATOM 5225 N N . GLN B 1 244 ? 24.571 20.758 51.685 1.00 43.29 244 GLN B N 1
ATOM 5226 C CA . GLN B 1 244 ? 25.126 21.394 52.904 1.00 44.45 244 GLN B CA 1
ATOM 5227 C C . GLN B 1 244 ? 25.803 20.335 53.786 1.00 42.39 244 GLN B C 1
ATOM 5228 O O . GLN B 1 244 ? 26.943 20.484 54.200 1.00 42.67 244 GLN B O 1
ATOM 5234 N N . LEU B 1 245 ? 25.079 19.257 54.076 1.00 40.72 245 LEU B N 1
ATOM 5235 C CA . LEU B 1 245 ? 25.607 18.178 54.940 1.00 39.56 245 LEU B CA 1
ATOM 5236 C C . LEU B 1 245 ? 26.915 17.625 54.350 1.00 38.98 245 LEU B C 1
ATOM 5237 O O . LEU B 1 245 ? 27.888 17.477 55.053 1.00 38.23 245 LEU B O 1
ATOM 5242 N N . LYS B 1 246 ? 26.917 17.315 53.042 1.00 38.85 246 LYS B N 1
ATOM 5243 C CA . LYS B 1 246 ? 28.103 16.740 52.378 1.00 38.88 246 LYS B CA 1
ATOM 5244 C C . LYS B 1 246 ? 29.293 17.709 52.436 1.00 40.03 246 LYS B C 1
ATOM 5245 O O . LYS B 1 246 ? 30.438 17.295 52.666 1.00 39.69 246 LYS B O 1
ATOM 5251 N N . ALA B 1 247 ? 29.021 18.999 52.226 1.00 41.50 247 ALA B N 1
ATOM 5252 C CA . ALA B 1 247 ? 30.057 20.030 52.246 1.00 43.08 247 ALA B CA 1
ATOM 5253 C C . ALA B 1 247 ? 30.653 20.162 53.659 1.00 43.40 247 ALA B C 1
ATOM 5254 O O . ALA B 1 247 ? 31.873 20.327 53.814 1.00 43.75 247 ALA B O 1
ATOM 5256 N N . GLN B 1 248 ? 29.797 20.062 54.684 1.00 42.89 248 GLN B N 1
ATOM 5257 C CA . GLN B 1 248 ? 30.237 20.161 56.086 1.00 43.34 248 GLN B CA 1
ATOM 5258 C C . GLN B 1 248 ? 31.061 18.917 56.461 1.00 42.14 248 GLN B C 1
ATOM 5259 O O . GLN B 1 248 ? 32.083 19.029 57.115 1.00 42.83 248 GLN B O 1
ATOM 5265 N N . LEU B 1 249 ? 30.637 17.732 56.019 1.00 40.49 249 LEU B N 1
ATOM 5266 C CA . LEU B 1 249 ? 31.372 16.510 56.278 1.00 39.63 249 LEU B CA 1
ATOM 5267 C C . LEU B 1 249 ? 32.756 16.566 55.617 1.00 41.28 249 LEU B C 1
ATOM 5268 O O . LEU B 1 249 ? 33.769 16.234 56.252 1.00 41.68 249 LEU B O 1
ATOM 5273 N N . LEU B 1 250 ? 32.805 17.018 54.364 1.00 43.11 250 LEU B N 1
ATOM 5274 C CA . LEU B 1 250 ? 34.058 17.181 53.622 1.00 45.05 250 LEU B CA 1
ATOM 5275 C C . LEU B 1 250 ? 34.985 18.166 54.352 1.00 47.93 250 LEU B C 1
ATOM 5276 O O . LEU B 1 250 ? 36.173 17.891 54.530 1.00 48.24 250 LEU B O 1
ATOM 5281 N N . GLU B 1 251 ? 34.426 19.313 54.751 1.00 50.69 251 GLU B N 1
ATOM 5282 C CA . GLU B 1 251 ? 35.154 20.379 55.431 1.00 53.90 251 GLU B CA 1
ATOM 5283 C C . GLU B 1 251 ? 35.809 19.827 56.702 1.00 54.24 251 GLU B C 1
ATOM 5284 O O . GLU B 1 251 ? 36.960 20.115 56.965 1.00 55.72 251 GLU B O 1
ATOM 5290 N N . LYS B 1 252 ? 35.074 18.993 57.446 1.00 53.42 252 LYS B N 1
ATOM 5291 C CA . LYS B 1 252 ? 35.484 18.520 58.756 1.00 53.65 252 LYS B CA 1
ATOM 5292 C C . LYS B 1 252 ? 36.310 17.233 58.670 1.00 52.15 252 LYS B C 1
ATOM 5293 O O . LYS B 1 252 ? 37.028 16.934 59.613 1.00 53.02 252 LYS B O 1
ATOM 5299 N N . SER B 1 253 ? 36.172 16.454 57.593 1.00 49.98 253 SER B N 1
ATOM 5300 C CA . SER B 1 253 ? 36.773 15.109 57.567 1.00 48.75 253 SER B CA 1
ATOM 5301 C C . SER B 1 253 ? 37.762 14.929 56.414 1.00 49.72 253 SER B C 1
ATOM 5302 O O . SER B 1 253 ? 38.596 14.032 56.484 1.00 49.34 253 SER B O 1
ATOM 5305 N N . GLY B 1 254 ? 37.616 15.728 55.349 1.00 51.17 254 GLY B N 1
ATOM 5306 C CA . GLY B 1 254 ? 38.371 15.558 54.108 1.00 52.08 254 GLY B CA 1
ATOM 5307 C C . GLY B 1 254 ? 37.822 14.448 53.217 1.00 51.15 254 GLY B C 1
ATOM 5308 O O . GLY B 1 254 ? 38.461 14.085 52.221 1.00 51.83 254 GLY B O 1
ATOM 5309 N N . LEU B 1 255 ? 36.625 13.930 53.522 1.00 49.65 255 LEU B N 1
ATOM 5310 C CA . LEU B 1 255 ? 36.046 12.814 52.749 1.00 48.49 255 LEU B CA 1
ATOM 5311 C C . LEU B 1 255 ? 34.736 13.243 52.073 1.00 46.95 255 LEU B C 1
ATOM 5312 O O . LEU B 1 255 ? 33.914 13.918 52.670 1.00 46.99 255 LEU B O 1
ATOM 5317 N N . ASN B 1 256 ? 34.546 12.829 50.815 1.00 45.92 256 ASN B N 1
ATOM 5318 C CA . ASN B 1 256 ? 33.286 13.035 50.097 1.00 44.48 256 ASN B CA 1
ATOM 5319 C C . ASN B 1 256 ? 32.366 11.851 50.368 1.00 41.20 256 ASN B C 1
ATOM 5320 O O . ASN B 1 256 ? 32.766 10.714 50.201 1.00 42.96 256 ASN B O 1
ATOM 5325 N N . PHE B 1 257 ? 31.139 12.118 50.798 1.00 37.97 257 PHE B N 1
ATOM 5326 C CA . PHE B 1 257 ? 30.213 11.041 51.052 1.00 34.60 257 PHE B CA 1
ATOM 5327 C C . PHE B 1 257 ? 29.064 11.150 50.045 1.00 33.49 257 PHE B C 1
ATOM 5328 O O . PHE B 1 257 ? 28.683 12.255 49.660 1.00 34.60 257 PHE B O 1
ATOM 5336 N N . THR B 1 258 ? 28.530 9.993 49.652 1.00 31.18 258 THR B N 1
ATOM 5337 C CA . THR B 1 258 ? 27.309 9.911 48.873 1.00 30.14 258 THR B CA 1
ATOM 5338 C C . THR B 1 258 ? 26.158 10.285 49.808 1.00 29.96 258 THR B C 1
ATOM 5339 O O . THR B 1 258 ? 26.302 10.181 51.084 1.00 29.16 258 THR B O 1
ATOM 5343 N N . THR B 1 259 ? 25.032 10.664 49.201 1.00 29.25 259 THR B N 1
ATOM 5344 C CA . THR B 1 259 ? 23.790 10.890 49.916 1.00 29.21 259 THR B CA 1
ATOM 5345 C C . THR B 1 259 ? 23.476 9.689 50.820 1.00 28.12 259 THR B C 1
ATOM 5346 O O . THR B 1 259 ? 23.158 9.866 51.996 1.00 28.04 259 THR B O 1
ATOM 5350 N N . PHE B 1 260 ? 23.591 8.477 50.279 1.00 27.25 260 PHE B N 1
ATOM 5351 C CA . PHE B 1 260 ? 23.224 7.268 51.030 1.00 26.83 260 PHE B CA 1
ATOM 5352 C C . PHE B 1 260 ? 24.077 7.122 52.299 1.00 26.58 260 PHE B C 1
ATOM 5353 O O . PHE B 1 260 ? 23.573 6.788 53.358 1.00 26.13 260 PHE B O 1
ATOM 5361 N N . GLU B 1 261 ? 25.371 7.411 52.181 1.00 26.89 261 GLU B N 1
ATOM 5362 C CA . GLU B 1 261 ? 26.295 7.372 53.300 1.00 27.20 261 GLU B CA 1
ATOM 5363 C C . GLU B 1 261 ? 25.943 8.426 54.365 1.00 27.46 261 GLU B C 1
ATOM 5364 O O . GLU B 1 261 ? 25.817 8.090 55.543 1.00 27.14 261 GLU B O 1
ATOM 5370 N N . ALA B 1 262 ? 25.785 9.676 53.931 1.00 27.99 262 ALA B N 1
ATOM 5371 C CA . ALA B 1 262 ? 25.660 10.829 54.818 1.00 28.75 262 ALA B CA 1
ATOM 5372 C C . ALA B 1 262 ? 24.305 10.804 55.532 1.00 28.49 262 ALA B C 1
ATOM 5373 O O . ALA B 1 262 ? 24.248 10.893 56.766 1.00 28.32 262 ALA B O 1
ATOM 5375 N N . LEU B 1 263 ? 23.228 10.748 54.744 1.00 27.91 263 LEU B N 1
ATOM 5376 C CA . LEU B 1 263 ? 21.867 10.703 55.275 1.00 27.98 263 LEU B CA 1
ATOM 5377 C C . LEU B 1 263 ? 21.628 9.383 56.023 1.00 26.83 263 LEU B C 1
ATOM 5378 O O . LEU B 1 263 ? 20.958 9.380 57.082 1.00 27.12 263 LEU B O 1
ATOM 5383 N N . GLY B 1 264 ? 22.152 8.277 55.472 1.00 25.64 264 GLY B N 1
ATOM 5384 C CA . GLY B 1 264 ? 22.148 6.972 56.132 1.00 24.72 264 GLY B CA 1
ATOM 5385 C C . GLY B 1 264 ? 22.706 7.054 57.554 1.00 25.06 264 GLY B C 1
ATOM 5386 O O . GLY B 1 264 ? 22.080 6.580 58.490 1.00 24.64 264 GLY B O 1
ATOM 5387 N N . ALA B 1 265 ? 23.883 7.677 57.699 1.00 25.26 265 ALA B N 1
ATOM 5388 C CA . ALA B 1 265 ? 24.543 7.823 59.011 1.00 25.61 265 ALA B CA 1
ATOM 5389 C C . ALA B 1 265 ? 23.645 8.647 59.941 1.00 26.41 265 ALA B C 1
ATOM 5390 O O . ALA B 1 265 ? 23.456 8.297 61.123 1.00 26.43 265 ALA B O 1
ATOM 5392 N N . TYR B 1 266 ? 23.091 9.744 59.407 1.00 26.97 266 TYR B N 1
ATOM 5393 C CA . TYR B 1 266 ? 22.320 10.669 60.221 1.00 28.27 266 TYR B CA 1
ATOM 5394 C C . TYR B 1 266 ? 21.087 9.957 60.807 1.00 28.17 266 TYR B C 1
ATOM 5395 O O . TYR B 1 266 ? 20.842 10.000 62.041 1.00 28.32 266 TYR B O 1
ATOM 5404 N N . ILE B 1 267 ? 20.344 9.280 59.926 1.00 27.45 267 ILE B N 1
ATOM 5405 C CA . ILE B 1 267 ? 19.113 8.564 60.282 1.00 27.52 267 ILE B CA 1
ATOM 5406 C C . ILE B 1 267 ? 19.433 7.415 61.260 1.00 26.93 267 ILE B C 1
ATOM 5407 O O . ILE B 1 267 ? 18.714 7.212 62.203 1.00 27.25 267 ILE B O 1
ATOM 5412 N N . TRP B 1 268 ? 20.478 6.636 60.956 1.00 26.10 268 TRP B N 1
ATOM 5413 C CA . TRP B 1 268 ? 20.893 5.484 61.781 1.00 25.98 268 TRP B CA 1
ATOM 5414 C C . TRP B 1 268 ? 21.204 5.949 63.203 1.00 26.79 268 TRP B C 1
ATOM 5415 O O . TRP B 1 268 ? 20.728 5.359 64.180 1.00 26.98 268 TRP B O 1
ATOM 5426 N N . ARG B 1 269 ? 22.023 7.001 63.299 1.00 27.27 269 ARG B N 1
ATOM 5427 C CA . ARG B 1 269 ? 22.346 7.619 64.604 1.00 28.35 269 ARG B CA 1
ATOM 5428 C C . ARG B 1 269 ? 21.065 8.043 65.323 1.00 29.26 269 ARG B C 1
ATOM 5429 O O . ARG B 1 269 ? 20.910 7.786 66.523 1.00 29.87 269 ARG B O 1
ATOM 5437 N N . ALA B 1 270 ? 20.192 8.766 64.614 1.00 29.69 270 ALA B N 1
ATOM 5438 C CA . ALA B 1 270 ? 19.015 9.381 65.217 1.00 31.31 270 ALA B CA 1
ATOM 5439 C C . ALA B 1 270 ? 18.088 8.296 65.778 1.00 31.72 270 ALA B C 1
ATOM 5440 O O . ALA B 1 270 ? 17.535 8.456 66.885 1.00 33.19 270 ALA B O 1
ATOM 5442 N N . LYS B 1 271 ? 17.964 7.197 65.026 1.00 31.19 271 LYS B N 1
ATOM 5443 C CA . LYS B 1 271 ? 17.110 6.067 65.351 1.00 31.70 271 LYS B CA 1
ATOM 5444 C C . LYS B 1 271 ? 17.652 5.328 66.582 1.00 31.48 271 LYS B C 1
ATOM 5445 O O . LYS B 1 271 ? 16.903 5.029 67.476 1.00 32.57 271 LYS B O 1
ATOM 5451 N N . VAL B 1 272 ? 18.955 5.044 66.622 1.00 30.78 272 VAL B N 1
ATOM 5452 C CA . VAL B 1 272 ? 19.516 4.229 67.680 1.00 31.28 272 VAL B CA 1
ATOM 5453 C C . VAL B 1 272 ? 19.495 5.039 68.986 1.00 33.13 272 VAL B C 1
ATOM 5454 O O . VAL B 1 272 ? 19.250 4.499 70.062 1.00 33.20 272 VAL B O 1
ATOM 5458 N N . ARG B 1 273 ? 19.746 6.340 68.859 1.00 34.39 273 ARG B N 1
ATOM 5459 C CA . ARG B 1 273 ? 19.605 7.314 69.924 1.00 37.47 273 ARG B CA 1
ATOM 5460 C C . ARG B 1 273 ? 18.181 7.273 70.503 1.00 38.38 273 ARG B C 1
ATOM 5461 O O . ARG B 1 273 ? 18.001 7.110 71.715 1.00 39.42 273 ARG B O 1
ATOM 5469 N N . ALA B 1 274 ? 17.185 7.417 69.625 1.00 38.43 274 ALA B N 1
ATOM 5470 C CA . ALA B 1 274 ? 15.772 7.566 69.992 1.00 39.98 274 ALA B CA 1
ATOM 5471 C C . ALA B 1 274 ? 15.234 6.262 70.606 1.00 40.35 274 ALA B C 1
ATOM 5472 O O . ALA B 1 274 ? 14.340 6.305 71.451 1.00 40.83 274 ALA B O 1
ATOM 5474 N N . ALA B 1 275 ? 15.773 5.119 70.152 1.00 39.31 275 ALA B N 1
ATOM 5475 C CA . ALA B 1 275 ? 15.427 3.801 70.688 1.00 40.24 275 ALA B CA 1
ATOM 5476 C C . ALA B 1 275 ? 16.073 3.555 72.058 1.00 41.94 275 ALA B C 1
ATOM 5477 O O . ALA B 1 275 ? 15.720 2.585 72.700 1.00 43.04 275 ALA B O 1
ATOM 5479 N N . LYS B 1 276 ? 17.047 4.383 72.462 1.00 43.24 276 LYS B N 1
ATOM 5480 C CA . LYS B 1 276 ? 17.780 4.223 73.742 1.00 44.77 276 LYS B CA 1
ATOM 5481 C C . LYS B 1 276 ? 18.410 2.825 73.809 1.00 44.44 276 LYS B C 1
ATOM 5482 O O . LYS B 1 276 ? 18.346 2.146 74.824 1.00 44.88 276 LYS B O 1
ATOM 5488 N N . THR B 1 277 ? 19.000 2.390 72.703 1.00 42.94 277 THR B N 1
ATOM 5489 C CA . THR B 1 277 ? 19.658 1.106 72.647 1.00 42.78 277 THR B CA 1
ATOM 5490 C C . THR B 1 277 ? 20.803 1.101 73.670 1.00 44.00 277 THR B C 1
ATOM 5491 O O . THR B 1 277 ? 21.505 2.101 73.821 1.00 43.29 277 THR B O 1
ATOM 5495 N N . GLU B 1 278 ? 20.973 -0.024 74.381 1.00 44.71 278 GLU B N 1
ATOM 5496 C CA . GLU B 1 278 ? 21.976 -0.131 75.439 1.00 45.92 278 GLU B CA 1
ATOM 5497 C C . GLU B 1 278 ? 23.385 0.037 74.836 1.00 43.73 278 GLU B C 1
ATOM 5498 O O . GLU B 1 278 ? 23.656 -0.350 73.716 1.00 40.14 278 GLU B O 1
ATOM 5504 N N . GLU B 1 279 ? 24.281 0.609 75.646 1.00 43.85 279 GLU B N 1
ATOM 5505 C CA . GLU B 1 279 ? 25.589 1.154 75.262 1.00 43.75 279 GLU B CA 1
ATOM 5506 C C . GLU B 1 279 ? 26.522 0.175 74.539 1.00 41.57 279 GLU B C 1
ATOM 5507 O O . GLU B 1 279 ? 27.341 0.629 73.732 1.00 40.46 279 GLU B O 1
ATOM 5513 N N . LYS B 1 280 ? 26.504 -1.107 74.932 1.00 41.41 280 LYS B N 1
ATOM 5514 C CA . LYS B 1 280 ? 27.443 -2.105 74.393 1.00 41.23 280 LYS B CA 1
ATOM 5515 C C . LYS B 1 280 ? 26.719 -3.051 73.417 1.00 40.21 280 LYS B C 1
ATOM 5516 O O . LYS B 1 280 ? 27.291 -4.024 72.921 1.00 39.72 280 LYS B O 1
ATOM 5522 N N . GLU B 1 281 ? 25.449 -2.766 73.144 1.00 40.39 281 GLU B N 1
ATOM 5523 C CA . GLU B 1 281 ? 24.683 -3.555 72.180 1.00 40.33 281 GLU B CA 1
ATOM 5524 C C . GLU B 1 281 ? 25.283 -3.300 70.788 1.00 37.77 281 GLU B C 1
ATOM 5525 O O . GLU B 1 281 ? 25.591 -2.160 70.433 1.00 36.90 281 GLU B O 1
ATOM 5531 N N . ASN B 1 282 ? 25.527 -4.395 70.051 1.00 36.03 282 ASN B N 1
ATOM 5532 C CA . ASN B 1 282 ? 25.950 -4.364 68.657 1.00 35.05 282 ASN B CA 1
ATOM 5533 C C . ASN B 1 282 ? 24.743 -3.972 67.786 1.00 33.02 282 ASN B C 1
ATOM 5534 O O . ASN B 1 282 ? 23.702 -4.627 67.827 1.00 32.63 282 ASN B O 1
ATOM 5539 N N . VAL B 1 283 ? 24.879 -2.908 66.989 1.00 31.11 283 VAL B N 1
ATOM 5540 C CA . VAL B 1 283 ? 23.811 -2.499 66.082 1.00 29.92 283 VAL B CA 1
ATOM 5541 C C . VAL B 1 283 ? 24.358 -2.538 64.650 1.00 28.89 283 VAL B C 1
ATOM 5542 O O . VAL B 1 283 ? 25.552 -2.400 64.423 1.00 28.61 283 VAL B O 1
ATOM 5546 N N . LYS B 1 284 ? 23.456 -2.726 63.687 1.00 28.33 284 LYS B N 1
ATOM 5547 C CA . LYS B 1 284 ? 23.844 -2.914 62.303 1.00 27.46 284 LYS B CA 1
ATOM 5548 C C . LYS B 1 284 ? 23.014 -2.011 61.396 1.00 26.72 284 LYS B C 1
ATOM 5549 O O . LYS B 1 284 ? 21.845 -1.749 61.665 1.00 26.92 284 LYS B O 1
ATOM 5555 N N . PHE B 1 285 ? 23.697 -1.527 60.358 1.00 25.72 285 PHE B N 1
ATOM 5556 C CA . PHE B 1 285 ? 23.176 -0.861 59.203 1.00 25.26 285 PHE B CA 1
ATOM 5557 C C . PHE B 1 285 ? 23.243 -1.879 58.064 1.00 25.09 285 PHE B C 1
ATOM 5558 O O . PHE B 1 285 ? 24.341 -2.301 57.714 1.00 25.24 285 PHE B O 1
ATOM 5566 N N . VAL B 1 286 ? 22.086 -2.282 57.524 1.00 25.17 286 VAL B N 1
ATOM 5567 C CA . VAL B 1 286 ? 22.035 -3.328 56.491 1.00 24.80 286 VAL B CA 1
ATOM 5568 C C . VAL B 1 286 ? 21.287 -2.794 55.264 1.00 24.60 286 VAL B C 1
ATOM 5569 O O . VAL B 1 286 ? 20.255 -2.139 55.398 1.00 24.41 286 VAL B O 1
ATOM 5573 N N . TYR B 1 287 ? 21.821 -3.127 54.093 1.00 24.55 287 TYR B N 1
ATOM 5574 C CA . TYR B 1 287 ? 21.218 -2.767 52.800 1.00 25.42 287 TYR B CA 1
ATOM 5575 C C . TYR B 1 287 ? 21.510 -3.906 51.822 1.00 25.81 287 TYR B C 1
ATOM 5576 O O . TYR B 1 287 ? 22.426 -4.673 52.058 1.00 25.57 287 TYR B O 1
ATOM 5585 N N . SER B 1 288 ? 20.695 -3.999 50.768 1.00 26.77 288 SER B N 1
ATOM 5586 C CA . SER B 1 288 ? 20.777 -5.026 49.752 1.00 28.22 288 SER B CA 1
ATOM 5587 C C . SER B 1 288 ? 21.512 -4.475 48.522 1.00 28.78 288 SER B C 1
ATOM 5588 O O . SER B 1 288 ? 21.234 -3.363 48.101 1.00 28.46 288 SER B O 1
ATOM 5591 N N . ILE B 1 289 ? 22.451 -5.241 47.958 1.00 28.88 289 ILE B N 1
ATOM 5592 C CA . ILE B 1 289 ? 23.066 -4.845 46.703 1.00 30.58 289 ILE B CA 1
ATOM 5593 C C . ILE B 1 289 ? 22.870 -5.941 45.653 1.00 29.78 289 ILE B C 1
ATOM 5594 O O . ILE B 1 289 ? 22.990 -7.129 45.938 1.00 28.94 289 ILE B O 1
ATOM 5599 N N . ASN B 1 290 ? 22.622 -5.466 44.421 1.00 28.72 290 ASN B N 1
ATOM 5600 C CA . ASN B 1 290 ? 22.452 -6.268 43.237 1.00 28.95 290 ASN B CA 1
ATOM 5601 C C . ASN B 1 290 ? 23.803 -6.836 42.741 1.00 29.21 290 ASN B C 1
ATOM 5602 O O . ASN B 1 290 ? 24.719 -6.084 42.393 1.00 29.84 290 ASN B O 1
ATOM 5607 N N . ILE B 1 291 ? 23.921 -8.171 42.681 1.00 28.81 291 ILE B N 1
ATOM 5608 C CA . ILE B 1 291 ? 25.217 -8.808 42.450 1.00 28.99 291 ILE B CA 1
ATOM 5609 C C . ILE B 1 291 ? 25.207 -9.459 41.059 1.00 30.50 291 ILE B C 1
ATOM 5610 O O . ILE B 1 291 ? 26.198 -10.065 40.628 1.00 30.01 291 ILE B O 1
ATOM 5615 N N . ARG B 1 292 ? 24.109 -9.272 40.320 1.00 30.60 292 ARG B N 1
ATOM 5616 C CA . ARG B 1 292 ? 23.978 -9.909 38.990 1.00 32.75 292 ARG B CA 1
ATOM 5617 C C . ARG B 1 292 ? 25.235 -9.641 38.141 1.00 35.06 292 ARG B C 1
ATOM 5618 O O . ARG B 1 292 ? 25.759 -10.558 37.505 1.00 36.33 292 ARG B O 1
ATOM 5626 N N . ARG B 1 293 ? 25.747 -8.402 38.156 1.00 37.13 293 ARG B N 1
ATOM 5627 C CA . ARG B 1 293 ? 26.849 -7.994 37.262 1.00 41.01 293 ARG B CA 1
ATOM 5628 C C . ARG B 1 293 ? 28.228 -8.210 37.915 1.00 42.21 293 ARG B C 1
ATOM 5629 O O . ARG B 1 293 ? 29.255 -8.124 37.224 1.00 43.68 293 ARG B O 1
ATOM 5637 N N . LEU B 1 294 ? 28.238 -8.507 39.219 1.00 41.04 294 LEU B N 1
ATOM 5638 C CA . LEU B 1 294 ? 29.441 -8.702 40.022 1.00 42.97 294 LEU B CA 1
ATOM 5639 C C . LEU B 1 294 ? 29.953 -10.141 39.918 1.00 42.55 294 LEU B C 1
ATOM 5640 O O . LEU B 1 294 ? 31.120 -10.375 40.174 1.00 44.00 294 LEU B O 1
ATOM 5645 N N . MET B 1 295 ? 29.061 -11.106 39.664 1.00 40.55 295 MET B N 1
ATOM 5646 C CA . MET B 1 295 ? 29.453 -12.507 39.719 1.00 40.34 295 MET B CA 1
ATOM 5647 C C . MET B 1 295 ? 30.342 -12.828 38.511 1.00 42.30 295 MET B C 1
ATOM 5648 O O . MET B 1 295 ? 30.243 -12.166 37.452 1.00 40.70 295 MET B O 1
ATOM 5653 N N . ASN B 1 296 ? 31.166 -13.875 38.665 1.00 43.07 296 ASN B N 1
ATOM 5654 C CA . ASN B 1 296 ? 32.052 -14.352 37.626 1.00 45.61 296 ASN B CA 1
ATOM 5655 C C . ASN B 1 296 ? 31.716 -15.818 37.335 1.00 46.24 296 ASN B C 1
ATOM 5656 O O . ASN B 1 296 ? 32.072 -16.684 38.128 1.00 47.72 296 ASN B O 1
ATOM 5661 N N . PRO B 1 297 ? 31.017 -16.115 36.226 1.00 45.71 297 PRO B N 1
ATOM 5662 C CA . PRO B 1 297 ? 30.482 -15.156 35.267 1.00 44.91 297 PRO B CA 1
ATOM 5663 C C . PRO B 1 297 ? 29.247 -14.417 35.788 1.00 42.44 297 PRO B C 1
ATOM 5664 O O . PRO B 1 297 ? 28.677 -14.817 36.797 1.00 41.45 297 PRO B O 1
ATOM 5668 N N . PRO B 1 298 ? 28.772 -13.325 35.136 1.00 41.12 298 PRO B N 1
ATOM 5669 C CA . PRO B 1 298 ? 27.600 -12.599 35.633 1.00 39.14 298 PRO B CA 1
ATOM 5670 C C . PRO B 1 298 ? 26.305 -13.399 35.423 1.00 37.82 298 PRO B C 1
ATOM 5671 O O . PRO B 1 298 ? 26.269 -14.233 34.517 1.00 38.48 298 PRO B O 1
ATOM 5675 N N . LEU B 1 299 ? 25.285 -13.152 36.265 1.00 35.44 299 LEU B N 1
ATOM 5676 C CA . LEU B 1 299 ? 23.951 -13.688 36.046 1.00 35.47 299 LEU B CA 1
ATOM 5677 C C . LEU B 1 299 ? 23.393 -13.105 34.745 1.00 36.45 299 LEU B C 1
ATOM 5678 O O . LEU B 1 299 ? 23.714 -11.969 34.404 1.00 36.60 299 LEU B O 1
ATOM 5683 N N . PRO B 1 300 ? 22.495 -13.817 34.035 1.00 37.24 300 PRO B N 1
ATOM 5684 C CA . PRO B 1 300 ? 21.943 -13.311 32.772 1.00 38.40 300 PRO B CA 1
ATOM 5685 C C . PRO B 1 300 ? 20.898 -12.219 33.043 1.00 37.76 300 PRO B C 1
ATOM 5686 O O . PRO B 1 300 ? 20.435 -12.073 34.157 1.00 36.15 300 PRO B O 1
ATOM 5690 N N . LYS B 1 301 ? 20.510 -11.494 31.990 1.00 39.43 301 LYS B N 1
ATOM 5691 C CA . LYS B 1 301 ? 19.785 -10.230 32.089 1.00 39.30 301 LYS B CA 1
ATOM 5692 C C . LYS B 1 301 ? 18.384 -10.441 32.696 1.00 36.93 301 LYS B C 1
ATOM 5693 O O . LYS B 1 301 ? 17.921 -9.628 33.546 1.00 37.31 301 LYS B O 1
ATOM 5699 N N . GLY B 1 302 ? 17.716 -11.518 32.272 1.00 35.33 302 GLY B N 1
ATOM 5700 C CA . GLY B 1 302 ? 16.367 -11.877 32.712 1.00 33.65 302 GLY B CA 1
ATOM 5701 C C . GLY B 1 302 ? 16.362 -12.746 33.973 1.00 32.39 302 GLY B C 1
ATOM 5702 O O . GLY B 1 302 ? 15.351 -13.371 34.296 1.00 31.85 302 GLY B O 1
ATOM 5703 N N . TYR B 1 303 ? 17.489 -12.803 34.690 1.00 30.88 303 TYR B N 1
ATOM 5704 C CA . TYR B 1 303 ? 17.458 -13.464 36.004 1.00 30.38 303 TYR B CA 1
ATOM 5705 C C . TYR B 1 303 ? 16.574 -12.621 36.923 1.00 29.01 303 TYR B C 1
ATOM 5706 O O . TYR B 1 303 ? 16.995 -11.544 37.377 1.00 29.71 303 TYR B O 1
ATOM 5715 N N . TRP B 1 304 ? 15.369 -13.118 37.196 1.00 28.63 304 TRP B N 1
ATOM 5716 C CA . TRP B 1 304 ? 14.409 -12.376 38.004 1.00 28.27 304 TRP B CA 1
ATOM 5717 C C . TRP B 1 304 ? 14.252 -12.921 39.436 1.00 27.80 304 TRP B C 1
ATOM 5718 O O . TRP B 1 304 ? 13.528 -12.306 40.223 1.00 27.55 304 TRP B O 1
ATOM 5729 N N . GLY B 1 305 ? 14.877 -14.062 39.757 1.00 28.14 305 GLY B N 1
ATOM 5730 C CA . GLY B 1 305 ? 14.984 -14.516 41.150 1.00 27.61 305 GLY B CA 1
ATOM 5731 C C . GLY B 1 305 ? 15.692 -13.470 41.966 1.00 26.93 305 GLY B C 1
ATOM 5732 O O . GLY B 1 305 ? 16.093 -12.432 41.411 1.00 26.53 305 GLY B O 1
ATOM 5733 N N . ASN B 1 306 ? 15.845 -13.726 43.278 1.00 26.66 306 ASN B N 1
ATOM 5734 C CA . ASN B 1 306 ? 16.672 -12.905 44.066 1.00 26.32 306 ASN B CA 1
ATOM 5735 C C . ASN B 1 306 ? 18.083 -12.965 43.453 1.00 26.50 306 ASN B C 1
ATOM 5736 O O . ASN B 1 306 ? 18.688 -14.034 43.323 1.00 28.08 306 ASN B O 1
ATOM 5741 N N . GLY B 1 307 ? 18.628 -11.784 43.211 1.00 25.81 307 GLY B N 1
ATOM 5742 C CA . GLY B 1 307 ? 19.989 -11.598 42.779 1.00 25.91 307 GLY B CA 1
ATOM 5743 C C . GLY B 1 307 ? 20.702 -10.498 43.566 1.00 25.73 307 GLY B C 1
ATOM 5744 O O . GLY B 1 307 ? 21.587 -9.816 43.003 1.00 25.30 307 GLY B O 1
ATOM 5745 N N . CYS B 1 308 ? 20.351 -10.353 44.852 1.00 25.94 308 CYS B N 1
ATOM 5746 C CA . CYS B 1 308 ? 20.971 -9.385 45.748 1.00 26.45 308 CYS B CA 1
ATOM 5747 C C . CYS B 1 308 ? 21.452 -10.128 47.005 1.00 26.28 308 CYS B C 1
ATOM 5748 O O . CYS B 1 308 ? 20.926 -11.183 47.338 1.00 26.37 308 CYS B O 1
ATOM 5751 N N . VAL B 1 309 ? 22.432 -9.538 47.695 1.00 26.08 309 VAL B N 1
ATOM 5752 C CA . VAL B 1 309 ? 22.882 -10.002 49.010 1.00 25.88 309 VAL B CA 1
ATOM 5753 C C . VAL B 1 309 ? 22.906 -8.816 49.962 1.00 25.79 309 VAL B C 1
ATOM 5754 O O . VAL B 1 309 ? 23.123 -7.678 49.529 1.00 25.59 309 VAL B O 1
ATOM 5758 N N . PRO B 1 310 ? 22.714 -9.070 51.283 1.00 25.71 310 PRO B N 1
ATOM 5759 C CA . PRO B 1 310 ? 22.817 -8.018 52.285 1.00 25.86 310 PRO B CA 1
ATOM 5760 C C . PRO B 1 310 ? 24.273 -7.684 52.644 1.00 26.56 310 PRO B C 1
ATOM 5761 O O . PRO B 1 310 ? 25.082 -8.604 52.919 1.00 27.50 310 PRO B O 1
ATOM 5765 N N . MET B 1 311 ? 24.581 -6.381 52.677 1.00 26.44 311 MET B N 1
ATOM 5766 C CA . MET B 1 311 ? 25.859 -5.871 53.141 1.00 27.64 311 MET B CA 1
ATOM 5767 C C . MET B 1 311 ? 25.586 -5.199 54.487 1.00 27.25 311 MET B C 1
ATOM 5768 O O . MET B 1 311 ? 24.476 -4.741 54.708 1.00 25.55 311 MET B O 1
ATOM 5773 N N . TYR B 1 312 ? 26.621 -5.086 55.319 1.00 28.51 312 TYR B N 1
ATOM 5774 C CA . TYR B 1 312 ? 26.471 -4.575 56.685 1.00 29.52 312 TYR B CA 1
ATOM 5775 C C . TYR B 1 312 ? 27.632 -3.646 57.075 1.00 28.95 312 TYR B C 1
ATOM 5776 O O . TYR B 1 312 ? 28.777 -3.814 56.637 1.00 28.27 312 TYR B O 1
ATOM 5785 N N . ALA B 1 313 ? 27.310 -2.693 57.953 1.00 28.53 313 ALA B N 1
ATOM 5786 C CA . ALA B 1 313 ? 28.250 -2.086 58.854 1.00 28.63 313 ALA B CA 1
ATOM 5787 C C . ALA B 1 313 ? 27.762 -2.374 60.274 1.00 29.36 313 ALA B C 1
ATOM 5788 O O . ALA B 1 313 ? 26.541 -2.335 60.515 1.00 29.42 313 ALA B O 1
ATOM 5790 N N . GLN B 1 314 ? 28.689 -2.671 61.191 1.00 29.49 314 GLN B N 1
ATOM 5791 C CA . GLN B 1 314 ? 28.299 -2.872 62.592 1.00 30.05 314 GLN B CA 1
ATOM 5792 C C . GLN B 1 314 ? 29.204 -2.025 63.482 1.00 30.03 314 GLN B C 1
ATOM 5793 O O . GLN B 1 314 ? 30.324 -1.694 63.091 1.00 29.24 314 GLN B O 1
ATOM 5799 N N . ILE B 1 315 ? 28.673 -1.700 64.660 1.00 30.76 315 ILE B N 1
ATOM 5800 C CA . ILE B 1 315 ? 29.325 -0.860 65.649 1.00 31.83 315 ILE B CA 1
ATOM 5801 C C . ILE B 1 315 ? 28.511 -0.982 66.924 1.00 32.21 315 ILE B C 1
ATOM 5802 O O . ILE B 1 315 ? 27.280 -1.192 66.842 1.00 31.12 315 ILE B O 1
ATOM 5807 N N . LYS B 1 316 ? 29.181 -0.812 68.076 1.00 33.50 316 LYS B N 1
ATOM 5808 C CA . LYS B 1 316 ? 28.423 -0.652 69.262 1.00 34.67 316 LYS B CA 1
ATOM 5809 C C . LYS B 1 316 ? 27.460 0.583 69.081 1.00 33.55 316 LYS B C 1
ATOM 5810 O O . LYS B 1 316 ? 27.851 1.549 68.600 1.00 33.32 316 LYS B O 1
ATOM 5816 N N . ALA B 1 317 ? 26.246 0.491 69.615 1.00 32.96 317 ALA B N 1
ATOM 5817 C CA . ALA B 1 317 ? 25.322 1.660 69.784 1.00 32.72 317 ALA B CA 1
ATOM 5818 C C . ALA B 1 317 ? 26.019 2.866 70.494 1.00 33.48 317 ALA B C 1
ATOM 5819 O O . ALA B 1 317 ? 25.860 4.004 70.068 1.00 32.62 317 ALA B O 1
ATOM 5821 N N . GLY B 1 318 ? 26.736 2.627 71.606 1.00 34.62 318 GLY B N 1
ATOM 5822 C CA . GLY B 1 318 ? 27.324 3.738 72.414 1.00 35.69 318 GLY B CA 1
ATOM 5823 C C . GLY B 1 318 ? 28.259 4.594 71.573 1.00 36.11 318 GLY B C 1
ATOM 5824 O O . GLY B 1 318 ? 28.294 5.840 71.738 1.00 37.09 318 GLY B O 1
ATOM 5825 N N . GLU B 1 319 ? 28.983 3.930 70.648 1.00 35.12 319 GLU B N 1
ATOM 5826 C CA . GLU B 1 319 ? 29.958 4.576 69.760 1.00 35.61 319 GLU B CA 1
ATOM 5827 C C . GLU B 1 319 ? 29.219 5.260 68.605 1.00 35.03 319 GLU B C 1
ATOM 5828 O O . GLU B 1 319 ? 29.561 6.361 68.216 1.00 35.46 319 GLU B O 1
ATOM 5834 N N . LEU B 1 320 ? 28.210 4.587 68.046 1.00 33.43 320 LEU B N 1
ATOM 5835 C CA . LEU B 1 320 ? 27.408 5.205 66.998 1.00 32.59 320 LEU B CA 1
ATOM 5836 C C . LEU B 1 320 ? 26.813 6.539 67.481 1.00 33.25 320 LEU B C 1
ATOM 5837 O O . LEU B 1 320 ? 26.880 7.539 66.795 1.00 33.18 320 LEU B O 1
ATOM 5842 N N . ILE B 1 321 ? 26.197 6.541 68.661 1.00 33.95 321 ILE B N 1
ATOM 5843 C CA . ILE B 1 321 ? 25.392 7.696 69.086 1.00 34.92 321 ILE B CA 1
ATOM 5844 C C . ILE B 1 321 ? 26.300 8.863 69.536 1.00 35.82 321 ILE B C 1
ATOM 5845 O O . ILE B 1 321 ? 25.847 10.029 69.613 1.00 37.59 321 ILE B O 1
ATOM 5850 N N . GLU B 1 322 ? 27.595 8.589 69.765 1.00 35.12 322 GLU B N 1
ATOM 5851 C CA . GLU B 1 322 ? 28.445 9.659 70.219 1.00 36.34 322 GLU B CA 1
ATOM 5852 C C . GLU B 1 322 ? 29.612 9.957 69.285 1.00 35.35 322 GLU B C 1
ATOM 5853 O O . GLU B 1 322 ? 30.255 10.991 69.440 1.00 36.10 322 GLU B O 1
ATOM 5859 N N . GLN B 1 323 ? 29.885 9.093 68.303 1.00 33.93 323 GLN B N 1
ATOM 5860 C CA . GLN B 1 323 ? 30.992 9.404 67.415 1.00 33.67 323 GLN B CA 1
ATOM 5861 C C . GLN B 1 323 ? 30.508 10.345 66.316 1.00 33.40 323 GLN B C 1
ATOM 5862 O O . GLN B 1 323 ? 29.315 10.409 65.989 1.00 32.99 323 GLN B O 1
ATOM 5868 N N . PRO B 1 324 ? 31.418 11.139 65.717 1.00 33.96 324 PRO B N 1
ATOM 5869 C CA . PRO B 1 324 ? 31.047 12.040 64.624 1.00 34.01 324 PRO B CA 1
ATOM 5870 C C . PRO B 1 324 ? 30.354 11.316 63.460 1.00 32.63 324 PRO B C 1
ATOM 5871 O O . PRO B 1 324 ? 30.669 10.162 63.139 1.00 31.33 324 PRO B O 1
ATOM 5875 N N . ILE B 1 325 ? 29.398 12.011 62.851 1.00 32.69 325 ILE B N 1
ATOM 5876 C CA . ILE B 1 325 ? 28.671 11.501 61.688 1.00 31.81 325 ILE B CA 1
ATOM 5877 C C . ILE B 1 325 ? 29.669 11.095 60.600 1.00 31.37 325 ILE B C 1
ATOM 5878 O O . ILE B 1 325 ? 29.458 10.080 59.946 1.00 30.17 325 ILE B O 1
ATOM 5883 N N . TRP B 1 326 ? 30.759 11.858 60.425 1.00 32.46 326 TRP B N 1
ATOM 5884 C CA . TRP B 1 326 ? 31.708 11.510 59.371 1.00 32.70 326 TRP B CA 1
ATOM 5885 C C . TRP B 1 326 ? 32.331 10.129 59.618 1.00 32.19 326 TRP B C 1
ATOM 5886 O O . TRP B 1 326 ? 32.627 9.427 58.671 1.00 31.36 326 TRP B O 1
ATOM 5897 N N . LYS B 1 327 ? 32.556 9.749 60.883 1.00 32.70 327 LYS B N 1
ATOM 5898 C CA . LYS B 1 327 ? 33.074 8.423 61.161 1.00 32.48 327 LYS B CA 1
ATOM 5899 C C . LYS B 1 327 ? 32.034 7.374 60.758 1.00 30.98 327 LYS B C 1
ATOM 5900 O O . LYS B 1 327 ? 32.389 6.304 60.247 1.00 31.08 327 LYS B O 1
ATOM 5906 N N . THR B 1 328 ? 30.761 7.659 61.024 1.00 30.47 328 THR B N 1
ATOM 5907 C CA . THR B 1 328 ? 29.687 6.706 60.755 1.00 29.75 328 THR B CA 1
ATOM 5908 C C . THR B 1 328 ? 29.526 6.575 59.230 1.00 29.68 328 THR B C 1
ATOM 5909 O O . THR B 1 328 ? 29.442 5.453 58.660 1.00 28.57 328 THR B O 1
ATOM 5913 N N . ALA B 1 329 ? 29.535 7.724 58.545 1.00 30.79 329 ALA B N 1
ATOM 5914 C CA . ALA B 1 329 ? 29.459 7.740 57.077 1.00 31.31 329 ALA B CA 1
ATOM 5915 C C . ALA B 1 329 ? 30.607 6.921 56.460 1.00 32.01 329 ALA B C 1
ATOM 5916 O O . ALA B 1 329 ? 30.377 6.196 55.492 1.00 31.05 329 ALA B O 1
ATOM 5918 N N . GLU B 1 330 ? 31.821 7.026 57.027 1.00 33.68 330 GLU B N 1
ATOM 5919 C CA . GLU B 1 330 ? 32.979 6.266 56.533 1.00 34.83 330 GLU B CA 1
ATOM 5920 C C . GLU B 1 330 ? 32.732 4.771 56.755 1.00 33.00 330 GLU B C 1
ATOM 5921 O O . GLU B 1 330 ? 33.070 3.973 55.910 1.00 32.26 330 GLU B O 1
ATOM 5927 N N . LEU B 1 331 ? 32.142 4.403 57.898 1.00 32.42 331 LEU B N 1
ATOM 5928 C CA . LEU B 1 331 ? 31.841 3.005 58.190 1.00 31.84 331 LEU B CA 1
ATOM 5929 C C . LEU B 1 331 ? 30.913 2.422 57.112 1.00 30.73 331 LEU B C 1
ATOM 5930 O O . LEU B 1 331 ? 31.163 1.318 56.578 1.00 30.62 331 LEU B O 1
ATOM 5935 N N . ILE B 1 332 ? 29.854 3.170 56.773 1.00 29.78 332 ILE B N 1
ATOM 5936 C CA . ILE B 1 332 ? 28.888 2.761 55.754 1.00 28.80 332 ILE B CA 1
ATOM 5937 C C . ILE B 1 332 ? 29.609 2.669 54.396 1.00 29.39 332 ILE B C 1
ATOM 5938 O O . ILE B 1 332 ? 29.413 1.696 53.659 1.00 28.56 332 ILE B O 1
ATOM 5943 N N . LYS B 1 333 ? 30.438 3.670 54.064 1.00 30.67 333 LYS B N 1
ATOM 5944 C CA . LYS B 1 333 ? 31.193 3.662 52.814 1.00 32.19 333 LYS B CA 1
ATOM 5945 C C . LYS B 1 333 ? 32.074 2.404 52.714 1.00 32.84 333 LYS B C 1
ATOM 5946 O O . LYS B 1 333 ? 32.101 1.733 51.684 1.00 30.93 333 LYS B O 1
ATOM 5952 N N . GLN B 1 334 ? 32.774 2.086 53.809 1.00 33.72 334 GLN B N 1
ATOM 5953 C CA . GLN B 1 334 ? 33.744 1.010 53.825 1.00 35.70 334 GLN B CA 1
ATOM 5954 C C . GLN B 1 334 ? 33.029 -0.346 53.699 1.00 34.80 334 GLN B C 1
ATOM 5955 O O . GLN B 1 334 ? 33.659 -1.307 53.295 1.00 35.30 334 GLN B O 1
ATOM 5961 N N . SER B 1 335 ? 31.728 -0.414 54.013 1.00 34.15 335 SER B N 1
ATOM 5962 C CA . SER B 1 335 ? 30.963 -1.681 53.988 1.00 34.11 335 SER B CA 1
ATOM 5963 C C . SER B 1 335 ? 30.848 -2.241 52.566 1.00 34.50 335 SER B C 1
ATOM 5964 O O . SER B 1 335 ? 30.680 -3.444 52.401 1.00 34.29 335 SER B O 1
ATOM 5967 N N . LYS B 1 336 ? 30.938 -1.369 51.559 1.00 36.19 336 LYS B N 1
ATOM 5968 C CA . LYS B 1 336 ? 30.878 -1.779 50.150 1.00 38.58 336 LYS B CA 1
ATOM 5969 C C . LYS B 1 336 ? 32.135 -2.561 49.738 1.00 38.79 336 LYS B C 1
ATOM 5970 O O . LYS B 1 336 ? 32.106 -3.291 48.734 1.00 39.20 336 LYS B O 1
ATOM 5976 N N . SER B 1 337 ? 33.225 -2.403 50.495 1.00 40.04 337 SER B N 1
ATOM 5977 C CA . SER B 1 337 ? 34.483 -3.118 50.263 1.00 42.01 337 SER B CA 1
ATOM 5978 C C . SER B 1 337 ? 34.315 -4.637 50.391 1.00 41.17 337 SER B C 1
ATOM 5979 O O . SER B 1 337 ? 35.154 -5.382 49.911 1.00 42.77 337 SER B O 1
ATOM 5982 N N . ASN B 1 338 ? 33.266 -5.100 51.064 1.00 39.73 338 ASN B N 1
ATOM 5983 C CA . ASN B 1 338 ? 33.087 -6.533 51.249 1.00 39.59 338 ASN B CA 1
ATOM 5984 C C . ASN B 1 338 ? 32.428 -7.139 50.003 1.00 38.47 338 ASN B C 1
ATOM 5985 O O . ASN B 1 338 ? 32.446 -8.359 49.847 1.00 37.34 338 ASN B O 1
ATOM 5990 N N . THR B 1 339 ? 31.855 -6.294 49.126 1.00 37.97 339 THR B N 1
ATOM 5991 C CA . THR B 1 339 ? 31.070 -6.772 47.989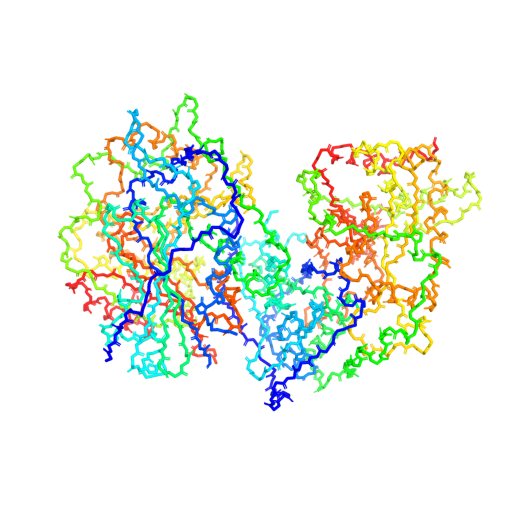 1.00 37.98 339 THR B CA 1
ATOM 5992 C C . THR B 1 339 ? 31.982 -7.364 46.902 1.00 38.01 339 THR B C 1
ATOM 5993 O O . THR B 1 339 ? 32.706 -6.647 46.205 1.00 39.66 339 THR B O 1
ATOM 5997 N N . SER B 1 340 ? 31.881 -8.681 46.717 1.00 36.22 340 SER B N 1
ATOM 5998 C CA . SER B 1 340 ? 32.707 -9.430 45.784 1.00 35.34 340 SER B CA 1
ATOM 5999 C C . SER B 1 340 ? 31.960 -10.703 45.410 1.00 34.64 340 SER B C 1
ATOM 6000 O O . SER B 1 340 ? 30.987 -11.063 46.082 1.00 33.09 340 SER B O 1
ATOM 6003 N N . ASP B 1 341 ? 32.450 -11.376 44.357 1.00 34.48 341 ASP B N 1
ATOM 6004 C CA . ASP B 1 341 ? 31.958 -12.675 43.940 1.00 34.40 341 ASP B CA 1
ATOM 6005 C C . ASP B 1 341 ? 3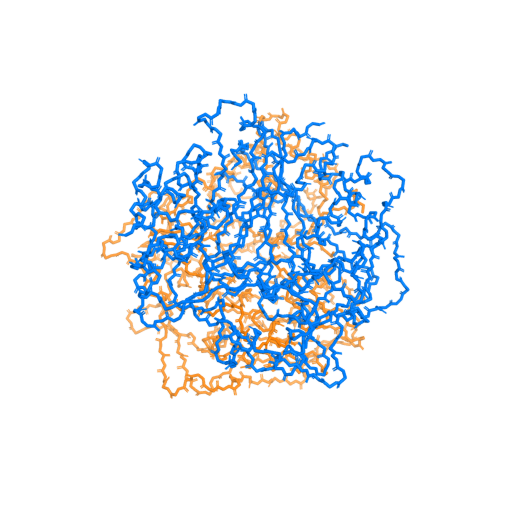2.034 -13.656 45.120 1.00 34.07 341 ASP B C 1
ATOM 6006 O O . ASP B 1 341 ? 31.059 -14.369 45.396 1.00 33.23 341 ASP B O 1
ATOM 6011 N N . GLU B 1 342 ? 33.173 -13.674 45.828 1.00 34.34 342 GLU B N 1
ATOM 6012 C CA . GLU B 1 342 ? 33.360 -14.622 46.908 1.00 34.67 342 GLU B CA 1
ATOM 6013 C C . GLU B 1 342 ? 32.417 -14.309 48.075 1.00 33.12 342 GLU B C 1
ATOM 6014 O O . GLU B 1 342 ? 31.991 -15.224 48.779 1.00 33.65 342 GLU B O 1
ATOM 6020 N N . TYR B 1 343 ? 32.130 -13.026 48.325 1.00 31.49 343 TYR B N 1
ATOM 6021 C CA . TYR B 1 343 ? 31.159 -12.676 49.365 1.00 30.02 343 TYR B CA 1
ATOM 6022 C C . TYR B 1 343 ? 29.819 -13.358 49.073 1.00 29.16 343 TYR B C 1
ATOM 6023 O O . TYR B 1 343 ? 29.219 -13.915 49.969 1.00 28.96 343 TYR B O 1
ATOM 6032 N N . VAL B 1 344 ? 29.378 -13.323 47.815 1.00 28.51 344 VAL B N 1
ATOM 6033 C CA . VAL B 1 344 ? 28.131 -13.932 47.482 1.00 28.20 344 VAL B CA 1
ATOM 6034 C C . VAL B 1 344 ? 28.263 -15.447 47.723 1.00 29.07 344 VAL B C 1
ATOM 6035 O O . VAL B 1 344 ? 27.379 -16.032 48.328 1.00 29.29 344 VAL B O 1
ATOM 6039 N N . ARG B 1 345 ? 29.355 -16.058 47.240 1.00 30.24 345 ARG B N 1
ATOM 6040 C CA . ARG B 1 345 ? 29.492 -17.524 47.256 1.00 31.72 345 ARG B CA 1
ATOM 6041 C C . ARG B 1 345 ? 29.594 -18.001 48.710 1.00 31.50 345 ARG B C 1
ATOM 6042 O O . ARG B 1 345 ? 29.031 -19.038 49.045 1.00 31.84 345 ARG B O 1
ATOM 6050 N N . SER B 1 346 ? 30.280 -17.209 49.542 1.00 30.86 346 SER B N 1
ATOM 6051 C CA . SER B 1 346 ? 30.351 -17.415 50.991 1.00 30.86 346 SER B CA 1
ATOM 6052 C C . SER B 1 346 ? 28.938 -17.404 51.583 1.00 30.00 346 SER B C 1
ATOM 6053 O O . SER B 1 346 ? 28.600 -18.282 52.386 1.00 30.93 346 SER B O 1
ATOM 6056 N N . PHE B 1 347 ? 28.140 -16.394 51.218 1.00 28.67 347 PHE B N 1
ATOM 6057 C CA . PHE B 1 347 ? 26.773 -16.238 51.736 1.00 28.08 347 PHE B CA 1
ATOM 6058 C C . PHE B 1 347 ? 25.918 -17.471 51.404 1.00 28.35 347 PHE B C 1
ATOM 6059 O O . PHE B 1 347 ? 25.202 -17.987 52.249 1.00 28.35 347 PHE B O 1
ATOM 6067 N N . ILE B 1 348 ? 25.971 -17.896 50.135 1.00 28.44 348 ILE B N 1
ATOM 6068 C CA . ILE B 1 348 ? 25.231 -19.053 49.635 1.00 29.04 348 ILE B CA 1
ATOM 6069 C C . ILE B 1 348 ? 25.658 -20.357 50.341 1.00 30.08 348 ILE B C 1
ATOM 6070 O O . ILE B 1 348 ? 24.778 -21.184 50.706 1.00 30.66 348 ILE B O 1
ATOM 6075 N N . ASP B 1 349 ? 26.975 -20.544 50.517 1.00 30.42 349 ASP B N 1
ATOM 6076 C CA . ASP B 1 349 ? 27.515 -21.743 51.181 1.00 31.60 349 ASP B CA 1
ATOM 6077 C C . ASP B 1 349 ? 27.125 -21.753 52.671 1.00 31.47 349 ASP B C 1
ATOM 6078 O O . ASP B 1 349 ? 26.980 -22.844 53.262 1.00 32.69 349 ASP B O 1
ATOM 6083 N N . PHE B 1 350 ? 27.036 -20.573 53.299 1.00 30.19 350 PHE B N 1
ATOM 6084 C CA . PHE B 1 350 ? 26.588 -20.486 54.716 1.00 30.09 350 PHE B CA 1
ATOM 6085 C C . PHE B 1 350 ? 25.120 -20.940 54.799 1.00 30.37 350 PHE B C 1
ATOM 6086 O O . PHE B 1 350 ? 24.735 -21.708 55.645 1.00 30.96 350 PHE B O 1
ATOM 6094 N N . GLN B 1 351 ? 24.310 -20.545 53.802 1.00 30.11 351 GLN B N 1
ATOM 6095 C CA . GLN B 1 351 ? 22.881 -20.970 53.762 1.00 30.52 351 GLN B CA 1
ATOM 6096 C C . GLN B 1 351 ? 22.769 -22.484 53.568 1.00 31.89 351 GLN B C 1
ATOM 6097 O O . GLN B 1 351 ? 21.832 -23.108 54.063 1.00 32.93 351 GLN B O 1
ATOM 6103 N N . GLU B 1 352 ? 23.741 -23.046 52.820 1.00 32.80 352 GLU B N 1
ATOM 6104 C CA . GLU B 1 352 ? 23.768 -24.463 52.602 1.00 34.72 352 GLU B CA 1
ATOM 6105 C C . GLU B 1 352 ? 24.071 -25.159 53.929 1.00 35.76 352 GLU B C 1
ATOM 6106 O O . GLU B 1 352 ? 23.412 -26.146 54.255 1.00 37.12 352 GLU B O 1
ATOM 6112 N N . LEU B 1 353 ? 25.094 -24.661 54.640 1.00 35.51 353 LEU B N 1
ATOM 6113 C CA . LEU B 1 353 ? 25.617 -25.303 55.847 1.00 36.69 353 LEU B CA 1
ATOM 6114 C C . LEU B 1 353 ? 24.675 -25.123 57.044 1.00 36.79 353 LEU B C 1
ATOM 6115 O O . LEU B 1 353 ? 24.718 -25.969 57.942 1.00 37.73 353 LEU B O 1
ATOM 6120 N N . HIS B 1 354 ? 23.908 -24.019 57.105 1.00 35.70 354 HIS B N 1
ATOM 6121 C CA . HIS B 1 354 ? 23.264 -23.614 58.366 1.00 36.28 354 HIS B CA 1
ATOM 6122 C C . HIS B 1 354 ? 21.814 -23.116 58.232 1.00 36.28 354 HIS B C 1
ATOM 6123 O O . HIS B 1 354 ? 21.293 -22.512 59.177 1.00 36.27 354 HIS B O 1
ATOM 6130 N N . HIS B 1 355 ? 21.122 -23.438 57.134 1.00 37.27 355 HIS B N 1
ATOM 6131 C CA . HIS B 1 355 ? 19.727 -22.996 56.974 1.00 37.67 355 HIS B CA 1
ATOM 6132 C C . HIS B 1 355 ? 18.861 -23.449 58.163 1.00 38.30 355 HIS B C 1
ATOM 6133 O O . HIS B 1 355 ? 17.998 -22.709 58.620 1.00 37.95 355 HIS B O 1
ATOM 6140 N N . LYS B 1 356 ? 19.100 -24.664 58.657 1.00 39.63 356 LYS B N 1
ATOM 6141 C CA . LYS B 1 356 ? 18.320 -25.236 59.756 1.00 40.76 356 LYS B CA 1
ATOM 6142 C C . LYS B 1 356 ? 18.711 -24.649 61.126 1.00 39.98 356 LYS B C 1
ATOM 6143 O O . LYS B 1 356 ? 18.023 -24.927 62.108 1.00 40.65 356 LYS B O 1
ATOM 6149 N N . ASP B 1 357 ? 19.796 -23.867 61.202 1.00 38.20 357 ASP B N 1
ATOM 6150 C CA . ASP B 1 357 ? 20.387 -23.452 62.487 1.00 37.97 357 ASP B CA 1
ATOM 6151 C C . ASP B 1 357 ? 20.001 -22.009 62.835 1.00 36.54 357 ASP B C 1
ATOM 6152 O O . ASP B 1 357 ? 20.480 -21.470 63.845 1.00 36.29 357 ASP B O 1
ATOM 6157 N N . GLY B 1 358 ? 19.145 -21.387 62.017 1.00 35.15 358 GLY B N 1
ATOM 6158 C CA . GLY B 1 358 ? 18.597 -20.053 62.294 1.00 34.07 358 GLY B CA 1
ATOM 6159 C C . GLY B 1 358 ? 19.604 -18.937 62.058 1.00 32.46 358 GLY B C 1
ATOM 6160 O O . GLY B 1 358 ? 19.922 -18.153 62.934 1.00 31.73 358 GLY B O 1
ATOM 6161 N N . ILE B 1 359 ? 20.093 -18.849 60.828 1.00 31.82 359 ILE B N 1
ATOM 6162 C CA . ILE B 1 359 ? 21.048 -17.827 60.453 1.00 30.93 359 ILE B CA 1
ATOM 6163 C C . ILE B 1 359 ? 20.425 -16.448 60.695 1.00 30.71 359 ILE B C 1
ATOM 6164 O O . ILE B 1 359 ? 19.346 -16.188 60.211 1.00 31.48 359 ILE B O 1
ATOM 6169 N N . ASN B 1 360 ? 21.153 -15.528 61.327 1.00 30.53 360 ASN B N 1
ATOM 6170 C CA . ASN B 1 360 ? 20.584 -14.207 61.586 1.00 29.88 360 ASN B CA 1
ATOM 6171 C C . ASN B 1 360 ? 21.694 -13.176 61.818 1.00 30.08 360 ASN B C 1
ATOM 6172 O O . ASN B 1 360 ? 22.820 -13.551 62.228 1.00 30.51 360 ASN B O 1
ATOM 6177 N N . ALA B 1 361 ? 21.339 -11.888 61.620 1.00 29.71 361 ALA B N 1
ATOM 6178 C CA . ALA B 1 361 ? 22.228 -10.737 61.837 1.00 29.64 361 ALA B CA 1
ATOM 6179 C C . ALA B 1 361 ? 21.950 -10.096 63.201 1.00 30.70 361 ALA B C 1
ATOM 6180 O O . ALA B 1 361 ? 22.531 -9.050 63.542 1.00 31.84 361 ALA B O 1
ATOM 6182 N N . GLY B 1 362 ? 21.099 -10.742 64.014 1.00 31.10 362 GLY B N 1
ATOM 6183 C CA . GLY B 1 362 ? 20.929 -10.411 65.429 1.00 31.63 362 GLY B CA 1
ATOM 6184 C C . GLY B 1 362 ? 19.943 -9.266 65.647 1.00 31.36 362 GLY B C 1
ATOM 6185 O O . GLY B 1 362 ? 19.220 -8.855 64.725 1.00 30.10 362 GLY B O 1
ATOM 6186 N N . THR B 1 363 ? 19.906 -8.761 66.879 1.00 31.89 363 THR B N 1
ATOM 6187 C CA . THR B 1 363 ? 19.115 -7.596 67.219 1.00 32.61 363 THR B CA 1
ATOM 6188 C C . THR B 1 363 ? 19.755 -6.362 66.463 1.00 31.99 363 THR B C 1
ATOM 6189 O O . THR B 1 363 ? 20.844 -6.426 66.003 1.00 31.85 363 THR B O 1
ATOM 6193 N N . GLY B 1 364 ? 19.031 -5.228 66.624 1.00 32.02 364 GLY B N 1
ATOM 6194 C CA . GLY B 1 364 ? 19.580 -3.893 66.403 1.00 31.02 364 GLY B CA 1
ATOM 6195 C C . GLY B 1 364 ? 19.932 -3.663 64.949 1.00 29.64 364 GLY B C 1
ATOM 6196 O O . GLY B 1 364 ? 20.808 -2.870 64.651 1.00 28.92 364 GLY B O 1
ATOM 6197 N N . VAL B 1 365 ? 19.291 -4.416 64.042 1.00 28.64 365 VAL B N 1
ATOM 6198 C CA . VAL B 1 365 ? 19.511 -4.244 62.630 1.00 27.93 365 VAL B CA 1
ATOM 6199 C C . VAL B 1 365 ? 18.525 -3.199 62.107 1.00 27.50 365 VAL B C 1
ATOM 6200 O O . VAL B 1 365 ? 17.317 -3.369 62.272 1.00 28.21 365 VAL B O 1
ATOM 6204 N N . THR B 1 366 ? 19.052 -2.129 61.509 1.00 26.78 366 THR B N 1
ATOM 6205 C CA . THR B 1 366 ? 18.244 -1.140 60.764 1.00 26.65 366 THR B CA 1
ATOM 6206 C C . THR B 1 366 ? 18.530 -1.333 59.275 1.00 25.72 366 THR B C 1
ATOM 6207 O O . THR B 1 366 ? 19.671 -1.205 58.828 1.00 25.03 366 THR B O 1
ATOM 6211 N N . GLY B 1 367 ? 17.482 -1.671 58.516 1.00 25.56 367 GLY B N 1
ATOM 6212 C CA . GLY B 1 367 ? 17.588 -1.777 57.078 1.00 25.12 367 GLY B CA 1
ATOM 6213 C C . GLY B 1 367 ? 17.308 -0.457 56.383 1.00 25.48 367 GLY B C 1
ATOM 6214 O O . GLY B 1 367 ? 16.476 0.349 56.837 1.00 25.79 367 GLY B O 1
ATOM 6215 N N . PHE B 1 368 ? 18.043 -0.249 55.291 1.00 25.51 368 PHE B N 1
ATOM 6216 C CA . PHE B 1 368 ? 17.942 0.887 54.427 1.00 26.09 368 PHE B CA 1
ATOM 6217 C C . PHE B 1 368 ? 17.826 0.374 52.990 1.00 26.41 368 PHE B C 1
ATOM 6218 O O . PHE B 1 368 ? 18.577 -0.504 52.598 1.00 26.53 368 PHE B O 1
ATOM 6226 N N . THR B 1 369 ? 16.879 0.933 52.241 1.00 27.31 369 THR B N 1
ATOM 6227 C CA . THR B 1 369 ? 16.687 0.624 50.821 1.00 27.86 369 THR B CA 1
ATOM 6228 C C . THR B 1 369 ? 16.574 1.943 50.062 1.00 28.84 369 THR B C 1
ATOM 6229 O O . THR B 1 369 ? 15.786 2.789 50.422 1.00 29.29 369 THR B O 1
ATOM 6233 N N . ASP B 1 370 ? 17.380 2.089 49.013 1.00 29.76 370 ASP B N 1
ATOM 6234 C CA . ASP B 1 370 ? 17.424 3.288 48.249 1.00 31.05 370 ASP B CA 1
ATOM 6235 C C . ASP B 1 370 ? 16.718 3.046 46.907 1.00 31.72 370 ASP B C 1
ATOM 6236 O O . ASP B 1 370 ? 17.326 2.497 45.997 1.00 30.82 370 ASP B O 1
ATOM 6241 N N . TRP B 1 371 ? 15.459 3.472 46.812 1.00 32.92 371 TRP B N 1
ATOM 6242 C CA . TRP B 1 371 ? 14.646 3.224 45.602 1.00 34.91 371 TRP B CA 1
ATOM 6243 C C . TRP B 1 371 ? 14.393 4.527 44.822 1.00 34.96 371 TRP B C 1
ATOM 6244 O O . TRP B 1 371 ? 13.482 4.610 44.019 1.00 35.37 371 TRP B O 1
ATOM 6255 N N . ARG B 1 372 ? 15.274 5.520 44.995 1.00 35.11 372 ARG B N 1
ATOM 6256 C CA . ARG B 1 372 ? 15.138 6.791 44.307 1.00 36.75 372 ARG B CA 1
ATOM 6257 C C . ARG B 1 372 ? 15.169 6.610 42.782 1.00 38.52 372 ARG B C 1
ATOM 6258 O O . ARG B 1 372 ? 14.384 7.229 42.094 1.00 38.25 372 ARG B O 1
ATOM 6266 N N . TYR B 1 373 ? 16.088 5.782 42.276 1.00 40.08 373 TYR B N 1
ATOM 6267 C CA . TYR B 1 373 ? 16.437 5.802 40.862 1.00 43.01 373 TYR B CA 1
ATOM 6268 C C . TYR B 1 373 ? 16.170 4.427 40.235 1.00 44.68 373 TYR B C 1
ATOM 6269 O O . TYR B 1 373 ? 16.870 3.999 39.323 1.00 48.19 373 TYR B O 1
ATOM 6278 N N . LEU B 1 374 ? 15.148 3.732 40.737 1.00 45.68 374 LEU B N 1
ATOM 6279 C CA . LEU B 1 374 ? 14.573 2.622 40.027 1.00 46.82 374 LEU B CA 1
ATOM 6280 C C . LEU B 1 374 ? 13.836 3.231 38.833 1.00 46.52 374 LEU B C 1
ATOM 6281 O O . LEU B 1 374 ? 13.594 4.451 38.814 1.00 46.94 374 LEU B O 1
ATOM 6286 N N . GLY B 1 375 ? 13.478 2.392 37.857 1.00 44.93 375 GLY B N 1
ATOM 6287 C CA . GLY B 1 375 ? 12.832 2.865 36.630 1.00 44.04 375 GLY B CA 1
ATOM 6288 C C . GLY B 1 375 ? 11.323 2.928 36.793 1.00 43.19 375 GLY B C 1
ATOM 6289 O O . GLY B 1 375 ? 10.578 2.343 35.985 1.00 42.01 375 GLY B O 1
ATOM 6290 N N . HIS B 1 376 ? 10.880 3.656 37.833 1.00 40.35 376 HIS B N 1
ATOM 6291 C CA . HIS B 1 376 ? 9.467 3.729 38.234 1.00 39.05 376 HIS B CA 1
ATOM 6292 C C . HIS B 1 376 ? 8.588 4.080 37.031 1.00 37.87 376 HIS B C 1
ATOM 6293 O O . HIS B 1 376 ? 7.532 3.484 36.878 1.00 37.88 376 HIS B O 1
ATOM 6300 N N . SER B 1 377 ? 9.052 5.042 36.214 1.00 36.09 377 SER B N 1
ATOM 6301 C CA . SER B 1 377 ? 8.227 5.746 35.222 1.00 36.54 377 SER B CA 1
ATOM 6302 C C . SER B 1 377 ? 7.824 4.827 34.071 1.00 35.10 377 SER B C 1
ATOM 6303 O O . SER B 1 377 ? 6.875 5.136 33.385 1.00 35.87 377 SER B O 1
ATOM 6306 N N . THR B 1 378 ? 8.533 3.711 33.871 1.00 33.33 378 THR B N 1
ATOM 6307 C CA . THR B 1 378 ? 8.254 2.832 32.699 1.00 32.95 378 THR B CA 1
ATOM 6308 C C . THR B 1 378 ? 7.115 1.849 33.018 1.00 32.61 378 THR B C 1
ATOM 6309 O O . THR B 1 378 ? 6.635 1.140 32.136 1.00 32.22 378 THR B O 1
ATOM 6313 N N . ILE B 1 379 ? 6.713 1.770 34.295 1.00 32.16 379 ILE B N 1
ATOM 6314 C CA . ILE B 1 379 ? 5.544 0.963 34.659 1.00 32.26 379 ILE B CA 1
ATOM 6315 C C . ILE B 1 379 ? 4.308 1.796 34.309 1.00 33.02 379 ILE B C 1
ATOM 6316 O O . ILE B 1 379 ? 3.590 2.326 35.160 1.00 32.81 379 ILE B O 1
ATOM 6321 N N . ASP B 1 380 ? 4.090 1.907 32.996 1.00 33.61 380 ASP B N 1
ATOM 6322 C CA . ASP B 1 380 ? 3.069 2.730 32.401 1.00 34.80 380 ASP B CA 1
ATOM 6323 C C . ASP B 1 380 ? 2.167 1.820 31.564 1.00 35.26 380 ASP B C 1
ATOM 6324 O O . ASP B 1 380 ? 2.599 1.282 30.535 1.00 34.50 380 ASP B O 1
ATOM 6329 N N . PHE B 1 381 ? 0.927 1.655 32.033 1.00 35.84 381 PHE B N 1
ATOM 6330 C CA . PHE B 1 381 ? -0.079 0.828 31.376 1.00 36.51 381 PHE B CA 1
ATOM 6331 C C . PHE B 1 381 ? -0.916 1.633 30.369 1.00 38.41 381 PHE B C 1
ATOM 6332 O O . PHE B 1 381 ? -1.856 1.081 29.799 1.00 38.53 381 PHE B O 1
ATOM 6340 N N . GLY B 1 382 ? -0.575 2.916 30.179 1.00 39.74 382 GLY B N 1
ATOM 6341 C CA . GLY B 1 382 ? -1.277 3.838 29.253 1.00 42.04 382 GLY B CA 1
ATOM 6342 C C . GLY B 1 382 ? -1.823 5.082 29.953 1.00 43.63 382 GLY B C 1
ATOM 6343 O O . GLY B 1 382 ? -2.344 5.977 29.289 1.00 45.81 382 GLY B O 1
ATOM 6344 N N . TRP B 1 383 ? -1.734 5.117 31.288 1.00 43.83 383 TRP B N 1
ATOM 6345 C CA . TRP B 1 383 ? -2.174 6.241 32.133 1.00 45.27 383 TRP B CA 1
ATOM 6346 C C . TRP B 1 383 ? -0.960 7.011 32.679 1.00 44.38 383 TRP B C 1
ATOM 6347 O O . TRP B 1 383 ? -1.081 7.808 33.623 1.00 44.71 383 TRP B O 1
ATOM 6358 N N . GLY B 1 384 ? 0.216 6.763 32.093 1.00 43.32 384 GLY B N 1
ATOM 6359 C CA . GLY B 1 384 ? 1.462 7.362 32.529 1.00 42.19 384 GLY B CA 1
ATOM 6360 C C . GLY B 1 384 ? 2.139 6.530 33.599 1.00 40.48 384 GLY B C 1
ATOM 6361 O O . GLY B 1 384 ? 1.607 5.509 34.042 1.00 40.12 384 GLY B O 1
ATOM 6362 N N . GLY B 1 385 ? 3.343 6.964 33.976 1.00 39.20 385 GLY B N 1
ATOM 6363 C CA . GLY B 1 385 ? 4.061 6.399 35.087 1.00 37.88 385 GLY B CA 1
ATOM 6364 C C . GLY B 1 385 ? 3.347 6.755 36.389 1.00 37.95 385 GLY B C 1
ATOM 6365 O O . GLY B 1 385 ? 2.478 7.629 36.393 1.00 38.58 385 GLY B O 1
ATOM 6366 N N . PRO B 1 386 ? 3.636 6.048 37.501 1.00 36.61 386 PRO B N 1
ATOM 6367 C CA . PRO B 1 386 ? 2.949 6.302 38.765 1.00 37.10 386 PRO B CA 1
ATOM 6368 C C . PRO B 1 386 ? 3.336 7.675 39.341 1.00 37.36 386 PRO B C 1
ATOM 6369 O O . PRO B 1 386 ? 4.493 8.070 39.245 1.00 36.75 386 PRO B O 1
ATOM 6373 N N . VAL B 1 387 ? 2.364 8.377 39.928 1.00 38.33 387 VAL B N 1
ATOM 6374 C CA . VAL B 1 387 ? 2.599 9.681 40.561 1.00 39.12 387 VAL B CA 1
ATOM 6375 C C . VAL B 1 387 ? 3.181 9.485 41.970 1.00 38.32 387 VAL B C 1
ATOM 6376 O O . VAL B 1 387 ? 3.821 10.387 42.515 1.00 38.21 387 VAL B O 1
ATOM 6380 N N . THR B 1 388 ? 2.923 8.314 42.564 1.00 37.74 388 THR B N 1
ATOM 6381 C CA . THR B 1 388 ? 3.289 7.982 43.946 1.00 37.29 388 THR B CA 1
ATOM 6382 C C . THR B 1 388 ? 3.539 6.476 44.024 1.00 36.25 388 THR B C 1
ATOM 6383 O O . THR B 1 388 ? 2.786 5.710 43.419 1.00 35.90 388 THR B O 1
ATOM 6387 N N . VAL B 1 389 ? 4.594 6.079 44.746 1.00 35.51 389 VAL B N 1
ATOM 6388 C CA . VAL B 1 389 ? 4.902 4.678 45.013 1.00 35.42 389 VAL B CA 1
ATOM 6389 C C . VAL B 1 389 ? 5.091 4.528 46.523 1.00 36.04 389 VAL B C 1
ATOM 6390 O O . VAL B 1 389 ? 5.574 5.442 47.190 1.00 36.63 389 VAL B O 1
ATOM 6394 N N . LEU B 1 390 ? 4.696 3.382 47.073 1.00 36.27 390 LEU B N 1
ATOM 6395 C CA . LEU B 1 390 ? 4.650 3.244 48.518 1.00 36.65 390 LEU B CA 1
ATOM 6396 C C . LEU B 1 390 ? 4.804 1.778 48.930 1.00 36.09 390 LEU B C 1
ATOM 6397 O O . LEU B 1 390 ? 3.945 0.935 48.654 1.00 36.43 390 LEU B O 1
ATOM 6402 N N . PRO B 1 391 ? 5.938 1.415 49.568 1.00 34.80 391 PRO B N 1
ATOM 6403 C CA . PRO B 1 391 ? 6.064 0.111 50.203 1.00 34.45 391 PRO B CA 1
ATOM 6404 C C . PRO B 1 391 ? 5.436 0.143 51.603 1.00 35.61 391 PRO B C 1
ATOM 6405 O O . PRO B 1 391 ? 5.749 1.050 52.392 1.00 35.34 391 PRO B O 1
ATOM 6409 N N . LEU B 1 392 ? 4.556 -0.829 51.882 1.00 36.11 392 LEU B N 1
ATOM 6410 C CA . LEU B 1 392 ? 3.909 -0.975 53.183 1.00 37.42 392 LEU B CA 1
ATOM 6411 C C . LEU B 1 392 ? 4.613 -2.021 54.063 1.00 37.05 392 LEU B C 1
ATOM 6412 O O . LEU B 1 392 ? 4.376 -2.050 55.255 1.00 37.91 392 LEU B O 1
ATOM 6417 N N . SER B 1 393 ? 5.427 -2.914 53.490 1.00 35.93 393 SER B N 1
ATOM 6418 C CA . SER B 1 393 ? 6.105 -3.959 54.283 1.00 36.12 393 SER B CA 1
ATOM 6419 C C . SER B 1 393 ? 7.138 -3.300 55.208 1.00 36.15 393 SER B C 1
ATOM 6420 O O . SER B 1 393 ? 7.791 -2.325 54.812 1.00 35.66 393 SER B O 1
ATOM 6423 N N . ASN B 1 394 ? 7.271 -3.825 56.433 1.00 36.54 394 ASN B N 1
ATOM 6424 C CA . ASN B 1 394 ? 8.260 -3.323 57.385 1.00 37.32 394 ASN B CA 1
ATOM 6425 C C . ASN B 1 394 ? 9.058 -4.470 58.034 1.00 37.19 394 ASN B C 1
ATOM 6426 O O . ASN B 1 394 ? 9.744 -4.242 59.035 1.00 38.38 394 ASN B O 1
ATOM 6431 N N . LYS B 1 395 ? 8.995 -5.678 57.456 1.00 36.30 395 LYS B N 1
ATOM 6432 C CA . LYS B 1 395 ? 9.850 -6.795 57.857 1.00 36.42 395 LYS B CA 1
ATOM 6433 C C . LYS B 1 395 ? 10.794 -7.107 56.700 1.00 34.76 395 LYS B C 1
ATOM 6434 O O . LYS B 1 395 ? 10.456 -7.875 55.768 1.00 35.21 395 LYS B O 1
ATOM 6440 N N . LEU B 1 396 ? 11.944 -6.423 56.715 1.00 32.64 396 LEU B N 1
ATOM 6441 C CA . LEU B 1 396 ? 12.916 -6.491 55.645 1.00 31.52 396 LEU B CA 1
ATOM 6442 C C . LEU B 1 396 ? 14.319 -6.527 56.242 1.00 30.30 396 LEU B C 1
ATOM 6443 O O . LEU B 1 396 ? 14.583 -5.848 57.236 1.00 29.97 396 LEU B O 1
ATOM 6448 N N . LEU B 1 397 ? 15.206 -7.287 55.594 1.00 29.48 397 LEU B N 1
ATOM 6449 C CA . LEU B 1 397 ? 16.657 -7.252 55.829 1.00 29.04 397 LEU B CA 1
ATOM 6450 C C . LEU B 1 397 ? 16.986 -7.643 57.272 1.00 28.78 397 LEU B C 1
ATOM 6451 O O . LEU B 1 397 ? 18.020 -7.218 57.804 1.00 28.29 397 LEU B O 1
ATOM 6456 N N . GLY B 1 398 ? 16.104 -8.434 57.904 1.00 28.64 398 GLY B N 1
ATOM 6457 C CA . GLY B 1 398 ? 16.282 -8.823 59.286 1.00 28.80 398 GLY B CA 1
ATOM 6458 C C . GLY B 1 398 ? 16.056 -7.666 60.243 1.00 28.96 398 GLY B C 1
ATOM 6459 O O . GLY B 1 398 ? 16.480 -7.736 61.407 1.00 28.82 398 GLY B O 1
ATOM 6460 N N . SER B 1 399 ? 15.381 -6.618 59.750 1.00 28.16 399 SER B N 1
ATOM 6461 C CA . SER B 1 399 ? 14.988 -5.476 60.530 1.00 28.59 399 SER B CA 1
ATOM 6462 C C . SER B 1 399 ? 13.461 -5.434 60.665 1.00 29.89 399 SER B C 1
ATOM 6463 O O . SER B 1 399 ? 12.752 -5.776 59.707 1.00 30.21 399 SER B O 1
ATOM 6466 N N . MET B 1 400 ? 12.980 -4.959 61.826 1.00 30.74 400 MET B N 1
ATOM 6467 C CA . MET B 1 400 ? 11.565 -4.606 62.007 1.00 32.36 400 MET B CA 1
ATOM 6468 C C . MET B 1 400 ? 11.351 -3.102 61.783 1.00 32.38 400 MET B C 1
ATOM 6469 O O . MET B 1 400 ? 10.215 -2.622 61.909 1.00 33.47 400 MET B O 1
ATOM 6474 N N . GLU B 1 401 ? 12.419 -2.369 61.436 1.00 31.42 401 GLU B N 1
ATOM 6475 C CA . GLU B 1 401 ? 12.340 -0.900 61.331 1.00 31.77 401 GLU B CA 1
ATOM 6476 C C . GLU B 1 401 ? 13.080 -0.421 60.086 1.00 31.27 401 GLU B C 1
ATOM 6477 O O . GLU B 1 401 ? 14.003 0.392 60.161 1.00 31.37 401 GLU B O 1
ATOM 6483 N N . PRO B 1 402 ? 12.701 -0.914 58.889 1.00 30.70 402 PRO B N 1
ATOM 6484 C CA . PRO B 1 402 ? 13.381 -0.532 57.654 1.00 30.05 402 PRO B CA 1
ATOM 6485 C C . PRO B 1 402 ? 13.028 0.881 57.151 1.00 30.31 402 PRO B C 1
ATOM 6486 O O . PRO B 1 402 ? 11.926 1.366 57.356 1.00 31.10 402 PRO B O 1
ATOM 6490 N N A CYS B 1 403 ? 13.976 1.492 56.445 0.50 29.71 403 CYS B N 1
ATOM 6491 N N B CYS B 1 403 ? 14.016 1.521 56.519 0.50 30.10 403 CYS B N 1
ATOM 6492 C CA A CYS B 1 403 ? 13.862 2.848 55.963 0.50 30.50 403 CYS B CA 1
ATOM 6493 C CA B CYS B 1 403 ? 13.885 2.833 55.912 0.50 31.09 403 CYS B CA 1
ATOM 6494 C C A CYS B 1 403 ? 14.008 2.835 54.435 0.50 29.89 403 CYS B C 1
ATOM 6495 C C B CYS B 1 403 ? 13.899 2.702 54.395 0.50 30.21 403 CYS B C 1
ATOM 6496 O O A CYS B 1 403 ? 14.884 2.135 53.905 0.50 28.93 403 CYS B O 1
ATOM 6497 O O B CYS B 1 403 ? 14.602 1.840 53.846 0.50 29.12 403 CYS B O 1
ATOM 6502 N N . PHE B 1 404 ? 13.125 3.569 53.734 1.00 30.66 404 PHE B N 1
ATOM 6503 C CA . PHE B 1 404 ? 13.171 3.688 52.280 1.00 30.43 404 PHE B CA 1
ATOM 6504 C C . PHE B 1 404 ? 13.472 5.134 51.865 1.00 30.42 404 PHE B C 1
ATOM 6505 O O . PHE B 1 404 ? 12.892 6.068 52.421 1.00 30.41 404 PHE B O 1
ATOM 6513 N N . PHE B 1 405 ? 14.348 5.295 50.859 1.00 30.00 405 PHE B N 1
ATOM 6514 C CA . PHE B 1 405 ? 14.473 6.549 50.101 1.00 31.02 405 PHE B CA 1
ATOM 6515 C C . PHE B 1 405 ? 13.694 6.349 48.795 1.00 31.39 405 PHE B C 1
ATOM 6516 O O . PHE B 1 405 ? 13.944 5.391 48.081 1.00 30.01 405 PHE B O 1
ATOM 6524 N N . LEU B 1 406 ? 12.718 7.221 48.544 1.00 33.52 406 LEU B N 1
ATOM 6525 C CA . LEU B 1 406 ? 11.796 7.089 47.414 1.00 34.63 406 LEU B CA 1
ATOM 6526 C C . LEU B 1 406 ? 11.828 8.370 46.595 1.00 35.96 406 LEU B C 1
ATOM 6527 O O . LEU B 1 406 ? 12.267 9.402 47.083 1.00 35.35 406 LEU B O 1
ATOM 6532 N N . PRO B 1 407 ? 11.426 8.332 45.301 1.00 37.93 407 PRO B N 1
ATOM 6533 C CA . PRO B 1 407 ? 11.423 9.529 44.463 1.00 39.80 407 PRO B CA 1
ATOM 6534 C C . PRO B 1 407 ? 10.346 10.454 45.033 1.00 42.18 407 PRO B C 1
ATOM 6535 O O . PRO B 1 407 ? 9.449 9.960 45.666 1.00 40.92 407 PRO B O 1
ATOM 6539 N N . TYR B 1 408 ? 10.430 11.766 44.808 1.00 47.31 408 TYR B N 1
ATOM 6540 C CA . TYR B 1 408 ? 9.238 12.594 45.055 1.00 51.98 408 TYR B CA 1
ATOM 6541 C C . TYR B 1 408 ? 8.427 12.688 43.757 1.00 53.28 408 TYR B C 1
ATOM 6542 O O . TYR B 1 408 ? 8.923 12.304 42.714 1.00 55.42 408 TYR B O 1
ATOM 6551 N N . SER B 1 409 ? 7.165 13.132 43.865 1.00 55.49 409 SER B N 1
ATOM 6552 C CA . SER B 1 409 ? 6.337 13.556 42.721 1.00 56.46 409 SER B CA 1
ATOM 6553 C C . SER B 1 409 ? 7.194 14.338 41.717 1.00 56.57 409 SER B C 1
ATOM 6554 O O . SER B 1 409 ? 6.965 14.259 40.506 1.00 56.86 409 SER B O 1
ATOM 6556 N N . SER B 1 416 ? 11.972 24.166 41.498 1.00 66.12 416 SER B N 1
ATOM 6557 C CA . SER B 1 416 ? 13.071 25.061 41.880 1.00 67.06 416 SER B CA 1
ATOM 6558 C C . SER B 1 416 ? 14.086 24.299 42.748 1.00 65.44 416 SER B C 1
ATOM 6559 O O . SER B 1 416 ? 13.730 23.305 43.422 1.00 63.17 416 SER B O 1
ATOM 6562 N N . LYS B 1 417 ? 15.348 24.758 42.719 1.00 65.74 417 LYS B N 1
ATOM 6563 C CA . LYS B 1 417 ? 16.470 24.099 43.417 1.00 64.43 417 LYS B CA 1
ATOM 6564 C C . LYS B 1 417 ? 16.231 24.112 44.932 1.00 64.16 417 LYS B C 1
ATOM 6565 O O . LYS B 1 417 ? 16.594 23.165 45.625 1.00 63.40 417 LYS B O 1
ATOM 6567 N N . LYS B 1 418 ? 15.613 25.189 45.435 1.00 65.02 418 LYS B N 1
ATOM 6568 C CA . LYS B 1 418 ? 15.313 25.342 46.864 1.00 64.81 418 LYS B CA 1
ATOM 6569 C C . LYS B 1 418 ? 14.277 24.300 47.317 1.00 62.70 418 LYS B C 1
ATOM 6570 O O . LYS B 1 418 ? 14.221 23.973 48.495 1.00 62.47 418 LYS B O 1
ATOM 6572 N N . ASP B 1 419 ? 13.465 23.789 46.380 1.00 61.48 419 ASP B N 1
ATOM 6573 C CA . ASP B 1 419 ? 12.333 22.905 46.692 1.00 59.97 419 ASP B CA 1
ATOM 6574 C C . ASP B 1 419 ? 12.593 21.460 46.208 1.00 56.75 419 ASP B C 1
ATOM 6575 O O . ASP B 1 419 ? 11.790 20.577 46.479 1.00 55.96 419 ASP B O 1
ATOM 6580 N N . SER B 1 420 ? 13.719 21.217 45.524 1.00 55.14 420 SER B N 1
ATOM 6581 C CA . SER B 1 420 ? 14.073 19.914 44.917 1.00 52.89 420 SER B CA 1
ATOM 6582 C C . SER B 1 420 ? 14.539 18.909 45.986 1.00 50.22 420 SER B C 1
ATOM 6583 O O . SER B 1 420 ? 15.249 19.290 46.915 1.00 49.99 420 SER B O 1
ATOM 6586 N N . GLY B 1 421 ? 14.161 17.627 45.850 1.00 47.27 421 GLY B N 1
ATOM 6587 C CA . GLY B 1 421 ? 14.561 16.608 46.837 1.00 45.80 421 GLY B CA 1
ATOM 6588 C C . GLY B 1 421 ? 13.936 15.243 46.599 1.00 43.95 421 GLY B C 1
ATOM 6589 O O . GLY B 1 421 ? 13.612 14.880 45.465 1.00 43.46 421 GLY B O 1
ATOM 6590 N N . PHE B 1 422 ? 13.817 14.464 47.680 1.00 42.23 422 PHE B N 1
ATOM 6591 C CA . PHE B 1 422 ? 13.159 13.154 47.649 1.00 40.82 422 PHE B CA 1
ATOM 6592 C C . PHE B 1 422 ? 12.525 12.885 49.012 1.00 40.97 422 PHE B C 1
ATOM 6593 O O . PHE B 1 422 ? 12.697 13.683 49.931 1.00 41.82 422 PHE B O 1
ATOM 6601 N N . LYS B 1 423 ? 11.804 11.763 49.118 1.00 40.17 423 LYS B N 1
ATOM 6602 C CA . LYS B 1 423 ? 11.099 11.378 50.330 1.00 40.76 423 LYS B CA 1
ATOM 6603 C C . LYS B 1 423 ? 11.874 10.277 51.066 1.00 38.74 423 LYS B C 1
ATOM 6604 O O . LYS B 1 423 ? 12.523 9.433 50.431 1.00 37.05 423 LYS B O 1
ATOM 6610 N N . VAL B 1 424 ? 11.774 10.298 52.399 1.00 37.97 424 VAL B N 1
ATOM 6611 C CA . VAL B 1 424 ? 12.275 9.229 53.255 1.00 36.75 424 VAL B CA 1
ATOM 6612 C C . VAL B 1 424 ? 11.087 8.633 54.004 1.00 36.57 424 VAL B C 1
ATOM 6613 O O . VAL B 1 424 ? 10.397 9.326 54.724 1.00 37.56 424 VAL B O 1
ATOM 6617 N N . LEU B 1 425 ? 10.871 7.334 53.808 1.00 35.93 425 LEU B N 1
ATOM 6618 C CA . LEU B 1 425 ? 9.857 6.583 54.526 1.00 36.63 425 LEU B CA 1
ATOM 6619 C C . LEU B 1 425 ? 10.540 5.818 55.657 1.00 35.99 425 LEU B C 1
ATOM 6620 O O . LEU B 1 425 ? 11.424 5.014 55.397 1.00 34.60 425 LEU B O 1
ATOM 6625 N N . VAL B 1 426 ? 10.133 6.091 56.896 1.00 36.46 426 VAL B N 1
ATOM 6626 C CA . VAL B 1 426 ? 10.773 5.466 58.065 1.00 36.52 426 VAL B CA 1
ATOM 6627 C C . VAL B 1 426 ? 9.724 4.603 58.776 1.00 36.86 426 VAL B C 1
ATOM 6628 O O . VAL B 1 426 ? 8.554 5.001 58.906 1.00 37.95 426 VAL B O 1
ATOM 6632 N N . ASN B 1 427 ? 10.150 3.400 59.167 1.00 35.53 427 ASN B N 1
ATOM 6633 C CA . ASN B 1 427 ? 9.411 2.530 60.042 1.00 36.05 427 ASN B CA 1
ATOM 6634 C C . ASN B 1 427 ? 10.176 2.507 61.365 1.00 36.02 427 ASN B C 1
ATOM 6635 O O . ASN B 1 427 ? 11.362 2.146 61.401 1.00 35.07 427 ASN B O 1
ATOM 6640 N N . LEU B 1 428 ? 9.508 2.903 62.442 1.00 37.36 428 LEU B N 1
ATOM 6641 C CA . LEU B 1 428 ? 10.152 3.031 63.731 1.00 37.88 428 LEU B CA 1
ATOM 6642 C C . LEU B 1 428 ? 9.134 2.740 64.834 1.00 39.47 428 LEU B C 1
ATOM 6643 O O . LEU B 1 428 ? 7.970 3.125 64.724 1.00 41.03 428 LEU B O 1
ATOM 6648 N N . ARG B 1 429 ? 9.589 2.045 65.884 1.00 39.41 429 ARG B N 1
ATOM 6649 C CA . ARG B 1 429 ? 8.798 1.785 67.065 1.00 41.05 429 ARG B CA 1
ATOM 6650 C C . ARG B 1 429 ? 8.230 3.108 67.598 1.00 43.12 429 ARG B C 1
ATOM 6651 O O . ARG B 1 429 ? 8.885 4.159 67.513 1.00 42.52 429 ARG B O 1
ATOM 6659 N N . GLU B 1 430 ? 7.010 3.020 68.145 1.00 45.45 430 GLU B N 1
ATOM 6660 C CA . GLU B 1 430 ? 6.180 4.162 68.510 1.00 48.00 430 GLU B CA 1
ATOM 6661 C C . GLU B 1 430 ? 6.882 4.983 69.599 1.00 48.36 430 GLU B C 1
ATOM 6662 O O . GLU B 1 430 ? 6.917 6.193 69.519 1.00 49.36 430 GLU B O 1
ATOM 6668 N N . SER B 1 431 ? 7.480 4.317 70.586 1.00 48.03 431 SER B N 1
ATOM 6669 C CA . SER B 1 431 ? 8.131 5.021 71.681 1.00 48.78 431 SER B CA 1
ATOM 6670 C C . SER B 1 431 ? 9.281 5.916 71.176 1.00 47.47 431 SER B C 1
ATOM 6671 O O . SER B 1 431 ? 9.625 6.899 71.831 1.00 47.95 431 SER B O 1
ATOM 6674 N N . ALA B 1 432 ? 9.872 5.580 70.015 1.00 45.96 432 ALA B N 1
ATOM 6675 C CA . ALA B 1 432 ? 11.077 6.259 69.482 1.00 44.76 432 ALA B CA 1
ATOM 6676 C C . ALA B 1 432 ? 10.731 7.300 68.390 1.00 44.60 432 ALA B C 1
ATOM 6677 O O . ALA B 1 432 ? 11.657 8.037 67.973 1.00 44.10 432 ALA B O 1
ATOM 6679 N N . MET B 1 433 ? 9.428 7.367 68.041 1.00 45.90 433 MET B N 1
ATOM 6680 C CA . MET B 1 433 ? 9.026 8.202 66.933 1.00 46.42 433 MET B CA 1
ATOM 6681 C C . MET B 1 433 ? 9.103 9.688 67.302 1.00 47.33 433 MET B C 1
ATOM 6682 O O . MET B 1 433 ? 9.613 10.475 66.506 1.00 46.87 433 MET B O 1
ATOM 6687 N N . PRO B 1 434 ? 8.646 10.153 68.490 1.00 48.84 434 PRO B N 1
ATOM 6688 C CA . PRO B 1 434 ? 8.766 11.573 68.842 1.00 50.01 434 PRO B CA 1
ATOM 6689 C C . PRO B 1 434 ? 10.195 12.159 68.805 1.00 48.69 434 PRO B C 1
ATOM 6690 O O . PRO B 1 434 ? 10.385 13.216 68.227 1.00 49.12 434 PRO B O 1
ATOM 6694 N N . GLU B 1 435 ? 11.195 11.485 69.387 1.00 47.14 435 GLU B N 1
ATOM 6695 C CA . GLU B 1 435 ? 12.593 11.989 69.324 1.00 46.02 435 GLU B CA 1
ATOM 6696 C C . GLU B 1 435 ? 13.087 11.977 67.866 1.00 44.20 435 GLU B C 1
ATOM 6697 O O . GLU B 1 435 ? 13.777 12.883 67.410 1.00 44.05 435 GLU B O 1
ATOM 6703 N N . PHE B 1 436 ? 12.729 10.928 67.130 1.00 42.31 436 PHE B N 1
ATOM 6704 C CA . PHE B 1 436 ? 13.174 10.803 65.769 1.00 40.80 436 PHE B CA 1
ATOM 6705 C C . PHE B 1 436 ? 12.608 11.944 64.907 1.00 41.74 436 PHE B C 1
ATOM 6706 O O . PHE B 1 436 ? 13.290 12.460 64.026 1.00 40.92 436 PHE B O 1
ATOM 6714 N N . LYS B 1 437 ? 11.346 12.300 65.148 1.00 43.87 437 LYS B N 1
ATOM 6715 C CA . LYS B 1 437 ? 10.702 13.461 64.519 1.00 45.71 437 LYS B CA 1
ATOM 6716 C C . LYS B 1 437 ? 11.510 14.738 64.805 1.00 46.02 437 LYS B C 1
ATOM 6717 O O . LYS B 1 437 ? 11.704 15.562 63.914 1.00 45.72 437 LYS B O 1
ATOM 6723 N N . GLU B 1 438 ? 11.977 14.897 66.047 1.00 46.42 438 GLU B N 1
ATOM 6724 C CA . GLU B 1 438 ? 12.719 16.116 66.443 1.00 47.56 438 GLU B CA 1
ATOM 6725 C C . GLU B 1 438 ? 14.087 16.151 65.739 1.00 45.24 438 GLU B C 1
ATOM 6726 O O . GLU B 1 438 ? 14.568 17.242 65.369 1.00 45.26 438 GLU B O 1
ATOM 6732 N N . ALA B 1 439 ? 14.691 14.958 65.566 1.00 42.81 439 ALA B N 1
ATOM 6733 C CA . ALA B 1 439 ? 15.942 14.793 64.817 1.00 41.12 439 ALA B CA 1
ATOM 6734 C C . ALA B 1 439 ? 15.774 15.194 63.341 1.00 40.67 439 ALA B C 1
ATOM 6735 O O . ALA B 1 439 ? 16.654 15.826 62.775 1.00 40.65 439 ALA B O 1
ATOM 6737 N N . MET B 1 440 ? 14.664 14.810 62.702 1.00 40.66 440 MET B N 1
ATOM 6738 C CA . MET B 1 440 ? 14.465 15.129 61.285 1.00 40.62 440 MET B CA 1
ATOM 6739 C C . MET B 1 440 ? 14.111 16.614 61.132 1.00 42.33 440 MET B C 1
ATOM 6740 O O . MET B 1 440 ? 14.398 17.226 60.098 1.00 42.07 440 MET B O 1
ATOM 6745 N N . ASP B 1 441 ? 13.500 17.207 62.162 1.00 44.09 441 ASP B N 1
ATOM 6746 C CA . ASP B 1 441 ? 13.222 18.640 62.129 1.00 46.19 441 ASP B CA 1
ATOM 6747 C C . ASP B 1 441 ? 14.546 19.417 62.203 1.00 46.51 441 ASP B C 1
ATOM 6748 O O . ASP B 1 441 ? 14.734 20.385 61.465 1.00 47.06 441 ASP B O 1
ATOM 6753 N N . LYS B 1 442 ? 15.459 18.996 63.088 1.00 46.18 442 LYS B N 1
ATOM 6754 C CA . LYS B 1 442 ? 16.791 19.614 63.186 1.00 46.57 442 LYS B CA 1
ATOM 6755 C C . LYS B 1 442 ? 17.522 19.479 61.838 1.00 44.90 442 LYS B C 1
ATOM 6756 O O . LYS B 1 442 ? 18.127 20.433 61.354 1.00 45.31 442 LYS B O 1
ATOM 6762 N N . PHE B 1 443 ? 17.449 18.294 61.234 1.00 42.49 443 PHE B N 1
ATOM 6763 C CA . PHE B 1 443 ? 18.056 18.081 59.910 1.00 41.63 443 PHE B CA 1
ATOM 6764 C C . PHE B 1 443 ? 17.512 19.124 58.920 1.00 42.95 443 PHE B C 1
ATOM 6765 O O . PHE B 1 443 ? 18.280 19.802 58.260 1.00 43.61 443 PHE B O 1
ATOM 6773 N N . HIS B 1 444 ? 16.188 19.262 58.861 1.00 44.06 444 HIS B N 1
ATOM 6774 C CA . HIS B 1 444 ? 15.519 20.199 57.942 1.00 46.21 444 HIS B CA 1
ATOM 6775 C C . HIS B 1 444 ? 16.002 21.648 58.115 1.00 48.09 444 HIS B C 1
ATOM 6776 O O . HIS B 1 444 ? 16.000 22.422 57.150 1.00 48.73 444 HIS B O 1
ATOM 6783 N N . LYS B 1 445 ? 16.400 22.015 59.337 1.00 48.85 445 LYS B N 1
ATOM 6784 C CA . LYS B 1 445 ? 16.875 23.353 59.660 1.00 51.32 445 LYS B CA 1
ATOM 6785 C C . LYS B 1 445 ? 18.400 23.466 59.543 1.00 50.69 445 LYS B C 1
ATOM 6786 O O . LYS B 1 445 ? 18.951 24.502 59.905 1.00 52.04 445 LYS B O 1
ATOM 6792 N N . GLY B 1 446 ? 19.077 22.414 59.068 1.00 48.63 446 GLY B N 1
ATOM 6793 C CA . GLY B 1 446 ? 20.531 22.427 58.904 1.00 48.20 446 GLY B CA 1
ATOM 6794 C C . GLY B 1 446 ? 21.279 22.408 60.235 1.00 48.66 446 GLY B C 1
ATOM 6795 O O . GLY B 1 446 ? 22.462 22.774 60.295 1.00 49.04 446 GLY B O 1
ATOM 6796 N N . GLU B 1 447 ? 20.600 21.950 61.299 1.00 48.55 447 GLU B N 1
ATOM 6797 C CA . GLU B 1 447 ? 21.181 21.767 62.629 1.00 48.58 447 GLU B CA 1
ATOM 6798 C C . GLU B 1 447 ? 21.556 20.288 62.794 1.00 46.05 447 GLU B C 1
ATOM 6799 O O . GLU B 1 447 ? 20.907 19.544 63.513 1.00 45.46 447 GLU B O 1
ATOM 6805 N N . PHE B 1 448 ? 22.604 19.872 62.082 1.00 44.13 448 PHE B N 1
ATOM 6806 C CA . PHE B 1 448 ? 22.935 18.471 61.907 1.00 41.60 448 PHE B CA 1
ATOM 6807 C C . PHE B 1 448 ? 23.663 17.885 63.122 1.00 41.00 448 PHE B C 1
ATOM 6808 O O . PHE B 1 448 ? 23.782 16.657 63.192 1.00 38.85 448 PHE B O 1
ATOM 6816 N N . ALA B 1 449 ? 24.205 18.762 63.981 1.00 42.46 449 ALA B N 1
ATOM 6817 C CA . ALA B 1 449 ? 24.993 18.351 65.144 1.00 42.87 449 ALA B CA 1
ATOM 6818 C C . ALA B 1 449 ? 25.819 17.114 64.722 1.00 41.36 449 ALA B C 1
ATOM 6819 O O . ALA B 1 449 ? 25.410 15.856 65.147 1.00 40.37 449 ALA B O 1
ATOM 6821 N N . LEU B 1 450 ? 26.943 17.439 64.036 1.00 41.99 450 LEU B N 1
ATOM 6822 C CA . LEU B 1 450 ? 27.683 16.402 63.368 1.00 41.32 450 LEU B CA 1
ATOM 6823 C C . LEU B 1 450 ? 28.654 15.698 64.313 1.00 41.62 450 LEU B C 1
ATOM 6824 O O . LEU B 1 450 ? 28.882 14.517 64.134 1.00 39.52 450 LEU B O 1
ATOM 6829 N N . SER B 1 451 ? 29.234 16.440 65.264 1.00 43.85 451 SER B N 1
ATOM 6830 C CA . SER B 1 451 ? 30.384 15.965 66.026 1.00 45.36 451 SER B CA 1
ATOM 6831 C C . SER B 1 451 ? 29.953 15.463 67.405 1.00 46.92 451 SER B C 1
ATOM 6832 O O . SER B 1 451 ? 29.758 14.253 67.460 1.00 47.02 451 SER B O 1
#